Protein 5YSN (pdb70)

Solvent-accessible surface area: 44475 Å² total; per-residue (Å²): 117,93,33,107,18,51,1,45,58,90,96,39,114,8,171,44,3,61,43,0,0,1,34,0,4,34,95,2,24,0,2,93,34,28,66,22,22,13,95,48,51,28,24,27,6,0,0,8,10,3,0,1,87,2,34,0,18,31,0,27,99,56,32,8,10,42,93,134,98,2,22,0,0,75,26,10,19,91,75,16,54,83,88,1,18,80,119,4,67,110,73,17,0,16,95,0,0,26,52,2,1,23,34,110,12,55,77,114,63,3,37,75,14,43,101,0,14,4,3,1,0,4,0,0,0,0,2,4,6,8,4,0,0,1,0,8,0,1,61,30,2,34,11,83,35,69,0,33,0,18,0,9,60,75,32,27,1,1,0,2,0,2,0,0,8,12,114,5,60,49,113,0,0,17,1,0,0,24,4,0,0,1,2,0,0,0,0,0,0,0,0,0,26,23,33,55,79,65,33,123,6,0,26,105,0,6,84,26,0,8,39,8,7,74,142,38,126,10,32,2,0,0,1,2,15,8,33,1,50,21,5,7,51,0,7,117,166,60,11,23,2,2,4,3,8,7,40,2,0,1,0,42,98,0,3,110,18,58,8,4,107,31,64,32,1,64,65,2,100,66,2,6,94,127,76,21,111,31,84,18,167,10,19,3,0,3,20,10,7,6,4,23,4,36,27,11,45,0,14,98,40,1,1,7,1,0,6,3,0,1,2,0,14,1,0,96,58,5,55,2,0,0,0,0,0,20,3,8,55,60,5,1,8,7,6,94,27,11,79,22,2,4,11,0,0,2,2,0,1,0,0,0,2,2,14,7,2,0,0,0,0,1,0,0,0,0,0,10,2,61,8,37,20,24,1,1,8,8,1,0,0,0,0,4,4,0,22,1,5,0,0,0,0,0,2,10,0,5,1,14,15,34,3,2,0,0,0,4,1,5,1,0,2,0,0,2,18,9,33,117,20,80,0,0,50,26,0,22,147,19,0,80,98,44,15,0,6,52,116,6,104,11,26,160,140,5,3,8,1,0,25,11,89,129,42,28,1,18,35,81,132,4,88,57,71,48,2,20,117,147,46,111,99,58,84,4,1,60,90,10,28,190,35,10,107,0,6,1,0,11,5,37,6,6,0,1,13,39,2,43,4,20,6,20,7,39,0,8,16,5,129,2,60,84,15,6,94,93,67,0,75,120,127,52,5,168,88,51,71,15,40,56,11,84,0,58,0,72,58,12,101,57,2,20,48,70,5,48,47,0,57,95,7,16,86,134,2,34,92,25,0,116,84,109,15,62,62,93,0,28,0,0,0,0,1,1,0,2,24,1,4,25,0,4,44,70,1,12,112,52,1,14,55,54,0,20,38,16,6,119,117,105,49,60,106,24,3,42,33,0,0,0,19,13,1,28,30,44,1,0,8,24,0,1,64,46,8,33,4,98,0,0,1,2,3,9,5,27,34,2,3,5,50,52,10,56,2,3,0,0,57,1,0,44,36,0,109,100,93,100,26,43,50,14,30,16,27,62,45,28,2,0,7,114,44,1,27,36,0,81,84,0,1,66,56,1,14,68,5,2,89,84,0,31,129,58,141,16,3,15,95,78,25,88,264,119,98,29,106,14,50,1,45,59,82,91,43,115,4,176,49,4,61,39,0,0,1,37,0,4,36,97,2,22,0,2,89,35,26,67,18,26,14,96,43,55,27,18,25,8,0,0,5,11,5,0,0,98,3,34,0,18,29,0,25,99,59,33,8,13,47,81,140,108,1,25,0,0,75,28,9,24,93,76,16,51,86,84,1,18,81,113,4,70,112,72,17,0,18,96,1,0,25,50,2,1,24,40,106,12,56,76,113,63,3,35,76,15,42,104,0,15,4,4,1,0,4,0,0,0,0,4,2,5,10,4,0,0,1,0,6,0,1,57,32,2,33,10,86,37,72,0,32,0,19,0,10,58,74,31,25,1,1,0,2,0,2,0,0,9,12,139,5,58,46,115,2,0,17,1,0,0,27,3,0,0,0,0,0,0,0,0,0,0,0,0,0,26,21,34,64,79,64,24,120,8,0,26,106,0,6,84,26,0,7,41,9,6,71,146,38,121,7,33,3,0,0,2,3,15,7,42,0,53,21,4,8,66,0,5,117,160,61,10,25,2,2,3,2,13,7,40,2,0,0,0,41,104,0,3,118,19,57,9,4,109,29,63,32,1,77,67,1,102,64,2,6,96,125,73,21,113,32,81,15,160,12,17,2,0,2,19,9,8,5,3,23,2,34,31,10,41,0,13,91,40,2,1,6,1,0,6,3,0,0,1,0,14,1,0,97,64,3,41,2,0,0,0,0,0,19,4,6,56,60,6,2,7,7,6,94,23,10,75,22,1,3,14,0,0,2,3,0,1,0,0,0,2,2,15,7,2,0,0,0,0,1,0,0,0,0,0,10,3,60,6,36,17,25,1,0,8,6,0,0,0,0,0,3,4,0,21,2,4,0,0,0,0,0,2,12,0,6,0,13,15,36,3,2,0,0,0,4,1,3,1,0,2,0,0,2,18,10,32,119,20,81,1,0,38,27,0,21,147,20,0,78,102,44,18,0,6,52,114,4,104,9,28,157,140,5,2,8,1,0,25,13,84,139,45,32,0,20,33,82,131,4,86,59,66,48,3,20,113,143,41,116,103,54,85,6,1,79,92,9,27,218,32,12,110,0,7,1,0,8,2,34,7,7,0,1,10,40,2,40,5,20,7,21,6,41,0,9,16,4,131,4,64,86,13,6,95,92,68,1,70,126,134,62,5,162,88,50,70,18,49,55,13,81,0,58,0,68,60,12,108,60,3,16,48,75,8,50,45,0,58,90,9,19,84,134,0,29,107,27,0,121,84,110,17,54,68,86,0,20,1,0,0,0,2,2,1,2,24,1,5,27,0,3,44,72,0,13,121,54,1,20,59,48,0,36,44,24,7,118,113,97,43,71,105,25,1,42,38,0,4,0,23,13,1,29,30,45,1,0,10,25,0,2,63,37,6,29,3,93,0,0,2,2,2,7,5,25,32,2,2,4,52,53,9,53,3,3,1,0,56,2,2,44,38,1,109,106,90,104,26,40,54,12,32,20,30,68,28,27,2,0,9,111,38,1,36,36,0,83,97,0,3,67,69,1,13,72,6,3,83,66,0,34,133,51,138,19,3,17,103,77,21,81,238

Sequence (1410 aa):
MKLKTTLFGNVYQFKDVKEVLAKANELRSGDVLAGVAAASSQERVAAKQVLSEMTVADIRNNPVIAYEDDCVTRLIQDDVNETAYNQIKNWSISELREYVLSDETSVDDIAFTRKGLTSEVVAAVAKICSNADLIYGAKKMPVIKKANTTIGIPGTFSARLQPNDTRDDVQSIAAQIYEGLSFGVGDAVIGVNPVTDDVENLSRVLDTIYGVIDKFNNIPTQGCVVLAHVTTTQIEEAIRRRGAPGGLIFQSICGSEKGLKEFGVELAMLDEARAVGAEFNRRIAGENCLYFETGQGSALSAGANFGADQVTMEARNYGLARHYDPFIVNTVVGFIGPEYLYNDRQIIRAGLEDHFMGKLSGISMGCDCCYTNHADADQNLNENLMILLATAGCNYIMGMPLGDDIMLNYQTTAFHDTATVRQLLNNLRPSPEFERRWLESSMGIMANGRLTKRAGDPSLFFALDLGSAEAKAWIGVENPHRADVLTELRRSTVARVCTGRAGPRPRTQALLRFLADHSRSKDTVLKEVPEEWVKAQGLLEVRRSEISDKNLYLTRPDMGRRLCAEAVEALKAQCVANPDVQVVISDGLSTDAITVNYEEILPPLMAGLKQAGLKVGTPFFVRYGRVKIEDQIGEILGAKVVILLVGERPGLGQSESLSCYAVYSPRMATTVEADRTCISSNIHQGGTPPVEAAAVIVDLAKRMLEQKASGINMTRMKLKTTLFGNVYQFKDVKEVLAKANELRSGDVLAGVAAASSQERVAAKQVLSEMTVADIRNNPVIAYEDDCVTRLIQDDVNETAYNQIKNWSISELREYVLSDETSVDDIAFTRKGLTSEVVAAVAKICSNADLIYGAKKMPVIKKANTTIGIPGTFSARLQPNDTRRDDVQSIAAQIYEGLSFGVGDAVIGVNPVTDDVENLSRVLDTIYGVIDKFNIPTQGCVVLAHVTTQIEEAIRRGAPGGLIFQSSICGSEKGLKEFGVELAMLDEARAVGAEFNRIAGENCLYFETGQGSALSAGANFGADQVTMEARNYGLARHYDPFIVNTVVGFIGPEYLYNDRQIIRAGLEDHFMGKLSGISMGCDCCYTNHADADQNLNENLMILLATAGCNYIMGMPLGDDIMLNYQTTAFHDTATVRQLLNNLRPSPEFERWLESSMGIMANGRLTKRAGDPSLFFALDLGSAEAKAWIGVENPHRADVLTELRRRSTVARVCTGRAGPRPRTQALLRFLADHSRSKDTVLKEVPEEWVKAQGLLEVRRSEISDKNLYLTRPDMGRRLCAEAVEALKAQCVANPDVQVVISDGLSTDAITVNYEEILPPLMAGLKQAGLKVGTPFFVRYGRVKIEDQIGEILGAKVVILLVGERPGLGQSESLSCYAVYSPRMATTVEADRTCISNIHQQGGTPPVEAAAVIVDLAKRMLEQKASGINMTR

Secondary structure (DSSP, 8-state):
---EEEETTEEEE-SSHHHHHHHTSPP-HHHHHHT-S-SSHHHHHHHHHHHHHSBHHHHHT--SS-GGG-HHHHHHHHT--HHHHHHHTT-BHHHHHHHHH-TTS-HHHHHHHGGG--HHHHHHHHHT--HHHHHHHHHTS---EESSSEE--TTB-EEEE----TT--HHHHHHHHHHHHHTT--SSEEEE--SS--HHHHHHHHHHHHHHHHHTT-S--EEE-S-HHHHHHHHHTTPPPS-EEEE--SSHHHHHHTT--HHHHHHHHHHHHHH---SSS--EEEEE-TTHHHHTT-STT--HHHHHHHHHHHHHTT--SEEEEETTSS-TTTS-BHHHHHHHHHHHHHHHHHTTS-EEEE--B-TTSB--HHHHHHHHHHHHHTT--EEEEBGGGEETTTTEE--BHHHHHHHHHHHT-B--HHHHHHHHHTTSEETTEE-TT-S-GGGG-/---TTSHHHHH----SS-S-HHHHHHHHHH-SS------BTTBPPHHHHHHHHHHHHHHHHHHH----HHHHHHTT-EEEEBS--SHHHHHH-HHHHTSB-HHHHHHHHHHS-SS-SEEEEEEEET-HHHHHHHHHHHHHHHHHHHHTTT--B---EEEET--TTHHHHHHHHHT-SEEEEEEEPPP-SS----EEEEEEES--TTT--GGGEEEEEEESTTSB-HHHHHHHHHHHHHHHHHHT--GGGS--/---EEEETTEEEE-SSHHHHHHHTSPP-HHHHHHT-S-SSHHHHHHHHHHHHHSBHHHHHT--SS-GGG-HHHHHHHHT--HHHHHHHTT-BHHHHHHHHH-TTS-HHHHHHHHHT--HHHHHHHHHT--HHHHHHHHHTS---EESSSEE--TTB-EEEE----SS--HHHHHHHHHHHHHTT--SSEEEE--SS--HHHHHHHHHHHHHHHHHHT-S--EEE-S-HHHHHHHHHTTPPP--EEEE--SSHHHHHHTT--HHHHHHHHHHHHHH---SSS--EEEEE-TTHHHHTT-STT--HHHHHHHHHHHHHHT--SEEEEETTSS-TTTS-BHHHHHHHHHHHHHHHHHTTS-EEEE--B-TTSB--HHHHHHHHHHHHHTT--EEEEBGGGEETTTTEE--BHHHHHHHHHHHT-B--HHHHHHHHHHTSEETTEE-TTTT-GGGG-/---TTSHHHHT----SS-S-HHHHHHHHHT-SS--S---BTTBPPHHHHHHHHHHHHHHHHHHH----HHHHHHTT-EEEEBS--SHHHHHH-HHHHTSB-HHHHHHHHHHS-SS-SEEEEEE-TT-SHHHHHHHHHHHHHHHHHHHTTT--BPPPEEEET--TTHHHHHHHHH--SEEEEEEEPPP-SS-S--EEEEEEES--TTT--GGGEEEEEEESTTSB-HHHHHHHHHHHHHHHHHHT--GGGS--

CATH classification: 2.30.170.30 (+2 more: 1.10.220.70, 3.20.20.70)

B-factor: mean 34.41, std 16.76, range [10.93, 122.95]

InterPro domains:
  IPR010628 Ethanolamine ammonia-lyase heavy chain [MF_00861] (2-453)
  IPR010628 Ethanolamine ammonia-lyase heavy chain [NF011649] (4-452)
  IPR010628 Ethanolamine ammonia-lyase heavy chain [PF06751] (12-444)
  IPR010628 Ethanolamine ammonia-lyase heavy chain [PIRSF018788] (1-452)
  IPR010628 Ethanolamine ammonia-lyase heavy chain [PTHR39329] (1-453)
  IPR013785 Aldolase-type TIM barrel [G3DSA:3.20.20.70] (142-453)
  IPR044939 Ethanolamine ammonia-lyase heavy chain, domain 2 [G3DSA:1.10.220.70] (55-141)
  IPR044941 Ethanolamine ammonia-lyase heavy chain, N-terminal domain [G3DSA:2.30.170.30] (1-54)

Radius of gyration: 32.65 Å; Cα contacts (8 Å, |Δi|>4): 3396; chains: 4; bounding box: 90×90×77 Å

Nearest PDB structures (foldseek):
  3abo-assembly1_A  TM=1.002E+00  e=1.991E-86  Escherichia coli K-12
  2qez-assembly4_C  TM=9.646E-01  e=1.765E-54  Listeria monocytogenes serotype 4b str. F2365
  2qez-assembly2_A  TM=9.618E-01  e=4.152E-54  Listeria monocytogenes serotype 4b str. F2365
  2qez-assembly3_E  TM=9.632E-01  e=1.271E-52  Listeria monocytogenes serotype 4b str. F2365
  2qez-assembly4_B  TM=9.615E-01  e=1.661E-52  Listeria monocytogenes serotype 4b str. F2365

Organism: Escherichia coli (strain K12) (NCBI:txid83333)

GO terms:
  GO:0008851 ethanolamine ammonia-lyase activity (F, EXP)
  GO:0005829 cytosol (C, IDA)
  GO:0009350 ethanolamine ammonia-lyase complex (C, IDA)
  GO:0009350 ethanolamine ammonia-lyase complex (C, IMP)
  GO:0046336 ethanolamine catabolic process (P, IDA)

Structure (mmCIF, N/CA/C/O backbone):
data_5YSN
#
_entry.id   5YSN
#
_cell.length_a   242.723
_cell.length_b   242.723
_cell.length_c   76.573
_cell.angle_alpha   90.00
_cell.angle_beta   90.00
_cell.angle_gamma   120.00
#
_symmetry.space_group_name_H-M   'P 63'
#
loop_
_entity.id
_entity.type
_entity.pdbx_description
1 polymer 'Ethanolamine ammonia-lyase heavy chain'
2 polymer 'Ethanolamine ammonia-lyase light chain'
3 non-polymer "5'-DEOXYADENOSINE"
4 non-polymer GLYCEROL
5 non-polymer COBALAMIN
6 water water
#
loop_
_atom_site.group_PDB
_atom_site.id
_atom_site.type_symbol
_atom_site.label_atom_id
_atom_site.label_alt_id
_atom_site.label_comp_id
_atom_site.label_asym_id
_atom_site.label_entity_id
_atom_site.label_seq_id
_atom_site.pdbx_PDB_ins_code
_atom_site.Cartn_x
_atom_site.Cartn_y
_atom_site.Cartn_z
_atom_site.occupancy
_atom_site.B_iso_or_equiv
_atom_site.auth_seq_id
_atom_site.auth_comp_id
_atom_site.auth_asym_id
_atom_site.auth_atom_id
_atom_site.pdbx_PDB_model_num
ATOM 1 N N . MET A 1 1 ? 74.609 -84.429 -54.832 1.00 47.22 1 MET A N 1
ATOM 2 C CA . MET A 1 1 ? 75.487 -85.316 -54.083 1.00 45.78 1 MET A CA 1
ATOM 3 C C . MET A 1 1 ? 75.141 -86.788 -54.284 1.00 43.72 1 MET A C 1
ATOM 4 O O . MET A 1 1 ? 73.965 -87.155 -54.297 1.00 44.50 1 MET A O 1
ATOM 9 N N . LYS A 1 2 ? 76.178 -87.610 -54.449 1.00 39.45 2 LYS A N 1
ATOM 10 C CA . LYS A 1 2 ? 76.004 -89.052 -54.442 1.00 39.46 2 LYS A CA 1
ATOM 11 C C . LYS A 1 2 ? 75.683 -89.517 -53.036 1.00 34.48 2 LYS A C 1
ATOM 12 O O . LYS A 1 2 ? 76.303 -89.073 -52.067 1.00 32.15 2 LYS A O 1
ATOM 18 N N . LEU A 1 3 ? 74.734 -90.445 -52.933 1.00 33.27 3 LEU A N 1
ATOM 19 C CA . LEU A 1 3 ? 74.479 -91.195 -51.711 1.00 32.51 3 LEU A CA 1
ATOM 20 C C . LEU A 1 3 ? 74.782 -92.670 -51.906 1.00 32.10 3 LEU A C 1
ATOM 21 O O . LEU A 1 3 ? 74.289 -93.505 -51.148 1.00 32.52 3 LEU A O 1
ATOM 26 N N . LYS A 1 4 ? 75.549 -93.016 -52.931 1.00 30.27 4 LYS A N 1
ATOM 27 C CA . LYS A 1 4 ? 75.915 -94.401 -53.143 1.00 30.94 4 LYS A CA 1
ATOM 28 C C . LYS A 1 4 ? 77.337 -94.475 -53.669 1.00 32.97 4 LYS A C 1
ATOM 29 O O . LYS A 1 4 ? 77.920 -93.487 -54.130 1.00 32.79 4 LYS A O 1
ATOM 35 N N . THR A 1 5 ? 77.894 -95.667 -53.544 1.00 30.72 5 THR A N 1
ATOM 36 C CA . THR A 1 5 ? 79.154 -96.007 -54.168 1.00 30.58 5 THR A CA 1
ATOM 37 C C . THR A 1 5 ? 79.109 -97.501 -54.427 1.00 31.65 5 THR A C 1
ATOM 38 O O . THR A 1 5 ? 78.276 -98.219 -53.867 1.00 35.51 5 THR A O 1
ATOM 42 N N . THR A 1 6 ? 79.978 -97.962 -55.311 1.00 33.17 6 THR A N 1
ATOM 43 C CA . THR A 1 6 ? 80.145 -99.382 -55.562 1.00 35.50 6 THR A CA 1
ATOM 44 C C . THR A 1 6 ? 81.459 -99.819 -54.936 1.00 37.33 6 THR A C 1
ATOM 45 O O . THR A 1 6 ? 82.488 -99.152 -55.113 1.00 37.92 6 THR A O 1
ATOM 49 N N . LEU A 1 7 ? 81.412 -100.890 -54.151 1.00 32.31 7 LEU A N 1
ATOM 50 C CA . LEU A 1 7 ? 82.593 -101.403 -53.469 1.00 33.61 7 LEU A CA 1
ATOM 51 C C . LEU A 1 7 ? 82.658 -102.899 -53.722 1.00 34.78 7 LEU A C 1
ATOM 52 O O . LEU A 1 7 ? 81.724 -103.634 -53.377 1.00 34.41 7 LEU A O 1
ATOM 57 N N . PHE A 1 8 ? 83.753 -103.341 -54.336 1.00 32.77 8 PHE A N 1
ATOM 58 C CA . PHE A 1 8 ? 83.919 -104.730 -54.726 1.00 33.92 8 PHE A CA 1
ATOM 59 C C . PHE A 1 8 ? 82.711 -105.206 -55.531 1.00 39.07 8 PHE A C 1
ATOM 60 O O . PHE A 1 8 ? 82.227 -106.330 -55.374 1.00 38.67 8 PHE A O 1
ATOM 68 N N . GLY A 1 9 ? 82.205 -104.319 -56.396 1.00 40.96 9 GLY A N 1
ATOM 69 C CA . GLY A 1 9 ? 81.166 -104.656 -57.348 1.00 37.26 9 GLY A CA 1
ATOM 70 C C . GLY A 1 9 ? 79.762 -104.618 -56.803 1.00 40.72 9 GLY A C 1
ATOM 71 O O . GLY A 1 9 ? 78.812 -104.810 -57.574 1.00 39.02 9 GLY A O 1
ATOM 72 N N . ASN A 1 10 ? 79.596 -104.386 -55.505 1.00 39.59 10 ASN A N 1
ATOM 73 C CA . ASN A 1 10 ? 78.281 -104.273 -54.893 1.00 37.12 10 ASN A CA 1
ATOM 74 C C . ASN A 1 10 ? 77.954 -102.804 -54.649 1.00 37.57 10 ASN A C 1
ATOM 75 O O . ASN A 1 10 ? 78.840 -102.008 -54.324 1.00 34.72 10 ASN A O 1
ATOM 80 N N . VAL A 1 11 ? 76.691 -102.436 -54.855 1.00 37.02 11 VAL A N 1
ATOM 81 C CA . VAL A 1 11 ? 76.248 -101.061 -54.651 1.00 35.93 11 VAL A CA 1
ATOM 82 C C . VAL A 1 11 ? 75.898 -100.881 -53.187 1.00 35.12 11 VAL A C 1
ATOM 83 O O . VAL A 1 11 ? 75.173 -101.700 -52.610 1.00 35.86 11 VAL A O 1
ATOM 87 N N . TYR A 1 12 ? 76.438 -99.826 -52.579 1.00 36.59 12 TYR A N 1
ATOM 88 C CA . TYR A 1 12 ? 76.117 -99.428 -51.214 1.00 33.55 12 TYR A CA 1
ATOM 89 C C . TYR A 1 12 ? 75.382 -98.113 -51.322 1.00 34.92 12 TYR A C 1
ATOM 90 O O . TYR A 1 12 ? 75.970 -97.099 -51.706 1.00 31.69 12 TYR A O 1
ATOM 99 N N . GLN A 1 13 ? 74.095 -98.135 -51.021 1.00 33.21 13 GLN A N 1
ATOM 100 C CA . GLN A 1 13 ? 73.254 -96.970 -51.188 1.00 35.12 13 GLN A CA 1
ATOM 101 C C . GLN A 1 13 ? 72.764 -96.513 -49.829 1.00 34.58 13 GLN A C 1
ATOM 102 O O . GLN A 1 13 ? 72.392 -97.334 -48.992 1.00 36.63 13 GLN A O 1
ATOM 108 N N . PHE A 1 14 ? 72.774 -95.207 -49.608 1.00 33.11 14 PHE A N 1
ATOM 109 C CA . PHE A 1 14 ? 72.366 -94.643 -48.334 1.00 30.80 14 PHE A CA 1
ATOM 110 C C . PHE A 1 14 ? 71.198 -93.686 -48.553 1.00 34.47 14 PHE A C 1
ATOM 111 O O . PHE A 1 14 ? 71.000 -93.171 -49.653 1.00 35.71 14 PHE A O 1
ATOM 119 N N . LYS A 1 15 ? 70.411 -93.468 -47.488 1.00 31.06 15 LYS A N 1
ATOM 120 C CA . LYS A 1 15 ? 69.153 -92.733 -47.602 1.00 38.60 15 LYS A CA 1
ATOM 121 C C . LYS A 1 15 ? 69.351 -91.223 -47.517 1.00 33.97 15 LYS A C 1
ATOM 122 O O . LYS A 1 15 ? 68.669 -90.471 -48.219 1.00 33.10 15 LYS A O 1
ATOM 128 N N . ASP A 1 16 ? 70.258 -90.750 -46.670 1.00 30.65 16 ASP A N 1
ATOM 129 C CA . ASP A 1 16 ? 70.481 -89.312 -46.532 1.00 31.42 16 ASP A CA 1
ATOM 130 C C . ASP A 1 16 ? 71.830 -89.080 -45.861 1.00 29.10 16 ASP A C 1
ATOM 131 O O . ASP A 1 16 ? 72.538 -90.026 -45.503 1.00 28.50 16 ASP A O 1
ATOM 136 N N . VAL A 1 17 ? 72.178 -87.795 -45.699 1.00 30.33 17 VAL A N 1
ATOM 137 C CA . VAL A 1 17 ? 73.449 -87.414 -45.084 1.00 28.59 17 VAL A CA 1
ATOM 138 C C . VAL A 1 17 ? 73.561 -88.006 -43.686 1.00 28.68 17 VAL A C 1
ATOM 139 O O . VAL A 1 17 ? 74.570 -88.629 -43.336 1.00 24.23 17 VAL A O 1
ATOM 143 N N . LYS A 1 18 ? 72.508 -87.836 -42.878 1.00 29.29 18 LYS A N 1
ATOM 144 C CA . LYS A 1 18 ? 72.497 -88.330 -41.503 1.00 29.73 18 LYS A CA 1
ATOM 145 C C . LYS A 1 18 ? 72.899 -89.798 -41.406 1.00 29.50 18 LYS A C 1
ATOM 146 O O . LYS A 1 18 ? 73.656 -90.173 -40.502 1.00 24.66 18 LYS A O 1
ATOM 152 N N . GLU A 1 19 ? 72.399 -90.647 -42.321 1.00 26.21 19 GLU A N 1
ATOM 153 C CA . GLU A 1 19 ? 72.780 -92.056 -42.291 1.00 26.70 19 GLU A CA 1
ATOM 154 C C . GLU A 1 19 ? 74.234 -92.256 -42.713 1.00 31.14 19 GLU A C 1
ATOM 155 O O . GLU A 1 19 ? 74.924 -93.132 -42.181 1.00 25.88 19 GLU A O 1
ATOM 161 N N . VAL A 1 20 ? 74.715 -91.481 -43.685 1.00 25.63 20 VAL A N 1
ATOM 162 C CA . VAL A 1 20 ? 76.116 -91.629 -44.071 1.00 27.56 20 VAL A CA 1
ATOM 163 C C . VAL A 1 20 ? 77.024 -91.237 -42.914 1.00 27.16 20 VAL A C 1
ATOM 164 O O . VAL A 1 20 ? 78.009 -91.926 -42.619 1.00 26.60 20 VAL A O 1
ATOM 168 N N . LEU A 1 21 ? 76.697 -90.129 -42.236 1.00 25.50 21 LEU A N 1
ATOM 169 C CA . LEU A 1 21 ? 77.463 -89.699 -41.071 1.00 22.35 21 LEU A CA 1
ATOM 170 C C . LEU A 1 21 ? 77.505 -90.786 -40.016 1.00 23.89 21 LEU A C 1
ATOM 171 O O . LEU A 1 21 ? 78.524 -90.965 -39.334 1.00 23.46 21 LEU A O 1
ATOM 176 N N . ALA A 1 22 ? 76.398 -91.506 -39.851 1.00 23.48 22 ALA A N 1
ATOM 177 C CA . ALA A 1 22 ? 76.323 -92.512 -38.799 1.00 23.79 22 ALA A CA 1
ATOM 178 C C . ALA A 1 22 ? 77.118 -93.764 -39.161 1.00 25.23 22 ALA A C 1
ATOM 179 O O . ALA A 1 22 ? 77.966 -94.215 -38.385 1.00 25.10 22 ALA A O 1
ATOM 181 N N . LYS A 1 23 ? 76.882 -94.332 -40.340 1.00 24.80 23 LYS A N 1
ATOM 182 C CA . LYS A 1 23 ? 77.542 -95.589 -40.663 1.00 25.19 23 LYS A CA 1
ATOM 183 C C . LYS A 1 23 ? 79.040 -95.423 -40.897 1.00 29.06 23 LYS A C 1
ATOM 184 O O . LYS A 1 23 ? 79.780 -96.407 -40.795 1.00 26.81 23 LYS A O 1
ATOM 190 N N . ALA A 1 24 ? 79.507 -94.200 -41.170 1.00 23.43 24 ALA A N 1
ATOM 191 C CA . ALA A 1 24 ? 80.939 -93.963 -41.322 1.00 22.57 24 ALA A CA 1
ATOM 192 C C . ALA A 1 24 ? 81.723 -94.130 -40.020 1.00 26.80 24 ALA A C 1
ATOM 193 O O . ALA A 1 24 ? 82.943 -94.359 -40.069 1.00 21.39 24 ALA A O 1
ATOM 195 N N . ASN A 1 25 ? 81.070 -94.016 -38.867 1.00 21.89 25 ASN A N 1
ATOM 196 C CA . ASN A 1 25 ? 81.769 -94.167 -37.595 1.00 25.33 25 ASN A CA 1
ATOM 197 C C . ASN A 1 25 ? 82.421 -95.531 -37.477 1.00 24.18 25 ASN A C 1
ATOM 198 O O . ASN A 1 25 ? 81.821 -96.553 -37.826 1.00 22.60 25 ASN A O 1
ATOM 203 N N . GLU A 1 26 ? 83.638 -95.548 -36.930 1.00 20.94 26 GLU A N 1
ATOM 204 C CA . GLU A 1 26 ? 84.145 -96.767 -36.314 1.00 21.22 26 GLU A CA 1
ATOM 205 C C . GLU A 1 26 ? 83.088 -97.360 -35.394 1.00 21.95 26 GLU A C 1
ATOM 206 O O . GLU A 1 26 ? 82.348 -96.639 -34.722 1.00 21.85 26 GLU A O 1
ATOM 212 N N . LEU A 1 27 ? 83.050 -98.684 -35.346 1.00 22.73 27 LEU A N 1
ATOM 213 C CA . LEU A 1 27 ? 82.042 -99.395 -34.570 1.00 26.12 27 LEU A CA 1
ATOM 214 C C . LEU A 1 27 ? 82.048 -98.998 -33.097 1.00 26.93 27 LEU A C 1
ATOM 215 O O . LEU A 1 27 ? 83.102 -98.908 -32.463 1.00 28.64 27 LEU A O 1
ATOM 220 N N . ARG A 1 28 ? 80.861 -98.757 -32.542 1.00 26.21 28 ARG A N 1
ATOM 221 C CA . ARG A 1 28 ? 80.770 -98.532 -31.108 1.00 23.71 28 ARG A CA 1
ATOM 222 C C . ARG A 1 28 ? 79.404 -98.988 -30.622 1.00 24.63 28 ARG A C 1
ATOM 223 O O . ARG A 1 28 ? 78.436 -99.014 -31.381 1.00 30.56 28 ARG A O 1
ATOM 231 N N . SER A 1 29 ? 79.333 -99.327 -29.332 1.00 24.88 29 SER A N 1
ATOM 232 C CA . SER A 1 29 ? 78.100 -99.881 -28.783 1.00 27.08 29 SER A CA 1
ATOM 233 C C . SER A 1 29 ? 76.958 -98.879 -28.857 1.00 27.97 29 SER A C 1
ATOM 234 O O . SER A 1 29 ? 75.800 -99.272 -29.035 1.00 27.13 29 SER A O 1
ATOM 237 N N . GLY A 1 30 ? 77.260 -97.580 -28.749 1.00 25.11 30 GLY A N 1
ATOM 238 C CA . GLY A 1 30 ? 76.193 -96.590 -28.766 1.00 28.64 30 GLY A CA 1
ATOM 239 C C . GLY A 1 30 ? 75.490 -96.466 -30.108 1.00 25.55 30 GLY A C 1
ATOM 240 O O . GLY A 1 30 ? 74.275 -96.279 -30.166 1.00 26.24 30 GLY A O 1
ATOM 241 N N . ASP A 1 31 ? 76.246 -96.523 -31.205 1.00 26.84 31 ASP A N 1
ATOM 242 C CA . ASP A 1 31 ? 75.622 -96.470 -32.522 1.00 26.88 31 ASP A CA 1
ATOM 243 C C . ASP A 1 31 ? 74.762 -97.700 -32.779 1.00 27.81 31 ASP A C 1
ATOM 244 O O . ASP A 1 31 ? 73.726 -97.603 -33.442 1.00 29.79 31 ASP A O 1
ATOM 249 N N . VAL A 1 32 ? 75.192 -98.876 -32.302 1.00 27.69 32 VAL A N 1
ATOM 250 C CA . VAL A 1 32 ? 74.350 -100.072 -32.399 1.00 28.73 32 VAL A CA 1
ATOM 251 C C . VAL A 1 32 ? 73.070 -99.879 -31.603 1.00 29.47 32 VAL A C 1
ATOM 252 O O . VAL A 1 32 ? 71.963 -100.178 -32.073 1.00 30.52 32 VAL A O 1
ATOM 256 N N . LEU A 1 33 ? 73.214 -99.406 -30.367 1.00 30.62 33 LEU A N 1
ATOM 257 C CA . LEU A 1 33 ? 72.051 -99.190 -29.519 1.00 31.45 33 LEU A CA 1
ATOM 258 C C . LEU A 1 33 ? 71.106 -98.160 -30.126 1.00 35.73 33 LEU A C 1
ATOM 259 O O . LEU A 1 33 ? 69.883 -98.255 -29.952 1.00 38.73 33 LEU A O 1
ATOM 264 N N . ALA A 1 34 ? 71.650 -97.188 -30.862 1.00 35.39 34 ALA A N 1
ATOM 265 C CA . ALA A 1 34 ? 70.841 -96.164 -31.502 1.00 28.60 34 ALA A CA 1
ATOM 266 C C . ALA A 1 34 ? 70.228 -96.636 -32.806 1.00 31.54 34 ALA A C 1
ATOM 267 O O . ALA A 1 34 ? 69.355 -95.946 -33.335 1.00 33.25 34 ALA A O 1
ATOM 269 N N . GLY A 1 35 ? 70.677 -97.768 -33.347 1.00 31.68 35 GLY A N 1
ATOM 270 C CA . GLY A 1 35 ? 70.140 -98.296 -34.592 1.00 31.82 35 GLY A CA 1
ATOM 271 C C . GLY A 1 35 ? 70.736 -97.703 -35.852 1.00 32.82 35 GLY A C 1
ATOM 272 O O . GLY A 1 35 ? 70.238 -97.988 -36.952 1.00 33.32 35 GLY A O 1
ATOM 273 N N . VAL A 1 36 ? 71.795 -96.905 -35.733 1.00 30.35 36 VAL A N 1
ATOM 274 C CA . VAL A 1 36 ? 72.320 -96.135 -36.853 1.00 28.07 36 VAL A CA 1
ATOM 275 C C . VAL A 1 36 ? 73.619 -96.695 -37.409 1.00 27.63 36 VAL A C 1
ATOM 276 O O . VAL A 1 36 ? 74.102 -96.187 -38.433 1.00 32.25 36 VAL A O 1
ATOM 280 N N . ALA A 1 37 ? 74.179 -97.734 -36.802 1.00 29.10 37 ALA A N 1
ATOM 281 C CA . ALA A 1 37 ? 75.499 -98.232 -37.166 1.00 27.93 37 ALA A CA 1
ATOM 282 C C . ALA A 1 37 ? 75.487 -98.997 -38.489 1.00 30.85 37 ALA A C 1
ATOM 283 O O . ALA A 1 37 ? 74.469 -99.550 -38.921 1.00 32.90 37 ALA A O 1
ATOM 285 N N . ALA A 1 38 ? 76.660 -99.030 -39.126 1.00 29.92 38 ALA A N 1
ATOM 286 C CA . ALA A 1 38 ? 76.871 -99.848 -40.314 1.00 29.04 38 ALA A CA 1
ATOM 287 C C . ALA A 1 38 ? 76.624 -101.322 -39.999 1.00 32.38 38 ALA A C 1
ATOM 288 O O . ALA A 1 38 ? 76.843 -101.784 -38.878 1.00 33.63 38 ALA A O 1
ATOM 290 N N . ALA A 1 39 ? 76.178 -102.073 -41.007 1.00 30.38 39 ALA A N 1
ATOM 291 C CA . ALA A 1 39 ? 75.949 -103.505 -40.834 1.00 34.08 39 ALA A CA 1
ATOM 292 C C . ALA A 1 39 ? 77.237 -104.315 -40.806 1.00 34.53 39 ALA A C 1
ATOM 293 O O . ALA A 1 39 ? 77.253 -105.414 -40.242 1.00 37.26 39 ALA A O 1
ATOM 295 N N . SER A 1 40 ? 78.312 -103.800 -41.386 1.00 32.40 40 SER A N 1
ATOM 296 C CA . SER A 1 40 ? 79.514 -104.582 -41.609 1.00 31.92 40 SER A CA 1
ATOM 297 C C . SER A 1 40 ? 80.647 -103.621 -41.909 1.00 30.82 40 SER A C 1
ATOM 298 O O . SER A 1 40 ? 80.424 -102.453 -42.234 1.00 31.07 40 SER A O 1
ATOM 301 N N . SER A 1 41 ? 81.872 -104.148 -41.850 1.00 29.27 41 SER A N 1
ATOM 302 C CA . SER A 1 41 ? 83.038 -103.349 -42.210 1.00 30.50 41 SER A CA 1
ATOM 303 C C . SER A 1 41 ? 82.909 -102.780 -43.615 1.00 30.83 41 SER A C 1
ATOM 304 O O . SER A 1 41 ? 83.269 -101.625 -43.853 1.00 26.61 41 SER A O 1
ATOM 307 N N . GLN A 1 42 ? 82.386 -103.575 -44.557 1.00 28.71 42 GLN A N 1
ATOM 308 C CA . GLN A 1 42 ? 82.218 -103.096 -45.927 1.00 29.02 42 GLN A CA 1
ATOM 309 C C . GLN A 1 42 ? 81.302 -101.881 -45.973 1.00 31.97 42 GLN A C 1
ATOM 310 O O . GLN A 1 42 ? 81.621 -100.871 -46.612 1.00 28.15 42 GLN A O 1
ATOM 316 N N . GLU A 1 43 ? 80.139 -101.967 -45.329 1.00 29.23 43 GLU A N 1
ATOM 317 C CA . GLU A 1 43 ? 79.225 -100.837 -45.405 1.00 29.05 43 GLU A CA 1
ATOM 318 C C . GLU A 1 43 ? 79.786 -99.625 -44.679 1.00 29.99 43 GLU A C 1
ATOM 319 O O . GLU A 1 43 ? 79.499 -98.491 -45.075 1.00 27.23 43 GLU A O 1
ATOM 325 N N . ARG A 1 44 ? 80.603 -99.843 -43.638 1.00 28.24 44 ARG A N 1
ATOM 326 C CA . ARG A 1 44 ? 81.275 -98.739 -42.956 1.00 25.58 44 ARG A CA 1
ATOM 327 C C . ARG A 1 44 ? 82.237 -98.036 -43.904 1.00 24.96 44 ARG A C 1
ATOM 328 O O . ARG A 1 44 ? 82.242 -96.801 -44.000 1.00 24.90 44 ARG A O 1
ATOM 336 N N . VAL A 1 45 ? 83.042 -98.816 -44.633 1.00 25.26 45 VAL A N 1
ATOM 337 C CA . VAL A 1 45 ? 83.986 -98.244 -45.585 1.00 28.00 45 VAL A CA 1
ATOM 338 C C . VAL A 1 45 ? 83.244 -97.520 -46.695 1.00 27.60 45 VAL A C 1
ATOM 339 O O . VAL A 1 45 ? 83.614 -96.406 -47.080 1.00 25.27 45 VAL A O 1
ATOM 343 N N . ALA A 1 46 ? 82.190 -98.150 -47.235 1.00 26.41 46 ALA A N 1
ATOM 344 C CA . ALA A 1 46 ? 81.399 -97.499 -48.273 1.00 29.37 46 ALA A CA 1
ATOM 345 C C . ALA A 1 46 ? 80.829 -96.182 -47.772 1.00 26.26 46 ALA A C 1
ATOM 346 O O . ALA A 1 46 ? 80.817 -95.188 -48.503 1.00 26.06 46 ALA A O 1
ATOM 348 N N . ALA A 1 47 ? 80.389 -96.147 -46.514 1.00 25.92 47 ALA A N 1
ATOM 349 C CA . ALA A 1 47 ? 79.875 -94.907 -45.949 1.00 25.28 47 ALA A CA 1
ATOM 350 C C . ALA A 1 47 ? 80.974 -93.859 -45.858 1.00 29.89 47 ALA A C 1
ATOM 351 O O . ALA A 1 47 ? 80.757 -92.687 -46.185 1.00 23.77 47 ALA A O 1
ATOM 353 N N . LYS A 1 48 ? 82.166 -94.262 -45.418 1.00 23.51 48 LYS A N 1
ATOM 354 C CA . LYS A 1 48 ? 83.276 -93.318 -45.377 1.00 22.48 48 LYS A CA 1
ATOM 355 C C . LYS A 1 48 ? 83.578 -92.756 -46.758 1.00 22.64 48 LYS A C 1
ATOM 356 O O . LYS A 1 48 ? 83.907 -91.571 -46.898 1.00 23.29 48 LYS A O 1
ATOM 362 N N . GLN A 1 49 ? 83.504 -93.591 -47.790 1.00 23.54 49 GLN A N 1
ATOM 363 C CA . GLN A 1 49 ? 83.818 -93.101 -49.129 1.00 26.14 49 GLN A CA 1
ATOM 364 C C . GLN A 1 49 ? 82.778 -92.095 -49.609 1.00 25.26 49 GLN A C 1
ATOM 365 O O . GLN A 1 49 ? 83.124 -91.000 -50.071 1.00 23.77 49 GLN A O 1
ATOM 371 N N . VAL A 1 50 ? 81.497 -92.458 -49.523 1.00 24.82 50 VAL A N 1
ATOM 372 C CA . VAL A 1 50 ? 80.426 -91.517 -49.844 1.00 25.08 50 VAL A CA 1
ATOM 373 C C . VAL A 1 50 ? 80.624 -90.218 -49.075 1.00 25.80 50 VAL A C 1
ATOM 374 O O . VAL A 1 50 ? 80.487 -89.117 -49.623 1.00 27.78 50 VAL A O 1
ATOM 378 N N . LEU A 1 51 ? 80.935 -90.336 -47.781 1.00 25.41 51 LEU A N 1
ATOM 379 C CA . LEU A 1 51 ? 81.134 -89.158 -46.942 1.00 24.98 51 LEU A CA 1
ATOM 380 C C . LEU A 1 51 ? 82.329 -88.344 -47.416 1.00 26.32 51 LEU A C 1
ATOM 381 O O . LEU A 1 51 ? 82.261 -87.110 -47.484 1.00 23.90 51 LEU A O 1
ATOM 386 N N . SER A 1 52 ? 83.429 -89.023 -47.749 1.00 21.57 52 SER A N 1
ATOM 387 C CA . SER A 1 52 ? 84.631 -88.323 -48.181 1.00 21.00 52 SER A CA 1
ATOM 388 C C . SER A 1 52 ? 84.395 -87.548 -49.469 1.00 23.52 52 SER A C 1
ATOM 389 O O . SER A 1 52 ? 85.095 -86.566 -49.740 1.00 21.87 52 SER A O 1
ATOM 392 N N . GLU A 1 53 ? 83.432 -87.988 -50.274 1.00 22.43 53 GLU A N 1
ATOM 393 C CA . GLU A 1 53 ? 83.125 -87.383 -51.558 1.00 25.61 53 GLU A CA 1
ATOM 394 C C . GLU A 1 53 ? 82.058 -86.307 -51.458 1.00 25.67 53 GLU A C 1
ATOM 395 O O . GLU A 1 53 ? 81.845 -85.579 -52.432 1.00 25.18 53 GLU A O 1
ATOM 401 N N . MET A 1 54 ? 81.372 -86.192 -50.329 1.00 24.76 54 MET A N 1
ATOM 402 C CA . MET A 1 54 ? 80.445 -85.085 -50.183 1.00 25.79 54 MET A CA 1
ATOM 403 C C . MET A 1 54 ? 81.203 -83.781 -49.971 1.00 23.73 54 MET A C 1
ATOM 404 O O . MET A 1 54 ? 82.347 -83.767 -49.530 1.00 23.73 54 MET A O 1
ATOM 409 N N . THR A 1 55 ? 80.549 -82.679 -50.291 1.00 22.42 55 THR A N 1
ATOM 410 C CA . THR A 1 55 ? 81.169 -81.383 -50.092 1.00 22.68 55 THR A CA 1
ATOM 411 C C . THR A 1 55 ? 80.813 -80.819 -48.730 1.00 22.82 55 THR A C 1
ATOM 412 O O . THR A 1 55 ? 79.864 -81.246 -48.072 1.00 23.66 55 THR A O 1
ATOM 416 N N . VAL A 1 56 ? 81.571 -79.796 -48.344 1.00 23.40 56 VAL A N 1
ATOM 417 C CA . VAL A 1 56 ? 81.255 -79.008 -47.159 1.00 23.10 56 VAL A CA 1
ATOM 418 C C . VAL A 1 56 ? 79.832 -78.470 -47.237 1.00 23.09 56 VAL A C 1
ATOM 419 O O . VAL A 1 56 ? 79.077 -78.515 -46.260 1.00 21.24 56 VAL A O 1
ATOM 423 N N . ALA A 1 57 ? 79.441 -77.956 -48.399 1.00 20.46 57 ALA A N 1
ATOM 424 C CA . ALA A 1 57 ? 78.079 -77.462 -48.563 1.00 21.02 57 ALA A CA 1
ATOM 425 C C . ALA A 1 57 ? 77.054 -78.576 -48.367 1.00 23.14 57 ALA A C 1
ATOM 426 O O . ALA A 1 57 ? 75.988 -78.353 -47.770 1.00 23.73 57 ALA A O 1
ATOM 428 N N . ASP A 1 58 ? 77.338 -79.771 -48.898 1.00 22.88 58 ASP A N 1
ATOM 429 C CA . ASP A 1 58 ? 76.416 -80.892 -48.721 1.00 24.90 58 ASP A CA 1
ATOM 430 C C . ASP A 1 58 ? 76.116 -81.118 -47.252 1.00 25.88 58 ASP A C 1
ATOM 431 O O . ASP A 1 58 ? 74.974 -81.401 -46.872 1.00 25.76 58 ASP A O 1
ATOM 436 N N . ILE A 1 59 ? 77.139 -81.014 -46.411 1.00 26.35 59 ILE A N 1
ATOM 437 C CA . ILE A 1 59 ? 76.950 -81.339 -45.007 1.00 26.32 59 ILE A CA 1
ATOM 438 C C . ILE A 1 59 ? 76.461 -80.136 -44.215 1.00 28.19 59 ILE A C 1
ATOM 439 O O . ILE A 1 59 ? 75.647 -80.289 -43.291 1.00 29.52 59 ILE A O 1
ATOM 444 N N . ARG A 1 60 ? 76.918 -78.933 -44.586 1.00 26.05 60 ARG A N 1
ATOM 445 C CA . ARG A 1 60 ? 76.479 -77.709 -43.925 1.00 26.52 60 ARG A CA 1
ATOM 446 C C . ARG A 1 60 ? 74.991 -77.495 -44.111 1.00 27.24 60 ARG A C 1
ATOM 447 O O . ARG A 1 60 ? 74.303 -77.056 -43.184 1.00 26.95 60 ARG A O 1
ATOM 455 N N . ASN A 1 61 ? 74.476 -77.806 -45.300 1.00 27.80 61 ASN A N 1
ATOM 456 C CA . ASN A 1 61 ? 73.071 -77.604 -45.631 1.00 29.73 61 ASN A CA 1
ATOM 457 C C . ASN A 1 61 ? 72.185 -78.737 -45.164 1.00 33.67 61 ASN A C 1
ATOM 458 O O . ASN A 1 61 ? 70.993 -78.746 -45.495 1.00 36.61 61 ASN A O 1
ATOM 463 N N . ASN A 1 62 ? 72.716 -79.690 -44.406 1.00 33.88 62 ASN A N 1
ATOM 464 C CA . ASN A 1 62 ? 71.929 -80.830 -43.935 1.00 36.63 62 ASN A CA 1
ATOM 465 C C . ASN A 1 62 ? 72.258 -81.112 -42.472 1.00 36.11 62 ASN A C 1
ATOM 466 O O . ASN A 1 62 ? 72.750 -82.189 -42.126 1.00 37.96 62 ASN A O 1
ATOM 471 N N . PRO A 1 63 ? 72.000 -80.153 -41.580 1.00 33.17 63 PRO A N 1
ATOM 472 C CA . PRO A 1 63 ? 72.261 -80.394 -40.157 1.00 29.84 63 PRO A CA 1
ATOM 473 C C . PRO A 1 63 ? 71.325 -81.480 -39.654 1.00 29.03 63 PRO A C 1
ATOM 474 O O . PRO A 1 63 ? 70.239 -81.686 -40.196 1.00 26.22 63 PRO A O 1
ATOM 478 N N . VAL A 1 64 ? 71.769 -82.224 -38.641 1.00 29.78 64 VAL A N 1
ATOM 479 C CA . VAL A 1 64 ? 70.980 -83.400 -38.290 1.00 30.56 64 VAL A CA 1
ATOM 480 C C . VAL A 1 64 ? 69.674 -83.018 -37.605 1.00 32.40 64 VAL A C 1
ATOM 481 O O . VAL A 1 64 ? 68.752 -83.841 -37.541 1.00 31.17 64 VAL A O 1
ATOM 485 N N . ILE A 1 65 ? 69.558 -81.791 -37.096 1.00 30.59 65 ILE A N 1
ATOM 486 C CA . ILE A 1 65 ? 68.305 -81.263 -36.573 1.00 29.20 65 ILE A CA 1
ATOM 487 C C . ILE A 1 65 ? 68.045 -79.940 -37.266 1.00 28.50 65 ILE A C 1
ATOM 488 O O . ILE A 1 65 ? 68.912 -79.062 -37.274 1.00 25.93 65 ILE A O 1
ATOM 493 N N . ALA A 1 66 ? 66.856 -79.795 -37.834 1.00 29.41 66 ALA A N 1
ATOM 494 C CA . ALA A 1 66 ? 66.569 -78.649 -38.687 1.00 29.43 66 ALA A CA 1
ATOM 495 C C . ALA A 1 66 ? 66.671 -77.339 -37.923 1.00 27.55 66 ALA A C 1
ATOM 496 O O . ALA A 1 66 ? 66.370 -77.260 -36.732 1.00 27.52 66 ALA A O 1
ATOM 498 N N . TYR A 1 67 ? 67.063 -76.298 -38.659 1.00 27.70 67 TYR A N 1
ATOM 499 C CA . TYR A 1 67 ? 67.220 -74.960 -38.110 1.00 27.90 67 TYR A CA 1
ATOM 500 C C . TYR A 1 67 ? 65.971 -74.483 -37.380 1.00 29.80 67 TYR A C 1
ATOM 501 O O . TYR A 1 67 ? 66.051 -73.992 -36.250 1.00 29.95 67 TYR A O 1
ATOM 510 N N . GLU A 1 68 ? 64.803 -74.608 -38.004 1.00 32.40 68 GLU A N 1
ATOM 511 C CA . GLU A 1 68 ? 63.633 -73.981 -37.394 1.00 35.54 68 GLU A CA 1
ATOM 512 C C . GLU A 1 68 ? 63.159 -74.716 -36.151 1.00 33.73 68 GLU A C 1
ATOM 513 O O . GLU A 1 68 ? 62.296 -74.192 -35.433 1.00 34.20 68 GLU A O 1
ATOM 519 N N . ASP A 1 69 ? 63.747 -75.880 -35.854 1.00 32.65 69 ASP A N 1
ATOM 520 C CA . ASP A 1 69 ? 63.317 -76.727 -34.749 1.00 32.72 69 ASP A CA 1
ATOM 521 C C . ASP A 1 69 ? 64.291 -76.773 -33.586 1.00 30.37 69 ASP A C 1
ATOM 522 O O . ASP A 1 69 ? 63.967 -77.379 -32.567 1.00 31.10 69 ASP A O 1
ATOM 527 N N . ASP A 1 70 ? 65.465 -76.173 -33.698 1.00 28.86 70 ASP A N 1
ATOM 528 C CA . ASP A 1 70 ? 66.515 -76.437 -32.716 1.00 25.78 70 ASP A CA 1
ATOM 529 C C . ASP A 1 70 ? 67.396 -75.212 -32.562 1.00 23.31 70 ASP A C 1
ATOM 530 O O . ASP A 1 70 ? 68.137 -74.861 -33.484 1.00 22.94 70 ASP A O 1
ATOM 535 N N . CYS A 1 71 ? 67.355 -74.596 -31.381 1.00 23.71 71 CYS A N 1
ATOM 536 C CA . CYS A 1 71 ? 68.191 -73.425 -31.127 1.00 24.42 71 CYS A CA 1
ATOM 537 C C . CYS A 1 71 ? 69.684 -73.736 -31.182 1.00 23.12 71 CYS A C 1
ATOM 538 O O . CYS A 1 71 ? 70.484 -72.813 -31.367 1.00 22.26 71 CYS A O 1
ATOM 541 N N . VAL A 1 72 ? 70.095 -74.995 -31.003 1.00 20.35 72 VAL A N 1
ATOM 542 C CA . VAL A 1 72 ? 71.522 -75.287 -31.136 1.00 22.76 72 VAL A CA 1
ATOM 543 C C . VAL A 1 72 ? 71.908 -75.300 -32.604 1.00 22.95 72 VAL A C 1
ATOM 544 O O . VAL A 1 72 ? 72.972 -74.794 -32.982 1.00 22.79 72 VAL A O 1
ATOM 548 N N . THR A 1 73 ? 71.057 -75.867 -33.464 1.00 22.98 73 THR A N 1
ATOM 549 C CA . THR A 1 73 ? 71.317 -75.729 -34.889 1.00 22.42 73 THR A CA 1
ATOM 550 C C . THR A 1 73 ? 71.404 -74.259 -35.271 1.00 23.51 73 THR A C 1
ATOM 551 O O . THR A 1 73 ? 72.326 -73.851 -35.982 1.00 21.62 73 THR A O 1
ATOM 555 N N . ARG A 1 74 ? 70.492 -73.439 -34.753 1.00 20.08 74 ARG A N 1
ATOM 556 C CA . ARG A 1 74 ? 70.489 -72.028 -35.108 1.00 22.38 74 ARG A CA 1
ATOM 557 C C . ARG A 1 74 ? 71.755 -71.344 -34.629 1.00 21.39 74 ARG A C 1
ATOM 558 O O . ARG A 1 74 ? 72.330 -70.526 -35.353 1.00 22.11 74 ARG A O 1
ATOM 566 N N . LEU A 1 75 ? 72.192 -71.648 -33.403 1.00 20.55 75 LEU A N 1
ATOM 567 C CA . LEU A 1 75 ? 73.396 -71.023 -32.877 1.00 21.49 75 LEU A CA 1
ATOM 568 C C . LEU A 1 75 ? 74.603 -71.391 -33.726 1.00 20.64 75 LEU A C 1
ATOM 569 O O . LEU A 1 75 ? 75.429 -70.536 -34.048 1.00 22.48 75 LEU A O 1
ATOM 574 N N . ILE A 1 76 ? 74.699 -72.661 -34.124 1.00 21.24 76 ILE A N 1
ATOM 575 C CA . ILE A 1 76 ? 75.812 -73.112 -34.955 1.00 17.45 76 ILE A CA 1
ATOM 576 C C . ILE A 1 76 ? 75.735 -72.475 -36.342 1.00 21.19 76 ILE A C 1
ATOM 577 O O . ILE A 1 76 ? 76.705 -71.893 -36.834 1.00 19.42 76 ILE A O 1
ATOM 582 N N . GLN A 1 77 ? 74.568 -72.553 -36.985 1.00 21.90 77 GLN A N 1
ATOM 583 C CA . GLN A 1 77 ? 74.428 -71.988 -38.322 1.00 21.42 77 GLN A CA 1
ATOM 584 C C . GLN A 1 77 ? 74.627 -70.480 -38.308 1.00 21.83 77 GLN A C 1
ATOM 585 O O . GLN A 1 77 ? 75.298 -69.935 -39.185 1.00 22.73 77 GLN A O 1
ATOM 591 N N . ASP A 1 78 ? 74.060 -69.784 -37.318 1.00 23.53 78 ASP A N 1
ATOM 592 C CA . ASP A 1 78 ? 74.176 -68.325 -37.306 1.00 22.50 78 ASP A CA 1
ATOM 593 C C . ASP A 1 78 ? 75.587 -67.835 -37.010 1.00 20.62 78 ASP A C 1
ATOM 594 O O . ASP A 1 78 ? 75.897 -66.667 -37.293 1.00 21.49 78 ASP A O 1
ATOM 599 N N . ASP A 1 79 ? 76.462 -68.666 -36.448 1.00 18.98 79 ASP A N 1
ATOM 600 C CA . ASP A 1 79 ? 77.824 -68.198 -36.168 1.00 20.97 79 ASP A CA 1
ATOM 601 C C . ASP A 1 79 ? 78.799 -68.425 -37.309 1.00 20.04 79 ASP A C 1
ATOM 602 O O . ASP A 1 79 ? 79.987 -68.148 -37.148 1.00 20.88 79 ASP A O 1
ATOM 607 N N . VAL A 1 80 ? 78.341 -68.917 -38.451 1.00 21.56 80 VAL A N 1
ATOM 608 C CA . VAL A 1 80 ? 79.258 -69.165 -39.543 1.00 17.91 80 VAL A CA 1
ATOM 609 C C . VAL A 1 80 ? 79.724 -67.841 -40.121 1.00 18.91 80 VAL A C 1
ATOM 610 O O . VAL A 1 80 ? 78.928 -66.909 -40.319 1.00 20.66 80 VAL A O 1
ATOM 614 N N . ASN A 1 81 ? 81.021 -67.741 -40.362 1.00 16.39 81 ASN A N 1
ATOM 615 C CA . ASN A 1 81 ? 81.560 -66.685 -41.206 1.00 19.32 81 ASN A CA 1
ATOM 616 C C . ASN A 1 81 ? 81.311 -67.098 -42.653 1.00 18.25 81 ASN A C 1
ATOM 617 O O . ASN A 1 81 ? 81.939 -68.035 -43.150 1.00 18.38 81 ASN A O 1
ATOM 622 N N . GLU A 1 82 ? 80.379 -66.422 -43.325 1.00 19.18 82 GLU A N 1
ATOM 623 C CA . GLU A 1 82 ? 79.939 -66.898 -44.632 1.00 19.72 82 GLU A CA 1
ATOM 624 C C . GLU A 1 82 ? 80.976 -66.669 -45.722 1.00 22.33 82 GLU A C 1
ATOM 625 O O . GLU A 1 82 ? 80.935 -67.353 -46.758 1.00 19.85 82 GLU A O 1
ATOM 631 N N . THR A 1 83 ? 81.901 -65.730 -45.510 1.00 17.96 83 THR A N 1
ATOM 632 C CA . THR A 1 83 ? 82.996 -65.536 -46.443 1.00 18.07 83 THR A CA 1
ATOM 633 C C . THR A 1 83 ? 83.966 -66.712 -46.394 1.00 17.95 83 THR A C 1
ATOM 634 O O . THR A 1 83 ? 84.399 -67.210 -47.437 1.00 18.95 83 THR A O 1
ATOM 638 N N . ALA A 1 84 ? 84.296 -67.185 -45.200 1.00 17.07 84 ALA A N 1
ATOM 639 C CA . ALA A 1 84 ? 85.127 -68.378 -45.091 1.00 21.12 84 ALA A CA 1
ATOM 640 C C . ALA A 1 84 ? 84.382 -69.607 -45.607 1.00 20.52 84 ALA A C 1
ATOM 641 O O . ALA A 1 84 ? 84.995 -70.518 -46.181 1.00 18.24 84 ALA A O 1
ATOM 643 N N . TYR A 1 85 ? 83.064 -69.663 -45.385 1.00 17.44 85 TYR A N 1
ATOM 644 C CA . TYR A 1 85 ? 82.296 -70.804 -45.868 1.00 18.90 85 TYR A CA 1
ATOM 645 C C . TYR A 1 85 ? 82.297 -70.849 -47.383 1.00 19.41 85 TYR A C 1
ATOM 646 O O . TYR A 1 85 ? 82.538 -71.906 -47.977 1.00 19.14 85 TYR A O 1
ATOM 655 N N . ASN A 1 86 ? 82.060 -69.700 -48.024 1.00 19.60 86 ASN A N 1
ATOM 656 C CA . ASN A 1 86 ? 82.004 -69.663 -49.481 1.00 22.14 86 ASN A CA 1
ATOM 657 C C . ASN A 1 86 ? 83.322 -70.088 -50.110 1.00 24.22 86 ASN A C 1
ATOM 658 O O . ASN A 1 86 ? 83.323 -70.702 -51.181 1.00 26.84 86 ASN A O 1
ATOM 663 N N . GLN A 1 87 ? 84.446 -69.805 -49.455 1.00 22.55 87 GLN A N 1
ATOM 664 C CA . GLN A 1 87 ? 85.730 -70.243 -49.987 1.00 21.55 87 GLN A CA 1
ATOM 665 C C . GLN A 1 87 ? 85.859 -71.754 -49.980 1.00 22.71 87 GLN A C 1
ATOM 666 O O . GLN A 1 87 ? 86.593 -72.307 -50.800 1.00 26.16 87 GLN A O 1
ATOM 672 N N . ILE A 1 88 ? 85.208 -72.445 -49.048 1.00 21.51 88 ILE A N 1
ATOM 673 C CA . ILE A 1 88 ? 85.441 -73.879 -48.887 1.00 22.18 88 ILE A CA 1
ATOM 674 C C . ILE A 1 88 ? 84.237 -74.713 -49.240 1.00 22.47 88 ILE A C 1
ATOM 675 O O . ILE A 1 88 ? 84.312 -75.945 -49.139 1.00 21.59 88 ILE A O 1
ATOM 680 N N . LYS A 1 89 ? 83.121 -74.099 -49.619 1.00 19.23 89 LYS A N 1
ATOM 681 C CA . LYS A 1 89 ? 81.876 -74.839 -49.659 1.00 19.72 89 LYS A CA 1
ATOM 682 C C . LYS A 1 89 ? 81.889 -75.970 -50.673 1.00 21.88 89 LYS A C 1
ATOM 683 O O . LYS A 1 89 ? 81.115 -76.922 -50.522 1.00 20.68 89 LYS A O 1
ATOM 689 N N . ASN A 1 90 ? 82.735 -75.889 -51.701 1.00 20.61 90 ASN A N 1
ATOM 690 C CA . ASN A 1 90 ? 82.803 -76.923 -52.723 1.00 21.29 90 ASN A CA 1
ATOM 691 C C . ASN A 1 90 ? 83.949 -77.898 -52.508 1.00 20.91 90 ASN A C 1
ATOM 692 O O . ASN A 1 90 ? 84.189 -78.748 -53.365 1.00 21.46 90 ASN A O 1
ATOM 697 N N . TRP A 1 91 ? 84.655 -77.796 -51.384 1.00 27.69 91 TRP A N 1
ATOM 698 C CA . TRP A 1 91 ? 85.658 -78.782 -51.020 1.00 19.65 91 TRP A CA 1
ATOM 699 C C . TRP A 1 91 ? 84.956 -80.063 -50.608 1.00 23.92 91 TRP A C 1
ATOM 700 O O . TRP A 1 91 ? 83.940 -80.023 -49.922 1.00 19.85 91 TRP A O 1
ATOM 711 N N . SER A 1 92 ? 85.492 -81.196 -51.043 1.00 22.32 92 SER A N 1
ATOM 712 C CA . SER A 1 92 ? 85.036 -82.477 -50.537 1.00 22.64 92 SER A CA 1
ATOM 713 C C . SER A 1 92 ? 85.562 -82.640 -49.130 1.00 22.89 92 SER A C 1
ATOM 714 O O . SER A 1 92 ? 86.576 -82.048 -48.764 1.00 18.78 92 SER A O 1
ATOM 717 N N . ILE A 1 93 ? 84.864 -83.449 -48.337 1.00 19.49 93 ILE A N 1
ATOM 718 C CA . ILE A 1 93 ? 85.367 -83.767 -47.003 1.00 20.09 93 ILE A CA 1
ATOM 719 C C . ILE A 1 93 ? 86.749 -84.393 -47.099 1.00 20.29 93 ILE A C 1
ATOM 720 O O . ILE A 1 93 ? 87.617 -84.158 -46.245 1.00 19.17 93 ILE A O 1
ATOM 725 N N . SER A 1 94 ? 86.991 -85.163 -48.162 1.00 22.39 94 SER A N 1
ATOM 726 C CA . SER A 1 94 ? 88.311 -85.733 -48.368 1.00 20.16 94 SER A CA 1
ATOM 727 C C . SER A 1 94 ? 89.363 -84.651 -48.524 1.00 19.72 94 SER A C 1
ATOM 728 O O . SER A 1 94 ? 90.470 -84.784 -48.007 1.00 21.96 94 SER A O 1
ATOM 731 N N . GLU A 1 95 ? 89.052 -83.591 -49.262 1.00 18.57 95 GLU A N 1
ATOM 732 C CA . GLU A 1 95 ? 90.008 -82.494 -49.407 1.00 22.43 95 GLU A CA 1
ATOM 733 C C . GLU A 1 95 ? 90.166 -81.717 -48.100 1.00 20.63 95 GLU A C 1
ATOM 734 O O . GLU A 1 95 ? 91.264 -81.255 -47.770 1.00 19.40 95 GLU A O 1
ATOM 740 N N . LEU A 1 96 ? 89.084 -81.563 -47.335 1.00 21.33 96 LEU A N 1
ATOM 741 C CA . LEU A 1 96 ? 89.190 -80.858 -46.062 1.00 16.55 96 LEU A CA 1
ATOM 742 C C . LEU A 1 96 ? 90.059 -81.629 -45.081 1.00 18.44 96 LEU A C 1
ATOM 743 O O . LEU A 1 96 ? 90.851 -81.034 -44.338 1.00 16.18 96 LEU A O 1
ATOM 748 N N . ARG A 1 97 ? 89.915 -82.955 -45.052 1.00 16.31 97 ARG A N 1
ATOM 749 C CA . ARG A 1 97 ? 90.813 -83.791 -44.268 1.00 16.95 97 ARG A CA 1
ATOM 750 C C . ARG A 1 97 ? 92.274 -83.569 -44.655 1.00 17.91 97 ARG A C 1
ATOM 751 O O . ARG A 1 97 ? 93.129 -83.394 -43.790 1.00 17.95 97 ARG A O 1
ATOM 759 N N . GLU A 1 98 ? 92.583 -83.572 -45.954 1.00 16.09 98 GLU A N 1
ATOM 760 C CA . GLU A 1 98 ? 93.982 -83.475 -46.345 1.00 15.92 98 GLU A CA 1
ATOM 761 C C . GLU A 1 98 ? 94.523 -82.083 -46.083 1.00 19.90 98 GLU A C 1
ATOM 762 O O . GLU A 1 98 ? 95.717 -81.920 -45.830 1.00 18.79 98 GLU A O 1
ATOM 768 N N . TYR A 1 99 ? 93.650 -81.087 -46.119 1.00 15.54 99 TYR A N 1
ATOM 769 C CA . TYR A 1 99 ? 94.041 -79.725 -45.811 1.00 15.79 99 TYR A CA 1
ATOM 770 C C . TYR A 1 99 ? 94.384 -79.577 -44.338 1.00 16.01 99 TYR A C 1
ATOM 771 O O . TYR A 1 99 ? 95.387 -78.944 -43.998 1.00 16.71 99 TYR A O 1
ATOM 780 N N . VAL A 1 100 ? 93.562 -80.157 -43.446 1.00 16.57 100 VAL A N 1
ATOM 781 C CA . VAL A 1 100 ? 93.847 -80.079 -42.012 1.00 15.10 100 VAL A CA 1
ATOM 782 C C . VAL A 1 100 ? 95.182 -80.742 -41.688 1.00 19.48 100 VAL A C 1
ATOM 783 O O . VAL A 1 100 ? 95.968 -80.239 -40.865 1.00 17.32 100 VAL A O 1
ATOM 787 N N . LEU A 1 101 ? 95.457 -81.881 -42.321 1.00 13.87 101 LEU A N 1
ATOM 788 C CA . LEU A 1 101 ? 96.658 -82.640 -42.018 1.00 13.66 101 LEU A CA 1
ATOM 789 C C . LEU A 1 101 ? 97.899 -82.088 -42.699 1.00 13.62 101 LEU A C 1
ATOM 790 O O . LEU A 1 101 ? 99.006 -82.459 -42.307 1.00 18.31 101 LEU A O 1
ATOM 795 N N . SER A 1 102 ? 97.753 -81.208 -43.682 1.00 14.78 102 SER A N 1
ATOM 796 C CA . SER A 1 102 ? 98.911 -80.754 -44.441 1.00 14.70 102 SER A CA 1
ATOM 797 C C . SER A 1 102 ? 99.867 -79.962 -43.555 1.00 16.15 102 SER A C 1
ATOM 798 O O . SER A 1 102 ? 99.443 -79.123 -42.760 1.00 15.26 102 SER A O 1
ATOM 801 N N . ASP A 1 103 ? 101.173 -80.242 -43.692 1.00 16.21 103 ASP A N 1
ATOM 802 C CA . ASP A 1 103 ? 102.198 -79.419 -43.063 1.00 19.26 103 ASP A CA 1
ATOM 803 C C . ASP A 1 103 ? 102.313 -78.045 -43.712 1.00 19.51 103 ASP A C 1
ATOM 804 O O . ASP A 1 103 ? 102.964 -77.158 -43.149 1.00 15.62 103 ASP A O 1
ATOM 809 N N . GLU A 1 104 ? 101.725 -77.854 -44.883 1.00 21.15 104 GLU A N 1
ATOM 810 C CA . GLU A 1 104 ? 101.683 -76.557 -45.537 1.00 22.15 104 GLU A CA 1
ATOM 811 C C . GLU A 1 104 ? 100.497 -75.724 -45.075 1.00 21.88 104 GLU A C 1
ATOM 812 O O . GLU A 1 104 ? 100.357 -74.566 -45.494 1.00 23.54 104 GLU A O 1
ATOM 818 N N . THR A 1 105 ? 99.636 -76.294 -44.236 1.00 19.76 105 THR A N 1
ATOM 819 C CA . THR A 1 105 ? 98.507 -75.585 -43.648 1.00 17.06 105 THR A CA 1
ATOM 820 C C . THR A 1 105 ? 98.943 -75.084 -42.281 1.00 18.60 105 THR A C 1
ATOM 821 O O . THR A 1 105 ? 99.252 -75.891 -41.401 1.00 18.43 105 THR A O 1
ATOM 825 N N . SER A 1 106 ? 98.970 -73.764 -42.108 1.00 17.79 106 SER A N 1
ATOM 826 C CA . SER A 1 106 ? 99.469 -73.168 -40.882 1.00 17.15 106 SER A CA 1
ATOM 827 C C . SER A 1 106 ? 98.358 -73.065 -39.840 1.00 18.73 106 SER A C 1
ATOM 828 O O . SER A 1 106 ? 97.171 -73.268 -40.119 1.00 16.03 106 SER A O 1
ATOM 831 N N . VAL A 1 107 ? 98.756 -72.748 -38.611 1.00 18.27 107 VAL A N 1
ATOM 832 C CA . VAL A 1 107 ? 97.754 -72.518 -37.581 1.00 20.41 107 VAL A CA 1
ATOM 833 C C . VAL A 1 107 ? 96.839 -71.365 -37.989 1.00 18.70 107 VAL A C 1
ATOM 834 O O . VAL A 1 107 ? 95.626 -71.409 -37.766 1.00 18.49 107 VAL A O 1
ATOM 838 N N . ASP A 1 108 ? 97.394 -70.320 -38.604 1.00 16.71 108 ASP A N 1
ATOM 839 C CA . ASP A 1 108 ? 96.533 -69.203 -38.986 1.00 18.58 108 ASP A CA 1
ATOM 840 C C . ASP A 1 108 ? 95.616 -69.535 -40.162 1.00 18.43 108 ASP A C 1
ATOM 841 O O . ASP A 1 108 ? 94.501 -68.997 -40.235 1.00 16.38 108 ASP A O 1
ATOM 846 N N . ASP A 1 109 ? 96.064 -70.382 -41.101 1.00 18.57 109 ASP A N 1
ATOM 847 C CA . ASP A 1 109 ? 95.183 -70.839 -42.174 1.00 16.96 109 ASP A CA 1
ATOM 848 C C . ASP A 1 109 ? 93.940 -71.498 -41.593 1.00 14.65 109 ASP A C 1
ATOM 849 O O . ASP A 1 109 ? 92.818 -71.178 -41.985 1.00 16.31 109 ASP A O 1
ATOM 854 N N . ILE A 1 110 ? 94.122 -72.392 -40.619 1.00 16.87 110 ILE A N 1
ATOM 855 C CA . ILE A 1 110 ? 92.990 -73.072 -39.986 1.00 18.45 110 ILE A CA 1
ATOM 856 C C . ILE A 1 110 ? 92.136 -72.109 -39.168 1.00 17.66 110 ILE A C 1
ATOM 857 O O . ILE A 1 110 ? 90.910 -72.282 -39.063 1.00 16.77 110 ILE A O 1
ATOM 862 N N . ALA A 1 111 ? 92.753 -71.084 -38.583 1.00 16.65 111 ALA A N 1
ATOM 863 C CA . ALA A 1 111 ? 91.980 -70.116 -37.818 1.00 13.16 111 ALA A CA 1
ATOM 864 C C . ALA A 1 111 ? 90.849 -69.539 -38.650 1.00 13.56 111 ALA A C 1
ATOM 865 O O . ALA A 1 111 ? 89.712 -69.464 -38.181 1.00 15.21 111 ALA A O 1
ATOM 867 N N . PHE A 1 112 ? 91.122 -69.174 -39.907 1.00 18.62 112 PHE A N 1
ATOM 868 C CA . PHE A 1 112 ? 90.050 -68.635 -40.747 1.00 19.45 112 PHE A CA 1
ATOM 869 C C . PHE A 1 112 ? 89.139 -69.737 -41.279 1.00 14.50 112 PHE A C 1
ATOM 870 O O . PHE A 1 112 ? 87.911 -69.621 -41.225 1.00 14.73 112 PHE A O 1
ATOM 878 N N . THR A 1 113 ? 89.725 -70.805 -41.800 1.00 19.05 113 THR A N 1
ATOM 879 C CA . THR A 1 113 ? 88.941 -71.876 -42.409 1.00 18.14 113 THR A CA 1
ATOM 880 C C . THR A 1 113 ? 87.893 -72.440 -41.454 1.00 17.17 113 THR A C 1
ATOM 881 O O . THR A 1 113 ? 86.739 -72.652 -41.851 1.00 19.31 113 THR A O 1
ATOM 885 N N . ARG A 1 114 ? 88.253 -72.665 -40.188 1.00 16.94 114 ARG A N 1
ATOM 886 C CA . ARG A 1 114 ? 87.316 -73.307 -39.269 1.00 17.82 114 ARG A CA 1
ATOM 887 C C . ARG A 1 114 ? 86.063 -72.467 -39.040 1.00 19.80 114 ARG A C 1
ATOM 888 O O . ARG A 1 114 ? 85.022 -73.017 -38.666 1.00 16.74 114 ARG A O 1
ATOM 896 N N . LYS A 1 115 ? 86.139 -71.149 -39.259 1.00 19.42 115 LYS A N 1
ATOM 897 C CA . LYS A 1 115 ? 84.961 -70.302 -39.123 1.00 17.37 115 LYS A CA 1
ATOM 898 C C . LYS A 1 115 ? 83.928 -70.556 -40.215 1.00 15.38 115 LYS A C 1
ATOM 899 O O . LYS A 1 115 ? 82.784 -70.109 -40.085 1.00 16.14 115 LYS A O 1
ATOM 905 N N . GLY A 1 116 ? 84.316 -71.206 -41.303 1.00 15.55 116 GLY A N 1
ATOM 906 C CA . GLY A 1 116 ? 83.400 -71.612 -42.334 1.00 16.12 116 GLY A CA 1
ATOM 907 C C . GLY A 1 116 ? 82.758 -72.950 -42.109 1.00 21.22 116 GLY A C 1
ATOM 908 O O . GLY A 1 116 ? 81.863 -73.330 -42.872 1.00 20.74 116 GLY A O 1
ATOM 909 N N . LEU A 1 117 ? 83.158 -73.677 -41.064 1.00 20.12 117 LEU A N 1
ATOM 910 C CA . LEU A 1 117 ? 82.580 -74.981 -40.767 1.00 19.64 117 LEU A CA 1
ATOM 911 C C . LEU A 1 117 ? 81.352 -74.866 -39.858 1.00 20.51 117 LEU A C 1
ATOM 912 O O . LEU A 1 117 ? 81.137 -73.863 -39.170 1.00 23.72 117 LEU A O 1
ATOM 917 N N . THR A 1 118 ? 80.529 -75.906 -39.891 1.00 17.19 118 THR A N 1
ATOM 918 C CA . THR A 1 118 ? 79.552 -76.190 -38.857 1.00 16.87 118 THR A CA 1
ATOM 919 C C . THR A 1 118 ? 79.945 -77.509 -38.219 1.00 18.21 118 THR A C 1
ATOM 920 O O . THR A 1 118 ? 80.758 -78.250 -38.761 1.00 17.94 118 THR A O 1
ATOM 924 N N . SER A 1 119 ? 79.330 -77.827 -37.079 1.00 18.08 119 SER A N 1
ATOM 925 C CA . SER A 1 119 ? 79.754 -79.006 -36.324 1.00 19.15 119 SER A CA 1
ATOM 926 C C . SER A 1 119 ? 79.604 -80.289 -37.144 1.00 19.53 119 SER A C 1
ATOM 927 O O . SER A 1 119 ? 80.456 -81.180 -37.070 1.00 20.17 119 SER A O 1
ATOM 930 N N . GLU A 1 120 ? 78.533 -80.405 -37.934 1.00 18.86 120 GLU A N 1
ATOM 931 C CA . GLU A 1 120 ? 78.388 -81.592 -38.766 1.00 19.44 120 GLU A CA 1
ATOM 932 C C . GLU A 1 120 ? 79.571 -81.763 -39.713 1.00 18.14 120 GLU A C 1
ATOM 933 O O . GLU A 1 120 ? 79.976 -82.891 -40.001 1.00 18.33 120 GLU A O 1
ATOM 939 N N . VAL A 1 121 ? 80.121 -80.660 -40.233 1.00 17.77 121 VAL A N 1
ATOM 940 C CA . VAL A 1 121 ? 81.298 -80.761 -41.100 1.00 22.98 121 VAL A CA 1
ATOM 941 C C . VAL A 1 121 ? 82.516 -81.230 -40.300 1.00 20.19 121 VAL A C 1
ATOM 942 O O . VAL A 1 121 ? 83.327 -82.042 -40.768 1.00 18.72 121 VAL A O 1
ATOM 946 N N . VAL A 1 122 ? 82.671 -80.706 -39.091 1.00 20.51 122 VAL A N 1
ATOM 947 C CA . VAL A 1 122 ? 83.754 -81.122 -38.208 1.00 15.93 122 VAL A CA 1
ATOM 948 C C . VAL A 1 122 ? 83.684 -82.622 -37.960 1.00 17.96 122 VAL A C 1
ATOM 949 O O . VAL A 1 122 ? 84.700 -83.332 -38.010 1.00 17.23 122 VAL A O 1
ATOM 953 N N . ALA A 1 123 ? 82.479 -83.118 -37.663 1.00 16.78 123 ALA A N 1
ATOM 954 C CA . ALA A 1 123 ? 82.287 -84.546 -37.440 1.00 18.48 123 ALA A CA 1
ATOM 955 C C . ALA A 1 123 ? 82.652 -85.347 -38.674 1.00 20.74 123 ALA A C 1
ATOM 956 O O . ALA A 1 123 ? 83.269 -86.414 -38.571 1.00 23.25 123 ALA A O 1
ATOM 958 N N . ALA A 1 124 ? 82.235 -84.862 -39.850 1.00 22.53 124 ALA A N 1
ATOM 959 C CA . ALA A 1 124 ? 82.519 -85.543 -41.105 1.00 21.35 124 ALA A CA 1
ATOM 960 C C . ALA A 1 124 ? 84.012 -85.753 -41.285 1.00 20.28 124 ALA A C 1
ATOM 961 O O . ALA A 1 124 ? 84.445 -86.843 -41.681 1.00 19.28 124 ALA A O 1
ATOM 963 N N . VAL A 1 125 ? 84.822 -84.733 -40.986 1.00 17.07 125 VAL A N 1
ATOM 964 C CA . VAL A 1 125 ? 86.261 -84.902 -41.117 1.00 16.61 125 VAL A CA 1
ATOM 965 C C . VAL A 1 125 ? 86.756 -85.956 -40.139 1.00 20.65 125 VAL A C 1
ATOM 966 O O . VAL A 1 125 ? 87.542 -86.839 -40.500 1.00 20.85 125 VAL A O 1
ATOM 970 N N . ALA A 1 126 ? 86.347 -85.856 -38.871 1.00 17.91 126 ALA A N 1
ATOM 971 C CA . ALA A 1 126 ? 86.844 -86.813 -37.892 1.00 17.08 126 ALA A CA 1
ATOM 972 C C . ALA A 1 126 ? 86.526 -88.240 -38.308 1.00 18.32 126 ALA A C 1
ATOM 973 O O . ALA A 1 126 ? 87.320 -89.148 -38.052 1.00 18.43 126 ALA A O 1
ATOM 975 N N . LYS A 1 127 ? 85.402 -88.445 -38.995 1.00 17.48 127 LYS A N 1
ATOM 976 C CA . LYS A 1 127 ? 84.928 -89.793 -39.270 1.00 22.28 127 LYS A CA 1
ATOM 977 C C . LYS A 1 127 ? 85.807 -90.518 -40.264 1.00 20.45 127 LYS A C 1
ATOM 978 O O . LYS A 1 127 ? 85.791 -91.757 -40.278 1.00 19.64 127 LYS A O 1
ATOM 984 N N . ILE A 1 128 ? 86.535 -89.789 -41.110 1.00 20.85 128 ILE A N 1
ATOM 985 C CA . ILE A 1 128 ? 87.400 -90.387 -42.115 1.00 20.71 128 ILE A CA 1
ATOM 986 C C . ILE A 1 128 ? 88.861 -90.191 -41.738 1.00 21.76 128 ILE A C 1
ATOM 987 O O . ILE A 1 128 ? 89.731 -90.161 -42.610 1.00 21.35 128 ILE A O 1
ATOM 992 N N . CYS A 1 129 ? 89.145 -90.044 -40.439 1.00 21.72 129 CYS A N 1
ATOM 993 C CA . CYS A 1 129 ? 90.511 -89.937 -39.927 1.00 16.31 129 CYS A CA 1
ATOM 994 C C . CYS A 1 129 ? 90.894 -91.202 -39.181 1.00 18.00 129 CYS A C 1
ATOM 995 O O . CYS A 1 129 ? 90.094 -91.748 -38.424 1.00 18.76 129 CYS A O 1
ATOM 998 N N . SER A 1 130 ? 92.107 -91.689 -39.418 1.00 18.46 130 SER A N 1
ATOM 999 C CA . SER A 1 130 ? 92.643 -92.771 -38.607 1.00 17.99 130 SER A CA 1
ATOM 1000 C C . SER A 1 130 ? 93.004 -92.233 -37.228 1.00 15.68 130 SER A C 1
ATOM 1001 O O . SER A 1 130 ? 92.929 -91.035 -36.963 1.00 15.33 130 SER A O 1
ATOM 1004 N N . ASN A 1 131 ? 93.413 -93.120 -36.323 1.00 15.73 131 ASN A N 1
ATOM 1005 C CA . ASN A 1 131 ? 93.773 -92.665 -34.981 1.00 16.36 131 ASN A CA 1
ATOM 1006 C C . ASN A 1 131 ? 94.967 -91.711 -35.015 1.00 17.40 131 ASN A C 1
ATOM 1007 O O . ASN A 1 131 ? 94.965 -90.666 -34.346 1.00 15.40 131 ASN A O 1
ATOM 1012 N N . ALA A 1 132 ? 96.002 -92.043 -35.801 1.00 15.27 132 ALA A N 1
ATOM 1013 C CA . ALA A 1 132 ? 97.129 -91.127 -35.896 1.00 13.92 132 ALA A CA 1
ATOM 1014 C C . ALA A 1 132 ? 96.754 -89.828 -36.603 1.00 14.92 132 ALA A C 1
ATOM 1015 O O . ALA A 1 132 ? 97.319 -88.781 -36.270 1.00 13.94 132 ALA A O 1
ATOM 1017 N N . ASP A 1 133 ? 95.800 -89.862 -37.546 1.00 16.80 133 ASP A N 1
ATOM 1018 C CA . ASP A 1 133 ? 95.300 -88.624 -38.146 1.00 15.50 133 ASP A CA 1
ATOM 1019 C C . ASP A 1 133 ? 94.682 -87.724 -37.093 1.00 14.89 133 ASP A C 1
ATOM 1020 O O . ASP A 1 133 ? 94.916 -86.513 -37.089 1.00 14.97 133 ASP A O 1
ATOM 1025 N N . LEU A 1 134 ? 93.844 -88.292 -36.220 1.00 14.99 134 LEU A N 1
ATOM 1026 C CA . LEU A 1 134 ? 93.186 -87.498 -35.179 1.00 15.33 134 LEU A CA 1
ATOM 1027 C C . LEU A 1 134 ? 94.196 -86.902 -34.213 1.00 14.38 134 LEU A C 1
ATOM 1028 O O . LEU A 1 134 ? 94.012 -85.779 -33.712 1.00 14.19 134 LEU A O 1
ATOM 1033 N N . ILE A 1 135 ? 95.264 -87.645 -33.928 1.00 13.14 135 ILE A N 1
ATOM 1034 C CA . ILE A 1 135 ? 96.274 -87.146 -33.009 1.00 16.25 135 ILE A CA 1
ATOM 1035 C C . ILE A 1 135 ? 97.124 -86.066 -33.671 1.00 15.11 135 ILE A C 1
ATOM 1036 O O . ILE A 1 135 ? 97.320 -84.986 -33.101 1.00 12.07 135 ILE A O 1
ATOM 1041 N N . TYR A 1 136 ? 97.653 -86.342 -34.874 1.00 14.04 136 TYR A N 1
ATOM 1042 C CA . TYR A 1 136 ? 98.497 -85.356 -35.553 1.00 14.46 136 TYR A CA 1
ATOM 1043 C C . TYR A 1 136 ? 97.696 -84.119 -35.943 1.00 15.27 136 TYR A C 1
ATOM 1044 O O . TYR A 1 136 ? 98.173 -82.983 -35.798 1.00 14.83 136 TYR A O 1
ATOM 1053 N N . GLY A 1 137 ? 96.495 -84.327 -36.485 1.00 13.08 137 GLY A N 1
ATOM 1054 C CA . GLY A 1 137 ? 95.643 -83.203 -36.840 1.00 12.62 137 GLY A CA 1
ATOM 1055 C C . GLY A 1 137 ? 95.335 -82.305 -35.658 1.00 14.57 137 GLY A C 1
ATOM 1056 O O . GLY A 1 137 ? 95.453 -81.085 -35.743 1.00 14.86 137 GLY A O 1
ATOM 1057 N N . ALA A 1 138 ? 94.956 -82.896 -34.525 1.00 15.19 138 ALA A N 1
ATOM 1058 C CA . ALA A 1 138 ? 94.686 -82.078 -33.353 1.00 12.17 138 ALA A CA 1
ATOM 1059 C C . ALA A 1 138 ? 95.938 -81.344 -32.898 1.00 12.85 138 ALA A C 1
ATOM 1060 O O . ALA A 1 138 ? 95.882 -80.159 -32.570 1.00 15.47 138 ALA A O 1
ATOM 1062 N N . LYS A 1 139 ? 97.089 -82.027 -32.891 1.00 13.21 139 LYS A N 1
ATOM 1063 C CA . LYS A 1 139 ? 98.302 -81.406 -32.380 1.00 14.18 139 LYS A CA 1
ATOM 1064 C C . LYS A 1 139 ? 98.638 -80.146 -33.158 1.00 16.12 139 LYS A C 1
ATOM 1065 O O . LYS A 1 139 ? 99.190 -79.192 -32.588 1.00 12.36 139 LYS A O 1
ATOM 1071 N N . LYS A 1 140 ? 98.301 -80.096 -34.449 1.00 11.51 140 LYS A N 1
ATOM 1072 C CA . LYS A 1 140 ? 98.617 -78.899 -35.211 1.00 15.31 140 LYS A CA 1
ATOM 1073 C C . LYS A 1 140 ? 97.491 -77.867 -35.155 1.00 15.42 140 LYS A C 1
ATOM 1074 O O . LYS A 1 140 ? 97.535 -76.876 -35.898 1.00 17.06 140 LYS A O 1
ATOM 1080 N N . MET A 1 141 ? 96.512 -78.041 -34.263 1.00 14.44 141 MET A N 1
ATOM 1081 C CA . MET A 1 141 ? 95.473 -77.034 -34.041 1.00 11.75 141 MET A CA 1
ATOM 1082 C C . MET A 1 141 ? 95.428 -76.625 -32.563 1.00 13.92 141 MET A C 1
ATOM 1083 O O . MET A 1 141 ? 94.430 -76.879 -31.866 1.00 13.49 141 MET A O 1
ATOM 1088 N N . PRO A 1 142 ? 96.461 -75.954 -32.055 1.00 11.46 142 PRO A N 1
ATOM 1089 C CA . PRO A 1 142 ? 96.408 -75.501 -30.663 1.00 11.42 142 PRO A CA 1
ATOM 1090 C C . PRO A 1 142 ? 95.312 -74.452 -30.439 1.00 15.45 142 PRO A C 1
ATOM 1091 O O . PRO A 1 142 ? 94.992 -73.656 -31.320 1.00 12.37 142 PRO A O 1
ATOM 1095 N N . VAL A 1 143 ? 94.727 -74.464 -29.235 1.00 13.52 143 VAL A N 1
ATOM 1096 C CA . VAL A 1 143 ? 93.746 -73.460 -28.814 1.00 14.43 143 VAL A CA 1
ATOM 1097 C C . VAL A 1 143 ? 94.156 -72.985 -27.432 1.00 15.70 143 VAL A C 1
ATOM 1098 O O . VAL A 1 143 ? 94.225 -73.792 -26.496 1.00 16.44 143 VAL A O 1
ATOM 1102 N N . ILE A 1 144 ? 94.400 -71.687 -27.297 1.00 13.63 144 ILE A N 1
ATOM 1103 C CA . ILE A 1 144 ? 94.999 -71.104 -26.108 1.00 13.26 144 ILE A CA 1
ATOM 1104 C C . ILE A 1 144 ? 93.985 -70.142 -25.507 1.00 17.14 144 ILE A C 1
ATOM 1105 O O . ILE A 1 144 ? 93.425 -69.298 -26.219 1.00 17.75 144 ILE A O 1
ATOM 1110 N N . LYS A 1 145 ? 93.726 -70.287 -24.210 1.00 17.53 145 LYS A N 1
ATOM 1111 C CA . LYS A 1 145 ? 92.801 -69.434 -23.475 1.00 16.85 145 LYS A CA 1
ATOM 1112 C C . LYS A 1 145 ? 93.469 -68.995 -22.182 1.00 17.30 145 LYS A C 1
ATOM 1113 O O . LYS A 1 145 ? 94.483 -69.554 -21.763 1.00 16.35 145 LYS A O 1
ATOM 1119 N N . LYS A 1 146 ? 92.882 -68.008 -21.519 1.00 17.81 146 LYS A N 1
ATOM 1120 C CA . LYS A 1 146 ? 93.518 -67.491 -20.320 1.00 18.23 146 LYS A CA 1
ATOM 1121 C C . LYS A 1 146 ? 92.480 -67.062 -19.296 1.00 18.54 146 LYS A C 1
ATOM 1122 O O . LYS A 1 146 ? 91.557 -66.288 -19.600 1.00 16.52 146 LYS A O 1
ATOM 1128 N N . ALA A 1 147 ? 92.638 -67.587 -18.075 1.00 21.45 147 ALA A N 1
ATOM 1129 C CA . ALA A 1 147 ? 91.821 -67.191 -16.943 1.00 19.89 147 ALA A CA 1
ATOM 1130 C C . ALA A 1 147 ? 92.783 -66.535 -15.967 1.00 21.70 147 ALA A C 1
ATOM 1131 O O . ALA A 1 147 ? 93.216 -65.395 -16.199 1.00 15.58 147 ALA A O 1
ATOM 1133 N N . ASN A 1 148 ? 93.163 -67.206 -14.879 1.00 15.71 148 ASN A N 1
ATOM 1134 C CA . ASN A 1 148 ? 94.317 -66.802 -14.093 1.00 15.98 148 ASN A CA 1
ATOM 1135 C C . ASN A 1 148 ? 95.545 -67.614 -14.464 1.00 15.55 148 ASN A C 1
ATOM 1136 O O . ASN A 1 148 ? 96.640 -67.279 -14.025 1.00 17.67 148 ASN A O 1
ATOM 1141 N N . THR A 1 149 ? 95.374 -68.664 -15.261 1.00 18.60 149 THR A N 1
ATOM 1142 C CA . THR A 1 149 ? 96.449 -69.412 -15.880 1.00 17.79 149 THR A CA 1
ATOM 1143 C C . THR A 1 149 ? 96.211 -69.396 -17.383 1.00 19.27 149 THR A C 1
ATOM 1144 O O . THR A 1 149 ? 95.072 -69.272 -17.858 1.00 18.35 149 THR A O 1
ATOM 1148 N N . THR A 1 150 ? 97.286 -69.569 -18.134 1.00 21.15 150 THR A N 1
ATOM 1149 C CA . THR A 1 150 ? 97.185 -69.765 -19.569 1.00 13.30 150 THR A CA 1
ATOM 1150 C C . THR A 1 150 ? 97.201 -71.253 -19.886 1.00 13.96 150 THR A C 1
ATOM 1151 O O . THR A 1 150 ? 98.080 -71.992 -19.428 1.00 12.95 150 THR A O 1
ATOM 1155 N N . ILE A 1 151 ? 96.232 -71.691 -20.668 1.00 14.22 151 ILE A N 1
ATOM 1156 C CA . ILE A 1 151 ? 96.104 -73.093 -21.006 1.00 14.58 151 ILE A CA 1
ATOM 1157 C C . ILE A 1 151 ? 96.219 -73.231 -22.519 1.00 16.39 151 ILE A C 1
ATOM 1158 O O . ILE A 1 151 ? 95.770 -72.354 -23.269 1.00 18.05 151 ILE A O 1
ATOM 1163 N N . GLY A 1 152 ? 96.861 -74.313 -22.972 1.00 12.79 152 GLY A N 1
ATOM 1164 C CA . GLY A 1 152 ? 96.869 -74.660 -24.380 1.00 14.20 152 GLY A CA 1
ATOM 1165 C C . GLY A 1 152 ? 98.129 -74.322 -25.148 1.00 15.96 152 GLY A C 1
ATOM 1166 O O . GLY A 1 152 ? 98.206 -74.655 -26.342 1.00 16.44 152 GLY A O 1
ATOM 1167 N N . ILE A 1 153 ? 99.073 -73.606 -24.537 1.00 14.07 153 ILE A N 1
ATOM 1168 C CA . ILE A 1 153 ? 100.337 -73.297 -25.214 1.00 15.31 153 ILE A CA 1
ATOM 1169 C C . ILE A 1 153 ? 101.051 -74.591 -25.571 1.00 14.90 153 ILE A C 1
ATOM 1170 O O . ILE A 1 153 ? 101.293 -75.426 -24.677 1.00 12.30 153 ILE A O 1
ATOM 1175 N N . PRO A 1 154 ? 101.409 -74.807 -26.836 1.00 16.65 154 PRO A N 1
ATOM 1176 C CA . PRO A 1 154 ? 102.131 -76.032 -27.212 1.00 17.52 154 PRO A CA 1
ATOM 1177 C C . PRO A 1 154 ? 103.393 -76.185 -26.390 1.00 16.68 154 PRO A C 1
ATOM 1178 O O . PRO A 1 154 ? 104.150 -75.234 -26.203 1.00 17.71 154 PRO A O 1
ATOM 1182 N N . GLY A 1 155 ? 103.596 -77.373 -25.858 1.00 17.05 155 GLY A N 1
ATOM 1183 C CA . GLY A 1 155 ? 104.683 -77.590 -24.923 1.00 14.52 155 GLY A CA 1
ATOM 1184 C C . GLY A 1 155 ? 104.257 -77.526 -23.472 1.00 15.62 155 GLY A C 1
ATOM 1185 O O . GLY A 1 155 ? 105.097 -77.756 -22.590 1.00 16.54 155 GLY A O 1
ATOM 1186 N N . THR A 1 156 ? 102.976 -77.226 -23.199 1.00 11.39 156 THR A N 1
ATOM 1187 C CA . THR A 1 156 ? 102.434 -77.256 -21.853 1.00 11.65 156 THR A CA 1
ATOM 1188 C C . THR A 1 156 ? 101.294 -78.272 -21.763 1.00 18.46 156 THR A C 1
ATOM 1189 O O . THR A 1 156 ? 100.785 -78.768 -22.779 1.00 19.05 156 THR A O 1
ATOM 1193 N N . PHE A 1 157 ? 100.959 -78.628 -20.520 1.00 17.26 157 PHE A N 1
ATOM 1194 C CA . PHE A 1 157 ? 99.987 -79.674 -20.179 1.00 17.25 157 PHE A CA 1
ATOM 1195 C C . PHE A 1 157 ? 99.416 -79.334 -18.811 1.00 18.17 157 PHE A C 1
ATOM 1196 O O . PHE A 1 157 ? 100.179 -79.295 -17.839 1.00 19.47 157 PHE A O 1
ATOM 1204 N N . SER A 1 158 ? 98.103 -79.101 -18.717 1.00 19.34 158 SER A N 1
ATOM 1205 C CA . SER A 1 158 ? 97.475 -78.702 -17.463 1.00 16.54 158 SER A CA 1
ATOM 1206 C C . SER A 1 158 ? 96.649 -79.852 -16.911 1.00 18.64 158 SER A C 1
ATOM 1207 O O . SER A 1 158 ? 96.447 -80.875 -17.576 1.00 19.43 158 SER A O 1
ATOM 1210 N N . ALA A 1 159 ? 96.162 -79.677 -15.678 1.00 18.20 159 ALA A N 1
ATOM 1211 C CA . ALA A 1 159 ? 95.316 -80.696 -15.066 1.00 17.52 159 ALA A CA 1
ATOM 1212 C C . ALA A 1 159 ? 94.277 -80.059 -14.158 1.00 16.43 159 ALA A C 1
ATOM 1213 O O . ALA A 1 159 ? 94.566 -79.086 -13.450 1.00 15.82 159 ALA A O 1
ATOM 1215 N N . ARG A 1 160 ? 93.068 -80.611 -14.186 1.00 15.38 160 ARG A N 1
ATOM 1216 C CA . ARG A 1 160 ? 92.032 -80.191 -13.246 1.00 17.03 160 ARG A CA 1
ATOM 1217 C C . ARG A 1 160 ? 92.165 -80.989 -11.952 1.00 19.91 160 ARG A C 1
ATOM 1218 O O . ARG A 1 160 ? 92.141 -82.224 -11.973 1.00 21.73 160 ARG A O 1
ATOM 1226 N N . LEU A 1 161 ? 92.321 -80.294 -10.829 1.00 17.04 161 LEU A N 1
ATOM 1227 C CA . LEU A 1 161 ? 92.218 -80.937 -9.532 1.00 17.79 161 LEU A CA 1
ATOM 1228 C C . LEU A 1 161 ? 90.742 -81.147 -9.231 1.00 21.25 161 LEU A C 1
ATOM 1229 O O . LEU A 1 161 ? 89.971 -80.181 -9.160 1.00 19.94 161 LEU A O 1
ATOM 1234 N N . GLN A 1 162 ? 90.351 -82.411 -9.046 1.00 22.52 162 GLN A N 1
ATOM 1235 C CA . GLN A 1 162 ? 88.958 -82.818 -8.877 1.00 22.06 162 GLN A CA 1
ATOM 1236 C C . GLN A 1 162 ? 88.813 -83.440 -7.490 1.00 24.96 162 GLN A C 1
ATOM 1237 O O . GLN A 1 162 ? 88.842 -84.669 -7.339 1.00 25.84 162 GLN A O 1
ATOM 1243 N N . PRO A 1 163 ? 88.653 -82.619 -6.448 1.00 23.65 163 PRO A N 1
ATOM 1244 C CA . PRO A 1 163 ? 88.656 -83.156 -5.081 1.00 24.79 163 PRO A CA 1
ATOM 1245 C C . PRO A 1 163 ? 87.250 -83.402 -4.553 1.00 25.69 163 PRO A C 1
ATOM 1246 O O . PRO A 1 163 ? 86.684 -82.563 -3.848 1.00 27.37 163 PRO A O 1
ATOM 1250 N N . ASN A 1 164 ? 86.657 -84.530 -4.891 1.00 26.38 164 ASN A N 1
ATOM 1251 C CA . ASN A 1 164 ? 85.259 -84.751 -4.573 1.00 27.09 164 ASN A CA 1
ATOM 1252 C C . ASN A 1 164 ? 85.120 -85.543 -3.280 1.00 31.31 164 ASN A C 1
ATOM 1253 O O . ASN A 1 164 ? 85.984 -86.353 -2.941 1.00 24.98 164 ASN A O 1
ATOM 1258 N N . ASP A 1 165 ? 83.997 -85.324 -2.576 1.00 33.69 165 ASP A N 1
ATOM 1259 C CA . ASP A 1 165 ? 83.701 -86.034 -1.332 1.00 35.89 165 ASP A CA 1
ATOM 1260 C C . ASP A 1 165 ? 82.244 -86.488 -1.256 1.00 37.27 165 ASP A C 1
ATOM 1261 O O . ASP A 1 165 ? 81.333 -85.796 -1.721 1.00 37.15 165 ASP A O 1
ATOM 1266 N N . THR A 1 166 ? 82.038 -87.650 -0.616 1.00 37.91 166 THR A N 1
ATOM 1267 C CA . THR A 1 166 ? 80.716 -88.269 -0.513 1.00 38.05 166 THR A CA 1
ATOM 1268 C C . THR A 1 166 ? 79.722 -87.408 0.247 1.00 36.91 166 THR A C 1
ATOM 1269 O O . THR A 1 166 ? 78.512 -87.623 0.122 1.00 37.60 166 THR A O 1
ATOM 1273 N N . ARG A 1 167 ? 80.200 -86.466 1.059 1.00 35.52 167 ARG A N 1
ATOM 1274 C CA . ARG A 1 167 ? 79.327 -85.598 1.838 1.00 35.78 167 ARG A CA 1
ATOM 1275 C C . ARG A 1 167 ? 79.721 -84.137 1.680 1.00 36.54 167 ARG A C 1
ATOM 1276 O O . ARG A 1 167 ? 79.344 -83.313 2.519 1.00 38.92 167 ARG A O 1
ATOM 1284 N N . ASP A 1 168 ? 80.490 -83.797 0.649 1.00 34.18 168 ASP A N 1
ATOM 1285 C CA . ASP A 1 168 ? 81.063 -82.454 0.538 1.00 33.57 168 ASP A CA 1
ATOM 1286 C C . ASP A 1 168 ? 81.752 -82.059 1.835 1.00 35.69 168 ASP A C 1
ATOM 1287 O O . ASP A 1 168 ? 81.659 -80.921 2.297 1.00 38.09 168 ASP A O 1
ATOM 1292 N N . ASP A 1 169 ? 82.413 -83.024 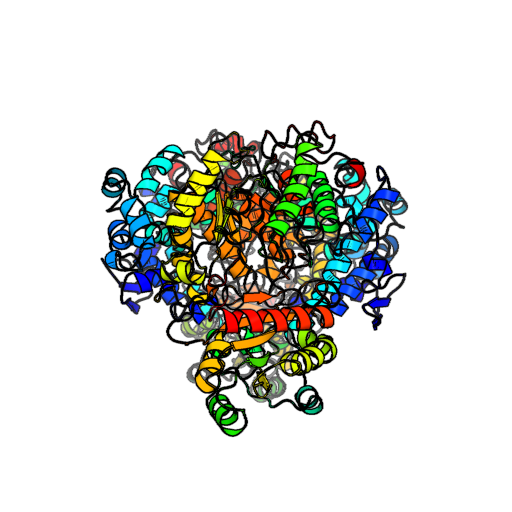2.451 1.00 35.06 169 ASP A N 1
ATOM 1293 C CA . ASP A 1 169 ? 83.149 -82.742 3.666 1.00 35.63 169 ASP A CA 1
ATOM 1294 C C . ASP A 1 169 ? 84.327 -81.843 3.332 1.00 33.21 169 ASP A C 1
ATOM 1295 O O . ASP A 1 169 ? 85.187 -82.217 2.537 1.00 32.73 169 ASP A O 1
ATOM 1300 N N . VAL A 1 170 ? 84.385 -80.661 3.945 1.00 33.24 170 VAL A N 1
ATOM 1301 C CA . VAL A 1 170 ? 85.429 -79.721 3.565 1.00 32.81 170 VAL A CA 1
ATOM 1302 C C . VAL A 1 170 ? 86.808 -80.189 3.986 1.00 34.48 170 VAL A C 1
ATOM 1303 O O . VAL A 1 170 ? 87.799 -79.684 3.463 1.00 35.83 170 VAL A O 1
ATOM 1307 N N . GLN A 1 171 ? 86.916 -81.137 4.915 1.00 36.03 171 GLN A N 1
ATOM 1308 C CA . GLN A 1 171 ? 88.232 -81.638 5.311 1.00 37.66 171 GLN A CA 1
ATOM 1309 C C . GLN A 1 171 ? 88.770 -82.635 4.298 1.00 31.51 171 GLN A C 1
ATOM 1310 O O . GLN A 1 171 ? 89.974 -82.666 4.020 1.00 30.71 171 GLN A O 1
ATOM 1316 N N . SER A 1 172 ? 87.879 -83.481 3.785 1.00 29.93 172 SER A N 1
ATOM 1317 C CA . SER A 1 172 ? 88.211 -84.398 2.701 1.00 30.26 172 SER A CA 1
ATOM 1318 C C . SER A 1 172 ? 88.586 -83.644 1.431 1.00 30.36 172 SER A C 1
ATOM 1319 O O . SER A 1 172 ? 89.542 -84.011 0.730 1.00 29.69 172 SER A O 1
ATOM 1322 N N . ILE A 1 173 ? 87.840 -82.584 1.119 1.00 26.47 173 ILE A N 1
ATOM 1323 C CA . ILE A 1 173 ? 88.121 -81.781 -0.066 1.00 26.55 173 ILE A CA 1
ATOM 1324 C C . ILE A 1 173 ? 89.486 -81.120 0.051 1.00 28.43 173 ILE A C 1
ATOM 1325 O O . ILE A 1 173 ? 90.328 -81.247 -0.841 1.00 30.85 173 ILE A O 1
ATOM 1330 N N . ALA A 1 174 ? 89.735 -80.427 1.161 1.00 27.66 174 ALA A N 1
ATOM 1331 C CA . ALA A 1 174 ? 91.045 -79.825 1.393 1.00 27.42 174 ALA A CA 1
ATOM 1332 C C . ALA A 1 174 ? 92.154 -80.859 1.291 1.00 28.54 174 ALA A C 1
ATOM 1333 O O . ALA A 1 174 ? 93.181 -80.632 0.641 1.00 29.04 174 ALA A O 1
ATOM 1335 N N . ALA A 1 175 ? 91.964 -82.006 1.937 1.00 27.95 175 ALA A N 1
ATOM 1336 C CA . ALA A 1 175 ? 93.009 -83.018 1.953 1.00 28.48 175 ALA A CA 1
ATOM 1337 C C . ALA A 1 175 ? 93.417 -83.384 0.536 1.00 28.70 175 ALA A C 1
ATOM 1338 O O . ALA A 1 175 ? 94.611 -83.430 0.217 1.00 27.32 175 ALA A O 1
ATOM 1340 N N . GLN A 1 176 ? 92.430 -83.595 -0.344 1.00 28.80 176 GLN A N 1
ATOM 1341 C CA . GLN A 1 176 ? 92.728 -83.919 -1.740 1.00 27.80 176 GLN A CA 1
ATOM 1342 C C . GLN A 1 176 ? 93.374 -82.749 -2.462 1.00 26.31 176 GLN A C 1
ATOM 1343 O O . GLN A 1 176 ? 94.246 -82.951 -3.318 1.00 23.81 176 GLN A O 1
ATOM 1349 N N . ILE A 1 177 ? 92.994 -81.520 -2.112 1.00 26.59 177 ILE A N 1
ATOM 1350 C CA . ILE A 1 177 ? 93.600 -80.354 -2.751 1.00 26.88 177 ILE A CA 1
ATOM 1351 C C . ILE A 1 177 ? 95.101 -80.286 -2.452 1.00 26.95 177 ILE A C 1
ATOM 1352 O O . ILE A 1 177 ? 95.921 -80.109 -3.361 1.00 26.79 177 ILE A O 1
ATOM 1357 N N . TYR A 1 178 ? 95.490 -80.446 -1.179 1.00 27.39 178 TYR A N 1
ATOM 1358 C CA . TYR A 1 178 ? 96.914 -80.372 -0.848 1.00 22.26 178 TYR A CA 1
ATOM 1359 C C . TYR A 1 178 ? 97.702 -81.458 -1.559 1.00 24.39 178 TYR A C 1
ATOM 1360 O O . TYR A 1 178 ? 98.825 -81.229 -2.036 1.00 23.69 178 TYR A O 1
ATOM 1369 N N . GLU A 1 179 ? 97.136 -82.658 -1.617 1.00 23.43 179 GLU A N 1
ATOM 1370 C CA . GLU A 1 179 ? 97.789 -83.746 -2.325 1.00 23.33 179 GLU A CA 1
ATOM 1371 C C . GLU A 1 179 ? 97.925 -83.436 -3.809 1.00 21.42 179 GLU A C 1
ATOM 1372 O O . GLU A 1 179 ? 98.975 -83.686 -4.410 1.00 22.68 179 GLU A O 1
ATOM 1378 N N . GLY A 1 180 ? 96.878 -82.878 -4.421 1.00 20.24 180 GLY A N 1
ATOM 1379 C CA . GLY A 1 180 ? 96.950 -82.569 -5.842 1.00 20.50 180 GLY A CA 1
ATOM 1380 C C . GLY A 1 180 ? 97.978 -81.498 -6.161 1.00 23.00 180 GLY A C 1
ATOM 1381 O O . GLY A 1 180 ? 98.803 -81.658 -7.075 1.00 21.25 180 GLY A O 1
ATOM 1382 N N . LEU A 1 181 ? 97.942 -80.382 -5.422 1.00 18.94 181 LEU A N 1
ATOM 1383 C CA . LEU A 1 181 ? 98.919 -79.330 -5.663 1.00 22.63 181 LEU A CA 1
ATOM 1384 C C . LEU A 1 181 ? 100.335 -79.855 -5.520 1.00 22.08 181 LEU A C 1
ATOM 1385 O O . LEU A 1 181 ? 101.244 -79.366 -6.199 1.00 19.50 181 LEU A O 1
ATOM 1390 N N . SER A 1 182 ? 100.541 -80.841 -4.638 1.00 22.73 182 SER A N 1
ATOM 1391 C CA . SER A 1 182 ? 101.883 -81.349 -4.381 1.00 21.55 182 SER A CA 1
ATOM 1392 C C . SER A 1 182 ? 102.426 -82.163 -5.550 1.00 22.26 182 SER A C 1
ATOM 1393 O O . SER A 1 182 ? 103.640 -82.399 -5.612 1.00 23.62 182 SER A O 1
ATOM 1396 N N . PHE A 1 183 ? 101.559 -82.603 -6.470 1.00 19.65 183 PHE A N 1
ATOM 1397 C CA . PHE A 1 183 ? 101.975 -83.209 -7.731 1.00 19.11 183 PHE A CA 1
ATOM 1398 C C . PHE A 1 183 ? 101.932 -82.233 -8.903 1.00 18.76 183 PHE A C 1
ATOM 1399 O O . PHE A 1 183 ? 102.179 -82.640 -10.041 1.00 19.45 183 PHE A O 1
ATOM 1407 N N . GLY A 1 184 ? 101.635 -80.956 -8.664 1.00 18.59 184 GLY A N 1
ATOM 1408 C CA . GLY A 1 184 ? 101.545 -80.015 -9.760 1.00 15.99 184 GLY A CA 1
ATOM 1409 C C . GLY A 1 184 ? 100.222 -80.009 -10.497 1.00 19.77 184 GLY A C 1
ATOM 1410 O O . GLY A 1 184 ? 100.159 -79.461 -11.598 1.00 20.51 184 GLY A O 1
ATOM 1411 N N . VAL A 1 185 ? 99.162 -80.599 -9.931 1.00 18.99 185 VAL A N 1
ATOM 1412 C CA . VAL A 1 185 ? 97.831 -80.613 -10.538 1.00 19.74 185 VAL A CA 1
ATOM 1413 C C . VAL A 1 185 ? 97.036 -79.409 -10.049 1.00 20.57 185 VAL A C 1
ATOM 1414 O O . VAL A 1 185 ? 97.155 -78.991 -8.895 1.00 18.91 185 VAL A O 1
ATOM 1418 N N . GLY A 1 186 ? 96.227 -78.831 -10.929 1.00 20.41 186 GLY A N 1
ATOM 1419 C CA . GLY A 1 186 ? 95.333 -77.748 -10.550 1.00 19.39 186 GLY A CA 1
ATOM 1420 C C . GLY A 1 186 ? 95.492 -76.489 -11.377 1.00 19.02 186 GLY A C 1
ATOM 1421 O O . GLY A 1 186 ? 94.815 -75.497 -11.079 1.00 18.56 186 GLY A O 1
ATOM 1422 N N . ASP A 1 187 ? 96.343 -76.467 -12.418 1.00 18.89 187 ASP A N 1
ATOM 1423 C CA . ASP A 1 187 ? 96.467 -75.277 -13.255 1.00 17.92 187 ASP A CA 1
ATOM 1424 C C . ASP A 1 187 ? 95.271 -75.083 -14.192 1.00 17.72 187 ASP A C 1
ATOM 1425 O O . ASP A 1 187 ? 95.001 -73.949 -14.610 1.00 20.11 187 ASP A O 1
ATOM 1430 N N . ALA A 1 188 ? 94.518 -76.134 -14.517 1.00 16.35 188 ALA A N 1
ATOM 1431 C CA . ALA A 1 188 ? 93.277 -75.901 -15.258 1.00 14.69 188 ALA A CA 1
ATOM 1432 C C . ALA A 1 188 ? 92.210 -75.298 -14.350 1.00 16.95 188 ALA A C 1
ATOM 1433 O O . ALA A 1 188 ? 91.651 -74.228 -14.640 1.00 16.91 188 ALA A O 1
ATOM 1435 N N . VAL A 1 189 ? 91.918 -75.970 -13.237 1.00 20.78 189 VAL A N 1
ATOM 1436 C CA . VAL A 1 189 ? 90.912 -75.532 -12.282 1.00 19.80 189 VAL A CA 1
ATOM 1437 C C . VAL A 1 189 ? 91.000 -76.477 -11.092 1.00 19.65 189 VAL A C 1
ATOM 1438 O O . VAL A 1 189 ? 91.477 -77.618 -11.213 1.00 18.98 189 VAL A O 1
ATOM 1442 N N . ILE A 1 190 ? 90.593 -75.976 -9.930 1.00 21.66 190 ILE A N 1
ATOM 1443 C CA . ILE A 1 190 ? 90.232 -76.791 -8.773 1.00 22.61 190 ILE A CA 1
ATOM 1444 C C . ILE A 1 190 ? 88.707 -76.828 -8.750 1.00 21.10 190 ILE A C 1
ATOM 1445 O O . ILE A 1 190 ? 88.051 -75.876 -8.308 1.00 21.32 190 ILE A O 1
ATOM 1450 N N . GLY A 1 191 ? 88.143 -77.929 -9.244 1.00 18.79 191 GLY A N 1
ATOM 1451 C CA . GLY A 1 191 ? 86.720 -78.032 -9.477 1.00 21.96 191 GLY A CA 1
ATOM 1452 C C . GLY A 1 191 ? 86.085 -79.230 -8.803 1.00 22.87 191 GLY A C 1
ATOM 1453 O O . GLY A 1 191 ? 86.553 -80.356 -8.966 1.00 19.74 191 GLY A O 1
ATOM 1454 N N . VAL A 1 192 ? 85.004 -78.991 -8.063 1.00 23.33 192 VAL A N 1
ATOM 1455 C CA . VAL A 1 192 ? 84.343 -79.994 -7.243 1.00 24.94 192 VAL A CA 1
ATOM 1456 C C . VAL A 1 192 ? 82.982 -80.290 -7.835 1.00 25.63 192 VAL A C 1
ATOM 1457 O O . VAL A 1 192 ? 82.218 -79.363 -8.103 1.00 21.71 192 VAL A O 1
ATOM 1461 N N . ASN A 1 193 ? 82.663 -81.577 -8.004 1.00 25.84 193 ASN A N 1
ATOM 1462 C CA . ASN A 1 193 ? 81.293 -81.979 -8.286 1.00 28.54 193 ASN A CA 1
ATOM 1463 C C . ASN A 1 193 ? 80.563 -82.076 -6.957 1.00 32.20 193 ASN A C 1
ATOM 1464 O O . ASN A 1 193 ? 80.796 -83.039 -6.203 1.00 34.28 193 ASN A O 1
ATOM 1469 N N . PRO A 1 194 ? 79.690 -81.127 -6.623 1.00 34.61 194 PRO A N 1
ATOM 1470 C CA . PRO A 1 194 ? 79.078 -81.104 -5.292 1.00 38.47 194 PRO A CA 1
ATOM 1471 C C . PRO A 1 194 ? 78.000 -82.160 -5.170 1.00 42.96 194 PRO A C 1
ATOM 1472 O O . PRO A 1 194 ? 77.350 -82.525 -6.149 1.00 45.09 194 PRO A O 1
ATOM 1476 N N . VAL A 1 195 ? 77.799 -82.631 -3.943 1.00 44.07 195 VAL A N 1
ATOM 1477 C CA . VAL A 1 195 ? 76.740 -83.602 -3.679 1.00 45.08 195 VAL A CA 1
ATOM 1478 C C . VAL A 1 195 ? 75.407 -82.913 -3.417 1.00 46.03 195 VAL A C 1
ATOM 1479 O O . VAL A 1 195 ? 74.363 -83.375 -3.883 1.00 48.45 195 VAL A O 1
ATOM 1483 N N . THR A 1 196 ? 75.404 -81.812 -2.677 1.00 46.95 196 THR A N 1
ATOM 1484 C CA . THR A 1 196 ? 74.179 -81.078 -2.413 1.00 54.05 196 THR A CA 1
ATOM 1485 C C . THR A 1 196 ? 74.176 -79.811 -3.269 1.00 58.23 196 THR A C 1
ATOM 1486 O O . THR A 1 196 ? 75.150 -79.037 -3.271 1.00 58.78 196 THR A O 1
ATOM 1490 N N . ASP A 1 197 ? 73.091 -79.635 -4.028 1.00 59.21 197 ASP A N 1
ATOM 1491 C CA . ASP A 1 197 ? 72.940 -78.541 -4.990 1.00 57.30 197 ASP A CA 1
ATOM 1492 C C . ASP A 1 197 ? 72.259 -77.338 -4.333 1.00 55.09 197 ASP A C 1
ATOM 1493 O O . ASP A 1 197 ? 71.154 -76.943 -4.705 1.00 53.57 197 ASP A O 1
ATOM 1498 N N . ASP A 1 198 ? 72.924 -76.750 -3.332 1.00 53.80 198 ASP A N 1
ATOM 1499 C CA . ASP A 1 198 ? 72.293 -75.664 -2.592 1.00 53.27 198 ASP A CA 1
ATOM 1500 C C . ASP A 1 198 ? 73.299 -74.579 -2.261 1.00 51.50 198 ASP A C 1
ATOM 1501 O O . ASP A 1 198 ? 74.492 -74.840 -2.099 1.00 51.91 198 ASP A O 1
ATOM 1506 N N . VAL A 1 199 ? 72.779 -73.357 -2.131 1.00 50.87 199 VAL A N 1
ATOM 1507 C CA . VAL A 1 199 ? 73.618 -72.161 -2.170 1.00 49.64 199 VAL A CA 1
ATOM 1508 C C . VAL A 1 199 ? 74.605 -72.142 -1.010 1.00 49.52 199 VAL A C 1
ATOM 1509 O O . VAL A 1 199 ? 75.796 -71.870 -1.196 1.00 48.47 199 VAL A O 1
ATOM 1513 N N . GLU A 1 200 ? 74.130 -72.418 0.206 1.00 49.70 200 GLU A N 1
ATOM 1514 C CA . GLU A 1 200 ? 75.044 -72.356 1.336 1.00 49.34 200 GLU A CA 1
ATOM 1515 C C . GLU A 1 200 ? 76.138 -73.407 1.213 1.00 43.62 200 GLU A C 1
ATOM 1516 O O . GLU A 1 200 ? 77.298 -73.150 1.570 1.00 41.23 200 GLU A O 1
ATOM 1522 N N . ASN A 1 201 ? 75.815 -74.580 0.676 1.00 38.08 201 ASN A N 1
ATOM 1523 C CA . ASN A 1 201 ? 76.851 -75.592 0.593 1.00 34.48 201 ASN A CA 1
ATOM 1524 C C . ASN A 1 201 ? 77.859 -75.294 -0.512 1.00 32.67 201 ASN A C 1
ATOM 1525 O O . ASN A 1 201 ? 79.056 -75.585 -0.364 1.00 31.27 201 ASN A O 1
ATOM 1530 N N . LEU A 1 202 ? 77.396 -74.727 -1.627 1.00 32.35 202 LEU A N 1
ATOM 1531 C CA . LEU A 1 202 ? 78.317 -74.275 -2.659 1.00 31.15 202 LEU A CA 1
ATOM 1532 C C . LEU A 1 202 ? 79.273 -73.235 -2.119 1.00 30.65 202 LEU A C 1
ATOM 1533 O O . LEU A 1 202 ? 80.468 -73.267 -2.425 1.00 32.07 202 LEU A O 1
ATOM 1538 N N . SER A 1 203 ? 78.760 -72.281 -1.344 1.00 31.89 203 SER A N 1
ATOM 1539 C CA . SER A 1 203 ? 79.629 -71.262 -0.762 1.00 36.00 203 SER A CA 1
ATOM 1540 C C . SER A 1 203 ? 80.681 -71.892 0.133 1.00 34.16 203 SER A C 1
ATOM 1541 O O . SER A 1 203 ? 81.856 -71.502 0.107 1.00 34.44 203 SER A O 1
ATOM 1544 N N . ARG A 1 204 ? 80.269 -72.870 0.934 1.00 33.78 204 ARG A N 1
ATOM 1545 C CA . ARG A 1 204 ? 81.200 -73.542 1.825 1.00 34.73 204 ARG A CA 1
ATOM 1546 C C . ARG A 1 204 ? 82.302 -74.232 1.032 1.00 30.29 204 ARG A C 1
ATOM 1547 O O . ARG A 1 204 ? 83.485 -74.147 1.384 1.00 31.76 204 ARG A O 1
ATOM 1555 N N . VAL A 1 205 ? 81.935 -74.907 -0.054 1.00 28.36 205 VAL A N 1
ATOM 1556 C CA . VAL A 1 205 ? 82.939 -75.578 -0.866 1.00 28.26 205 VAL A CA 1
ATOM 1557 C C . VAL A 1 205 ? 83.810 -74.563 -1.591 1.00 28.79 205 VAL A C 1
ATOM 1558 O O . VAL A 1 205 ? 85.035 -74.712 -1.649 1.00 28.64 205 VAL A O 1
ATOM 1562 N N . LEU A 1 206 ? 83.202 -73.514 -2.151 1.00 24.68 206 LEU A N 1
ATOM 1563 C CA . LEU A 1 206 ? 83.996 -72.452 -2.763 1.00 26.90 206 LEU A CA 1
ATOM 1564 C C . LEU A 1 206 ? 84.896 -71.772 -1.743 1.00 26.78 206 LEU A C 1
ATOM 1565 O O . LEU A 1 206 ? 86.077 -71.541 -2.015 1.00 30.18 206 LEU A O 1
ATOM 1570 N N . ASP A 1 207 ? 84.367 -71.468 -0.553 1.00 29.04 207 ASP A N 1
ATOM 1571 C CA . ASP A 1 207 ? 85.193 -70.859 0.487 1.00 29.63 207 ASP A CA 1
ATOM 1572 C C . ASP A 1 207 ? 86.379 -71.740 0.840 1.00 27.17 207 ASP A C 1
ATOM 1573 O O . ASP A 1 207 ? 87.466 -71.232 1.134 1.00 26.98 207 ASP A O 1
ATOM 1578 N N . THR A 1 208 ? 86.192 -73.059 0.813 1.00 26.87 208 THR A N 1
ATOM 1579 C CA . THR A 1 208 ? 87.282 -73.978 1.116 1.00 25.90 208 THR A CA 1
ATOM 1580 C C . THR A 1 208 ? 88.351 -73.929 0.036 1.00 27.32 208 THR A C 1
ATOM 1581 O O . THR A 1 208 ? 89.548 -73.853 0.339 1.00 24.67 208 THR A O 1
ATOM 1585 N N . ILE A 1 209 ? 87.930 -73.988 -1.235 1.00 27.66 209 ILE A N 1
ATOM 1586 C CA . ILE A 1 209 ? 88.868 -73.914 -2.353 1.00 22.81 209 ILE A CA 1
ATOM 1587 C C . ILE A 1 209 ? 89.650 -72.610 -2.306 1.00 22.69 209 ILE A C 1
ATOM 1588 O O . ILE A 1 209 ? 90.882 -72.596 -2.405 1.00 22.35 209 ILE A O 1
ATOM 1593 N N . TYR A 1 210 ? 88.945 -71.494 -2.128 1.00 23.06 210 TYR A N 1
ATOM 1594 C CA . TYR A 1 210 ? 89.609 -70.198 -2.153 1.00 23.00 210 TYR A CA 1
ATOM 1595 C C . TYR A 1 210 ? 90.414 -69.906 -0.896 1.00 30.84 210 TYR A C 1
ATOM 1596 O O . TYR A 1 210 ? 91.314 -69.057 -0.941 1.00 30.05 210 TYR A O 1
ATOM 1605 N N . GLY A 1 211 ? 90.127 -70.584 0.216 1.00 30.01 211 GLY A N 1
ATOM 1606 C CA . GLY A 1 211 ? 90.986 -70.447 1.377 1.00 25.42 211 GLY A CA 1
ATOM 1607 C C . GLY A 1 211 ? 92.390 -70.924 1.087 1.00 24.87 211 GLY A C 1
ATOM 1608 O O . GLY A 1 211 ? 93.366 -70.287 1.484 1.00 25.11 211 GLY A O 1
ATOM 1609 N N . VAL A 1 212 ? 92.505 -72.040 0.362 1.00 24.15 212 VAL A N 1
ATOM 1610 C CA . VAL A 1 212 ? 93.807 -72.555 -0.044 1.00 23.56 212 VAL A CA 1
ATOM 1611 C C . VAL A 1 212 ? 94.421 -71.672 -1.120 1.00 26.11 212 VAL A C 1
ATOM 1612 O O . VAL A 1 212 ? 95.602 -71.320 -1.048 1.00 22.67 212 VAL A O 1
ATOM 1616 N N . ILE A 1 213 ? 93.638 -71.319 -2.142 1.00 22.14 213 ILE A N 1
ATOM 1617 C CA . ILE A 1 213 ? 94.123 -70.401 -3.174 1.00 24.91 213 ILE A CA 1
ATOM 1618 C C . ILE A 1 213 ? 94.661 -69.121 -2.540 1.00 26.03 213 ILE A C 1
ATOM 1619 O O . ILE A 1 213 ? 95.768 -68.672 -2.857 1.00 27.27 213 ILE A O 1
ATOM 1624 N N . ASP A 1 214 ? 93.892 -68.523 -1.621 1.00 25.09 214 ASP A N 1
ATOM 1625 C CA . ASP A 1 214 ? 94.303 -67.241 -1.056 1.00 25.76 214 ASP A CA 1
ATOM 1626 C C . ASP A 1 214 ? 95.482 -67.387 -0.112 1.00 27.62 214 ASP A C 1
ATOM 1627 O O . ASP A 1 214 ? 96.277 -66.449 0.020 1.00 26.15 214 ASP A O 1
ATOM 1632 N N . LYS A 1 215 ? 95.601 -68.535 0.567 1.00 29.60 215 LYS A N 1
ATOM 1633 C CA . LYS A 1 215 ? 96.639 -68.674 1.586 1.00 29.82 215 LYS A CA 1
ATOM 1634 C C . LYS A 1 215 ? 98.024 -68.820 0.963 1.00 27.73 215 LYS A C 1
ATOM 1635 O O . LYS A 1 215 ? 99.012 -68.313 1.506 1.00 28.29 215 LYS A O 1
ATOM 1641 N N . PHE A 1 216 ? 98.131 -69.500 -0.171 1.00 23.39 216 PHE A N 1
ATOM 1642 C CA . PHE A 1 216 ? 99.429 -69.697 -0.798 1.00 25.97 216 PHE A CA 1
ATOM 1643 C C . PHE A 1 216 ? 99.583 -68.871 -2.067 1.00 25.63 216 PHE A C 1
ATOM 1644 O O . PHE A 1 216 ? 100.516 -69.110 -2.835 1.00 24.56 216 PHE A O 1
ATOM 1652 N N . ASN A 1 217 ? 98.692 -67.890 -2.271 1.00 26.42 217 ASN A N 1
ATOM 1653 C CA A ASN A 1 217 ? 98.716 -67.005 -3.439 0.56 26.72 217 ASN A CA 1
ATOM 1654 C CA B ASN A 1 217 ? 98.694 -67.005 -3.442 0.44 26.77 217 ASN A CA 1
ATOM 1655 C C . ASN A 1 217 ? 98.846 -67.803 -4.734 1.00 25.75 217 ASN A C 1
ATOM 1656 O O . ASN A 1 217 ? 99.732 -67.557 -5.554 1.00 23.13 217 ASN A O 1
ATOM 1665 N N . ILE A 1 218 ? 97.949 -68.765 -4.917 1.00 20.18 218 ILE A N 1
ATOM 1666 C CA . ILE A 1 218 ? 98.052 -69.679 -6.058 1.00 19.27 218 ILE A CA 1
ATOM 1667 C C . ILE A 1 218 ? 97.438 -69.023 -7.296 1.00 25.03 218 ILE A C 1
ATOM 1668 O O . ILE A 1 218 ? 96.276 -68.561 -7.242 1.00 23.66 218 ILE A O 1
ATOM 1673 N N . PRO A 1 219 ? 98.158 -69.015 -8.436 1.00 23.46 219 PRO A N 1
ATOM 1674 C CA . PRO A 1 219 ? 97.534 -68.639 -9.705 1.00 23.29 219 PRO A CA 1
ATOM 1675 C C . PRO A 1 219 ? 96.690 -69.775 -10.244 1.00 23.60 219 PRO A C 1
ATOM 1676 O O . PRO A 1 219 ? 97.215 -70.711 -10.853 1.00 26.01 219 PRO A O 1
ATOM 1680 N N . THR A 1 220 ? 95.389 -69.731 -9.983 1.00 21.41 220 THR A N 1
ATOM 1681 C CA . THR A 1 220 ? 94.451 -70.700 -10.524 1.00 16.95 220 THR A CA 1
ATOM 1682 C C . THR A 1 220 ? 93.043 -70.148 -10.302 1.00 17.33 220 THR A C 1
ATOM 1683 O O . THR A 1 220 ? 92.865 -68.966 -9.994 1.00 19.65 220 THR A O 1
ATOM 1687 N N . GLN A 1 221 ? 92.043 -71.006 -10.469 1.00 17.31 221 GLN A N 1
ATOM 1688 C CA . GLN A 1 221 ? 90.646 -70.637 -10.283 1.00 17.69 221 GLN A CA 1
ATOM 1689 C C . GLN A 1 221 ? 89.927 -71.845 -9.713 1.00 25.57 221 GLN A C 1
ATOM 1690 O O . GLN A 1 221 ? 90.360 -72.982 -9.899 1.00 23.65 221 GLN A O 1
ATOM 1696 N N . GLY A 1 222 ? 88.820 -71.590 -9.015 1.00 18.68 222 GLY A N 1
ATOM 1697 C CA . GLY A 1 222 ? 88.018 -72.637 -8.425 1.00 19.16 222 GLY A CA 1
ATOM 1698 C C . GLY A 1 222 ? 86.676 -72.769 -9.129 1.00 21.25 222 GLY A C 1
ATOM 1699 O O . GLY A 1 222 ? 86.251 -71.901 -9.882 1.00 21.69 222 GLY A O 1
ATOM 1700 N N . CYS A 1 223 ? 86.007 -73.889 -8.871 1.00 19.45 223 CYS A N 1
ATOM 1701 C CA . CYS A 1 223 ? 84.731 -74.131 -9.525 1.00 19.97 223 CYS A CA 1
ATOM 1702 C C . CYS A 1 223 ? 83.980 -75.206 -8.760 1.00 21.29 223 CYS A C 1
ATOM 1703 O O . CYS A 1 223 ? 84.583 -76.139 -8.248 1.00 20.36 223 CYS A O 1
ATOM 1706 N N . VAL A 1 224 ? 82.663 -75.064 -8.662 1.00 24.46 224 VAL A N 1
ATOM 1707 C CA A VAL A 1 224 ? 81.806 -76.126 -8.145 0.47 24.10 224 VAL A CA 1
ATOM 1708 C CA B VAL A 1 224 ? 81.808 -76.129 -8.148 0.53 24.10 224 VAL A CA 1
ATOM 1709 C C . VAL A 1 224 ? 80.789 -76.449 -9.231 1.00 23.07 224 VAL A C 1
ATOM 1710 O O . VAL A 1 224 ? 80.031 -75.575 -9.668 1.00 22.19 224 VAL A O 1
ATOM 1717 N N . LEU A 1 225 ? 80.809 -77.686 -9.694 1.00 21.17 225 LEU A N 1
ATOM 1718 C CA . LEU A 1 225 ? 80.089 -78.100 -10.894 1.00 22.58 225 LEU A CA 1
ATOM 1719 C C . LEU A 1 225 ? 78.623 -78.452 -10.644 1.00 24.63 225 LEU A C 1
ATOM 1720 O O . LEU A 1 225 ? 78.120 -79.456 -11.156 1.00 24.25 225 LEU A O 1
ATOM 1725 N N . ALA A 1 226 ? 77.916 -77.648 -9.861 1.00 25.79 226 ALA A N 1
ATOM 1726 C CA . ALA A 1 226 ? 76.472 -77.794 -9.714 1.00 24.79 226 ALA A CA 1
ATOM 1727 C C . ALA A 1 226 ? 75.781 -77.291 -10.983 1.00 24.48 226 ALA A C 1
ATOM 1728 O O . ALA A 1 226 ? 76.422 -76.909 -11.968 1.00 26.00 226 ALA A O 1
ATOM 1730 N N . HIS A 1 227 ? 74.450 -77.275 -10.973 1.00 23.43 227 HIS A N 1
ATOM 1731 C CA . HIS A 1 227 ? 73.741 -76.657 -12.074 1.00 23.15 227 HIS A CA 1
ATOM 1732 C C . HIS A 1 227 ? 74.159 -75.191 -12.164 1.00 24.11 227 HIS A C 1
ATOM 1733 O O . HIS A 1 227 ? 74.434 -74.544 -11.152 1.00 25.07 227 HIS A O 1
ATOM 1740 N N . VAL A 1 228 ? 74.186 -74.658 -13.386 1.00 22.00 228 VAL A N 1
ATOM 1741 C CA . VAL A 1 228 ? 74.680 -73.294 -13.592 1.00 21.51 228 VAL A CA 1
ATOM 1742 C C . VAL A 1 228 ? 73.834 -72.265 -12.833 1.00 24.98 228 VAL A C 1
ATOM 1743 O O . VAL A 1 228 ? 74.354 -71.236 -12.379 1.00 23.95 228 VAL A O 1
ATOM 1747 N N . THR A 1 229 ? 72.531 -72.535 -12.642 1.00 24.75 229 THR A N 1
ATOM 1748 C CA . THR A 1 229 ? 71.666 -71.553 -11.988 1.00 24.65 229 THR A CA 1
ATOM 1749 C C . THR A 1 229 ? 71.998 -71.412 -10.511 1.00 24.79 229 THR A C 1
ATOM 1750 O O . THR A 1 229 ? 71.890 -70.319 -9.941 1.00 26.05 229 THR A O 1
ATOM 1754 N N . THR A 1 230 ? 72.356 -72.518 -9.868 1.00 24.43 230 THR A N 1
ATOM 1755 C CA A THR A 1 230 ? 72.731 -72.418 -8.474 0.57 25.00 230 THR A CA 1
ATOM 1756 C CA B THR A 1 230 ? 72.783 -72.514 -8.471 0.43 24.99 230 THR A CA 1
ATOM 1757 C C . THR A 1 230 ? 74.115 -71.799 -8.306 1.00 30.37 230 THR A C 1
ATOM 1758 O O . THR A 1 230 ? 74.346 -71.099 -7.311 1.00 24.80 230 THR A O 1
ATOM 1765 N N . GLN A 1 231 ? 75.033 -72.024 -9.256 1.00 23.40 231 GLN A N 1
ATOM 1766 C CA . GLN A 1 231 ? 76.313 -71.323 -9.233 1.00 24.62 231 GLN A CA 1
ATOM 1767 C C . GLN A 1 231 ? 76.104 -69.825 -9.345 1.00 24.98 231 GLN A C 1
ATOM 1768 O O . GLN A 1 231 ? 76.672 -69.048 -8.576 1.00 27.00 231 GLN A O 1
ATOM 1774 N N . ILE A 1 232 ? 75.307 -69.402 -10.322 1.00 24.66 232 ILE A N 1
ATOM 1775 C CA . ILE A 1 232 ? 75.010 -67.983 -10.482 1.00 24.99 232 ILE A CA 1
ATOM 1776 C C . ILE A 1 232 ? 74.433 -67.404 -9.199 1.00 27.51 232 ILE A C 1
ATOM 1777 O O . ILE A 1 232 ? 74.813 -66.313 -8.757 1.00 27.51 232 ILE A O 1
ATOM 1782 N N . GLU A 1 233 ? 73.476 -68.109 -8.593 1.00 24.38 233 GLU A N 1
ATOM 1783 C CA A GLU A 1 233 ? 72.836 -67.588 -7.392 0.49 25.40 233 GLU A CA 1
ATOM 1784 C CA B GLU A 1 233 ? 72.846 -67.567 -7.399 0.51 25.39 233 GLU A CA 1
ATOM 1785 C C . GLU A 1 233 ? 73.847 -67.423 -6.263 1.00 25.64 233 GLU A C 1
ATOM 1786 O O . GLU A 1 233 ? 73.858 -66.401 -5.572 1.00 26.24 233 GLU A O 1
ATOM 1797 N N . ALA A 1 234 ? 74.712 -68.422 -6.071 1.00 25.35 234 ALA A N 1
ATOM 1798 C CA . ALA A 1 234 ? 75.718 -68.365 -5.008 1.00 27.93 234 ALA A CA 1
ATOM 1799 C C . ALA A 1 234 ? 76.697 -67.213 -5.226 1.00 27.44 234 ALA A C 1
ATOM 1800 O O . ALA A 1 234 ? 77.074 -66.511 -4.279 1.00 27.54 234 ALA A O 1
ATOM 1802 N N . ILE A 1 235 ? 77.141 -67.018 -6.467 1.00 24.13 235 ILE A N 1
ATOM 1803 C CA . ILE A 1 235 ? 78.079 -65.942 -6.759 1.00 23.68 235 ILE A CA 1
ATOM 1804 C C . ILE A 1 235 ? 77.418 -64.585 -6.581 1.00 25.42 235 ILE A C 1
ATOM 1805 O O . ILE A 1 235 ? 78.024 -63.654 -6.040 1.00 26.06 235 ILE A O 1
ATOM 1810 N N . ARG A 1 236 ? 76.169 -64.441 -7.032 1.00 24.38 236 ARG A N 1
ATOM 1811 C CA . ARG A 1 236 ? 75.481 -63.176 -6.820 1.00 27.91 236 ARG A CA 1
ATOM 1812 C C . ARG A 1 236 ? 75.329 -62.876 -5.341 1.00 30.72 236 ARG A C 1
ATOM 1813 O O . ARG A 1 236 ? 75.209 -61.707 -4.956 1.00 34.54 236 ARG A O 1
ATOM 1821 N N . ARG A 1 237 ? 75.278 -63.911 -4.506 1.00 29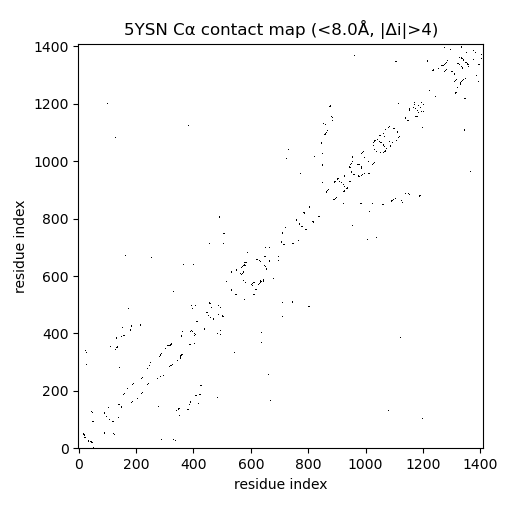.30 237 ARG A N 1
ATOM 1822 C CA A ARG A 1 237 ? 75.162 -63.692 -3.074 0.50 30.44 237 ARG A CA 1
ATOM 1823 C CA B ARG A 1 237 ? 75.167 -63.777 -3.059 0.50 30.47 237 ARG A CA 1
ATOM 1824 C C . ARG A 1 237 ? 76.513 -63.580 -2.377 1.00 30.46 237 ARG A C 1
ATOM 1825 O O . ARG A 1 237 ? 76.552 -63.425 -1.153 1.00 31.39 237 ARG A O 1
ATOM 1840 N N . GLY A 1 238 ? 77.614 -63.619 -3.117 1.00 27.35 238 GLY A N 1
ATOM 1841 C CA . GLY A 1 238 ? 78.916 -63.337 -2.548 1.00 27.38 238 GLY A CA 1
ATOM 1842 C C . GLY A 1 238 ? 79.888 -64.485 -2.528 1.00 28.47 238 GLY A C 1
ATOM 1843 O O . GLY A 1 238 ? 81.044 -64.272 -2.141 1.00 31.60 238 GLY A O 1
ATOM 1844 N N . ALA A 1 239 ? 79.502 -65.701 -2.895 1.00 27.94 239 ALA A N 1
ATOM 1845 C CA . ALA A 1 239 ? 80.495 -66.752 -2.981 1.00 27.17 239 ALA A CA 1
ATOM 1846 C C . ALA A 1 239 ? 81.568 -66.338 -3.982 1.00 26.35 239 ALA A C 1
ATOM 1847 O O . ALA A 1 239 ? 81.292 -65.623 -4.948 1.00 25.30 239 ALA A O 1
ATOM 1849 N N . PRO A 1 240 ? 82.812 -66.750 -3.763 1.00 27.83 240 PRO A N 1
ATOM 1850 C CA . PRO A 1 240 ? 83.879 -66.375 -4.704 1.00 27.20 240 PRO A CA 1
ATOM 1851 C C . PRO A 1 240 ? 83.672 -67.045 -6.058 1.00 28.23 240 PRO A C 1
ATOM 1852 O O . PRO A 1 240 ? 83.554 -68.265 -6.144 1.00 29.90 240 PRO A O 1
ATOM 1856 N N . GLY A 1 241 ? 83.613 -66.238 -7.117 1.00 27.35 241 GLY A N 1
ATOM 1857 C CA . GLY A 1 241 ? 83.469 -66.755 -8.472 1.00 26.15 241 GLY A CA 1
ATOM 1858 C C . GLY A 1 241 ? 84.790 -66.905 -9.215 1.00 25.03 241 GLY A C 1
ATOM 1859 O O . GLY A 1 241 ? 85.551 -65.940 -9.365 1.00 21.85 241 GLY A O 1
ATOM 1860 N N . GLY A 1 242 ? 85.048 -68.127 -9.692 1.00 19.55 242 GLY A N 1
ATOM 1861 C CA . GLY A 1 242 ? 86.163 -68.458 -10.565 1.00 18.77 242 GLY A CA 1
ATOM 1862 C C . GLY A 1 242 ? 85.709 -68.856 -11.967 1.00 18.15 242 GLY A C 1
ATOM 1863 O O . GLY A 1 242 ? 85.449 -67.983 -12.795 1.00 18.71 242 GLY A O 1
ATOM 1864 N N . LEU A 1 243 ? 85.595 -70.148 -12.258 1.00 18.21 243 LEU A N 1
ATOM 1865 C CA . LEU A 1 243 ? 84.942 -70.609 -13.478 1.00 17.55 243 LEU A CA 1
ATOM 1866 C C . LEU A 1 243 ? 83.495 -70.941 -13.168 1.00 18.29 243 LEU A C 1
ATOM 1867 O O . LEU A 1 243 ? 83.194 -71.471 -12.104 1.00 18.82 243 LEU A O 1
ATOM 1872 N N . ILE A 1 244 ? 82.605 -70.646 -14.113 1.00 18.05 244 ILE A N 1
ATOM 1873 C CA . ILE A 1 244 ? 81.207 -71.043 -14.032 1.00 19.84 244 ILE A CA 1
ATOM 1874 C C . ILE A 1 244 ? 81.006 -72.194 -15.002 1.00 18.17 244 ILE A C 1
ATOM 1875 O O . ILE A 1 244 ? 81.393 -72.097 -16.176 1.00 19.26 244 ILE A O 1
ATOM 1880 N N . PHE A 1 245 ? 80.441 -73.290 -14.502 1.00 18.62 245 PHE A N 1
ATOM 1881 C CA . PHE A 1 245 ? 80.362 -74.561 -15.211 1.00 22.14 245 PHE A CA 1
ATOM 1882 C C . PHE A 1 245 ? 78.947 -74.877 -15.679 1.00 22.92 245 PHE A C 1
ATOM 1883 O O . PHE A 1 245 ? 77.963 -74.509 -15.030 1.00 21.51 245 PHE A O 1
ATOM 1891 N N . GLN A 1 246 ? 78.853 -75.623 -16.786 1.00 24.20 246 GLN A N 1
ATOM 1892 C CA . GLN A 1 246 ? 77.601 -76.298 -17.121 1.00 23.76 246 GLN A CA 1
ATOM 1893 C C . GLN A 1 246 ? 77.880 -77.478 -18.040 1.00 18.85 246 GLN A C 1
ATOM 1894 O O . GLN A 1 246 ? 78.720 -77.392 -18.947 1.00 18.18 246 GLN A O 1
ATOM 1900 N N . SER A 1 247 ? 77.210 -78.593 -17.760 1.00 19.46 247 SER A N 1
ATOM 1901 C CA . SER A 1 247 ? 77.106 -79.667 -18.734 1.00 20.65 247 SER A CA 1
ATOM 1902 C C . SER A 1 247 ? 76.244 -79.208 -19.896 1.00 21.94 247 SER A C 1
ATOM 1903 O O . SER A 1 247 ? 75.239 -78.528 -19.705 1.00 23.86 247 SER A O 1
ATOM 1906 N N . ILE A 1 248 ? 76.626 -79.592 -21.108 1.00 20.45 248 ILE A N 1
ATOM 1907 C CA . ILE A 1 248 ? 75.879 -79.200 -22.289 1.00 19.02 248 ILE A CA 1
ATOM 1908 C C . ILE A 1 248 ? 75.582 -80.446 -23.113 1.00 19.30 248 ILE A C 1
ATOM 1909 O O . ILE A 1 248 ? 76.171 -81.508 -22.929 1.00 19.56 248 ILE A O 1
ATOM 1914 N N . CYS A 1 249 ? 74.623 -80.304 -24.010 1.00 24.65 249 CYS A N 1
ATOM 1915 C CA . CYS A 1 249 ? 74.197 -81.365 -24.907 1.00 25.44 249 CYS A CA 1
ATOM 1916 C C . CYS A 1 249 ? 73.973 -80.722 -26.267 1.00 28.49 249 CYS A C 1
ATOM 1917 O O . CYS A 1 249 ? 73.723 -79.518 -26.345 1.00 31.57 249 CYS A O 1
ATOM 1920 N N . GLY A 1 250 ? 74.075 -81.519 -27.335 1.00 25.85 250 GLY A N 1
ATOM 1921 C CA . GLY A 1 250 ? 74.076 -81.014 -28.692 1.00 23.62 250 GLY A CA 1
ATOM 1922 C C . GLY A 1 250 ? 72.731 -80.759 -29.347 1.00 22.57 250 GLY A C 1
ATOM 1923 O O . GLY A 1 250 ? 72.688 -80.624 -30.571 1.00 20.87 250 GLY A O 1
ATOM 1924 N N . SER A 1 251 ? 71.629 -80.716 -28.599 1.00 20.90 251 SER A N 1
ATOM 1925 C CA . SER A 1 251 ? 70.329 -80.388 -29.166 1.00 21.55 251 SER A CA 1
ATOM 1926 C C . SER A 1 251 ? 69.538 -79.609 -28.136 1.00 21.86 251 SER A C 1
ATOM 1927 O O . SER A 1 251 ? 69.815 -79.686 -26.940 1.00 30.79 251 SER A O 1
ATOM 1930 N N . GLU A 1 252 ? 68.555 -78.840 -28.612 1.00 22.22 252 GLU A N 1
ATOM 1931 C CA . GLU A 1 252 ? 67.679 -78.123 -27.690 1.00 27.06 252 GLU A CA 1
ATOM 1932 C C . GLU A 1 252 ? 67.007 -79.083 -26.721 1.00 27.47 252 GLU A C 1
ATOM 1933 O O . GLU A 1 252 ? 66.942 -78.820 -25.513 1.00 29.65 252 GLU A O 1
ATOM 1939 N N . LYS A 1 253 ? 66.514 -80.215 -27.222 1.00 25.34 253 LYS A N 1
ATOM 1940 C CA . LYS A 1 253 ? 65.823 -81.131 -26.331 1.00 26.93 253 LYS A CA 1
ATOM 1941 C C . LYS A 1 253 ? 66.780 -81.689 -25.293 1.00 25.53 253 LYS A C 1
ATOM 1942 O O . LYS A 1 253 ? 66.395 -81.916 -24.144 1.00 26.96 253 LYS A O 1
ATOM 1948 N N . GLY A 1 254 ? 68.026 -81.930 -25.685 1.00 24.41 254 GLY A N 1
ATOM 1949 C CA . GLY A 1 254 ? 69.011 -82.396 -24.727 1.00 25.11 254 GLY A CA 1
ATOM 1950 C C . GLY A 1 254 ? 69.332 -81.344 -23.685 1.00 25.15 254 GLY A C 1
ATOM 1951 O O . GLY A 1 254 ? 69.563 -81.665 -22.517 1.00 26.31 254 GLY A O 1
ATOM 1952 N N . LEU A 1 255 ? 69.353 -80.072 -24.088 1.00 24.53 255 LEU A N 1
ATOM 1953 C CA . LEU A 1 255 ? 69.545 -79.007 -23.108 1.00 24.57 255 LEU A CA 1
ATOM 1954 C C . LEU A 1 255 ? 68.362 -78.922 -22.155 1.00 24.55 255 LEU A C 1
ATOM 1955 O O . LEU A 1 255 ? 68.547 -78.660 -20.968 1.00 24.07 255 LEU A O 1
ATOM 1960 N N . LYS A 1 256 ? 67.143 -79.161 -22.645 1.00 26.13 256 LYS A N 1
ATOM 1961 C CA . LYS A 1 256 ? 65.984 -79.161 -21.751 1.00 30.17 256 LYS A CA 1
ATOM 1962 C C . LYS A 1 256 ? 66.065 -80.293 -20.743 1.00 29.48 256 LYS A C 1
ATOM 1963 O O . LYS A 1 256 ? 65.667 -80.143 -19.586 1.00 29.77 256 LYS A O 1
ATOM 1969 N N . GLU A 1 257 ? 66.545 -81.448 -21.175 1.00 29.11 257 GLU A N 1
ATOM 1970 C CA . GLU A 1 257 ? 66.739 -82.537 -20.236 1.00 30.99 257 GLU A CA 1
ATOM 1971 C C . GLU A 1 257 ? 67.579 -82.080 -19.054 1.00 29.63 257 GLU A C 1
ATOM 1972 O O . GLU A 1 257 ? 67.253 -82.371 -17.901 1.00 30.89 257 GLU A O 1
ATOM 1978 N N . PHE A 1 258 ? 68.634 -81.314 -19.322 1.00 26.88 258 PHE A N 1
ATOM 1979 C CA . PHE A 1 258 ? 69.518 -80.801 -18.285 1.00 25.34 258 PHE A CA 1
ATOM 1980 C C . PHE A 1 258 ? 68.944 -79.605 -17.527 1.00 24.69 258 PHE A C 1
ATOM 1981 O O . PHE A 1 258 ? 69.590 -79.131 -16.586 1.00 24.18 258 PHE A O 1
ATOM 1989 N N . GLY A 1 259 ? 67.793 -79.074 -17.936 1.00 25.20 259 GLY A N 1
ATOM 1990 C CA . GLY A 1 259 ? 67.298 -77.831 -17.374 1.00 24.99 259 GLY A CA 1
ATOM 1991 C C . GLY A 1 259 ? 68.032 -76.578 -17.813 1.00 25.44 259 GLY A C 1
ATOM 1992 O O . GLY A 1 259 ? 68.017 -75.585 -17.081 1.00 26.84 259 GLY A O 1
ATOM 1993 N N . VAL A 1 260 ? 68.647 -76.575 -19.000 1.00 23.59 260 VAL A N 1
ATOM 1994 C CA . VAL A 1 260 ? 69.466 -75.457 -19.477 1.00 22.45 260 VAL A CA 1
ATOM 1995 C C . VAL A 1 260 ? 68.766 -74.742 -20.623 1.00 26.00 260 VAL A C 1
ATOM 1996 O O . VAL A 1 260 ? 68.390 -75.368 -21.620 1.00 27.45 260 VAL A O 1
ATOM 2000 N N . GLU A 1 261 ? 68.628 -73.427 -20.492 1.00 24.23 261 GLU A N 1
ATOM 2001 C CA . GLU A 1 261 ? 68.276 -72.534 -21.582 1.00 24.11 261 GLU A CA 1
ATOM 2002 C C . GLU A 1 261 ? 69.538 -71.799 -21.989 1.00 23.68 261 GLU A C 1
ATOM 2003 O O . GLU A 1 261 ? 70.442 -71.621 -21.173 1.00 26.73 261 GLU A O 1
ATOM 2009 N N . LEU A 1 262 ? 69.618 -71.393 -23.256 1.00 23.81 262 LEU A N 1
ATOM 2010 C CA . LEU A 1 262 ? 70.799 -70.650 -23.693 1.00 22.93 262 LEU A CA 1
ATOM 2011 C C . LEU A 1 262 ? 70.921 -69.316 -22.966 1.00 23.26 262 LEU A C 1
ATOM 2012 O O . LEU A 1 262 ? 72.036 -68.819 -22.776 1.00 22.52 262 LEU A O 1
ATOM 2017 N N . ALA A 1 263 ? 69.789 -68.722 -22.573 1.00 23.52 263 ALA A N 1
ATOM 2018 C CA . ALA A 1 263 ? 69.783 -67.496 -21.778 1.00 25.40 263 ALA A CA 1
ATOM 2019 C C . ALA A 1 263 ? 70.571 -67.650 -20.494 1.00 27.32 263 ALA A C 1
ATOM 2020 O O . ALA A 1 263 ? 71.128 -66.672 -19.991 1.00 27.32 263 ALA A O 1
ATOM 2022 N N . MET A 1 264 ? 70.607 -68.861 -19.934 1.00 26.89 264 MET A N 1
ATOM 2023 C CA . MET A 1 264 ? 71.367 -69.085 -18.711 1.00 25.02 264 MET A CA 1
ATOM 2024 C C . MET A 1 264 ? 72.863 -69.008 -18.961 1.00 23.35 264 MET A C 1
ATOM 2025 O O . MET A 1 264 ? 73.615 -68.587 -18.073 1.00 21.32 264 MET A O 1
ATOM 2030 N N . LEU A 1 265 ? 73.321 -69.437 -20.139 1.00 22.03 265 LEU A N 1
ATOM 2031 C CA . LEU A 1 265 ? 74.738 -69.319 -20.445 1.00 20.72 265 LEU A CA 1
ATOM 2032 C C . LEU A 1 265 ? 75.100 -67.887 -20.775 1.00 19.17 265 LEU A C 1
ATOM 2033 O O . LEU A 1 265 ? 76.211 -67.448 -20.477 1.00 18.68 265 LEU A O 1
ATOM 2038 N N . ASP A 1 266 ? 74.208 -67.171 -21.460 1.00 19.04 266 ASP A N 1
ATOM 2039 C CA . ASP A 1 266 ? 74.386 -65.733 -21.588 1.00 21.43 266 ASP A CA 1
ATOM 2040 C C . ASP A 1 266 ? 74.485 -65.103 -20.211 1.00 23.48 266 ASP A C 1
ATOM 2041 O O . ASP A 1 266 ? 75.346 -64.247 -19.964 1.00 25.15 266 ASP A O 1
ATOM 2046 N N . GLU A 1 267 ? 73.613 -65.532 -19.290 1.00 24.97 267 GLU A N 1
ATOM 2047 C CA . GLU A 1 267 ? 73.652 -64.997 -17.934 1.00 24.46 267 GLU A CA 1
ATOM 2048 C C . GLU A 1 267 ? 74.951 -65.356 -17.230 1.00 23.76 267 GLU A C 1
ATOM 2049 O O . GLU A 1 267 ? 75.552 -64.513 -16.561 1.00 24.17 267 GLU A O 1
ATOM 2055 N N . ALA A 1 268 ? 75.413 -66.594 -17.371 1.00 23.58 268 ALA A N 1
ATOM 2056 C CA . ALA A 1 268 ? 76.687 -66.957 -16.747 1.00 23.35 268 ALA A CA 1
ATOM 2057 C C . ALA A 1 268 ? 77.828 -66.070 -17.235 1.00 22.48 268 ALA A C 1
ATOM 2058 O O . ALA A 1 268 ? 78.709 -65.686 -16.453 1.00 22.81 268 ALA A O 1
ATOM 2060 N N . ARG A 1 269 ? 77.836 -65.723 -18.523 1.00 21.61 269 ARG A N 1
ATOM 2061 C CA . ARG A 1 269 ? 78.891 -64.846 -19.020 1.00 21.14 269 ARG A CA 1
ATOM 2062 C C . ARG A 1 269 ? 78.809 -63.469 -18.368 1.00 20.96 269 ARG A C 1
ATOM 2063 O O . ARG A 1 269 ? 79.837 -62.910 -17.963 1.00 21.14 269 ARG A O 1
ATOM 2071 N N . ALA A 1 270 ? 77.602 -62.912 -18.223 1.00 21.94 270 ALA A N 1
ATOM 2072 C CA . ALA A 1 270 ? 77.483 -61.580 -17.638 1.00 20.39 270 ALA A CA 1
ATOM 2073 C C . ALA A 1 270 ? 77.784 -61.602 -16.148 1.00 20.74 270 ALA A C 1
ATOM 2074 O O . ALA A 1 270 ? 78.339 -60.641 -15.608 1.00 20.77 270 ALA A O 1
ATOM 2076 N N . VAL A 1 271 ? 77.394 -62.678 -15.461 1.00 19.90 271 VAL A N 1
ATOM 2077 C CA . VAL A 1 271 ? 77.713 -62.811 -14.046 1.00 20.36 271 VAL A CA 1
ATOM 2078 C C . VAL A 1 271 ? 79.213 -62.925 -13.857 1.00 24.40 271 VAL A C 1
ATOM 2079 O O . VAL A 1 271 ? 79.775 -62.351 -12.921 1.00 26.48 271 VAL A O 1
ATOM 2083 N N . GLY A 1 272 ? 79.884 -63.677 -14.731 1.00 22.95 272 GLY A N 1
ATOM 2084 C CA . GLY A 1 272 ? 81.331 -63.780 -14.631 1.00 21.09 272 GLY A CA 1
ATOM 2085 C C . GLY A 1 272 ? 82.011 -62.432 -14.786 1.00 21.66 272 GLY A C 1
ATOM 2086 O O . GLY A 1 272 ? 82.986 -62.127 -14.091 1.00 20.90 272 GLY A O 1
ATOM 2087 N N . ALA A 1 273 ? 81.492 -61.596 -15.681 1.00 20.41 273 ALA A N 1
ATOM 2088 C CA . ALA A 1 273 ? 82.128 -60.312 -15.925 1.00 20.17 273 ALA A CA 1
ATOM 2089 C C . ALA A 1 273 ? 81.899 -59.337 -14.778 1.00 21.73 273 ALA A C 1
ATOM 2090 O O . ALA A 1 273 ? 82.755 -58.481 -14.524 1.00 24.81 273 ALA A O 1
ATOM 2092 N N . GLU A 1 274 ? 80.758 -59.447 -14.071 1.00 21.57 274 GLU A N 1
ATOM 2093 C CA . GLU A 1 274 ? 80.483 -58.550 -12.953 1.00 20.93 274 GLU A CA 1
ATOM 2094 C C . GLU A 1 274 ? 81.177 -58.985 -11.668 1.00 25.57 274 GLU A C 1
ATOM 2095 O O . GLU A 1 274 ? 81.559 -58.119 -10.868 1.00 25.22 274 GLU A O 1
ATOM 2101 N N . PHE A 1 275 ? 81.400 -60.306 -11.477 1.00 24.73 275 PHE A N 1
ATOM 2102 C CA . PHE A 1 275 ? 81.747 -60.859 -10.174 1.00 25.53 275 PHE A CA 1
ATOM 2103 C C . PHE A 1 275 ? 83.033 -61.661 -10.108 1.00 24.42 275 PHE A C 1
ATOM 2104 O O . PHE A 1 275 ? 83.567 -61.805 -9.013 1.00 26.57 275 PHE A O 1
ATOM 2112 N N . ASN A 1 276 ? 83.502 -62.254 -11.196 1.00 20.11 276 ASN A N 1
ATOM 2113 C CA . ASN A 1 276 ? 84.439 -63.363 -11.050 1.00 19.73 276 ASN A CA 1
ATOM 2114 C C . ASN A 1 276 ? 85.885 -62.907 -10.921 1.00 22.11 276 ASN A C 1
ATOM 2115 O O . ASN A 1 276 ? 86.317 -61.929 -11.533 1.00 21.53 276 ASN A O 1
ATOM 2120 N N . ARG A 1 277 ? 86.631 -63.651 -10.103 1.00 21.74 277 ARG A N 1
ATOM 2121 C CA A ARG A 1 277 ? 88.026 -63.343 -9.792 0.57 21.15 277 ARG A CA 1
ATOM 2122 C CA B ARG A 1 277 ? 88.029 -63.349 -9.788 0.43 21.26 277 ARG A CA 1
ATOM 2123 C C . ARG A 1 277 ? 88.932 -63.939 -10.872 1.00 21.05 277 ARG A C 1
ATOM 2124 O O . ARG A 1 277 ? 89.697 -64.885 -10.658 1.00 20.50 277 ARG A O 1
ATOM 2139 N N . ILE A 1 278 ? 88.838 -63.360 -12.068 1.00 20.89 278 ILE A N 1
ATOM 2140 C CA . ILE A 1 278 ? 89.559 -63.870 -13.232 1.00 21.59 278 ILE A CA 1
ATOM 2141 C C . ILE A 1 278 ? 90.263 -62.709 -13.919 1.00 17.49 278 ILE A C 1
ATOM 2142 O O . ILE A 1 278 ? 89.622 -61.710 -14.258 1.00 20.27 278 ILE A O 1
ATOM 2147 N N . ALA A 1 279 ? 91.576 -62.850 -14.127 1.00 18.20 279 ALA A N 1
ATOM 2148 C CA . ALA A 1 279 ? 92.383 -61.802 -14.753 1.00 19.65 279 ALA A CA 1
ATOM 2149 C C . ALA A 1 279 ? 92.213 -61.787 -16.265 1.00 17.96 279 ALA A C 1
ATOM 2150 O O . ALA A 1 279 ? 92.218 -60.721 -16.886 1.00 18.16 279 ALA A O 1
ATOM 2152 N N . GLY A 1 280 ? 92.080 -62.958 -16.867 1.00 17.05 280 GLY A N 1
ATOM 2153 C CA . GLY A 1 280 ? 91.993 -63.086 -18.305 1.00 15.57 280 GLY A CA 1
ATOM 2154 C C . GLY A 1 280 ? 90.567 -62.964 -18.781 1.00 15.62 280 GLY A C 1
ATOM 2155 O O . GLY A 1 280 ? 89.663 -62.569 -18.046 1.00 16.10 280 GLY A O 1
ATOM 2156 N N . GLU A 1 281 ? 90.359 -63.320 -20.036 1.00 22.62 281 GLU A N 1
ATOM 2157 C CA . GLU A 1 281 ? 89.066 -63.046 -20.649 1.00 24.99 281 GLU A CA 1
ATOM 2158 C C . GLU A 1 281 ? 88.143 -64.257 -20.691 1.00 22.02 281 GLU A C 1
ATOM 2159 O O . GLU A 1 281 ? 86.997 -64.122 -21.124 1.00 22.76 281 GLU A O 1
ATOM 2165 N N . ASN A 1 282 ? 88.599 -65.426 -20.270 1.00 18.35 282 ASN A N 1
ATOM 2166 C CA . ASN A 1 282 ? 87.799 -66.637 -20.369 1.00 17.48 282 ASN A CA 1
ATOM 2167 C C . ASN A 1 282 ? 87.473 -67.168 -18.977 1.00 18.26 282 ASN A C 1
ATOM 2168 O O . ASN A 1 282 ? 88.381 -67.371 -18.165 1.00 19.49 282 ASN A O 1
ATOM 2173 N N . CYS A 1 283 ? 86.167 -67.406 -18.704 1.00 15.57 283 CYS A N 1
ATOM 2174 C CA . CYS A 1 283 ? 85.764 -67.861 -17.380 1.00 16.04 283 CYS A CA 1
ATOM 2175 C C . CYS A 1 283 ? 84.716 -68.968 -17.382 1.00 22.26 283 CYS A C 1
ATOM 2176 O O . CYS A 1 283 ? 84.286 -69.374 -16.303 1.00 21.69 283 CYS A O 1
ATOM 2179 N N . LEU A 1 284 ? 84.307 -69.502 -18.528 1.00 20.66 284 LEU A N 1
ATOM 2180 C CA . LEU A 1 284 ? 83.311 -70.565 -18.532 1.00 19.54 284 LEU A CA 1
ATOM 2181 C C . LEU A 1 284 ? 83.980 -71.919 -18.723 1.00 20.09 284 LEU A C 1
ATOM 2182 O O . LEU A 1 284 ? 85.084 -72.011 -19.245 1.00 19.36 284 LEU A O 1
ATOM 2187 N N . TYR A 1 285 ? 83.292 -72.967 -18.276 1.00 16.22 285 TYR A N 1
ATOM 2188 C CA . TYR A 1 285 ? 83.788 -74.337 -18.266 1.00 19.00 285 TYR A CA 1
ATOM 2189 C C . TYR A 1 285 ? 82.627 -75.233 -18.687 1.00 18.68 285 TYR A C 1
ATOM 2190 O O . TYR A 1 285 ? 81.595 -75.221 -18.027 1.00 17.02 285 TYR A O 1
ATOM 2199 N N . PHE A 1 286 ? 82.745 -75.971 -19.797 1.00 17.82 286 PHE A N 1
ATOM 2200 C CA . PHE A 1 286 ? 81.696 -76.925 -20.152 1.00 16.53 286 PHE A CA 1
ATOM 2201 C C . PHE A 1 286 ? 82.231 -78.347 -20.158 1.00 16.51 286 PHE A C 1
ATOM 2202 O O . PHE A 1 286 ? 83.408 -78.595 -20.437 1.00 16.02 286 PHE A O 1
ATOM 2210 N N . GLU A 1 287 ? 81.335 -79.299 -19.940 1.00 20.18 287 GLU A N 1
ATOM 2211 C CA . GLU A 1 287 ? 81.703 -80.697 -20.089 1.00 20.00 287 GLU A CA 1
ATOM 2212 C C . GLU A 1 287 ? 80.712 -81.375 -21.021 1.00 20.45 287 GLU A C 1
ATOM 2213 O O . GLU A 1 287 ? 79.526 -81.008 -21.091 1.00 20.79 287 GLU A O 1
ATOM 2219 N N . THR A 1 288 ? 81.231 -82.366 -21.745 1.00 18.33 288 THR A N 1
ATOM 2220 C CA . THR A 1 288 ? 80.561 -83.007 -22.870 1.00 18.05 288 THR A CA 1
ATOM 2221 C C . THR A 1 288 ? 80.833 -84.499 -22.784 1.00 20.89 288 THR A C 1
ATOM 2222 O O . THR A 1 288 ? 81.459 -84.972 -21.836 1.00 20.19 288 THR A O 1
ATOM 2226 N N . GLY A 1 289 ? 80.406 -85.255 -23.795 1.00 21.13 289 GLY A N 1
ATOM 2227 C CA . GLY A 1 289 ? 80.787 -86.659 -23.844 1.00 21.58 289 GLY A CA 1
ATOM 2228 C C . GLY A 1 289 ? 79.797 -87.482 -24.633 1.00 21.62 289 GLY A C 1
ATOM 2229 O O . GLY A 1 289 ? 78.592 -87.232 -24.571 1.00 21.43 289 GLY A O 1
ATOM 2230 N N . GLN A 1 290 ? 80.291 -88.450 -25.388 1.00 21.77 290 GLN A N 1
ATOM 2231 C CA . GLN A 1 290 ? 79.445 -89.142 -26.344 1.00 22.67 290 GLN A CA 1
ATOM 2232 C C . GLN A 1 290 ? 78.392 -89.987 -25.641 1.00 22.74 290 GLN A C 1
ATOM 2233 O O . GLN A 1 290 ? 78.679 -90.724 -24.695 1.00 20.97 290 GLN A O 1
ATOM 2239 N N . GLY A 1 291 ? 77.161 -89.887 -26.127 1.00 23.39 291 GLY A N 1
ATOM 2240 C CA . GLY A 1 291 ? 76.053 -90.654 -25.591 1.00 24.61 291 GLY A CA 1
ATOM 2241 C C . GLY A 1 291 ? 75.060 -89.839 -24.803 1.00 23.10 291 GLY A C 1
ATOM 2242 O O . GLY A 1 291 ? 73.982 -90.353 -24.500 1.00 23.62 291 GLY A O 1
ATOM 2243 N N . SER A 1 292 ? 75.370 -88.582 -24.472 1.00 21.97 292 SER A N 1
ATOM 2244 C CA . SER A 1 292 ? 74.446 -87.811 -23.647 1.00 24.46 292 SER A CA 1
ATOM 2245 C C . SER A 1 292 ? 73.130 -87.572 -24.373 1.00 25.73 292 SER A C 1
ATOM 2246 O O . SER A 1 292 ? 72.060 -87.784 -23.799 1.00 26.69 292 SER A O 1
ATOM 2249 N N . ALA A 1 293 ? 73.182 -87.162 -25.642 1.00 25.43 293 ALA A N 1
ATOM 2250 C CA . ALA A 1 293 ? 71.949 -86.871 -26.370 1.00 26.23 293 ALA A CA 1
ATOM 2251 C C . ALA A 1 293 ? 71.118 -88.134 -26.590 1.00 26.23 293 ALA A C 1
ATOM 2252 O O . ALA A 1 293 ? 69.892 -88.111 -26.431 1.00 24.99 293 ALA A O 1
ATOM 2254 N N . LEU A 1 294 ? 71.769 -89.239 -26.960 1.00 25.64 294 LEU A N 1
ATOM 2255 C CA . LEU A 1 294 ? 71.063 -90.511 -27.078 1.00 28.77 294 LEU A CA 1
ATOM 2256 C C . LEU A 1 294 ? 70.416 -90.890 -25.755 1.00 30.36 294 LEU A C 1
ATOM 2257 O O . LEU A 1 294 ? 69.281 -91.379 -25.729 1.00 27.16 294 LEU A O 1
ATOM 2262 N N . SER A 1 295 ? 71.115 -90.658 -24.638 1.00 29.60 295 SER A N 1
ATOM 2263 C CA . SER A 1 295 ? 70.509 -90.948 -23.340 1.00 30.28 295 SER A CA 1
ATOM 2264 C C . SER A 1 295 ? 69.258 -90.101 -23.114 1.00 31.08 295 SER A C 1
ATOM 2265 O O . SER A 1 295 ? 68.267 -90.578 -22.544 1.00 31.85 295 SER A O 1
ATOM 2268 N N . ALA A 1 296 ? 69.281 -88.843 -23.563 1.00 30.02 296 ALA A N 1
ATOM 2269 C CA . ALA A 1 296 ? 68.179 -87.910 -23.362 1.00 30.80 296 ALA A CA 1
ATOM 2270 C C . ALA A 1 296 ? 67.055 -88.087 -24.371 1.00 31.76 296 ALA A C 1
ATOM 2271 O O . ALA A 1 296 ? 66.105 -87.290 -24.364 1.00 32.86 296 ALA A O 1
ATOM 2273 N N . GLY A 1 297 ? 67.110 -89.111 -25.222 1.00 32.29 297 GLY A N 1
ATOM 2274 C CA . GLY A 1 297 ? 66.144 -89.189 -26.307 1.00 31.30 297 GLY A CA 1
ATOM 2275 C C . GLY A 1 297 ? 66.200 -87.971 -27.198 1.00 29.54 297 GLY A C 1
ATOM 2276 O O . GLY A 1 297 ? 65.167 -87.514 -27.682 1.00 29.09 297 GLY A O 1
ATOM 2277 N N . ALA A 1 298 ? 67.390 -87.413 -27.410 1.00 29.37 298 ALA A N 1
ATOM 2278 C CA . ALA A 1 298 ? 67.484 -86.105 -28.047 1.00 26.84 298 ALA A CA 1
ATOM 2279 C C . ALA A 1 298 ? 68.534 -86.082 -29.152 1.00 26.44 298 ALA A C 1
ATOM 2280 O O . ALA A 1 298 ? 69.099 -85.020 -29.457 1.00 25.70 298 ALA A O 1
ATOM 2282 N N . ASN A 1 299 ? 68.824 -87.247 -29.746 1.00 25.12 299 ASN A N 1
ATOM 2283 C CA . ASN A 1 299 ? 69.771 -87.360 -30.853 1.00 28.39 299 ASN A CA 1
ATOM 2284 C C . ASN A 1 299 ? 69.090 -87.392 -32.211 1.00 29.34 299 ASN A C 1
ATOM 2285 O O . ASN A 1 299 ? 69.771 -87.272 -33.233 1.00 28.26 299 ASN A O 1
ATOM 2290 N N . PHE A 1 300 ? 67.769 -87.530 -32.232 1.00 30.30 300 PHE A N 1
ATOM 2291 C CA . PHE A 1 300 ? 66.942 -87.469 -33.441 1.00 32.20 300 PHE A CA 1
ATOM 2292 C C . PHE A 1 300 ? 67.524 -88.326 -34.566 1.00 31.18 300 PHE A C 1
ATOM 2293 O O . PHE A 1 300 ? 67.637 -87.897 -35.715 1.00 32.12 300 PHE A O 1
ATOM 2301 N N . GLY A 1 301 ? 67.913 -89.551 -34.224 1.00 30.84 301 GLY A N 1
ATOM 2302 C CA . GLY A 1 301 ? 68.432 -90.470 -35.212 1.00 29.85 301 GLY A CA 1
ATOM 2303 C C . GLY A 1 301 ? 69.853 -90.215 -35.668 1.00 31.50 301 GLY A C 1
ATOM 2304 O O . GLY A 1 301 ? 70.323 -90.915 -36.575 1.00 32.75 301 GLY A O 1
ATOM 2305 N N . ALA A 1 302 ? 70.549 -89.242 -35.089 1.00 25.16 302 ALA A N 1
ATOM 2306 C CA . ALA A 1 302 ? 71.958 -89.032 -35.391 1.00 24.33 302 ALA A CA 1
ATOM 2307 C C . ALA A 1 302 ? 72.847 -89.846 -34.460 1.00 23.88 302 ALA A C 1
ATOM 2308 O O . ALA A 1 302 ? 72.470 -90.192 -33.340 1.00 24.19 302 ALA A O 1
ATOM 2310 N N . ASP A 1 303 ? 74.053 -90.137 -34.941 1.00 23.32 303 ASP A N 1
ATOM 2311 C CA . ASP A 1 303 ? 75.040 -90.881 -34.184 1.00 22.99 303 ASP A CA 1
ATOM 2312 C C . ASP A 1 303 ? 75.678 -89.994 -33.122 1.00 24.92 303 ASP A C 1
ATOM 2313 O O . ASP A 1 303 ? 75.620 -88.761 -33.170 1.00 25.93 303 ASP A O 1
ATOM 2318 N N . GLN A 1 304 ? 76.338 -90.647 -32.169 1.00 23.32 304 GLN A N 1
ATOM 2319 C CA . GLN A 1 304 ? 76.849 -89.939 -31.006 1.00 24.02 304 GLN A CA 1
ATOM 2320 C C . GLN A 1 304 ? 78.084 -89.097 -31.301 1.00 24.07 304 GLN A C 1
ATOM 2321 O O . GLN A 1 304 ? 78.393 -88.190 -30.525 1.00 21.82 304 GLN A O 1
ATOM 2327 N N . VAL A 1 305 ? 78.800 -89.350 -32.393 1.00 21.66 305 VAL A N 1
ATOM 2328 C CA . VAL A 1 305 ? 79.942 -88.496 -32.691 1.00 19.07 305 VAL A CA 1
ATOM 2329 C C . VAL A 1 305 ? 79.483 -87.181 -33.289 1.00 21.53 305 VAL A C 1
ATOM 2330 O O . VAL A 1 305 ? 80.012 -86.112 -32.955 1.00 18.17 305 VAL A O 1
ATOM 2334 N N . THR A 1 306 ? 78.512 -87.233 -34.198 1.00 19.44 306 THR A N 1
ATOM 2335 C CA . THR A 1 306 ? 77.927 -86.001 -34.730 1.00 23.45 306 THR A CA 1
ATOM 2336 C C . THR A 1 306 ? 77.285 -85.158 -33.630 1.00 21.73 306 THR A C 1
ATOM 2337 O O . THR A 1 306 ? 77.449 -83.930 -33.595 1.00 18.78 306 THR A O 1
ATOM 2341 N N . MET A 1 307 ? 76.554 -85.799 -32.722 1.00 19.82 307 MET A N 1
ATOM 2342 C CA . MET A 1 307 ? 75.952 -85.049 -31.630 1.00 21.40 307 MET A CA 1
ATOM 2343 C C . MET A 1 307 ? 77.008 -84.393 -30.753 1.00 21.77 307 MET A C 1
ATOM 2344 O O . MET A 1 307 ? 76.826 -83.259 -30.295 1.00 22.63 307 MET A O 1
ATOM 2349 N N . GLU A 1 308 ? 78.125 -85.087 -30.512 1.00 18.67 308 GLU A N 1
ATOM 2350 C CA . GLU A 1 308 ? 79.170 -84.543 -29.658 1.00 17.97 308 GLU A CA 1
ATOM 2351 C C . GLU A 1 308 ? 79.843 -83.343 -30.318 1.00 17.29 308 GLU A C 1
ATOM 2352 O O . GLU A 1 308 ? 80.159 -82.352 -29.655 1.00 16.90 308 GLU A O 1
ATOM 2358 N N . ALA A 1 309 ? 80.019 -83.387 -31.634 1.00 20.61 309 ALA A N 1
ATOM 2359 C CA . ALA A 1 309 ? 80.552 -82.230 -32.336 1.00 19.27 309 ALA A CA 1
ATOM 2360 C C . ALA A 1 309 ? 79.644 -81.015 -32.190 1.00 16.83 309 ALA A C 1
ATOM 2361 O O . ALA A 1 309 ? 80.126 -79.883 -32.077 1.00 20.95 309 ALA A O 1
ATOM 2363 N N . ARG A 1 310 ? 78.330 -81.221 -32.208 1.00 17.49 310 ARG A N 1
ATOM 2364 C CA . ARG A 1 310 ? 77.418 -80.103 -31.999 1.00 17.64 310 ARG A CA 1
ATOM 2365 C C . ARG A 1 310 ? 77.583 -79.478 -30.614 1.00 18.69 310 ARG A C 1
ATOM 2366 O O . ARG A 1 310 ? 77.358 -78.272 -30.459 1.00 17.59 310 ARG A O 1
ATOM 2374 N N . ASN A 1 311 ? 78.018 -80.255 -29.610 1.00 18.90 311 ASN A N 1
ATOM 2375 C CA . ASN A 1 311 ? 78.401 -79.662 -28.319 1.00 19.39 311 ASN A CA 1
ATOM 2376 C C . ASN A 1 311 ? 79.470 -78.589 -28.490 1.00 20.18 311 ASN A C 1
ATOM 2377 O O . ASN A 1 311 ? 79.397 -77.513 -27.878 1.00 16.29 311 ASN A O 1
ATOM 2382 N N . TYR A 1 312 ? 80.515 -78.901 -29.274 1.00 19.70 312 TYR A N 1
ATOM 2383 C CA . TYR A 1 312 ? 81.642 -77.996 -29.446 1.00 18.76 312 TYR A CA 1
ATOM 2384 C C . TYR A 1 312 ? 81.246 -76.766 -30.237 1.00 18.95 312 TYR A C 1
ATOM 2385 O O . TYR A 1 312 ? 81.805 -75.684 -30.015 1.00 19.97 312 TYR A O 1
ATOM 2394 N N . GLY A 1 313 ? 80.309 -76.915 -31.174 1.00 18.57 313 GLY A N 1
ATOM 2395 C CA . GLY A 1 313 ? 79.805 -75.755 -31.882 1.00 15.82 313 GLY A CA 1
ATOM 2396 C C . GLY A 1 313 ? 79.020 -74.837 -30.973 1.00 20.14 313 GLY A C 1
ATOM 2397 O O . GLY A 1 313 ? 79.072 -73.614 -31.114 1.00 20.78 313 GLY A O 1
ATOM 2398 N N . LEU A 1 314 ? 78.256 -75.419 -30.051 1.00 21.39 314 LEU A N 1
ATOM 2399 C CA . LEU A 1 314 ? 77.569 -74.648 -29.021 1.00 18.62 314 LEU A CA 1
ATOM 2400 C C . LEU A 1 314 ? 78.570 -73.975 -28.079 1.00 19.52 314 LEU A C 1
ATOM 2401 O O . LEU A 1 314 ? 78.499 -72.764 -27.840 1.00 19.99 314 LEU A O 1
ATOM 2406 N N . ALA A 1 315 ? 79.538 -74.742 -27.567 1.00 18.23 315 ALA A N 1
ATOM 2407 C CA . ALA A 1 315 ? 80.557 -74.196 -26.669 1.00 20.20 315 ALA A CA 1
ATOM 2408 C C . ALA A 1 315 ? 81.287 -73.010 -27.286 1.00 18.80 315 ALA A C 1
ATOM 2409 O O . ALA A 1 315 ? 81.493 -71.983 -26.625 1.00 19.76 315 ALA A O 1
ATOM 2411 N N . ARG A 1 316 ? 81.701 -73.141 -28.553 1.00 17.39 316 ARG A N 1
ATOM 2412 C CA . ARG A 1 316 ? 82.528 -72.115 -29.188 1.00 16.17 316 ARG A CA 1
ATOM 2413 C C . ARG A 1 316 ? 81.885 -70.734 -29.095 1.00 14.78 316 ARG A C 1
ATOM 2414 O O . ARG A 1 316 ? 82.580 -69.725 -29.002 1.00 14.59 316 ARG A O 1
ATOM 2422 N N . HIS A 1 317 ? 80.561 -70.677 -29.076 1.00 16.58 317 HIS A N 1
ATOM 2423 C CA . HIS A 1 317 ? 79.853 -69.404 -29.041 1.00 17.87 317 HIS A CA 1
ATOM 2424 C C . HIS A 1 317 ? 80.137 -68.629 -27.771 1.00 18.44 317 HIS A C 1
ATOM 2425 O O . HIS A 1 317 ? 80.068 -67.397 -27.775 1.00 17.07 317 HIS A O 1
ATOM 2432 N N . TYR A 1 318 ? 80.429 -69.324 -26.680 1.00 19.49 318 TYR A N 1
ATOM 2433 C CA . TYR A 1 318 ? 80.579 -68.694 -25.381 1.00 19.28 318 TYR A CA 1
ATOM 2434 C C . TYR A 1 318 ? 82.038 -68.539 -24.984 1.00 20.75 318 TYR A C 1
ATOM 2435 O O . TYR A 1 318 ? 82.301 -68.044 -23.886 1.00 22.34 318 TYR A O 1
ATOM 2444 N N . ASP A 1 319 ? 82.970 -68.898 -25.881 1.00 19.91 319 ASP A N 1
ATOM 2445 C CA . ASP A 1 319 ? 84.421 -68.748 -25.753 1.00 16.61 319 ASP A CA 1
ATOM 2446 C C . ASP A 1 319 ? 84.914 -69.145 -24.353 1.00 18.06 319 ASP A C 1
ATOM 2447 O O . ASP A 1 319 ? 85.475 -68.320 -23.632 1.00 15.79 319 ASP A O 1
ATOM 2452 N N . PRO A 1 320 ? 84.725 -70.408 -23.960 1.00 14.45 320 PRO A N 1
ATOM 2453 C CA . PRO A 1 320 ? 85.007 -70.809 -22.580 1.00 16.61 320 PRO A CA 1
ATOM 2454 C C . PRO A 1 320 ? 86.502 -70.955 -22.349 1.00 16.60 320 PRO A C 1
ATOM 2455 O O . PRO A 1 320 ? 87.294 -71.051 -23.289 1.00 19.15 320 PRO A O 1
ATOM 2459 N N . PHE A 1 321 ? 86.885 -70.969 -21.069 1.00 18.10 321 PHE A N 1
ATOM 2460 C CA . PHE A 1 321 ? 88.292 -71.197 -20.738 1.00 16.40 321 PHE A CA 1
ATOM 2461 C C . PHE A 1 321 ? 88.702 -72.641 -21.009 1.00 16.45 321 PHE A C 1
ATOM 2462 O O . PHE A 1 321 ? 89.828 -72.891 -21.471 1.00 16.18 321 PHE A O 1
ATOM 2470 N N . ILE A 1 322 ? 87.803 -73.601 -20.751 1.00 14.76 322 ILE A N 1
ATOM 2471 C CA . ILE A 1 322 ? 88.095 -75.025 -20.895 1.00 14.11 322 ILE A CA 1
ATOM 2472 C C . ILE A 1 322 ? 86.796 -75.766 -21.236 1.00 14.42 322 ILE A C 1
ATOM 2473 O O . ILE A 1 322 ? 85.712 -75.405 -20.767 1.00 15.95 322 ILE A O 1
ATOM 2478 N N . VAL A 1 323 ? 86.920 -76.791 -22.075 1.00 14.26 323 VAL A N 1
ATOM 2479 C CA . VAL A 1 323 ? 85.884 -77.794 -22.323 1.00 14.63 323 VAL A CA 1
ATOM 2480 C C . VAL A 1 323 ? 86.561 -79.149 -22.257 1.00 14.58 323 VAL A C 1
ATOM 2481 O O . VAL A 1 323 ? 87.693 -79.294 -22.725 1.00 14.47 323 VAL A O 1
ATOM 2485 N N . ASN A 1 324 ? 85.893 -80.152 -21.702 1.00 18.81 324 ASN A N 1
ATOM 2486 C CA . ASN A 1 324 ? 86.465 -81.477 -21.867 1.00 17.35 324 ASN A CA 1
ATOM 2487 C C . ASN A 1 324 ? 85.363 -82.494 -22.062 1.00 17.92 324 ASN A C 1
ATOM 2488 O O . ASN A 1 324 ? 84.277 -82.377 -21.496 1.00 20.70 324 ASN A O 1
ATOM 2493 N N . THR A 1 325 ? 85.634 -83.447 -22.928 1.00 19.65 325 THR A N 1
ATOM 2494 C CA . THR A 1 325 ? 84.821 -84.634 -22.957 1.00 18.82 325 THR A CA 1
ATOM 2495 C C . THR A 1 325 ? 85.075 -85.412 -21.677 1.00 20.04 325 THR A C 1
ATOM 2496 O O . THR A 1 325 ? 86.170 -85.375 -21.111 1.00 18.68 325 THR A O 1
ATOM 2500 N N . VAL A 1 326 ? 84.036 -86.079 -21.191 1.00 19.90 326 VAL A N 1
ATOM 2501 C CA . VAL A 1 326 ? 84.190 -87.027 -20.099 1.00 20.48 326 VAL A CA 1
ATOM 2502 C C . VAL A 1 326 ? 84.023 -88.390 -20.743 1.00 23.64 326 VAL A C 1
ATOM 2503 O O . VAL A 1 326 ? 82.907 -88.910 -20.855 1.00 18.78 326 VAL A O 1
ATOM 2507 N N . VAL A 1 327 ? 85.143 -88.962 -21.192 1.00 17.71 327 VAL A N 1
ATOM 2508 C CA . VAL A 1 327 ? 85.100 -89.804 -22.382 1.00 20.69 327 VAL A CA 1
ATOM 2509 C C . VAL A 1 327 ? 84.340 -91.105 -22.116 1.00 20.95 327 VAL A C 1
ATOM 2510 O O . VAL A 1 327 ? 83.448 -91.474 -22.883 1.00 22.85 327 VAL A O 1
ATOM 2514 N N . GLY A 1 328 ? 84.650 -91.805 -21.024 1.00 21.55 328 GLY A N 1
ATOM 2515 C CA . GLY A 1 328 ? 83.922 -93.020 -20.683 1.00 20.02 328 GLY A CA 1
ATOM 2516 C C . GLY A 1 328 ? 83.107 -92.906 -19.402 1.00 20.70 328 GLY A C 1
ATOM 2517 O O . GLY A 1 328 ? 82.983 -93.870 -18.642 1.00 24.04 328 GLY A O 1
ATOM 2518 N N . PHE A 1 329 ? 82.517 -91.733 -19.165 1.00 24.74 329 PHE A N 1
ATOM 2519 C CA . PHE A 1 329 ? 81.905 -91.456 -17.870 1.00 21.12 329 PHE A CA 1
ATOM 2520 C C . PHE A 1 329 ? 80.650 -92.271 -17.621 1.00 22.23 329 PHE A C 1
ATOM 2521 O O . PHE A 1 329 ? 80.277 -92.480 -16.459 1.00 22.94 329 PHE A O 1
ATOM 2529 N N . ILE A 1 330 ? 79.953 -92.691 -18.674 1.00 24.72 330 ILE A N 1
ATOM 2530 C CA . ILE A 1 330 ? 78.569 -93.124 -18.503 1.00 23.53 330 ILE A CA 1
ATOM 2531 C C . ILE A 1 330 ? 78.485 -94.639 -18.374 1.00 27.76 330 ILE A C 1
ATOM 2532 O O . ILE A 1 330 ? 78.090 -95.161 -17.323 1.00 29.58 330 ILE A O 1
ATOM 2537 N N . GLY A 1 331 ? 78.847 -95.361 -19.429 1.00 25.95 331 GLY A N 1
ATOM 2538 C CA . GLY A 1 331 ? 78.865 -96.797 -19.340 1.00 26.33 331 GLY A CA 1
ATOM 2539 C C . GLY A 1 331 ? 79.061 -97.519 -20.653 1.00 26.14 331 GLY A C 1
ATOM 2540 O O . GLY A 1 331 ? 79.151 -96.922 -21.732 1.00 25.18 331 GLY A O 1
ATOM 2541 N N . PRO A 1 332 ? 79.099 -98.845 -20.563 1.00 25.85 332 PRO A N 1
ATOM 2542 C CA . PRO A 1 332 ? 79.366 -99.665 -21.747 1.00 25.93 332 PRO A CA 1
ATOM 2543 C C . PRO A 1 332 ? 78.323 -99.543 -22.838 1.00 32.45 332 PRO A C 1
ATOM 2544 O O . PRO A 1 332 ? 78.638 -99.832 -24.006 1.00 26.09 332 PRO A O 1
ATOM 2548 N N . GLU A 1 333 ? 77.086 -99.150 -22.493 1.00 26.91 333 GLU A N 1
ATOM 2549 C CA . GLU A 1 333 ? 76.019 -99.039 -23.480 1.00 27.37 333 GLU A CA 1
ATOM 2550 C C . GLU A 1 333 ? 76.318 -98.012 -24.561 1.00 26.35 333 GLU A C 1
ATOM 2551 O O . GLU A 1 333 ? 75.770 -98.128 -25.657 1.00 26.64 333 GLU A O 1
ATOM 2557 N N . TYR A 1 334 ? 77.188 -97.035 -24.302 1.00 25.22 334 TYR A N 1
ATOM 2558 C CA . TYR A 1 334 ? 77.579 -96.065 -25.323 1.00 27.38 334 TYR A CA 1
ATOM 2559 C C . TYR A 1 334 ? 78.993 -96.307 -25.851 1.00 23.49 334 TYR A C 1
ATOM 2560 O O . TYR A 1 334 ? 79.232 -96.179 -27.058 1.00 23.16 334 TYR A O 1
ATOM 2569 N N . LEU A 1 335 ? 79.934 -96.671 -24.983 1.00 29.23 335 LEU A N 1
ATOM 2570 C CA . LEU A 1 335 ? 81.294 -97.027 -25.389 1.00 22.61 335 LEU A CA 1
ATOM 2571 C C . LEU A 1 335 ? 81.675 -98.270 -24.602 1.00 23.20 335 LEU A C 1
ATOM 2572 O O . LEU A 1 335 ? 81.834 -98.189 -23.381 1.00 26.98 335 LEU A O 1
ATOM 2577 N N . TYR A 1 336 ? 81.844 -99.411 -25.284 1.00 23.70 336 TYR A N 1
ATOM 2578 C CA . TYR A 1 336 ? 81.886 -100.687 -24.567 1.00 27.02 336 TYR A CA 1
ATOM 2579 C C . TYR A 1 336 ? 83.232 -100.963 -23.906 1.00 29.14 336 TYR A C 1
ATOM 2580 O O . TYR A 1 336 ? 83.272 -101.439 -22.766 1.00 31.24 336 TYR A O 1
ATOM 2589 N N . ASN A 1 337 ? 84.343 -100.721 -24.601 1.00 26.73 337 ASN A N 1
ATOM 2590 C CA . ASN A 1 337 ? 85.619 -101.300 -24.198 1.00 25.73 337 ASN A CA 1
ATOM 2591 C C . ASN A 1 337 ? 86.755 -100.309 -24.438 1.00 24.61 337 ASN A C 1
ATOM 2592 O O . ASN A 1 337 ? 86.533 -99.158 -24.830 1.00 23.31 337 ASN A O 1
ATOM 2597 N N . ASP A 1 338 ? 87.987 -100.787 -24.208 1.00 25.80 338 ASP A N 1
ATOM 2598 C CA . ASP A 1 338 ? 89.213 -100.012 -24.440 1.00 25.50 338 ASP A CA 1
ATOM 2599 C C . ASP A 1 338 ? 89.230 -99.349 -25.804 1.00 21.00 338 ASP A C 1
ATOM 2600 O O . ASP A 1 338 ? 89.495 -98.148 -25.932 1.00 19.67 338 ASP A O 1
ATOM 2605 N N . ARG A 1 339 ? 89.085 -100.171 -26.843 1.00 20.81 339 ARG A N 1
ATOM 2606 C CA . ARG A 1 339 ? 89.203 -99.709 -28.219 1.00 22.56 339 ARG A CA 1
ATOM 2607 C C . ARG A 1 339 ? 88.271 -98.538 -28.456 1.00 22.21 339 ARG A C 1
ATOM 2608 O O . ARG A 1 339 ? 88.694 -97.471 -28.925 1.00 22.47 339 ARG A O 1
ATOM 2616 N N . GLN A 1 340 ? 87.006 -98.701 -28.067 1.00 22.75 340 GLN A N 1
ATOM 2617 C CA . GLN A 1 340 ? 86.004 -97.690 -28.367 1.00 21.65 340 GLN A CA 1
ATOM 2618 C C . GLN A 1 340 ? 86.231 -96.424 -27.555 1.00 19.53 340 GLN A C 1
ATOM 2619 O O . GLN A 1 340 ? 85.999 -95.327 -28.050 1.00 19.06 340 GLN A O 1
ATOM 2625 N N . ILE A 1 341 ? 86.686 -96.560 -26.312 1.00 22.40 341 ILE A N 1
ATOM 2626 C CA . ILE A 1 341 ? 86.911 -95.391 -25.471 1.00 21.29 341 ILE A CA 1
ATOM 2627 C C . ILE A 1 341 ? 88.107 -94.594 -25.967 1.00 20.64 341 ILE A C 1
ATOM 2628 O O . ILE A 1 341 ? 88.060 -93.356 -26.011 1.00 21.52 341 ILE A O 1
ATOM 2633 N N . ILE A 1 342 ? 89.187 -95.270 -26.375 1.00 19.56 342 ILE A N 1
ATOM 2634 C CA . ILE A 1 342 ? 90.327 -94.543 -26.944 1.00 19.94 342 ILE A CA 1
ATOM 2635 C C . ILE A 1 342 ? 89.911 -93.813 -28.212 1.00 20.19 342 ILE A C 1
ATOM 2636 O O . ILE A 1 342 ? 90.203 -92.622 -28.389 1.00 20.39 342 ILE A O 1
ATOM 2641 N N . ARG A 1 343 ? 89.232 -94.524 -29.120 1.00 17.24 343 ARG A N 1
ATOM 2642 C CA . ARG A 1 343 ? 88.795 -93.924 -30.377 1.00 23.68 343 ARG A CA 1
ATOM 2643 C C . ARG A 1 343 ? 87.928 -92.698 -30.134 1.00 16.99 343 ARG A C 1
ATOM 2644 O O . ARG A 1 343 ? 88.121 -91.654 -30.765 1.00 20.43 343 ARG A O 1
ATOM 2652 N N . ALA A 1 344 ? 87.017 -92.779 -29.177 1.00 19.48 344 ALA A N 1
ATOM 2653 C CA . ALA A 1 344 ? 86.147 -91.643 -28.911 1.00 19.48 344 ALA A CA 1
ATOM 2654 C C . ALA A 1 344 ? 86.917 -90.486 -28.299 1.00 18.70 344 ALA A C 1
ATOM 2655 O O . ALA A 1 344 ? 86.632 -89.319 -28.586 1.00 18.23 344 ALA A O 1
ATOM 2657 N N . GLY A 1 345 ? 87.887 -90.778 -27.441 1.00 18.60 345 GLY A N 1
ATOM 2658 C CA . GLY A 1 345 ? 88.681 -89.704 -26.872 1.00 15.67 345 GLY A CA 1
ATOM 2659 C C . GLY A 1 345 ? 89.500 -88.957 -27.904 1.00 16.29 345 GLY A C 1
ATOM 2660 O O . GLY A 1 345 ? 89.622 -87.730 -27.847 1.00 16.38 345 GLY A O 1
ATOM 2661 N N . LEU A 1 346 ? 90.093 -89.684 -28.850 1.00 17.78 346 LEU A N 1
ATOM 2662 C CA . LEU A 1 346 ? 90.828 -89.037 -29.933 1.00 17.24 346 LEU A CA 1
ATOM 2663 C C . LEU A 1 346 ? 89.904 -88.210 -30.825 1.00 17.71 346 LEU A C 1
ATOM 2664 O O . LEU A 1 346 ? 90.257 -87.091 -31.232 1.00 17.77 346 LEU A O 1
ATOM 2669 N N . GLU A 1 347 ? 88.745 -88.776 -31.173 1.00 15.24 347 GLU A N 1
ATOM 2670 C CA . GLU A 1 347 ? 87.723 -88.078 -31.948 1.00 15.43 347 GLU A CA 1
ATOM 2671 C C . GLU A 1 347 ? 87.287 -86.807 -31.259 1.00 15.18 347 GLU A C 1
ATOM 2672 O O . GLU A 1 347 ? 87.313 -85.727 -31.849 1.00 16.28 347 GLU A O 1
ATOM 2678 N N . ASP A 1 348 ? 86.838 -86.933 -30.015 1.00 15.36 348 ASP A N 1
ATOM 2679 C CA . ASP A 1 348 ? 86.362 -85.781 -29.267 1.00 16.56 348 ASP A CA 1
ATOM 2680 C C . ASP A 1 348 ? 87.414 -84.678 -29.234 1.00 15.79 348 ASP A C 1
ATOM 2681 O O . ASP A 1 348 ? 87.136 -83.520 -29.554 1.00 16.41 348 ASP A O 1
ATOM 2686 N N . HIS A 1 349 ? 88.638 -85.014 -28.851 1.00 15.13 349 HIS A N 1
ATOM 2687 C CA . HIS A 1 349 ? 89.677 -83.986 -28.795 1.00 13.64 349 HIS A CA 1
ATOM 2688 C C . HIS A 1 349 ? 89.880 -83.340 -30.163 1.00 17.25 349 HIS A C 1
ATOM 2689 O O . HIS A 1 349 ? 90.018 -82.102 -30.269 1.00 15.30 349 HIS A O 1
ATOM 2696 N N . PHE A 1 350 ? 89.960 -84.167 -31.217 1.00 13.60 350 PHE A N 1
ATOM 2697 C CA . PHE A 1 350 ? 90.199 -83.632 -32.555 1.00 13.49 350 PHE A CA 1
ATOM 2698 C C . PHE A 1 350 ? 89.085 -82.683 -32.972 1.00 16.08 350 PHE A C 1
ATOM 2699 O O . PHE A 1 350 ? 89.352 -81.573 -33.448 1.00 15.57 350 PHE A O 1
ATOM 2707 N N . MET A 1 351 ? 87.823 -83.086 -32.766 1.00 18.89 351 MET A N 1
ATOM 2708 C CA . MET A 1 351 ? 86.708 -82.228 -33.153 1.00 14.36 351 MET A CA 1
ATOM 2709 C C . MET A 1 351 ? 86.675 -80.948 -32.325 1.00 14.08 351 MET A C 1
ATOM 2710 O O . MET A 1 351 ? 86.324 -79.880 -32.845 1.00 14.59 351 MET A O 1
ATOM 2715 N N . GLY A 1 352 ? 87.031 -81.034 -31.037 1.00 14.12 352 GLY A N 1
ATOM 2716 C CA . GLY A 1 352 ? 87.035 -79.848 -30.199 1.00 13.72 352 GLY A CA 1
ATOM 2717 C C . GLY A 1 352 ? 88.096 -78.851 -30.625 1.00 14.77 352 GLY A C 1
ATOM 2718 O O . GLY A 1 352 ? 87.835 -77.645 -30.702 1.00 15.24 352 GLY A O 1
ATOM 2719 N N . LYS A 1 353 ? 89.315 -79.340 -30.906 1.00 13.74 353 LYS A N 1
ATOM 2720 C CA . LYS A 1 353 ? 90.347 -78.462 -31.453 1.00 12.65 353 LYS A CA 1
ATOM 2721 C C . LYS A 1 353 ? 89.974 -77.921 -32.833 1.00 12.77 353 LYS A C 1
ATOM 2722 O O . LYS A 1 353 ? 90.215 -76.744 -33.127 1.00 14.38 353 LYS A O 1
ATOM 2728 N N . LEU A 1 354 ? 89.408 -78.747 -33.710 1.00 13.07 354 LEU A N 1
ATOM 2729 C CA . LEU A 1 354 ? 88.970 -78.199 -34.990 1.00 14.72 354 LEU A CA 1
ATOM 2730 C C . LEU A 1 354 ? 87.864 -77.145 -34.819 1.00 16.81 354 LEU A C 1
ATOM 2731 O O . LEU A 1 354 ? 87.796 -76.194 -35.604 1.00 17.68 354 LEU A O 1
ATOM 2736 N N . SER A 1 355 ? 87.006 -77.270 -33.805 1.00 15.29 355 SER A N 1
ATOM 2737 C CA . SER A 1 355 ? 86.004 -76.238 -33.574 1.00 13.79 355 SER A CA 1
ATOM 2738 C C . SER A 1 355 ? 86.564 -74.997 -32.900 1.00 13.50 355 SER A C 1
ATOM 2739 O O . SER A 1 355 ? 85.797 -74.061 -32.662 1.00 16.56 355 SER A O 1
ATOM 2742 N N . GLY A 1 356 ? 87.848 -74.974 -32.552 1.00 13.13 356 GLY A N 1
ATOM 2743 C CA . GLY A 1 356 ? 88.442 -73.806 -31.922 1.00 12.93 356 GLY A CA 1
ATOM 2744 C C . GLY A 1 356 ? 88.125 -73.592 -30.454 1.00 15.21 356 GLY A C 1
ATOM 2745 O O . GLY A 1 356 ? 88.107 -72.439 -29.997 1.00 14.37 356 GLY A O 1
ATOM 2746 N N . ILE A 1 357 ? 87.874 -74.660 -29.691 1.00 15.14 357 ILE A N 1
ATOM 2747 C CA . ILE A 1 357 ? 87.658 -74.539 -28.255 1.00 13.14 357 ILE A CA 1
ATOM 2748 C C . ILE A 1 357 ? 88.827 -75.190 -27.512 1.00 16.90 357 ILE A C 1
ATOM 2749 O O . ILE A 1 357 ? 89.614 -75.965 -28.071 1.00 15.02 357 ILE A O 1
ATOM 2754 N N . SER A 1 358 ? 88.939 -74.854 -26.219 1.00 18.44 358 SER A N 1
ATOM 2755 C CA . SER A 1 358 ? 90.095 -75.205 -25.374 1.00 15.46 358 SER A CA 1
ATOM 2756 C C . SER A 1 358 ? 89.913 -76.630 -24.829 1.00 14.63 358 SER A C 1
ATOM 2757 O O . SER A 1 358 ? 89.486 -76.859 -23.702 1.00 14.48 358 SER A O 1
ATOM 2760 N N . MET A 1 359 ? 90.243 -77.614 -25.651 1.00 14.64 359 MET A N 1
ATOM 2761 C CA . MET A 1 359 ? 89.691 -78.951 -25.483 1.00 14.52 359 MET A CA 1
ATOM 2762 C C . MET A 1 359 ? 90.633 -79.826 -24.675 1.00 14.42 359 MET A C 1
ATOM 2763 O O . MET A 1 359 ? 91.803 -79.977 -25.035 1.00 12.72 359 MET A O 1
ATOM 2768 N N . GLY A 1 360 ? 90.123 -80.364 -23.570 1.00 13.42 360 GLY A N 1
ATOM 2769 C CA . GLY A 1 360 ? 90.799 -81.360 -22.778 1.00 13.50 360 GLY A CA 1
ATOM 2770 C C . GLY A 1 360 ? 89.929 -82.599 -22.713 1.00 17.77 360 GLY A C 1
ATOM 2771 O O . GLY A 1 360 ? 88.920 -82.697 -23.416 1.00 17.61 360 GLY A O 1
ATOM 2772 N N . CYS A 1 361 ? 90.301 -83.560 -21.881 1.00 18.78 361 CYS A N 1
ATOM 2773 C CA . CYS A 1 361 ? 89.593 -84.829 -21.852 1.00 17.78 361 CYS A CA 1
ATOM 2774 C C . CYS A 1 361 ? 89.749 -85.408 -20.456 1.00 20.41 361 CYS A C 1
ATOM 2775 O O . CYS A 1 361 ? 90.870 -85.514 -19.945 1.00 21.79 361 CYS A O 1
ATOM 2778 N N . ASP A 1 362 ? 88.625 -85.754 -19.831 1.00 20.41 362 ASP A N 1
ATOM 2779 C CA . ASP A 1 362 ? 88.647 -86.594 -18.636 1.00 16.24 362 ASP A CA 1
ATOM 2780 C C . ASP A 1 362 ? 88.819 -88.027 -19.119 1.00 19.64 362 ASP A C 1
ATOM 2781 O O . ASP A 1 362 ? 87.860 -88.665 -19.539 1.00 20.41 362 ASP A O 1
ATOM 2786 N N . CYS A 1 363 ? 90.053 -88.529 -19.117 1.00 20.40 363 CYS A N 1
ATOM 2787 C CA . CYS A 1 363 ? 90.297 -89.908 -19.533 1.00 19.93 363 CYS A CA 1
ATOM 2788 C C . CYS A 1 363 ? 89.771 -90.853 -18.468 1.00 20.30 363 CYS A C 1
ATOM 2789 O O . CYS A 1 363 ? 90.381 -90.965 -17.404 1.00 21.78 363 CYS A O 1
ATOM 2792 N N . CYS A 1 364 ? 88.664 -91.559 -18.733 1.00 20.43 364 CYS A N 1
ATOM 2793 C CA . CYS A 1 364 ? 88.027 -92.308 -17.659 1.00 19.81 364 CYS A CA 1
ATOM 2794 C C . CYS A 1 364 ? 87.251 -93.507 -18.188 1.00 21.59 364 CYS A C 1
ATOM 2795 O O . CYS A 1 364 ? 87.063 -93.681 -19.394 1.00 19.17 364 CYS A O 1
ATOM 2798 N N . TYR A 1 365 ? 86.814 -94.343 -17.243 1.00 21.96 365 TYR A N 1
ATOM 2799 C CA . TYR A 1 365 ? 85.973 -95.505 -17.497 1.00 22.44 365 TYR A CA 1
ATOM 2800 C C . TYR A 1 365 ? 85.202 -95.839 -16.223 1.00 25.26 365 TYR A C 1
ATOM 2801 O O . TYR A 1 365 ? 85.496 -95.325 -15.141 1.00 24.45 365 TYR A O 1
ATOM 2810 N N . THR A 1 366 ? 84.218 -96.724 -16.353 1.00 26.46 366 THR A N 1
ATOM 2811 C CA . THR A 1 366 ? 83.412 -97.147 -15.224 1.00 24.02 366 THR A CA 1
ATOM 2812 C C . THR A 1 366 ? 83.614 -98.634 -14.997 1.00 27.69 366 THR A C 1
ATOM 2813 O O . THR A 1 366 ? 84.139 -99.362 -15.847 1.00 28.64 366 THR A O 1
ATOM 2817 N N . ASN A 1 367 ? 83.158 -99.086 -13.833 1.00 29.10 367 ASN A N 1
ATOM 2818 C CA . ASN A 1 367 ? 83.403 -100.458 -13.433 1.00 27.24 367 ASN A CA 1
ATOM 2819 C C . ASN A 1 367 ? 82.465 -101.453 -14.095 1.00 27.54 367 ASN A C 1
ATOM 2820 O O . ASN A 1 367 ? 82.722 -102.655 -13.992 1.00 28.22 367 ASN A O 1
ATOM 2825 N N . HIS A 1 368 ? 81.437 -101.000 -14.825 1.00 28.27 368 HIS A N 1
ATOM 2826 C CA . HIS A 1 368 ? 80.611 -101.921 -15.598 1.00 28.40 368 HIS A CA 1
ATOM 2827 C C . HIS A 1 368 ? 80.932 -101.913 -17.096 1.00 30.45 368 HIS A C 1
ATOM 2828 O O . HIS A 1 368 ? 80.293 -102.647 -17.863 1.00 28.33 368 HIS A O 1
ATOM 2835 N N . ALA A 1 369 ? 81.916 -101.124 -17.522 1.00 26.42 369 ALA A N 1
ATOM 2836 C CA . ALA A 1 369 ? 82.477 -101.168 -18.863 1.00 25.72 369 ALA A CA 1
ATOM 2837 C C . ALA A 1 369 ? 83.659 -102.138 -18.907 1.00 28.42 369 ALA A C 1
ATOM 2838 O O . ALA A 1 369 ? 84.249 -102.484 -17.880 1.00 27.33 369 ALA A O 1
ATOM 2840 N N . ASP A 1 370 ? 84.014 -102.569 -20.117 1.00 28.63 370 ASP A N 1
ATOM 2841 C CA . ASP A 1 370 ? 85.099 -103.541 -20.287 1.00 29.29 370 ASP A CA 1
ATOM 2842 C C . ASP A 1 370 ? 86.409 -102.770 -20.428 1.00 28.43 370 ASP A C 1
ATOM 2843 O O . ASP A 1 370 ? 86.942 -102.550 -21.520 1.00 27.28 370 ASP A O 1
ATOM 2848 N N . ALA A 1 371 ? 86.941 -102.355 -19.283 1.00 27.33 371 ALA A N 1
ATOM 2849 C CA . ALA A 1 371 ? 88.026 -101.392 -19.267 1.00 25.31 371 ALA A CA 1
ATOM 2850 C C . ALA A 1 371 ? 88.762 -101.524 -17.951 1.00 26.34 371 ALA A C 1
ATOM 2851 O O . ALA A 1 371 ? 88.245 -102.097 -16.991 1.00 27.82 371 ALA A O 1
ATOM 2853 N N . ASP A 1 372 ? 89.975 -100.994 -17.911 1.00 21.96 372 ASP A N 1
ATOM 2854 C CA . ASP A 1 372 ? 90.690 -100.939 -16.647 1.00 28.38 372 ASP A CA 1
ATOM 2855 C C . ASP A 1 372 ? 91.634 -99.738 -16.653 1.00 25.99 372 ASP A C 1
ATOM 2856 O O . ASP A 1 372 ? 91.696 -98.962 -17.613 1.00 23.48 372 ASP A O 1
ATOM 2861 N N . GLN A 1 373 ? 92.371 -99.588 -15.552 1.00 26.78 373 GLN A N 1
ATOM 2862 C CA . GLN A 1 373 ? 93.202 -98.407 -15.379 1.00 22.63 373 GLN A CA 1
ATOM 2863 C C . GLN A 1 373 ? 94.284 -98.310 -16.444 1.00 24.24 373 GLN A C 1
ATOM 2864 O O . GLN A 1 373 ? 94.722 -97.202 -16.775 1.00 21.32 373 GLN A O 1
ATOM 2870 N N . ASN A 1 374 ? 94.731 -99.443 -16.993 1.00 19.45 374 ASN A N 1
ATOM 2871 C CA . ASN A 1 374 ? 95.735 -99.363 -18.046 1.00 21.10 374 ASN A CA 1
ATOM 2872 C C . ASN A 1 374 ? 95.184 -98.647 -19.267 1.00 22.57 374 ASN A C 1
ATOM 2873 O O . ASN A 1 374 ? 95.946 -98.021 -20.010 1.00 24.20 374 ASN A O 1
ATOM 2878 N N . LEU A 1 375 ? 93.862 -98.691 -19.467 1.00 20.37 375 LEU A N 1
ATOM 2879 C CA . LEU A 1 375 ? 93.247 -97.910 -20.537 1.00 19.33 375 LEU A CA 1
ATOM 2880 C C . LEU A 1 375 ? 93.398 -96.407 -20.286 1.00 17.59 375 LEU A C 1
ATOM 2881 O O . LEU A 1 375 ? 93.715 -95.642 -21.206 1.00 18.75 375 LEU A O 1
ATOM 2886 N N . ASN A 1 376 ? 93.146 -95.948 -19.053 1.00 20.64 376 ASN A N 1
ATOM 2887 C CA . ASN A 1 376 ? 93.337 -94.520 -18.776 1.00 19.31 376 ASN A CA 1
ATOM 2888 C C . ASN A 1 376 ? 94.761 -94.100 -19.071 1.00 19.19 376 ASN A C 1
ATOM 2889 O O . ASN A 1 376 ? 95.007 -92.980 -19.534 1.00 17.68 376 ASN A O 1
ATOM 2894 N N . GLU A 1 377 ? 95.722 -94.971 -18.769 1.00 19.23 377 GLU A N 1
ATOM 2895 C CA . GLU A 1 377 ? 97.116 -94.591 -18.951 1.00 19.00 377 GLU A CA 1
ATOM 2896 C C . GLU A 1 377 ? 97.498 -94.588 -20.424 1.00 15.51 377 GLU A C 1
ATOM 2897 O O . GLU A 1 377 ? 98.230 -93.698 -20.870 1.00 15.67 377 GLU A O 1
ATOM 2903 N N . ASN A 1 378 ? 96.971 -95.547 -21.200 1.00 16.89 378 ASN A N 1
ATOM 2904 C CA . ASN A 1 378 ? 97.116 -95.522 -22.657 1.00 16.60 378 ASN A CA 1
ATOM 2905 C C . ASN A 1 378 ? 96.578 -94.219 -23.247 1.00 17.24 378 ASN A C 1
ATOM 2906 O O . ASN A 1 378 ? 97.281 -93.522 -23.990 1.00 15.86 378 ASN A O 1
ATOM 2911 N N . LEU A 1 379 ? 95.333 -93.861 -22.911 1.00 17.91 379 LEU A N 1
ATOM 2912 C CA . LEU A 1 379 ? 94.673 -92.727 -23.557 1.00 15.06 379 LEU A CA 1
ATOM 2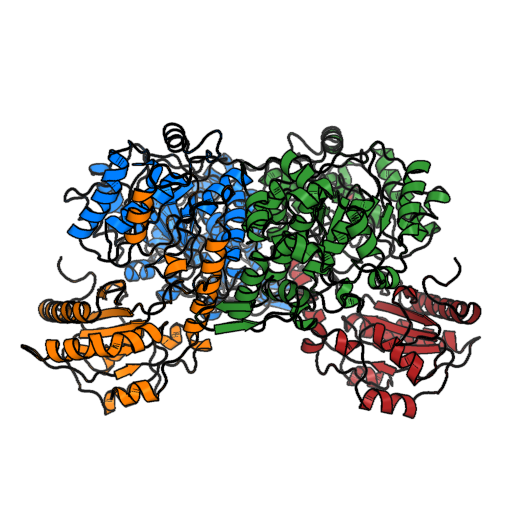913 C C . LEU A 1 379 ? 95.295 -91.385 -23.162 1.00 15.83 379 LEU A C 1
ATOM 2914 O O . LEU A 1 379 ? 95.442 -90.488 -24.000 1.00 16.50 379 LEU A O 1
ATOM 2919 N N . MET A 1 380 ? 95.639 -91.206 -21.889 1.00 15.40 380 MET A N 1
ATOM 2920 C CA . MET A 1 380 ? 96.155 -89.920 -21.463 1.00 17.67 380 MET A CA 1
ATOM 2921 C C . MET A 1 380 ? 97.466 -89.621 -22.155 1.00 15.74 380 MET A C 1
ATOM 2922 O O . MET A 1 380 ? 97.725 -88.465 -22.497 1.00 15.30 380 MET A O 1
ATOM 2927 N N . ILE A 1 381 ? 98.271 -90.653 -22.453 1.00 15.79 381 ILE A N 1
ATOM 2928 C CA . ILE A 1 381 ? 99.538 -90.396 -23.127 1.00 14.72 381 ILE A CA 1
ATOM 2929 C C . ILE A 1 381 ? 99.301 -90.056 -24.590 1.00 15.82 381 ILE A C 1
ATOM 2930 O O . ILE A 1 381 ? 99.863 -89.085 -25.109 1.00 15.71 381 ILE A O 1
ATOM 2935 N N . LEU A 1 382 ? 98.444 -90.829 -25.271 1.00 16.10 382 LEU A N 1
ATOM 2936 C CA . LEU A 1 382 ? 98.108 -90.508 -26.659 1.00 16.30 382 LEU A CA 1
ATOM 2937 C C . LEU A 1 382 ? 97.525 -89.105 -26.794 1.00 15.27 382 LEU A C 1
ATOM 2938 O O . LEU A 1 382 ? 97.914 -88.354 -27.689 1.00 16.15 382 LEU A O 1
ATOM 2943 N N . LEU A 1 383 ? 96.556 -88.747 -25.946 1.00 14.23 383 LEU A N 1
ATOM 2944 C CA . LEU A 1 383 ? 95.968 -87.412 -26.043 1.00 14.22 383 LEU A CA 1
ATOM 2945 C C . LEU A 1 383 ? 96.971 -86.328 -25.687 1.00 14.48 383 LEU A C 1
ATOM 2946 O O . LEU A 1 383 ? 96.941 -85.237 -26.273 1.00 15.56 383 LEU A O 1
ATOM 2951 N N . ALA A 1 384 ? 97.887 -86.608 -24.757 1.00 15.21 384 ALA A N 1
ATOM 2952 C CA . ALA A 1 384 ? 98.940 -85.644 -24.495 1.00 15.25 384 ALA A CA 1
ATOM 2953 C C . ALA A 1 384 ? 99.769 -85.409 -25.742 1.00 14.41 384 ALA A C 1
ATOM 2954 O O . ALA A 1 384 ? 100.080 -84.259 -26.068 1.00 15.07 384 ALA A O 1
ATOM 2956 N N . THR A 1 385 ? 100.122 -86.481 -26.475 1.00 13.29 385 THR A N 1
ATOM 2957 C CA . THR A 1 385 ? 100.876 -86.259 -27.706 1.00 14.36 385 THR A CA 1
ATOM 2958 C C . THR A 1 385 ? 100.035 -85.502 -28.713 1.00 14.63 385 THR A C 1
ATOM 2959 O O . THR A 1 385 ? 100.592 -84.809 -29.567 1.00 16.30 385 THR A O 1
ATOM 2963 N N . ALA A 1 386 ? 98.709 -85.600 -28.612 1.00 13.14 386 ALA A N 1
ATOM 2964 C CA . ALA A 1 386 ? 97.805 -84.787 -29.422 1.00 11.79 386 ALA A CA 1
ATOM 2965 C C . ALA A 1 386 ? 97.742 -83.328 -28.989 1.00 14.91 386 ALA A C 1
ATOM 2966 O O . ALA A 1 386 ? 97.000 -82.564 -29.614 1.00 15.41 386 ALA A O 1
ATOM 2968 N N . GLY A 1 387 ? 98.438 -82.926 -27.925 1.00 16.08 387 GLY A N 1
ATOM 2969 C CA . GLY A 1 387 ? 98.290 -81.574 -27.401 1.00 16.32 387 GLY A CA 1
ATOM 2970 C C . GLY A 1 387 ? 97.018 -81.335 -26.608 1.00 16.82 387 GLY A C 1
ATOM 2971 O O . GLY A 1 387 ? 96.582 -80.185 -26.495 1.00 15.72 387 GLY A O 1
ATOM 2972 N N . CYS A 1 388 ? 96.403 -82.395 -26.063 1.00 16.95 388 CYS A N 1
ATOM 2973 C CA . CYS A 1 388 ? 95.244 -82.264 -25.177 1.00 15.41 388 CYS A CA 1
ATOM 2974 C C . CYS A 1 388 ? 95.494 -81.193 -24.129 1.00 16.07 388 CYS A C 1
ATOM 2975 O O . CYS A 1 388 ? 96.568 -81.146 -23.524 1.00 16.62 388 CYS A O 1
ATOM 2978 N N . ASN A 1 389 ? 94.515 -80.297 -23.934 1.00 15.05 389 ASN A N 1
ATOM 2979 C CA . ASN A 1 389 ? 94.803 -79.114 -23.121 1.00 14.79 389 ASN A CA 1
ATOM 2980 C C . ASN A 1 389 ? 94.876 -79.426 -21.624 1.00 18.08 389 ASN A C 1
ATOM 2981 O O . ASN A 1 389 ? 95.647 -78.775 -20.908 1.00 19.25 389 ASN A O 1
ATOM 2986 N N . TYR A 1 390 ? 94.112 -80.409 -21.130 1.00 17.71 390 TYR A N 1
ATOM 2987 C CA . TYR A 1 390 ? 94.235 -80.823 -19.743 1.00 13.28 390 TYR A CA 1
ATOM 2988 C C . TYR A 1 390 ? 93.517 -82.143 -19.546 1.00 16.11 390 TYR A C 1
ATOM 2989 O O . TYR A 1 390 ? 92.644 -82.521 -20.330 1.00 17.45 390 TYR A O 1
ATOM 2998 N N . ILE A 1 391 ? 93.903 -82.851 -18.487 1.00 14.69 391 ILE A N 1
ATOM 2999 C CA . ILE A 1 391 ? 93.144 -84.007 -18.010 1.00 16.68 391 ILE A CA 1
ATOM 3000 C C . ILE A 1 391 ? 92.701 -83.763 -16.563 1.00 16.90 391 ILE A C 1
ATOM 3001 O O . ILE A 1 391 ? 92.935 -82.678 -16.015 1.00 17.18 391 ILE A O 1
ATOM 3006 N N . MET A 1 392 ? 92.074 -84.761 -15.929 1.00 15.59 392 MET A N 1
ATOM 3007 C CA . MET A 1 392 ? 91.742 -84.656 -14.515 1.00 20.67 392 MET A CA 1
ATOM 3008 C C . MET A 1 392 ? 92.835 -85.250 -13.636 1.00 20.31 392 MET A C 1
ATOM 3009 O O . MET A 1 392 ? 93.758 -85.928 -14.093 1.00 19.36 392 MET A O 1
ATOM 3014 N N . GLY A 1 393 ? 92.696 -85.007 -12.336 1.00 22.39 393 GLY A N 1
ATOM 3015 C CA . GLY A 1 393 ? 93.510 -85.693 -11.347 1.00 21.14 393 GLY A CA 1
ATOM 3016 C C . GLY A 1 393 ? 92.748 -85.921 -10.060 1.00 22.01 393 GLY A C 1
ATOM 3017 O O . GLY A 1 393 ? 92.120 -84.993 -9.542 1.00 21.72 393 GLY A O 1
ATOM 3018 N N . MET A 1 394 ? 92.772 -87.150 -9.561 1.00 23.00 394 MET A N 1
ATOM 3019 C CA . MET A 1 394 ? 92.266 -87.571 -8.263 1.00 24.25 394 MET A CA 1
ATOM 3020 C C . MET A 1 394 ? 93.304 -88.494 -7.641 1.00 25.67 394 MET A C 1
ATOM 3021 O O . MET A 1 394 ? 94.190 -88.995 -8.341 1.00 25.76 394 MET A O 1
ATOM 3026 N N . PRO A 1 395 ? 93.239 -88.736 -6.325 1.00 25.45 395 PRO A N 1
ATOM 3027 C CA . PRO A 1 395 ? 94.221 -89.658 -5.733 1.00 23.20 395 PRO A CA 1
ATOM 3028 C C . PRO A 1 395 ? 94.095 -91.052 -6.333 1.00 24.12 395 PRO A C 1
ATOM 3029 O O . PRO A 1 395 ? 93.093 -91.738 -6.124 1.00 25.05 395 PRO A O 1
ATOM 3033 N N . LEU A 1 396 ? 95.104 -91.458 -7.112 1.00 22.33 396 LEU A N 1
ATOM 3034 C CA . LEU A 1 396 ? 95.108 -92.704 -7.899 1.00 24.55 396 LEU A CA 1
ATOM 3035 C C . LEU A 1 396 ? 93.931 -92.789 -8.885 1.00 25.71 396 LEU A C 1
ATOM 3036 O O . LEU A 1 396 ? 93.672 -93.856 -9.449 1.00 26.93 396 LEU A O 1
ATOM 3041 N N . GLY A 1 397 ? 93.231 -91.684 -9.133 1.00 24.23 397 GLY A N 1
ATOM 3042 C CA . GLY A 1 397 ? 92.110 -91.689 -10.048 1.00 22.73 397 GLY A CA 1
ATOM 3043 C C . GLY A 1 397 ? 90.826 -92.295 -9.516 1.00 23.95 397 GLY A C 1
ATOM 3044 O O . GLY A 1 397 ? 89.859 -92.432 -10.281 1.00 25.31 397 GLY A O 1
ATOM 3045 N N . ASP A 1 398 ? 90.759 -92.617 -8.226 1.00 22.88 398 ASP A N 1
ATOM 3046 C CA . ASP A 1 398 ? 89.574 -93.237 -7.630 1.00 22.86 398 ASP A CA 1
ATOM 3047 C C . ASP A 1 398 ? 88.647 -92.141 -7.108 1.00 26.02 398 ASP A C 1
ATOM 3048 O O . ASP A 1 398 ? 88.952 -91.472 -6.109 1.00 25.65 398 ASP A O 1
ATOM 3053 N N . ASP A 1 399 ? 87.520 -91.941 -7.784 1.00 25.46 399 ASP A N 1
ATOM 3054 C CA . ASP A 1 399 ? 86.541 -90.962 -7.338 1.00 25.89 399 ASP A CA 1
ATOM 3055 C C . ASP A 1 399 ? 85.585 -91.641 -6.372 1.00 29.70 399 ASP A C 1
ATOM 3056 O O . ASP A 1 399 ? 84.833 -92.539 -6.760 1.00 30.68 399 ASP A O 1
ATOM 3061 N N . ILE A 1 400 ? 85.630 -91.210 -5.108 1.00 30.74 400 ILE A N 1
ATOM 3062 C CA . ILE A 1 400 ? 84.867 -91.830 -4.032 1.00 30.45 400 ILE A CA 1
ATOM 3063 C C . ILE A 1 400 ? 83.395 -91.456 -4.042 1.00 31.04 400 ILE A C 1
ATOM 3064 O O . ILE A 1 400 ? 82.628 -92.005 -3.240 1.00 31.69 400 ILE A O 1
ATOM 3069 N N . MET A 1 401 ? 82.968 -90.546 -4.915 1.00 29.33 401 MET A N 1
ATOM 3070 C CA . MET A 1 401 ? 81.563 -90.170 -4.944 1.00 31.63 401 MET A CA 1
ATOM 3071 C C . MET A 1 401 ? 80.924 -90.204 -6.330 1.00 32.69 401 MET A C 1
ATOM 3072 O O . MET A 1 401 ? 79.692 -90.342 -6.406 1.00 33.70 401 MET A O 1
ATOM 3077 N N . LEU A 1 402 ? 81.693 -90.096 -7.421 1.00 29.77 402 LEU A N 1
ATOM 3078 C CA . LEU A 1 402 ? 81.143 -90.279 -8.761 1.00 24.96 402 LEU A CA 1
ATOM 3079 C C . LEU A 1 402 ? 81.229 -91.719 -9.237 1.00 28.88 402 LEU A C 1
ATOM 3080 O O . LEU A 1 402 ? 80.685 -92.036 -10.297 1.00 30.59 402 LEU A O 1
ATOM 3085 N N . ASN A 1 403 ? 81.907 -92.588 -8.489 1.00 29.10 403 ASN A N 1
ATOM 3086 C CA . ASN A 1 403 ? 81.960 -94.024 -8.770 1.00 30.02 403 ASN A CA 1
ATOM 3087 C C . ASN A 1 403 ? 82.452 -94.285 -10.191 1.00 27.47 403 ASN A C 1
ATOM 3088 O O . ASN A 1 403 ? 81.753 -94.857 -11.037 1.00 26.67 403 ASN A O 1
ATOM 3093 N N . TYR A 1 404 ? 83.666 -93.818 -10.445 1.00 24.31 404 TYR A N 1
ATOM 3094 C CA . TYR A 1 404 ? 84.367 -94.123 -11.677 1.00 23.50 404 TYR A CA 1
ATOM 3095 C C . TYR A 1 404 ? 85.850 -93.874 -11.420 1.00 30.55 404 TYR A C 1
ATOM 3096 O O . TYR A 1 404 ? 86.236 -93.338 -10.381 1.00 22.88 404 TYR A O 1
ATOM 3105 N N . GLN A 1 405 ? 86.689 -94.287 -12.364 1.00 28.63 405 GLN A N 1
ATOM 3106 C CA . GLN A 1 405 ? 88.124 -94.052 -12.240 1.00 28.60 405 GLN A CA 1
ATOM 3107 C C . GLN A 1 405 ? 88.589 -93.136 -13.357 1.00 25.99 405 GLN A C 1
ATOM 3108 O O . GLN A 1 405 ? 88.308 -93.386 -14.532 1.00 24.63 405 GLN A O 1
ATOM 3114 N N . THR A 1 406 ? 89.277 -92.061 -12.975 1.00 26.23 406 THR A N 1
ATOM 3115 C CA . THR A 1 406 ? 89.877 -91.079 -13.840 1.00 23.23 406 THR A CA 1
ATOM 3116 C C . THR A 1 406 ? 91.403 -91.219 -13.734 1.00 20.37 406 THR A C 1
ATOM 3117 O O . THR A 1 406 ? 91.916 -92.294 -13.378 1.00 19.53 406 THR A O 1
ATOM 3121 N N . THR A 1 407 ? 92.127 -90.157 -14.056 1.00 18.83 407 THR A N 1
ATOM 3122 C CA . THR A 1 407 ? 93.578 -90.225 -13.984 1.00 20.68 407 THR A CA 1
ATOM 3123 C C . THR A 1 407 ? 94.081 -89.753 -12.620 1.00 23.72 407 THR A C 1
ATOM 3124 O O . THR A 1 407 ? 93.482 -88.885 -11.973 1.00 26.59 407 THR A O 1
ATOM 3128 N N . ALA A 1 408 ? 95.198 -90.337 -12.188 1.00 22.01 408 ALA A N 1
ATOM 3129 C CA . ALA A 1 408 ? 95.819 -89.997 -10.918 1.00 19.79 408 ALA A CA 1
ATOM 3130 C C . ALA A 1 408 ? 96.534 -88.658 -11.026 1.00 19.47 408 ALA A C 1
ATOM 3131 O O . ALA A 1 408 ? 96.842 -88.191 -12.124 1.00 20.09 408 ALA A O 1
ATOM 3133 N N . PHE A 1 409 ? 96.790 -88.026 -9.869 1.00 17.67 409 PHE A N 1
ATOM 3134 C CA . PHE A 1 409 ? 97.746 -86.916 -9.837 1.00 17.24 409 PHE A CA 1
ATOM 3135 C C . PHE A 1 409 ? 99.086 -87.363 -10.409 1.00 23.70 409 PHE A C 1
ATOM 3136 O O . PHE A 1 409 ? 99.769 -86.600 -11.101 1.00 19.72 409 PHE A O 1
ATOM 3144 N N . HIS A 1 410 ? 99.472 -88.606 -10.115 1.00 17.08 410 HIS A N 1
ATOM 3145 C CA . HIS A 1 410 ? 100.691 -89.200 -10.654 1.00 18.74 410 HIS A CA 1
ATOM 3146 C C . HIS A 1 410 ? 100.743 -89.098 -12.171 1.00 18.61 410 HIS A C 1
ATOM 3147 O O . HIS A 1 410 ? 101.815 -88.899 -12.758 1.00 18.31 410 HIS A O 1
ATOM 3154 N N . ASP A 1 411 ? 99.591 -89.251 -12.829 1.00 18.49 411 ASP A N 1
ATOM 3155 C CA . ASP A 1 411 ? 99.581 -89.342 -14.285 1.00 17.51 411 ASP A CA 1
ATOM 3156 C C . ASP A 1 411 ? 99.943 -88.022 -14.948 1.00 18.42 411 ASP A C 1
ATOM 3157 O O . ASP A 1 411 ? 100.592 -88.011 -16.000 1.00 20.10 411 ASP A O 1
ATOM 3162 N N . THR A 1 412 ? 99.543 -86.897 -14.355 1.00 18.13 412 THR A N 1
ATOM 3163 C CA . THR A 1 412 ? 99.962 -85.611 -14.893 1.00 14.35 412 THR A CA 1
ATOM 3164 C C . THR A 1 412 ? 101.475 -85.434 -14.762 1.00 16.39 412 THR A C 1
ATOM 3165 O O . THR A 1 412 ? 102.154 -85.045 -15.720 1.00 15.02 412 THR A O 1
ATOM 3169 N N . ALA A 1 413 ? 102.036 -85.736 -13.594 1.00 14.57 413 ALA A N 1
ATOM 3170 C CA . ALA A 1 413 ? 103.483 -85.625 -13.465 1.00 17.96 413 ALA A CA 1
ATOM 3171 C C . ALA A 1 413 ? 104.197 -86.568 -14.426 1.00 17.56 413 ALA A C 1
ATOM 3172 O O . ALA A 1 413 ? 105.259 -86.230 -14.955 1.00 18.14 413 ALA A O 1
ATOM 3174 N N . THR A 1 414 ? 103.641 -87.772 -14.635 1.00 18.06 414 THR A N 1
ATOM 3175 C CA . THR A 1 414 ? 104.232 -88.741 -15.557 1.00 15.08 414 THR A CA 1
ATOM 3176 C C . THR A 1 414 ? 104.239 -88.205 -16.986 1.00 14.86 414 THR A C 1
ATOM 3177 O O . THR A 1 414 ? 105.284 -88.202 -17.656 1.00 14.70 414 THR A O 1
ATOM 3181 N N . VAL A 1 415 ? 103.072 -87.736 -17.465 1.00 16.70 415 VAL A N 1
ATOM 3182 C CA . VAL A 1 415 ? 102.951 -87.186 -18.817 1.00 17.05 415 VAL A CA 1
ATOM 3183 C C . VAL A 1 415 ? 103.954 -86.058 -19.025 1.00 14.86 415 VAL A C 1
ATOM 3184 O O . VAL A 1 415 ? 104.649 -86.004 -20.040 1.00 15.21 415 VAL A O 1
ATOM 3188 N N . ARG A 1 416 ? 104.012 -85.120 -18.074 1.00 13.77 416 ARG A N 1
ATOM 3189 C CA . ARG A 1 416 ? 104.865 -83.947 -18.232 1.00 12.49 416 ARG A CA 1
ATOM 3190 C C . ARG A 1 416 ? 106.330 -84.336 -18.295 1.00 12.42 416 ARG A C 1
ATOM 3191 O O . ARG A 1 416 ? 107.103 -83.759 -19.065 1.00 14.51 416 ARG A O 1
ATOM 3199 N N . GLN A 1 417 ? 106.744 -85.282 -17.454 1.00 14.26 417 GLN A N 1
ATOM 3200 C CA . GLN A 1 417 ? 108.155 -85.648 -17.416 1.00 14.21 417 GLN A CA 1
ATOM 3201 C C . GLN A 1 417 ? 108.499 -86.613 -18.537 1.00 15.07 417 GLN A C 1
ATOM 3202 O O . GLN A 1 417 ? 109.633 -86.622 -19.020 1.00 18.01 417 GLN A O 1
ATOM 3208 N N . LEU A 1 418 ? 107.531 -87.423 -18.964 1.00 14.90 418 LEU A N 1
ATOM 3209 C CA . LEU A 1 418 ? 107.723 -88.288 -20.126 1.00 14.53 418 LEU A CA 1
ATOM 3210 C C . LEU A 1 418 ? 107.926 -87.473 -21.395 1.00 14.27 418 LEU A C 1
ATOM 3211 O O . LEU A 1 418 ? 108.840 -87.746 -22.187 1.00 12.82 418 LEU A O 1
ATOM 3216 N N . LEU A 1 419 ? 107.090 -86.458 -21.601 1.00 14.72 419 LEU A N 1
ATOM 3217 C CA . LEU A 1 419 ? 107.078 -85.716 -22.847 1.00 14.51 419 LEU A CA 1
ATOM 3218 C C . LEU A 1 419 ? 107.755 -84.355 -22.759 1.00 15.19 419 LEU A C 1
ATOM 3219 O O . LEU A 1 419 ? 107.730 -83.602 -23.744 1.00 15.80 419 LEU A O 1
ATOM 3224 N N . ASN A 1 420 ? 108.393 -84.036 -21.634 1.00 13.61 420 ASN A N 1
ATOM 3225 C CA A ASN A 1 420 ? 109.030 -82.736 -21.441 0.65 15.27 420 ASN A CA 1
ATOM 3226 C CA B ASN A 1 420 ? 109.031 -82.738 -21.426 0.35 15.42 420 ASN A CA 1
ATOM 3227 C C . ASN A 1 420 ? 108.040 -81.595 -21.659 1.00 15.35 420 ASN A C 1
ATOM 3228 O O . ASN A 1 420 ? 108.297 -80.651 -22.403 1.00 17.34 420 ASN A O 1
ATOM 3237 N N . LEU A 1 421 ? 106.879 -81.700 -21.022 1.00 16.84 421 LEU A N 1
ATOM 3238 C CA . LEU A 1 421 ? 105.879 -80.640 -21.046 1.00 16.69 421 LEU A CA 1
ATOM 3239 C C . LEU A 1 421 ? 105.844 -79.957 -19.685 1.00 17.19 421 LEU A C 1
ATOM 3240 O O . LEU A 1 421 ? 106.163 -80.563 -18.656 1.00 18.15 421 LEU A O 1
ATOM 3245 N N . ARG A 1 422 ? 105.482 -78.686 -19.695 1.00 16.23 422 ARG A N 1
ATOM 3246 C CA . ARG A 1 422 ? 105.407 -77.858 -18.515 1.00 16.82 422 ARG A CA 1
ATOM 3247 C C . ARG A 1 422 ? 103.947 -77.552 -18.157 1.00 17.21 422 ARG A C 1
ATOM 3248 O O . ARG A 1 422 ? 103.042 -77.685 -18.992 1.00 16.20 422 ARG A O 1
ATOM 3256 N N . PRO A 1 423 ? 103.671 -77.155 -16.917 1.00 14.83 423 PRO A N 1
ATOM 3257 C CA . PRO A 1 423 ? 102.329 -76.651 -16.590 1.00 13.95 423 PRO A CA 1
ATOM 3258 C C . PRO A 1 423 ? 102.095 -75.311 -17.269 1.00 13.82 423 PRO A C 1
ATOM 3259 O O . PRO A 1 423 ? 102.973 -74.757 -17.932 1.00 14.18 423 PRO A O 1
ATOM 3263 N N . SER A 1 424 ? 100.871 -74.790 -17.107 1.00 14.42 424 SER A N 1
ATOM 3264 C CA . SER A 1 424 ? 100.608 -73.387 -17.409 1.00 13.94 424 SER A CA 1
ATOM 3265 C C . SER A 1 424 ? 101.753 -72.551 -16.851 1.00 15.26 424 SER A C 1
ATOM 3266 O O . SER A 1 424 ? 102.179 -72.783 -15.711 1.00 14.67 424 SER A O 1
ATOM 3269 N N . PRO A 1 425 ? 102.263 -71.557 -17.582 1.00 17.36 425 PRO A N 1
ATOM 3270 C CA . PRO A 1 425 ? 103.470 -70.862 -17.092 1.00 17.15 425 PRO A CA 1
ATOM 3271 C C . PRO A 1 425 ? 103.283 -70.148 -15.762 1.00 19.89 425 PRO A C 1
ATOM 3272 O O . PRO A 1 425 ? 104.247 -70.061 -14.987 1.00 17.88 425 PRO A O 1
ATOM 3276 N N . GLU A 1 426 ? 102.084 -69.630 -15.472 1.00 17.73 426 GLU A N 1
ATOM 3277 C CA . GLU A 1 426 ? 101.867 -68.951 -14.197 1.00 17.16 426 GLU A CA 1
ATOM 3278 C C . GLU A 1 426 ? 101.887 -69.943 -13.042 1.00 17.97 426 GLU A C 1
ATOM 3279 O O . GLU A 1 426 ? 102.439 -69.662 -11.971 1.00 18.96 426 GLU A O 1
ATOM 3285 N N . PHE A 1 427 ? 101.286 -71.109 -13.250 1.00 17.16 427 PHE A N 1
ATOM 3286 C CA . PHE A 1 427 ? 101.267 -72.148 -12.231 1.00 18.41 427 PHE A CA 1
ATOM 3287 C C . PHE A 1 427 ? 102.643 -72.781 -12.043 1.00 19.60 427 PHE A C 1
ATOM 3288 O O . PHE A 1 427 ? 103.017 -73.155 -10.923 1.00 20.03 427 PHE A O 1
ATOM 3296 N N . GLU A 1 428 ? 103.393 -72.952 -13.129 1.00 19.78 428 GLU A N 1
ATOM 3297 C CA . GLU A 1 428 ? 104.761 -73.443 -13.002 1.00 17.49 428 GLU A CA 1
ATOM 3298 C C . GLU A 1 428 ? 105.597 -72.532 -12.122 1.00 18.63 428 GLU A C 1
ATOM 3299 O O . GLU A 1 428 ? 106.389 -73.011 -11.305 1.00 15.73 428 GLU A O 1
ATOM 3305 N N . ARG A 1 429 ? 105.459 -71.211 -12.290 1.00 15.58 429 ARG A N 1
ATOM 3306 C CA A ARG A 1 429 ? 106.177 -70.260 -11.446 0.53 19.19 429 ARG A CA 1
ATOM 3307 C CA B ARG A 1 429 ? 106.229 -70.318 -11.442 0.47 19.24 429 ARG A CA 1
ATOM 3308 C C . ARG A 1 429 ? 105.827 -70.478 -9.979 1.00 20.88 429 ARG A C 1
ATOM 3309 O O . ARG A 1 429 ? 106.699 -70.490 -9.098 1.00 21.80 429 ARG A O 1
ATOM 3324 N N . TRP A 1 430 ? 104.545 -70.681 -9.704 1.00 16.91 430 TRP A N 1
ATOM 3325 C CA . TRP A 1 430 ? 104.115 -70.933 -8.335 1.00 17.58 430 TRP A CA 1
ATOM 3326 C C . TRP A 1 430 ? 104.707 -72.232 -7.801 1.00 17.63 430 TRP A C 1
ATOM 3327 O O . TRP A 1 430 ? 105.244 -72.261 -6.690 1.00 22.26 430 TRP A O 1
ATOM 3338 N N . LEU A 1 431 ? 104.611 -73.324 -8.566 1.00 17.59 431 LEU A N 1
ATOM 3339 C CA . LEU A 1 431 ? 105.239 -74.585 -8.161 1.00 19.31 431 LEU A CA 1
ATOM 3340 C C . LEU A 1 431 ? 106.731 -74.425 -7.895 1.00 21.43 431 LEU A C 1
ATOM 3341 O O . LEU A 1 431 ? 107.287 -75.053 -6.987 1.00 21.66 431 LEU A O 1
ATOM 3346 N N . GLU A 1 432 ? 107.408 -73.605 -8.687 1.00 20.82 432 GLU A N 1
ATOM 3347 C CA . GLU A 1 432 ? 108.821 -73.394 -8.436 1.00 20.85 432 GLU A CA 1
ATOM 3348 C C . GLU A 1 432 ? 109.042 -72.714 -7.096 1.00 22.45 432 GLU A C 1
ATOM 3349 O O . GLU A 1 432 ? 109.875 -73.161 -6.300 1.00 23.92 432 GLU A O 1
ATOM 3355 N N . SER A 1 433 ? 108.278 -71.654 -6.803 1.00 21.46 433 SER A N 1
ATOM 3356 C CA A SER A 1 433 ? 108.442 -70.962 -5.526 0.35 22.22 433 SER A CA 1
ATOM 3357 C CA B SER A 1 433 ? 108.470 -70.967 -5.531 0.65 22.26 433 SER A CA 1
ATOM 3358 C C . SER A 1 433 ? 108.121 -71.870 -4.348 1.00 24.04 433 SER A C 1
ATOM 3359 O O . SER A 1 433 ? 108.730 -71.750 -3.285 1.00 25.57 433 SER A O 1
ATOM 3364 N N . MET A 1 434 ? 107.182 -72.794 -4.517 1.00 23.38 434 MET A N 1
ATOM 3365 C CA . MET A 1 434 ? 106.835 -73.707 -3.444 1.00 23.81 434 MET A CA 1
ATOM 3366 C C . MET A 1 434 ? 107.842 -74.826 -3.272 1.00 23.43 434 MET A C 1
ATOM 3367 O O . MET A 1 434 ? 107.690 -75.604 -2.328 1.00 25.79 434 MET A O 1
ATOM 3372 N N . GLY A 1 435 ? 108.848 -74.936 -4.140 1.00 19.60 435 GLY A N 1
ATOM 3373 C CA . GLY A 1 435 ? 109.768 -76.049 -4.061 1.00 19.54 435 GLY A CA 1
ATOM 3374 C C . GLY A 1 435 ? 109.216 -77.371 -4.545 1.00 19.01 435 GLY A C 1
ATOM 3375 O O . GLY A 1 435 ? 109.828 -78.414 -4.301 1.00 23.70 435 GLY A O 1
ATOM 3376 N N . ILE A 1 436 ? 108.074 -77.362 -5.226 1.00 20.59 436 ILE A N 1
ATOM 3377 C CA . ILE A 1 436 ? 107.471 -78.590 -5.728 1.00 21.45 436 ILE A CA 1
ATOM 3378 C C . ILE A 1 436 ? 108.048 -79.003 -7.088 1.00 20.62 436 ILE A C 1
ATOM 3379 O O . ILE A 1 436 ? 108.124 -80.203 -7.407 1.00 17.71 436 ILE A O 1
ATOM 3384 N N . MET A 1 437 ? 108.441 -78.037 -7.914 1.00 20.48 437 MET A N 1
ATOM 3385 C CA . MET A 1 437 ? 108.888 -78.316 -9.271 1.00 19.91 437 MET A CA 1
ATOM 3386 C C . MET A 1 437 ? 110.177 -77.567 -9.565 1.00 19.17 437 MET A C 1
ATOM 3387 O O . MET A 1 437 ? 110.370 -76.436 -9.121 1.00 17.85 437 MET A O 1
ATOM 3392 N N . ALA A 1 438 ? 111.056 -78.218 -10.321 1.00 18.62 438 ALA A N 1
ATOM 3393 C CA . ALA A 1 438 ? 112.273 -77.595 -10.827 1.00 18.00 438 ALA A CA 1
ATOM 3394 C C . ALA A 1 438 ? 112.525 -78.160 -12.215 1.00 16.88 438 ALA A C 1
ATOM 3395 O O . ALA A 1 438 ? 112.576 -79.385 -12.382 1.00 18.72 438 ALA A O 1
ATOM 3397 N N . ASN A 1 439 ? 112.618 -77.289 -13.222 1.00 19.31 439 ASN A N 1
ATOM 3398 C CA . ASN A 1 439 ? 112.838 -77.710 -14.618 1.00 22.09 439 ASN A CA 1
ATOM 3399 C C . ASN A 1 439 ? 111.792 -78.711 -15.095 1.00 21.24 439 ASN A C 1
ATOM 3400 O O . ASN A 1 439 ? 112.123 -79.732 -15.703 1.00 22.15 439 ASN A O 1
ATOM 3405 N N . GLY A 1 440 ? 110.522 -78.419 -14.823 1.00 17.59 440 GLY A N 1
ATOM 3406 C CA . GLY A 1 440 ? 109.448 -79.276 -15.259 1.00 13.44 440 GLY A CA 1
ATOM 3407 C C . GLY A 1 440 ? 109.274 -80.552 -14.476 1.00 19.12 440 GLY A C 1
ATOM 3408 O O . GLY A 1 440 ? 108.286 -81.255 -14.711 1.00 19.05 440 GLY A O 1
ATOM 3409 N N . ARG A 1 441 ? 110.174 -80.866 -13.536 1.00 21.25 441 ARG A N 1
ATOM 3410 C CA . ARG A 1 441 ? 110.173 -82.123 -12.797 1.00 19.82 441 ARG A CA 1
ATOM 3411 C C . ARG A 1 441 ? 109.814 -81.905 -11.339 1.00 14.96 441 ARG A C 1
ATOM 3412 O O . ARG A 1 441 ? 110.155 -80.884 -10.737 1.00 16.23 441 ARG A O 1
ATOM 3420 N N . LEU A 1 442 ? 109.159 -82.899 -10.763 1.00 15.31 442 LEU A N 1
ATOM 3421 C CA . LEU A 1 442 ? 108.936 -82.884 -9.323 1.00 19.14 442 LEU A CA 1
ATOM 3422 C C . LEU A 1 442 ? 110.268 -82.969 -8.581 1.00 18.58 442 LEU A C 1
ATOM 3423 O O . LEU A 1 442 ? 111.093 -83.844 -8.850 1.00 20.57 442 LEU A O 1
ATOM 3428 N N . THR A 1 443 ? 110.474 -82.057 -7.651 1.00 18.00 443 THR A N 1
ATOM 3429 C CA . THR A 1 443 ? 111.597 -82.148 -6.753 1.00 20.68 443 THR A CA 1
ATOM 3430 C C . THR A 1 443 ? 111.466 -83.383 -5.870 1.00 22.81 443 THR A C 1
ATOM 3431 O O . THR A 1 443 ? 110.434 -84.065 -5.854 1.00 22.09 443 THR A O 1
ATOM 3435 N N . LYS A 1 444 ? 112.532 -83.662 -5.106 1.00 22.78 444 LYS A N 1
ATOM 3436 C CA . LYS A 1 444 ? 112.477 -84.756 -4.142 1.00 23.98 444 LYS A CA 1
ATOM 3437 C C . LYS A 1 444 ? 111.367 -84.555 -3.134 1.00 23.96 444 LYS A C 1
ATOM 3438 O O . LYS A 1 444 ? 110.718 -85.521 -2.734 1.00 24.90 444 LYS A O 1
ATOM 3444 N N . ARG A 1 445 ? 111.118 -83.325 -2.700 1.00 23.04 445 ARG A N 1
ATOM 3445 C CA . ARG A 1 445 ? 110.148 -83.178 -1.629 1.00 27.55 445 ARG A CA 1
ATOM 3446 C C . ARG A 1 445 ? 108.716 -83.009 -2.141 1.00 27.67 445 ARG A C 1
ATOM 3447 O O . ARG A 1 445 ? 107.813 -82.758 -1.343 1.00 29.62 445 ARG A O 1
ATOM 3455 N N . ALA A 1 446 ? 108.475 -83.214 -3.434 1.00 25.32 446 ALA A N 1
ATOM 3456 C CA . ALA A 1 446 ? 107.136 -83.115 -4.000 1.00 22.38 446 ALA A CA 1
ATOM 3457 C C . ALA A 1 446 ? 106.340 -84.417 -3.818 1.00 23.53 446 ALA A C 1
ATOM 3458 O O . ALA A 1 446 ? 106.877 -85.475 -3.467 1.00 21.14 446 ALA A O 1
ATOM 3460 N N . GLY A 1 447 ? 105.027 -84.321 -4.056 1.00 22.35 447 GLY A N 1
ATOM 3461 C CA . GLY A 1 447 ? 104.133 -85.443 -3.847 1.00 19.53 447 GLY A CA 1
ATOM 3462 C C . GLY A 1 447 ? 103.747 -85.661 -2.410 1.00 23.35 447 GLY A C 1
ATOM 3463 O O . GLY A 1 447 ? 103.247 -86.735 -2.075 1.00 25.23 447 GLY A O 1
ATOM 3464 N N . ASP A 1 448 ? 103.954 -84.665 -1.551 1.00 24.31 448 ASP A N 1
ATOM 3465 C CA . ASP A 1 448 ? 103.832 -84.791 -0.100 1.00 22.16 448 ASP A CA 1
ATOM 3466 C C . ASP A 1 448 ? 102.922 -83.663 0.355 1.00 22.51 448 ASP A C 1
ATOM 3467 O O . ASP A 1 448 ? 103.368 -82.506 0.442 1.00 22.47 448 ASP A O 1
ATOM 3472 N N . PRO A 1 449 ? 101.639 -83.938 0.621 1.00 24.64 449 PRO A N 1
ATOM 3473 C CA . PRO A 1 449 ? 100.734 -82.838 0.979 1.00 25.49 449 PRO A CA 1
ATOM 3474 C C . PRO A 1 449 ? 101.132 -82.130 2.254 1.00 26.76 449 PRO A C 1
ATOM 3475 O O . PRO A 1 449 ? 100.797 -80.947 2.423 1.00 27.22 449 PRO A O 1
ATOM 3479 N N . SER A 1 450 ? 101.859 -82.801 3.153 1.00 28.64 450 SER A N 1
ATOM 3480 C CA . SER A 1 450 ? 102.286 -82.153 4.390 1.00 29.95 450 SER A CA 1
ATOM 3481 C C . SER A 1 450 ? 103.340 -81.088 4.140 1.00 30.40 450 SER A C 1
ATOM 3482 O O . SER A 1 450 ? 103.723 -80.381 5.077 1.00 32.33 450 SER A O 1
ATOM 3485 N N . LEU A 1 451 ? 103.812 -80.944 2.901 1.00 28.72 451 LEU A N 1
ATOM 3486 C CA . LEU A 1 451 ? 104.703 -79.838 2.578 1.00 27.87 451 LEU A CA 1
ATOM 3487 C C . LEU A 1 451 ? 104.041 -78.490 2.823 1.00 29.62 451 LEU A C 1
ATOM 3488 O O . LEU A 1 451 ? 104.737 -77.503 3.112 1.00 32.47 451 LEU A O 1
ATOM 3493 N N . PHE A 1 452 ? 102.710 -78.438 2.743 1.00 26.52 452 PHE A N 1
ATOM 3494 C CA . PHE A 1 452 ? 101.940 -77.215 2.913 1.00 29.24 452 PHE A CA 1
ATOM 3495 C C . PHE A 1 452 ? 101.732 -76.836 4.363 1.00 33.38 452 PHE A C 1
ATOM 3496 O O . PHE A 1 452 ? 101.069 -75.830 4.631 1.00 34.44 452 PHE A O 1
ATOM 3504 N N . PHE A 1 453 ? 102.298 -77.593 5.291 1.00 37.48 453 PHE A N 1
ATOM 3505 C CA . PHE A 1 453 ? 102.043 -77.378 6.701 1.00 40.42 453 PHE A CA 1
ATOM 3506 C C . PHE A 1 453 ? 103.344 -77.068 7.422 1.00 45.18 453 PHE A C 1
ATOM 3507 O O . PHE A 1 453 ? 103.312 -76.660 8.580 1.00 50.47 453 PHE A O 1
ATOM 3516 N N . ALA B 2 44 ? 103.663 -109.596 5.971 1.00 67.44 44 ALA B N 1
ATOM 3517 C CA . ALA B 2 44 ? 102.432 -110.228 5.487 1.00 68.54 44 ALA B CA 1
ATOM 3518 C C . ALA B 2 44 ? 101.268 -109.226 5.496 1.00 67.85 44 ALA B C 1
ATOM 3519 O O . ALA B 2 44 ? 101.161 -108.427 6.429 1.00 70.02 44 ALA B O 1
ATOM 3521 N N . LEU B 2 45 ? 100.395 -109.253 4.481 1.00 62.29 45 LEU B N 1
ATOM 3522 C CA . LEU B 2 45 ? 99.364 -108.220 4.385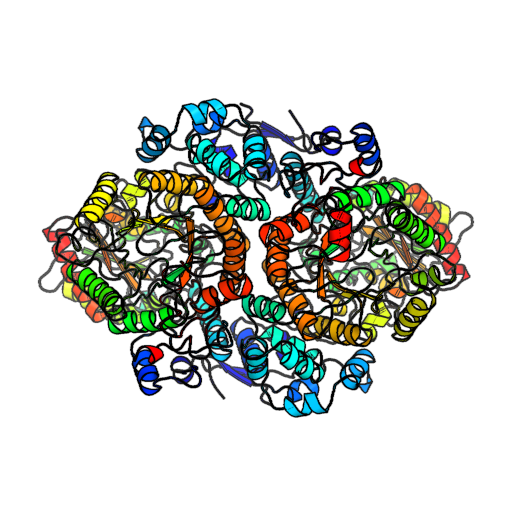 1.00 54.42 45 LEU B CA 1
ATOM 3523 C C . LEU B 2 45 ? 98.217 -108.658 3.481 1.00 47.73 45 LEU B C 1
ATOM 3524 O O . LEU B 2 45 ? 98.447 -109.200 2.402 1.00 49.63 45 LEU B O 1
ATOM 3529 N N . ASP B 2 46 ? 96.987 -108.404 3.919 1.00 41.75 46 ASP B N 1
ATOM 3530 C CA . ASP B 2 46 ? 95.801 -108.596 3.093 1.00 39.32 46 ASP B CA 1
ATOM 3531 C C . ASP B 2 46 ? 95.402 -107.240 2.520 1.00 38.63 46 ASP B C 1
ATOM 3532 O O . ASP B 2 46 ? 95.030 -106.333 3.269 1.00 38.37 46 ASP B O 1
ATOM 3537 N N . LEU B 2 47 ? 95.454 -107.111 1.194 1.00 33.61 47 LEU B N 1
ATOM 3538 C CA . LEU B 2 47 ? 95.204 -105.819 0.570 1.00 32.41 47 LEU B CA 1
ATOM 3539 C C . LEU B 2 47 ? 93.783 -105.325 0.779 1.00 40.00 47 LEU B C 1
ATOM 3540 O O . LEU B 2 47 ? 93.520 -104.145 0.518 1.00 38.40 47 LEU B O 1
ATOM 3545 N N . GLY B 2 48 ? 92.870 -106.187 1.235 1.00 38.36 48 GLY B N 1
ATOM 3546 C CA . GLY B 2 48 ? 91.539 -105.762 1.616 1.00 34.89 48 GLY B CA 1
ATOM 3547 C C . GLY B 2 48 ? 91.406 -105.316 3.050 1.00 41.10 48 GLY B C 1
ATOM 3548 O O . GLY B 2 48 ? 90.345 -104.823 3.436 1.00 42.30 48 GLY B O 1
ATOM 3549 N N . SER B 2 49 ? 92.457 -105.483 3.852 1.00 36.12 49 SER B N 1
ATOM 3550 C CA . SER B 2 49 ? 92.426 -105.146 5.267 1.00 38.59 49 SER B CA 1
ATOM 3551 C C . SER B 2 49 ? 92.348 -103.636 5.483 1.00 38.92 49 SER B C 1
ATOM 3552 O O . SER B 2 49 ? 92.710 -102.830 4.623 1.00 36.04 49 SER B O 1
ATOM 3555 N N . ALA B 2 50 ? 91.887 -103.258 6.677 1.00 40.13 50 ALA B N 1
ATOM 3556 C CA . ALA B 2 50 ? 91.904 -101.850 7.061 1.00 39.20 50 ALA B CA 1
ATOM 3557 C C . ALA B 2 50 ? 93.332 -101.318 7.173 1.00 39.45 50 ALA B C 1
ATOM 3558 O O . ALA B 2 50 ? 93.592 -100.149 6.865 1.00 37.82 50 ALA B O 1
ATOM 3560 N N . GLU B 2 51 ? 94.276 -102.155 7.623 1.00 40.97 51 GLU B N 1
ATOM 3561 C CA . GLU B 2 51 ? 95.670 -101.717 7.697 1.00 40.38 51 GLU B CA 1
ATOM 3562 C C . GLU B 2 51 ? 96.192 -101.326 6.314 1.00 39.12 51 GLU B C 1
ATOM 3563 O O . GLU B 2 51 ? 96.891 -100.310 6.157 1.00 33.44 51 GLU B O 1
ATOM 3569 N N . ALA B 2 52 ? 95.832 -102.104 5.289 1.00 37.91 52 ALA B N 1
ATOM 3570 C CA . ALA B 2 52 ? 96.248 -101.769 3.934 1.00 37.90 52 ALA B CA 1
ATOM 3571 C C . ALA B 2 52 ? 95.688 -100.418 3.514 1.00 37.18 52 ALA B C 1
ATOM 3572 O O . ALA B 2 52 ? 96.416 -99.587 2.957 1.00 37.31 52 ALA B O 1
ATOM 3574 N N . LYS B 2 53 ? 94.403 -100.165 3.811 1.00 36.48 53 LYS B N 1
ATOM 3575 C CA . LYS B 2 53 ? 93.737 -98.933 3.388 1.00 35.51 53 LYS B CA 1
ATOM 3576 C C . LYS B 2 53 ? 94.330 -97.690 4.050 1.00 35.68 53 LYS B C 1
ATOM 3577 O O . LYS B 2 53 ? 94.315 -96.605 3.456 1.00 36.55 53 LYS B O 1
ATOM 3583 N N . ALA B 2 54 ? 94.833 -97.814 5.274 1.00 35.93 54 ALA B N 1
ATOM 3584 C CA . ALA B 2 54 ? 95.358 -96.680 6.020 1.00 35.50 54 ALA B CA 1
ATOM 3585 C C . ALA B 2 54 ? 96.827 -96.409 5.737 1.00 35.18 54 ALA B C 1
ATOM 3586 O O . ALA B 2 54 ? 97.363 -95.416 6.242 1.00 35.34 54 ALA B O 1
ATOM 3588 N N . TRP B 2 55 ? 97.481 -97.254 4.938 1.00 35.65 55 TRP B N 1
ATOM 3589 C CA . TRP B 2 55 ? 98.929 -97.189 4.775 1.00 35.73 55 TRP B CA 1
ATOM 3590 C C . TRP B 2 55 ? 99.364 -95.837 4.224 1.00 33.89 55 TRP B C 1
ATOM 3591 O O . TRP B 2 55 ? 98.765 -95.307 3.287 1.00 34.14 55 TRP B O 1
ATOM 3602 N N . ILE B 2 56 ? 100.407 -95.278 4.825 1.00 29.08 56 ILE B N 1
ATOM 3603 C CA . ILE B 2 56 ? 101.023 -94.033 4.385 1.00 29.05 56 ILE B CA 1
ATOM 3604 C C . ILE B 2 56 ? 102.346 -94.384 3.720 1.00 29.70 56 ILE B C 1
ATOM 3605 O O . ILE B 2 56 ? 103.184 -95.065 4.324 1.00 29.56 56 ILE B O 1
ATOM 3610 N N . GLY B 2 57 ? 102.534 -93.932 2.479 1.00 28.66 57 GLY B N 1
ATOM 3611 C CA . GLY B 2 57 ? 103.700 -94.317 1.706 1.00 25.42 57 GLY B CA 1
ATOM 3612 C C . GLY B 2 57 ? 104.653 -93.190 1.367 1.00 27.48 57 GLY B C 1
ATOM 3613 O O . GLY B 2 57 ? 105.666 -93.409 0.695 1.00 28.24 57 GLY B O 1
ATOM 3614 N N . VAL B 2 58 ? 104.346 -91.976 1.825 1.00 26.81 58 VAL B N 1
ATOM 3615 C CA . VAL B 2 58 ? 105.251 -90.851 1.617 1.00 29.03 58 VAL B CA 1
ATOM 3616 C C . VAL B 2 58 ? 106.555 -91.096 2.357 1.00 32.74 58 VAL B C 1
ATOM 3617 O O . VAL B 2 58 ? 106.558 -91.364 3.562 1.00 36.12 58 VAL B O 1
ATOM 3621 N N . GLU B 2 59 ? 107.673 -90.971 1.649 1.00 34.79 59 GLU B N 1
ATOM 3622 C CA . GLU B 2 59 ? 108.990 -91.110 2.251 1.00 39.20 59 GLU B CA 1
ATOM 3623 C C . GLU B 2 59 ? 109.580 -89.744 2.581 1.00 39.49 59 GLU B C 1
ATOM 3624 O O . GLU B 2 59 ? 109.390 -88.768 1.848 1.00 40.54 59 GLU B O 1
ATOM 3630 N N . ASN B 2 60 ? 110.297 -89.692 3.705 1.00 38.95 60 ASN B N 1
ATOM 3631 C CA . ASN B 2 60 ? 110.845 -88.473 4.295 1.00 40.48 60 ASN B CA 1
ATOM 3632 C C . ASN B 2 60 ? 109.818 -87.336 4.266 1.00 39.16 60 ASN B C 1
ATOM 3633 O O . ASN B 2 60 ? 110.063 -86.281 3.676 1.00 39.11 60 ASN B O 1
ATOM 3638 N N . PRO B 2 61 ? 108.669 -87.530 4.905 1.00 37.73 61 PRO B N 1
ATOM 3639 C CA . PRO B 2 61 ? 107.620 -86.510 4.896 1.00 34.53 61 PRO B CA 1
ATOM 3640 C C . PRO B 2 61 ? 108.055 -85.265 5.637 1.00 33.38 61 PRO B C 1
ATOM 3641 O O . PRO B 2 61 ? 108.908 -85.307 6.519 1.00 35.47 61 PRO B O 1
ATOM 3645 N N . HIS B 2 62 ? 107.442 -84.141 5.271 1.00 30.54 62 HIS B N 1
ATOM 3646 C CA . HIS B 2 62 ? 107.750 -82.882 5.940 1.00 32.77 62 HIS B CA 1
ATOM 3647 C C . HIS B 2 62 ? 107.157 -82.839 7.344 1.00 36.67 62 HIS B C 1
ATOM 3648 O O . HIS B 2 62 ? 107.787 -82.321 8.273 1.00 42.86 62 HIS B O 1
ATOM 3655 N N . ARG B 2 63 ? 105.946 -83.383 7.516 1.00 33.60 63 ARG B N 1
ATOM 3656 C CA . ARG B 2 63 ? 105.270 -83.445 8.815 1.00 32.56 63 ARG B CA 1
ATOM 3657 C C . ARG B 2 63 ? 104.411 -84.712 8.787 1.00 33.18 63 ARG B C 1
ATOM 3658 O O . ARG B 2 63 ? 103.276 -84.710 8.297 1.00 32.48 63 ARG B O 1
ATOM 3666 N N . ALA B 2 64 ? 104.973 -85.797 9.327 1.00 33.10 64 ALA B N 1
ATOM 3667 C CA . ALA B 2 64 ? 104.322 -87.094 9.226 1.00 33.74 64 ALA B CA 1
ATOM 3668 C C . ALA B 2 64 ? 103.038 -87.165 10.036 1.00 35.55 64 ALA B C 1
ATOM 3669 O O . ALA B 2 64 ? 102.153 -87.964 9.717 1.00 35.96 64 ALA B O 1
ATOM 3671 N N . ASP B 2 65 ? 102.923 -86.371 11.097 1.00 36.64 65 ASP B N 1
ATOM 3672 C CA . ASP B 2 65 ? 101.685 -86.380 11.868 1.00 38.13 65 ASP B CA 1
ATOM 3673 C C . ASP B 2 65 ? 100.534 -85.800 11.055 1.00 37.86 65 ASP B C 1
ATOM 3674 O O . ASP B 2 65 ? 99.411 -86.324 11.088 1.00 37.89 65 ASP B O 1
ATOM 3679 N N . VAL B 2 66 ? 100.800 -84.715 10.315 1.00 35.27 66 VAL B N 1
ATOM 3680 C CA . VAL B 2 66 ? 99.815 -84.161 9.392 1.00 33.41 66 VAL B CA 1
ATOM 3681 C C . VAL B 2 66 ? 99.358 -85.212 8.399 1.00 31.19 66 VAL B C 1
ATOM 3682 O O . VAL B 2 66 ? 98.182 -85.269 8.035 1.00 31.54 66 VAL B O 1
ATOM 3686 N N . LEU B 2 67 ? 100.275 -86.059 7.936 1.00 29.87 67 LEU B N 1
ATOM 3687 C CA . LEU B 2 67 ? 99.868 -87.065 6.965 1.00 29.06 67 LEU B CA 1
ATOM 3688 C C . LEU B 2 67 ? 98.794 -87.979 7.531 1.00 34.66 67 LEU B C 1
ATOM 3689 O O . LEU B 2 67 ? 97.789 -88.250 6.863 1.00 32.90 67 LEU B O 1
ATOM 3694 N N . THR B 2 68 ? 98.972 -88.460 8.769 1.00 37.72 68 THR B N 1
ATOM 3695 C CA . THR B 2 68 ? 97.928 -89.299 9.358 1.00 38.30 68 THR B CA 1
ATOM 3696 C C . THR B 2 68 ? 96.644 -88.501 9.549 1.00 38.54 68 THR B C 1
ATOM 3697 O O . THR B 2 68 ? 95.548 -89.011 9.297 1.00 32.78 68 THR B O 1
ATOM 3701 N N . GLU B 2 69 ? 96.770 -87.234 9.950 1.00 39.24 69 GLU B N 1
ATOM 3702 C CA . GLU B 2 69 ? 95.617 -86.340 10.043 1.00 41.99 69 GLU B CA 1
ATOM 3703 C C . GLU B 2 69 ? 94.894 -86.240 8.697 1.00 40.36 69 GLU B C 1
ATOM 3704 O O . GLU B 2 69 ? 93.671 -86.419 8.614 1.00 39.76 69 GLU B O 1
ATOM 3710 N N . LEU B 2 70 ? 95.642 -85.987 7.617 1.00 37.49 70 LEU B N 1
ATOM 3711 C CA . LEU B 2 70 ? 95.024 -85.972 6.294 1.00 34.12 70 LEU B CA 1
ATOM 3712 C C . LEU B 2 70 ? 94.458 -87.338 5.930 1.00 33.28 70 LEU B C 1
ATOM 3713 O O . LEU B 2 70 ? 93.393 -87.414 5.304 1.00 32.76 70 LEU B O 1
ATOM 3718 N N . ARG B 2 71 ? 95.130 -88.427 6.340 1.00 32.62 71 ARG B N 1
ATOM 3719 C CA . ARG B 2 71 ? 94.677 -89.758 5.940 1.00 33.68 71 ARG B CA 1
ATOM 3720 C C . ARG B 2 71 ? 93.303 -90.087 6.511 1.00 34.45 71 ARG B C 1
ATOM 3721 O O . ARG B 2 71 ? 92.485 -90.719 5.837 1.00 34.87 71 ARG B O 1
ATOM 3729 N N . ARG B 2 72 ? 93.025 -89.693 7.746 1.00 35.57 72 ARG B N 1
ATOM 3730 C CA . ARG B 2 72 ? 91.709 -90.014 8.272 1.00 38.98 72 ARG B CA 1
ATOM 3731 C C . ARG B 2 72 ? 90.662 -88.969 7.918 1.00 37.76 72 ARG B C 1
ATOM 3732 O O . ARG B 2 72 ? 89.482 -89.191 8.211 1.00 38.69 72 ARG B O 1
ATOM 3740 N N . SER B 2 73 ? 91.046 -87.879 7.234 1.00 36.31 73 SER B N 1
ATOM 3741 C CA . SER B 2 73 ? 90.087 -86.869 6.786 1.00 36.06 73 SER B CA 1
ATOM 3742 C C . SER B 2 73 ? 89.239 -87.334 5.617 1.00 35.41 73 SER B C 1
ATOM 3743 O O . SER B 2 73 ? 88.179 -86.759 5.371 1.00 37.02 73 SER B O 1
ATOM 3746 N N . THR B 2 74 ? 89.691 -88.326 4.861 1.00 34.77 74 THR B N 1
ATOM 3747 C CA . THR B 2 74 ? 89.027 -88.629 3.608 1.00 32.40 74 THR B CA 1
ATOM 3748 C C . THR B 2 74 ? 89.104 -90.116 3.340 1.00 30.87 74 THR B C 1
ATOM 3749 O O . THR B 2 74 ? 90.015 -90.793 3.802 1.00 33.31 74 THR B O 1
ATOM 3753 N N . VAL B 2 75 ? 88.138 -90.612 2.569 1.00 31.79 75 VAL B N 1
ATOM 3754 C CA . VAL B 2 75 ? 88.227 -91.953 1.994 1.00 33.42 75 VAL B CA 1
ATOM 3755 C C . VAL B 2 75 ? 89.002 -91.992 0.673 1.00 32.46 75 VAL B C 1
ATOM 3756 O O . VAL B 2 75 ? 89.418 -93.077 0.226 1.00 30.47 75 VAL B O 1
ATOM 3760 N N . ALA B 2 76 ? 89.272 -90.838 0.058 1.00 29.99 76 ALA B N 1
ATOM 3761 C CA . ALA B 2 76 ? 90.148 -90.800 -1.112 1.00 28.14 76 ALA B CA 1
ATOM 3762 C C . ALA B 2 76 ? 91.530 -91.361 -0.780 1.00 28.52 76 ALA B C 1
ATOM 3763 O O . ALA B 2 76 ? 92.005 -91.265 0.354 1.00 29.76 76 ALA B O 1
ATOM 3765 N N . ARG B 2 77 ? 92.187 -91.943 -1.790 1.00 28.18 77 ARG B N 1
ATOM 3766 C CA . ARG B 2 77 ? 93.465 -92.646 -1.610 1.00 27.59 77 ARG B CA 1
ATOM 3767 C C . ARG B 2 77 ? 94.647 -91.674 -1.565 1.00 29.33 77 ARG B C 1
ATOM 3768 O O . ARG B 2 77 ? 95.569 -91.709 -2.391 1.00 29.28 77 ARG B O 1
ATOM 3776 N N . VAL B 2 78 ? 94.624 -90.809 -0.549 1.00 29.29 78 VAL B N 1
ATOM 3777 C CA . VAL B 2 78 ? 95.695 -89.841 -0.342 1.00 24.45 78 VAL B CA 1
ATOM 3778 C C . VAL B 2 78 ? 96.895 -90.479 0.357 1.00 24.82 78 VAL B C 1
ATOM 3779 O O . VAL B 2 78 ? 96.799 -91.577 0.911 1.00 25.59 78 VAL B O 1
ATOM 3783 N N . CYS B 2 79 ? 98.035 -89.782 0.317 1.00 24.32 79 CYS B N 1
ATOM 3784 C CA . CYS B 2 79 ? 99.229 -90.068 1.125 1.00 27.46 79 CYS B CA 1
ATOM 3785 C C . CYS B 2 79 ? 99.869 -91.418 0.819 1.00 28.44 79 CYS B C 1
ATOM 3786 O O . CYS B 2 79 ? 100.569 -91.971 1.670 1.00 28.65 79 CYS B O 1
ATOM 3789 N N . THR B 2 80 ? 99.692 -91.979 -0.378 1.00 23.97 80 THR B N 1
ATOM 3790 C CA . THR B 2 80 ? 100.414 -93.215 -0.681 1.00 26.21 80 THR B CA 1
ATOM 3791 C C . THR B 2 80 ? 101.797 -92.980 -1.267 1.00 25.64 80 THR B C 1
ATOM 3792 O O . THR B 2 80 ? 102.486 -93.962 -1.573 1.00 24.94 80 THR B O 1
ATOM 3796 N N . GLY B 2 81 ? 102.210 -91.721 -1.446 1.00 22.59 81 GLY B N 1
ATOM 3797 C CA . GLY B 2 81 ? 103.538 -91.439 -1.944 1.00 24.94 81 GLY B CA 1
ATOM 3798 C C . GLY B 2 81 ? 103.711 -91.761 -3.421 1.00 27.47 81 GLY B C 1
ATOM 3799 O O . GLY B 2 81 ? 102.762 -91.748 -4.214 1.00 26.07 81 GLY B O 1
ATOM 3800 N N . ARG B 2 82 ? 104.949 -92.064 -3.797 1.00 20.59 82 ARG B N 1
ATOM 3801 C CA . ARG B 2 82 ? 105.256 -92.140 -5.210 1.00 22.08 82 ARG B CA 1
ATOM 3802 C C . ARG B 2 82 ? 106.601 -92.827 -5.397 1.00 23.08 82 ARG B C 1
ATOM 3803 O O . ARG B 2 82 ? 107.400 -92.949 -4.460 1.00 26.34 82 ARG B O 1
ATOM 3811 N N . ALA B 2 83 ? 106.823 -93.298 -6.621 1.00 20.42 83 ALA B N 1
ATOM 3812 C CA . ALA B 2 83 ? 108.110 -93.815 -7.076 1.00 18.62 83 ALA B CA 1
ATOM 3813 C C . ALA B 2 83 ? 108.381 -93.043 -8.357 1.00 17.88 83 ALA B C 1
ATOM 3814 O O . ALA B 2 83 ? 107.756 -93.314 -9.390 1.00 17.28 83 ALA B O 1
ATOM 3816 N N . GLY B 2 84 ? 109.281 -92.062 -8.285 1.00 17.45 84 GLY B N 1
ATOM 3817 C CA . GLY B 2 84 ? 109.351 -91.056 -9.314 1.00 16.71 84 GLY B CA 1
ATOM 3818 C C . GLY B 2 84 ? 107.987 -90.403 -9.422 1.00 20.36 84 GLY B C 1
ATOM 3819 O O . GLY B 2 84 ? 107.425 -89.955 -8.415 1.00 19.28 84 GLY B O 1
ATOM 3820 N N . PRO B 2 85 ? 107.409 -90.359 -10.625 1.00 16.06 85 PRO B N 1
ATOM 3821 C CA . PRO B 2 85 ? 106.019 -89.892 -10.775 1.00 18.53 85 PRO B CA 1
ATOM 3822 C C . PRO B 2 85 ? 104.987 -91.009 -10.807 1.00 19.06 85 PRO B C 1
ATOM 3823 O O . PRO B 2 85 ? 103.822 -90.716 -11.069 1.00 19.79 85 PRO B O 1
ATOM 3827 N N . ARG B 2 86 ? 105.371 -92.244 -10.548 1.00 18.20 86 ARG B N 1
ATOM 3828 C CA . ARG B 2 86 ? 104.439 -93.349 -10.615 1.00 19.31 86 ARG B CA 1
ATOM 3829 C C . ARG B 2 86 ? 103.935 -93.723 -9.234 1.00 22.72 86 ARG B C 1
ATOM 3830 O O . ARG B 2 86 ? 104.548 -93.393 -8.218 1.00 24.99 86 ARG B O 1
ATOM 3838 N N . PRO B 2 87 ? 102.803 -94.406 -9.153 1.00 23.13 87 PRO B N 1
ATOM 3839 C CA . PRO B 2 87 ? 102.330 -94.871 -7.851 1.00 22.34 87 PRO B CA 1
ATOM 3840 C C . PRO B 2 87 ? 103.289 -95.881 -7.237 1.00 24.37 87 PRO B C 1
ATOM 3841 O O . PRO B 2 87 ? 104.067 -96.552 -7.925 1.00 23.96 87 PRO B O 1
ATOM 3845 N N . ARG B 2 88 ? 103.232 -95.971 -5.911 1.00 24.23 88 ARG B N 1
ATOM 3846 C CA . ARG B 2 88 ? 104.022 -96.958 -5.203 1.00 23.59 88 ARG B CA 1
ATOM 3847 C C . ARG B 2 88 ? 103.396 -98.336 -5.372 1.00 24.44 88 ARG B C 1
ATOM 3848 O O . ARG B 2 88 ? 102.215 -98.473 -5.685 1.00 23.72 88 ARG B O 1
ATOM 3856 N N . THR B 2 89 ? 104.219 -99.365 -5.186 1.00 25.67 89 THR B N 1
ATOM 3857 C CA . THR B 2 89 ? 103.795 -100.725 -5.501 1.00 24.33 89 THR B CA 1
ATOM 3858 C C . THR B 2 89 ? 102.566 -101.119 -4.702 1.00 24.45 89 THR B C 1
ATOM 3859 O O . THR B 2 89 ? 101.584 -101.622 -5.253 1.00 24.80 89 THR B O 1
ATOM 3863 N N . GLN B 2 90 ? 102.599 -100.890 -3.395 1.00 27.44 90 GLN B N 1
ATOM 3864 C CA . GLN B 2 90 ? 101.472 -101.299 -2.571 1.00 28.85 90 GLN B CA 1
ATOM 3865 C C . GLN B 2 90 ? 100.194 -100.590 -3.003 1.00 30.05 90 GLN B C 1
ATOM 3866 O O . GLN B 2 90 ? 99.127 -101.209 -3.077 1.00 29.90 90 GLN B O 1
ATOM 3872 N N . ALA B 2 91 ? 100.293 -99.299 -3.328 1.00 27.67 91 ALA B N 1
ATOM 3873 C CA . ALA B 2 91 ? 99.117 -98.543 -3.746 1.00 26.34 91 ALA B CA 1
ATOM 3874 C C . ALA B 2 91 ? 98.506 -99.134 -5.004 1.00 26.15 91 ALA B C 1
ATOM 3875 O O . ALA B 2 91 ? 97.281 -99.258 -5.109 1.00 26.94 91 ALA B O 1
ATOM 3877 N N . LEU B 2 92 ? 99.343 -99.495 -5.975 1.00 23.02 92 LEU B N 1
ATOM 3878 C CA . LEU B 2 92 ? 98.829 -100.075 -7.210 1.00 22.72 92 LEU B CA 1
ATOM 3879 C C . LEU B 2 92 ? 98.205 -101.450 -6.955 1.00 30.54 92 LEU B C 1
ATOM 3880 O O . LEU B 2 92 ? 97.138 -101.764 -7.502 1.00 23.96 92 LEU B O 1
ATOM 3885 N N . LEU B 2 93 ? 98.835 -102.264 -6.096 1.00 24.45 93 LEU B N 1
ATOM 3886 C CA . LEU B 2 93 ? 98.295 -103.586 -5.783 1.00 26.22 93 LEU B CA 1
ATOM 3887 C C . LEU B 2 93 ? 96.930 -103.486 -5.124 1.00 28.64 93 LEU B C 1
ATOM 3888 O O . LEU B 2 93 ? 96.045 -104.312 -5.382 1.00 27.02 93 LEU B O 1
ATOM 3893 N N . ARG B 2 94 ? 96.750 -102.504 -4.242 1.00 26.46 94 ARG B N 1
ATOM 3894 C CA . ARG B 2 94 ? 95.469 -102.381 -3.559 1.00 27.33 94 ARG B CA 1
ATOM 3895 C C . ARG B 2 94 ? 94.402 -101.855 -4.504 1.00 33.00 94 ARG B C 1
ATOM 3896 O O . ARG B 2 94 ? 93.238 -102.261 -4.416 1.00 35.85 94 ARG B O 1
ATOM 3904 N N . PHE B 2 95 ? 94.785 -100.941 -5.398 1.00 30.92 95 PHE B N 1
ATOM 3905 C CA . PHE B 2 95 ? 93.919 -100.517 -6.492 1.00 25.11 95 PHE B CA 1
ATOM 3906 C C . PHE B 2 95 ? 93.443 -101.714 -7.305 1.00 25.47 95 PHE B C 1
ATOM 3907 O O . PHE B 2 95 ? 92.239 -101.887 -7.532 1.00 26.64 95 PHE B O 1
ATOM 3915 N N . LEU B 2 96 ? 94.380 -102.556 -7.760 1.00 25.29 96 LEU B N 1
ATOM 3916 C CA . LEU B 2 96 ? 94.006 -103.700 -8.592 1.00 26.97 96 LEU B CA 1
ATOM 3917 C C . LEU B 2 96 ? 93.111 -104.668 -7.830 1.00 29.69 96 LEU B C 1
ATOM 3918 O O . LEU B 2 96 ? 92.086 -105.128 -8.351 1.00 29.71 96 LEU B O 1
ATOM 3923 N N . ALA B 2 97 ? 93.482 -104.980 -6.586 1.00 31.73 97 ALA B N 1
ATOM 3924 C CA . ALA B 2 97 ? 92.641 -105.818 -5.742 1.00 31.76 97 ALA B CA 1
ATOM 3925 C C . ALA B 2 97 ? 91.214 -105.285 -5.694 1.00 30.80 97 ALA B C 1
ATOM 3926 O O . ALA B 2 97 ? 90.257 -106.013 -5.980 1.00 30.34 97 ALA B O 1
ATOM 3928 N N . ASP B 2 98 ? 91.059 -103.996 -5.367 1.00 29.03 98 ASP B N 1
ATOM 3929 C CA . ASP B 2 98 ? 89.730 -103.400 -5.291 1.00 29.86 98 ASP B CA 1
ATOM 3930 C C . ASP B 2 98 ? 89.011 -103.458 -6.626 1.00 29.95 98 ASP B C 1
ATOM 3931 O O . ASP B 2 98 ? 87.782 -103.605 -6.671 1.00 30.09 98 ASP B O 1
ATOM 3936 N N . HIS B 2 99 ? 89.744 -103.304 -7.730 1.00 27.84 99 HIS B N 1
ATOM 3937 C CA . HIS B 2 99 ? 89.059 -103.356 -9.010 1.00 27.51 99 HIS B CA 1
ATOM 3938 C C . HIS B 2 99 ? 88.465 -104.732 -9.246 1.00 28.57 99 HIS B C 1
ATOM 3939 O O . HIS B 2 99 ? 87.317 -104.847 -9.689 1.00 31.13 99 HIS B O 1
ATOM 3946 N N . SER B 2 100 ? 89.221 -105.786 -8.934 1.00 29.05 100 SER B N 1
ATOM 3947 C CA . SER B 2 100 ? 88.719 -107.142 -9.147 1.00 32.47 100 SER B CA 1
ATOM 3948 C C . SER B 2 100 ? 87.437 -107.383 -8.360 1.00 34.50 100 SER B C 1
ATOM 3949 O O . SER B 2 100 ? 86.517 -108.061 -8.837 1.00 35.64 100 SER B O 1
ATOM 3952 N N . ARG B 2 101 ? 87.372 -106.839 -7.148 1.00 33.47 101 ARG B N 1
ATOM 3953 C CA . ARG B 2 101 ? 86.180 -106.941 -6.324 1.00 33.59 101 ARG B CA 1
ATOM 3954 C C . ARG B 2 101 ? 85.066 -106.068 -6.883 1.00 35.09 101 ARG B C 1
ATOM 3955 O O . ARG B 2 101 ? 83.903 -106.484 -6.926 1.00 37.16 101 ARG B O 1
ATOM 3963 N N . SER B 2 102 ? 85.407 -104.861 -7.339 1.00 32.56 102 SER B N 1
ATOM 3964 C CA . SER B 2 102 ? 84.386 -103.966 -7.871 1.00 33.31 102 SER B CA 1
ATOM 3965 C C . SER B 2 102 ? 83.710 -104.581 -9.091 1.00 33.51 102 SER B C 1
ATOM 3966 O O . SER B 2 102 ? 82.478 -104.588 -9.199 1.00 31.94 102 SER B O 1
ATOM 3969 N N . LYS B 2 103 ? 84.505 -105.116 -10.016 1.00 30.66 103 LYS B N 1
ATOM 3970 C CA . LYS B 2 103 ? 83.937 -105.754 -11.196 1.00 34.32 103 LYS B CA 1
ATOM 3971 C C . LYS B 2 103 ? 82.918 -106.819 -10.820 1.00 37.13 103 LYS B C 1
ATOM 3972 O O . LYS B 2 103 ? 81.887 -106.950 -11.481 1.00 39.12 103 LYS B O 1
ATOM 3978 N N . ASP B 2 104 ? 83.195 -107.589 -9.759 1.00 38.72 104 ASP B N 1
ATOM 3979 C CA . ASP B 2 104 ? 82.312 -108.684 -9.357 1.00 42.13 104 ASP B CA 1
ATOM 3980 C C . ASP B 2 104 ? 80.918 -108.177 -9.002 1.00 44.57 104 ASP B C 1
ATOM 3981 O O . ASP B 2 104 ? 79.913 -108.789 -9.380 1.00 45.13 104 ASP B O 1
ATOM 3986 N N . THR B 2 105 ? 80.845 -107.051 -8.275 1.00 45.26 105 THR B N 1
ATOM 3987 C CA . THR B 2 105 ? 79.571 -106.493 -7.831 1.00 46.90 105 THR B CA 1
ATOM 3988 C C . THR B 2 105 ? 78.666 -106.131 -8.991 1.00 50.49 105 THR B C 1
ATOM 3989 O O . THR B 2 105 ? 77.447 -106.040 -8.806 1.00 54.76 105 THR B O 1
ATOM 3993 N N . VAL B 2 106 ? 79.233 -105.904 -10.175 1.00 48.14 106 VAL B N 1
ATOM 3994 C CA . VAL B 2 106 ? 78.439 -105.437 -11.303 1.00 44.83 106 VAL B CA 1
ATOM 3995 C C . VAL B 2 106 ? 77.420 -106.493 -11.715 1.00 45.53 106 VAL B C 1
ATOM 3996 O O . VAL B 2 106 ? 76.243 -106.186 -11.938 1.00 45.27 106 VAL B O 1
ATOM 4000 N N . LEU B 2 107 ? 77.832 -107.751 -11.782 1.00 45.14 107 LEU B N 1
ATOM 4001 C CA . LEU B 2 107 ? 76.927 -108.761 -12.310 1.00 45.09 107 LEU B CA 1
ATOM 4002 C C . LEU B 2 107 ? 76.087 -109.453 -11.248 1.00 44.04 107 LEU B C 1
ATOM 4003 O O . LEU B 2 107 ? 75.213 -110.261 -11.602 1.00 43.46 107 LEU B O 1
ATOM 4008 N N . LYS B 2 108 ? 76.302 -109.159 -9.969 1.00 42.10 108 LYS B N 1
ATOM 4009 C CA . LYS B 2 108 ? 75.557 -109.878 -8.952 1.00 44.01 108 LYS B CA 1
ATOM 4010 C C . LYS B 2 108 ? 74.121 -109.379 -8.893 1.00 44.70 108 LYS B C 1
ATOM 4011 O O . LYS B 2 108 ? 73.848 -108.181 -9.025 1.00 41.00 108 LYS B O 1
ATOM 4017 N N . GLU B 2 109 ? 73.202 -110.323 -8.728 1.00 43.59 109 GLU B N 1
ATOM 4018 C CA . GLU B 2 109 ? 71.782 -110.051 -8.616 1.00 46.96 109 GLU B CA 1
ATOM 4019 C C . GLU B 2 109 ? 71.318 -110.304 -7.187 1.00 48.96 109 GLU B C 1
ATOM 4020 O O . GLU B 2 109 ? 71.843 -111.174 -6.481 1.00 46.82 109 GLU B O 1
ATOM 4026 N N . VAL B 2 110 ? 70.348 -109.504 -6.757 1.00 50.04 110 VAL B N 1
ATOM 4027 C CA . VAL B 2 110 ? 69.668 -109.716 -5.483 1.00 52.73 110 VAL B CA 1
ATOM 4028 C C . VAL B 2 110 ? 68.812 -110.965 -5.643 1.00 49.83 110 VAL B C 1
ATOM 4029 O O . VAL B 2 110 ? 67.975 -111.010 -6.548 1.00 50.09 110 VAL B O 1
ATOM 4033 N N . PRO B 2 111 ? 69.001 -112.006 -4.837 1.00 53.91 111 PRO B N 1
ATOM 4034 C CA . PRO B 2 111 ? 68.187 -113.221 -5.003 1.00 56.49 111 PRO B CA 1
ATOM 4035 C C . PRO B 2 111 ? 66.708 -112.914 -4.846 1.00 54.25 111 PRO B C 1
ATOM 4036 O O . PRO B 2 111 ? 66.316 -112.043 -4.070 1.00 54.26 111 PRO B O 1
ATOM 4040 N N . GLU B 2 112 ? 65.882 -113.616 -5.619 1.00 58.35 112 GLU B N 1
ATOM 4041 C CA . GLU B 2 112 ? 64.445 -113.387 -5.500 1.00 63.01 112 GLU B CA 1
ATOM 4042 C C . GLU B 2 112 ? 63.965 -113.629 -4.085 1.00 62.26 112 GLU B C 1
ATOM 4043 O O . GLU B 2 112 ? 62.980 -113.022 -3.644 1.00 60.87 112 GLU B O 1
ATOM 4049 N N . GLU B 2 113 ? 64.643 -114.527 -3.374 1.00 63.30 113 GLU B N 1
ATOM 4050 C CA . GLU B 2 113 ? 64.241 -114.877 -2.023 1.00 67.21 113 GLU B CA 1
ATOM 4051 C C . GLU B 2 113 ? 64.464 -113.721 -1.066 1.00 65.07 113 GLU B C 1
ATOM 4052 O O . GLU B 2 113 ? 63.686 -113.540 -0.121 1.00 64.63 113 GLU B O 1
ATOM 4058 N N . TRP B 2 114 ? 65.502 -112.919 -1.308 1.00 63.47 114 TRP B N 1
ATOM 4059 C CA . TRP B 2 114 ? 65.698 -111.720 -0.509 1.00 57.09 114 TRP B CA 1
ATOM 4060 C C . TRP B 2 114 ? 64.517 -110.777 -0.647 1.00 57.21 114 TRP B C 1
ATOM 4061 O O . TRP B 2 114 ? 64.011 -110.257 0.348 1.00 57.97 114 TRP B O 1
ATOM 4072 N N . VAL B 2 115 ? 64.066 -110.534 -1.879 1.00 56.49 115 VAL B N 1
ATOM 4073 C CA . VAL B 2 115 ? 62.966 -109.593 -2.053 1.00 56.53 115 VAL B CA 1
ATOM 4074 C C . VAL B 2 115 ? 61.688 -110.151 -1.435 1.00 59.58 115 VAL B C 1
ATOM 4075 O O . VAL B 2 115 ? 60.862 -109.392 -0.909 1.00 59.33 115 VAL B O 1
ATOM 4079 N N . LYS B 2 116 ? 61.509 -111.473 -1.453 1.00 60.36 116 LYS B N 1
ATOM 4080 C CA . LYS B 2 116 ? 60.335 -112.039 -0.798 1.00 66.08 116 LYS B CA 1
ATOM 4081 C C . LYS B 2 116 ? 60.435 -111.879 0.715 1.00 63.59 116 LYS B C 1
ATOM 4082 O O . LYS B 2 116 ? 59.530 -111.322 1.344 1.00 64.48 116 LYS B O 1
ATOM 4088 N N . ALA B 2 117 ? 61.558 -112.296 1.311 1.00 63.32 117 ALA B N 1
ATOM 4089 C CA . ALA B 2 117 ? 61.753 -112.132 2.750 1.00 64.14 117 ALA B CA 1
ATOM 4090 C C . ALA B 2 117 ? 61.614 -110.687 3.215 1.00 64.73 117 ALA B C 1
ATOM 4091 O O . ALA B 2 117 ? 61.567 -110.449 4.428 1.00 64.08 117 ALA B O 1
ATOM 4093 N N . GLN B 2 118 ? 61.563 -109.722 2.295 1.00 61.50 118 GLN B N 1
ATOM 4094 C CA . GLN B 2 118 ? 61.233 -108.347 2.632 1.00 60.78 118 GLN B CA 1
ATOM 4095 C C . GLN B 2 118 ? 59.774 -108.029 2.381 1.00 61.77 118 GLN B C 1
ATOM 4096 O O . GLN B 2 118 ? 59.347 -106.903 2.646 1.00 61.36 118 GLN B O 1
ATOM 4102 N N . GLY B 2 119 ? 58.999 -108.992 1.890 1.00 63.12 119 GLY B N 1
ATOM 4103 C CA . GLY B 2 119 ? 57.584 -108.775 1.676 1.00 64.25 119 GLY B CA 1
ATOM 4104 C C . GLY B 2 119 ? 57.265 -107.917 0.483 1.00 68.07 119 GLY B C 1
ATOM 4105 O O . GLY B 2 119 ? 56.181 -107.323 0.430 1.00 63.32 119 GLY B O 1
ATOM 4106 N N . LEU B 2 120 ? 58.177 -107.840 -0.479 1.00 60.95 120 LEU B N 1
ATOM 4107 C CA . LEU B 2 120 ? 58.063 -106.953 -1.623 1.00 59.34 120 LEU B CA 1
ATOM 4108 C C . LEU B 2 120 ? 57.543 -107.702 -2.836 1.00 59.74 120 LEU B C 1
ATOM 4109 O O . LEU B 2 120 ? 58.019 -108.793 -3.159 1.00 60.09 120 LEU B O 1
ATOM 4114 N N . LEU B 2 121 ? 56.589 -107.085 -3.517 1.00 59.69 121 LEU B N 1
ATOM 4115 C CA . LEU B 2 121 ? 56.205 -107.514 -4.852 1.00 59.62 121 LEU B CA 1
ATOM 4116 C C . LEU B 2 121 ? 57.343 -107.242 -5.829 1.00 57.48 121 LEU B C 1
ATOM 4117 O O . LEU B 2 121 ? 57.911 -106.146 -5.835 1.00 55.82 121 LEU B O 1
ATOM 4122 N N . GLU B 2 122 ? 57.677 -108.225 -6.663 1.00 57.58 122 GLU B N 1
ATOM 4123 C CA . GLU B 2 122 ? 58.722 -108.058 -7.667 1.00 55.69 122 GLU B CA 1
ATOM 4124 C C . GLU B 2 122 ? 58.120 -108.062 -9.065 1.00 55.54 122 GLU B C 1
ATOM 4125 O O . GLU B 2 122 ? 57.424 -109.006 -9.443 1.00 57.03 122 GLU B O 1
ATOM 4131 N N . VAL B 2 123 ? 58.401 -107.002 -9.823 1.00 53.79 123 VAL B N 1
ATOM 4132 C CA . VAL B 2 123 ? 58.200 -106.947 -11.265 1.00 55.57 123 VAL B CA 1
ATOM 4133 C C . VAL B 2 123 ? 59.556 -106.615 -11.901 1.00 51.17 123 VAL B C 1
ATOM 4134 O O . VAL B 2 123 ? 60.540 -106.366 -11.207 1.00 50.28 123 VAL B O 1
ATOM 4138 N N . ARG B 2 124 ? 59.608 -106.622 -13.233 1.00 50.51 124 ARG B N 1
ATOM 4139 C CA A ARG B 2 124 ? 60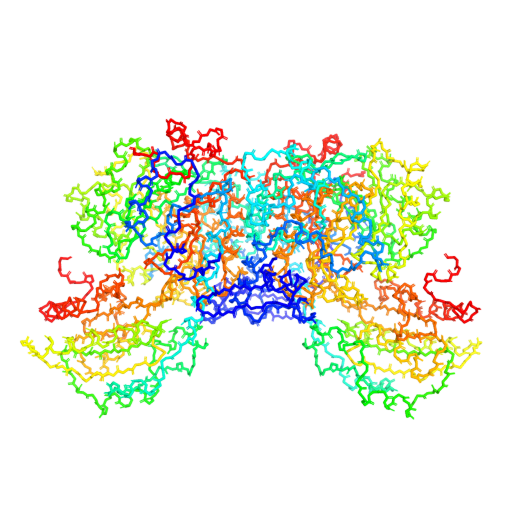.843 -106.302 -13.935 0.45 48.66 124 ARG B CA 1
ATOM 4140 C CA B ARG B 2 124 ? 60.845 -106.286 -13.921 0.55 48.64 124 ARG B CA 1
ATOM 4141 C C . ARG B 2 124 ? 60.555 -105.409 -15.132 1.00 51.94 124 ARG B C 1
ATOM 4142 O O . ARG B 2 124 ? 59.414 -105.274 -15.581 1.00 48.47 124 ARG B O 1
ATOM 4157 N N . SER B 2 125 ? 61.619 -104.796 -15.637 1.00 45.83 125 SER B N 1
ATOM 4158 C CA . SER B 2 125 ? 61.572 -104.006 -16.855 1.00 44.73 125 SER B CA 1
ATOM 4159 C C . SER B 2 125 ? 61.474 -104.957 -18.041 1.00 45.27 125 SER B C 1
ATOM 4160 O O . SER B 2 125 ? 61.285 -106.166 -17.893 1.00 49.64 125 SER B O 1
ATOM 4163 N N . GLU B 2 126 ? 61.627 -104.426 -19.248 1.00 44.28 126 GLU B N 1
ATOM 4164 C CA . GLU B 2 126 ? 61.685 -105.306 -20.401 1.00 44.70 126 GLU B CA 1
ATOM 4165 C C . GLU B 2 126 ? 62.952 -106.141 -20.424 1.00 44.24 126 GLU B C 1
ATOM 4166 O O . GLU B 2 126 ? 63.038 -107.074 -21.226 1.00 44.83 126 GLU B O 1
ATOM 4172 N N . ILE B 2 127 ? 63.921 -105.842 -19.555 1.00 48.37 127 ILE B N 1
ATOM 4173 C CA . ILE B 2 127 ? 65.180 -106.581 -19.530 1.00 47.86 127 ILE B CA 1
ATOM 4174 C C . ILE B 2 127 ? 64.963 -107.975 -18.948 1.00 51.86 127 ILE B C 1
ATOM 4175 O O . ILE B 2 127 ? 64.253 -108.156 -17.946 1.00 45.58 127 ILE B O 1
ATOM 4180 N N . SER B 2 128 ? 65.579 -108.974 -19.573 1.00 50.71 128 SER B N 1
ATOM 4181 C CA . SER B 2 128 ? 65.466 -110.332 -19.074 1.00 55.17 128 SER B CA 1
ATOM 4182 C C . SER B 2 128 ? 66.671 -110.778 -18.256 1.00 51.34 128 SER B C 1
ATOM 4183 O O . SER B 2 128 ? 66.540 -111.721 -17.468 1.00 50.61 128 SER B O 1
ATOM 4186 N N . ASP B 2 129 ? 67.831 -110.138 -18.405 1.00 49.13 129 ASP B N 1
ATOM 4187 C CA . ASP B 2 129 ? 69.000 -110.594 -17.662 1.00 48.19 129 ASP B CA 1
ATOM 4188 C C . ASP B 2 129 ? 70.018 -109.471 -17.514 1.00 46.25 129 ASP B C 1
ATOM 4189 O O . ASP B 2 129 ? 69.951 -108.437 -18.177 1.00 40.60 129 ASP B O 1
ATOM 4194 N N . LYS B 2 130 ? 71.005 -109.732 -16.661 1.00 46.31 130 LYS B N 1
ATOM 4195 C CA . LYS B 2 130 ? 71.945 -108.699 -16.249 1.00 46.57 130 LYS B CA 1
ATOM 4196 C C . LYS B 2 130 ? 72.844 -108.247 -17.394 1.00 43.75 130 LYS B C 1
ATOM 4197 O O . LYS B 2 130 ? 73.185 -107.062 -17.483 1.00 41.06 130 LYS B O 1
ATOM 4203 N N . ASN B 2 131 ? 73.248 -109.169 -18.272 1.00 43.66 131 ASN B N 1
ATOM 4204 C CA . ASN B 2 131 ? 74.082 -108.778 -19.406 1.00 42.96 131 ASN B CA 1
ATOM 4205 C C . ASN B 2 131 ? 73.340 -107.829 -20.320 1.00 40.50 131 ASN B C 1
ATOM 4206 O O . ASN B 2 131 ? 73.869 -106.785 -20.707 1.00 37.10 131 ASN B O 1
ATOM 4211 N N . LEU B 2 132 ? 72.112 -108.188 -20.693 1.00 42.64 132 LEU B N 1
ATOM 4212 C CA . LEU B 2 132 ? 71.310 -107.287 -21.504 1.00 42.12 132 LEU B CA 1
ATOM 4213 C C . LEU B 2 132 ? 71.060 -105.977 -20.777 1.00 40.64 132 LEU B C 1
ATOM 4214 O O . LEU B 2 132 ? 70.974 -104.920 -21.414 1.00 39.69 132 LEU B O 1
ATOM 4219 N N . TYR B 2 133 ? 70.945 -106.021 -19.448 1.00 40.07 133 TYR B N 1
ATOM 4220 C CA . TYR B 2 133 ? 70.702 -104.793 -18.701 1.00 36.67 133 TYR B CA 1
ATOM 4221 C C . TYR B 2 133 ? 71.768 -103.755 -19.000 1.00 37.35 133 TYR B C 1
ATOM 4222 O O . TYR B 2 133 ? 71.467 -102.570 -19.152 1.00 34.17 133 TYR B O 1
ATOM 4231 N N . LEU B 2 134 ? 73.022 -104.193 -19.107 1.00 35.89 134 LEU B N 1
ATOM 4232 C CA . LEU B 2 134 ? 74.126 -103.264 -19.279 1.00 34.63 134 LEU B CA 1
ATOM 4233 C C . LEU B 2 134 ? 74.112 -102.601 -20.645 1.00 34.88 134 LEU B C 1
ATOM 4234 O O . LEU B 2 134 ? 74.639 -101.488 -20.792 1.00 32.27 134 LEU B O 1
ATOM 4239 N N . THR B 2 135 ? 73.536 -103.257 -21.653 1.00 32.48 135 THR B N 1
ATOM 4240 C CA . THR B 2 135 ? 73.633 -102.760 -23.021 1.00 35.47 135 THR B CA 1
ATOM 4241 C C . THR B 2 135 ? 72.357 -102.106 -23.536 1.00 32.14 135 THR B C 1
ATOM 4242 O O . THR B 2 135 ? 72.411 -101.420 -24.560 1.00 31.43 135 THR B O 1
ATOM 4246 N N . ARG B 2 136 ? 71.222 -102.279 -22.864 1.00 34.85 136 ARG B N 1
ATOM 4247 C CA . ARG B 2 136 ? 69.935 -101.814 -23.376 1.00 36.37 136 ARG B CA 1
ATOM 4248 C C . ARG B 2 136 ? 69.231 -100.904 -22.379 1.00 33.90 136 ARG B C 1
ATOM 4249 O O . ARG B 2 136 ? 68.134 -101.222 -21.906 1.00 35.13 136 ARG B O 1
ATOM 4257 N N . PRO B 2 137 ? 69.806 -99.734 -22.084 1.00 32.64 137 PRO B N 1
ATOM 4258 C CA . PRO B 2 137 ? 69.112 -98.781 -21.205 1.00 32.71 137 PRO B CA 1
ATOM 4259 C C . PRO B 2 137 ? 67.693 -98.461 -21.651 1.00 37.43 137 PRO B C 1
ATOM 4260 O O . PRO B 2 137 ? 66.825 -98.178 -20.810 1.00 34.22 137 PRO B O 1
ATOM 4264 N N . ASP B 2 138 ? 67.429 -98.502 -22.959 1.00 33.49 138 ASP B N 1
ATOM 4265 C CA . ASP B 2 138 ? 66.091 -98.194 -23.441 1.00 34.28 138 ASP B CA 1
ATOM 4266 C C . ASP B 2 138 ? 65.070 -99.201 -22.917 1.00 39.28 138 ASP B C 1
ATOM 4267 O O . ASP B 2 138 ? 63.931 -98.831 -22.619 1.00 40.96 138 ASP B O 1
ATOM 4272 N N . MET B 2 139 ? 65.467 -100.462 -22.764 1.00 36.63 139 MET B N 1
ATOM 4273 C CA . MET B 2 139 ? 64.557 -101.483 -22.257 1.00 38.33 139 MET B CA 1
ATOM 4274 C C . MET B 2 139 ? 64.448 -101.449 -20.741 1.00 38.75 139 MET B C 1
ATOM 4275 O O . MET B 2 139 ? 63.419 -101.851 -20.187 1.00 42.01 139 MET B O 1
ATOM 4280 N N . GLY B 2 140 ? 65.499 -101.008 -20.053 1.00 37.65 140 GLY B N 1
ATOM 4281 C CA . GLY B 2 140 ? 65.437 -100.854 -18.610 1.00 37.99 140 GLY B CA 1
ATOM 4282 C C . GLY B 2 140 ? 64.552 -99.719 -18.147 1.00 38.03 140 GLY B C 1
ATOM 4283 O O . GLY B 2 140 ? 64.207 -99.664 -16.962 1.00 38.69 140 GLY B O 1
ATOM 4284 N N . ARG B 2 141 ? 64.180 -98.822 -19.052 1.00 37.41 141 ARG B N 1
ATOM 4285 C CA . ARG B 2 141 ? 63.343 -97.677 -18.738 1.00 37.39 141 ARG B CA 1
ATOM 4286 C C . ARG B 2 141 ? 61.864 -97.964 -18.944 1.00 38.86 141 ARG B C 1
ATOM 4287 O O . ARG B 2 141 ? 61.042 -97.064 -18.744 1.00 39.00 141 ARG B O 1
ATOM 4295 N N . ARG B 2 142 ? 61.519 -99.193 -19.331 1.00 40.00 142 ARG B N 1
ATOM 4296 C CA . ARG B 2 142 ? 60.170 -99.586 -19.720 1.00 41.46 142 ARG B CA 1
ATOM 4297 C C . ARG B 2 142 ? 59.781 -100.820 -18.916 1.00 45.50 142 ARG B C 1
ATOM 4298 O O . ARG B 2 142 ? 60.557 -101.778 -18.837 1.00 43.14 142 ARG B O 1
ATOM 4306 N N . LEU B 2 143 ? 58.586 -100.803 -18.325 1.00 44.40 143 LEU B N 1
ATOM 4307 C CA . LEU B 2 143 ? 58.070 -102.004 -17.677 1.00 46.45 143 LEU B CA 1
ATOM 4308 C C . LEU B 2 143 ? 57.676 -103.030 -18.731 1.00 47.11 143 LEU B C 1
ATOM 4309 O O . LEU B 2 143 ? 57.212 -102.673 -19.819 1.00 46.95 143 LEU B O 1
ATOM 4314 N N . CYS B 2 144 ? 57.875 -104.310 -18.417 1.00 48.17 144 CYS B N 1
ATOM 4315 C CA . CYS B 2 144 ? 57.341 -105.347 -19.288 1.00 49.43 144 CYS B CA 1
ATOM 4316 C C . CYS B 2 144 ? 55.809 -105.386 -19.192 1.00 51.11 144 CYS B C 1
ATOM 4317 O O . CYS B 2 144 ? 55.197 -104.802 -18.295 1.00 51.49 144 CYS B O 1
ATOM 4320 N N . ALA B 2 145 ? 55.186 -106.070 -20.155 1.00 52.18 145 ALA B N 1
ATOM 4321 C CA . ALA B 2 145 ? 53.728 -106.086 -20.224 1.00 53.78 145 ALA B CA 1
ATOM 4322 C C . ALA B 2 145 ? 53.110 -106.755 -19.005 1.00 55.49 145 ALA B C 1
ATOM 4323 O O . ALA B 2 145 ? 52.004 -106.383 -18.594 1.00 56.50 145 ALA B O 1
ATOM 4325 N N . GLU B 2 146 ? 53.805 -107.731 -18.413 1.00 55.89 146 GLU B N 1
ATOM 4326 C CA . GLU B 2 146 ? 53.317 -108.352 -17.186 1.00 57.49 146 GLU B CA 1
ATOM 4327 C C . GLU B 2 146 ? 53.476 -107.438 -15.987 1.00 56.79 146 GLU B C 1
ATOM 4328 O O . GLU B 2 146 ? 52.662 -107.491 -15.057 1.00 58.14 146 GLU B O 1
ATOM 4334 N N . ALA B 2 147 ? 54.519 -106.606 -15.980 1.00 54.79 147 ALA B N 1
ATOM 4335 C CA . ALA B 2 147 ? 54.730 -105.696 -14.861 1.00 54.10 147 ALA B CA 1
ATOM 4336 C C . ALA B 2 147 ? 53.643 -104.636 -14.801 1.00 54.29 147 ALA B C 1
ATOM 4337 O O . ALA B 2 147 ? 53.178 -104.273 -13.717 1.00 54.92 147 ALA B O 1
ATOM 4339 N N . VAL B 2 148 ? 53.252 -104.108 -15.957 1.00 53.76 148 VAL B N 1
ATOM 4340 C CA . VAL B 2 148 ? 52.169 -103.134 -15.997 1.00 54.03 148 VAL B CA 1
ATOM 4341 C C . VAL B 2 148 ? 50.915 -103.734 -15.372 1.00 56.26 148 VAL B C 1
ATOM 4342 O O . VAL B 2 148 ? 50.281 -103.126 -14.504 1.00 56.76 148 VAL B O 1
ATOM 4346 N N . GLU B 2 149 ? 50.587 -104.972 -15.753 1.00 57.70 149 GLU B N 1
ATOM 4347 C CA . GLU B 2 149 ? 49.390 -105.623 -15.229 1.00 59.97 149 GLU B CA 1
ATOM 4348 C C . GLU B 2 149 ? 49.522 -105.951 -13.746 1.00 60.77 149 GLU B C 1
ATOM 4349 O O . GLU B 2 149 ? 48.577 -105.744 -12.983 1.00 62.03 149 GLU B O 1
ATOM 4355 N N . ALA B 2 150 ? 50.683 -106.442 -13.308 1.00 60.10 150 ALA B N 1
ATOM 4356 C CA . ALA B 2 150 ? 50.844 -106.752 -11.891 1.00 60.89 150 ALA B CA 1
ATOM 4357 C C . ALA B 2 150 ? 50.690 -105.515 -11.023 1.00 60.24 150 ALA B C 1
ATOM 4358 O O . ALA B 2 150 ? 50.190 -105.611 -9.899 1.00 61.52 150 ALA B O 1
ATOM 4360 N N . LEU B 2 151 ? 51.093 -104.345 -11.529 1.00 58.37 151 LEU B N 1
ATOM 4361 C CA . LEU B 2 151 ? 50.987 -103.108 -10.757 1.00 57.69 151 LEU B CA 1
ATOM 4362 C C . LEU B 2 151 ? 49.543 -102.656 -10.625 1.00 58.99 151 LEU B C 1
ATOM 4363 O O . LEU B 2 151 ? 49.116 -102.212 -9.554 1.00 59.64 151 LEU B O 1
ATOM 4368 N N . LYS B 2 152 ? 48.793 -102.711 -11.719 1.00 59.36 152 LYS B N 1
ATOM 4369 C CA . LYS B 2 152 ? 47.389 -102.342 -11.665 1.00 60.70 152 LYS B CA 1
ATOM 4370 C C . LYS B 2 152 ? 46.619 -103.269 -10.739 1.00 63.00 152 LYS B C 1
ATOM 4371 O O . LYS B 2 152 ? 45.702 -102.834 -10.038 1.00 64.06 152 LYS B O 1
ATOM 4377 N N . ALA B 2 153 ? 47.021 -104.537 -10.686 1.00 63.81 153 ALA B N 1
ATOM 4378 C CA . ALA B 2 153 ? 46.276 -105.555 -9.954 1.00 66.16 153 ALA B CA 1
ATOM 4379 C C . ALA B 2 153 ? 46.543 -105.508 -8.454 1.00 66.62 153 ALA B C 1
ATOM 4380 O O . ALA B 2 153 ? 45.620 -105.695 -7.655 1.00 68.43 153 ALA B O 1
ATOM 4382 N N . GLN B 2 154 ? 47.783 -105.235 -8.048 1.00 65.05 154 GLN B N 1
ATOM 4383 C CA . GLN B 2 154 ? 48.202 -105.434 -6.666 1.00 65.59 154 GLN B CA 1
ATOM 4384 C C . GLN B 2 154 ? 48.684 -104.172 -5.961 1.00 64.19 154 GLN B C 1
ATOM 4385 O O . GLN B 2 154 ? 49.170 -104.273 -4.830 1.00 64.45 154 GLN B O 1
ATOM 4391 N N . CYS B 2 155 ? 48.567 -102.994 -6.572 1.00 62.79 155 CYS B N 1
ATOM 4392 C CA . CYS B 2 155 ? 49.070 -101.768 -5.964 1.00 61.42 155 CYS B CA 1
ATOM 4393 C C . CYS B 2 155 ? 47.953 -100.775 -5.674 1.00 62.00 155 CYS B C 1
ATOM 4394 O O . CYS B 2 155 ? 47.012 -100.626 -6.460 1.00 62.47 155 CYS B O 1
ATOM 4397 N N . VAL B 2 156 ? 48.102 -100.092 -4.535 1.00 61.96 156 VAL B N 1
ATOM 4398 C CA . VAL B 2 156 ? 47.208 -99.014 -4.126 1.00 62.32 156 VAL B CA 1
ATOM 4399 C C . VAL B 2 156 ? 47.116 -97.962 -5.217 1.00 62.42 156 VAL B C 1
ATOM 4400 O O . VAL B 2 156 ? 48.130 -97.406 -5.653 1.00 58.83 156 VAL B O 1
ATOM 4404 N N . ALA B 2 157 ? 45.896 -97.655 -5.636 1.00 61.65 157 ALA B N 1
ATOM 4405 C CA . ALA B 2 157 ? 45.682 -96.701 -6.709 1.00 60.39 157 ALA B CA 1
ATOM 4406 C C . ALA B 2 157 ? 45.700 -95.277 -6.178 1.00 59.52 157 ALA B C 1
ATOM 4407 O O . ALA B 2 157 ? 45.362 -95.019 -5.022 1.00 60.47 157 ALA B O 1
ATOM 4409 N N . ASN B 2 158 ? 46.138 -94.360 -7.034 1.00 58.61 158 ASN B N 1
ATOM 4410 C CA . ASN B 2 158 ? 46.198 -92.921 -6.801 1.00 56.68 158 ASN B CA 1
ATOM 4411 C C . ASN B 2 158 ? 46.760 -92.550 -5.435 1.00 56.65 158 ASN B C 1
ATOM 4412 O O . ASN B 2 158 ? 46.156 -91.746 -4.710 1.00 57.22 158 ASN B O 1
ATOM 4417 N N . PRO B 2 159 ? 47.923 -93.078 -5.063 1.00 56.00 159 PRO B N 1
ATOM 4418 C CA . PRO B 2 159 ? 48.522 -92.687 -3.791 1.00 55.92 159 PRO B CA 1
ATOM 4419 C C . PRO B 2 159 ? 49.083 -91.285 -3.887 1.00 54.23 159 PRO B C 1
ATOM 4420 O O . PRO B 2 159 ? 49.252 -90.725 -4.971 1.00 52.91 159 PRO B O 1
ATOM 4424 N N . ASP B 2 160 ? 49.354 -90.713 -2.723 1.00 54.38 160 ASP B N 1
ATOM 4425 C CA . ASP B 2 160 ? 50.069 -89.448 -2.693 1.00 52.80 160 ASP B CA 1
ATOM 4426 C C . ASP B 2 160 ? 51.553 -89.672 -2.947 1.00 51.22 160 ASP B C 1
ATOM 4427 O O . ASP B 2 160 ? 52.165 -88.993 -3.780 1.00 49.58 160 ASP B O 1
ATOM 4432 N N . VAL B 2 161 ? 52.132 -90.643 -2.248 1.00 54.52 161 VAL B N 1
ATOM 4433 C CA . VAL B 2 161 ? 53.553 -90.947 -2.307 1.00 50.50 161 VAL B CA 1
ATOM 4434 C C . VAL B 2 161 ? 53.693 -92.433 -2.607 1.00 51.14 161 VAL B C 1
ATOM 4435 O O . VAL B 2 161 ? 53.203 -93.272 -1.844 1.00 52.79 161 VAL B O 1
ATOM 4439 N N . GLN B 2 162 ? 54.350 -92.752 -3.718 1.00 49.90 162 GLN B N 1
ATOM 4440 C CA . GLN B 2 162 ? 54.601 -94.121 -4.160 1.00 50.31 162 GLN B CA 1
ATOM 4441 C C . GLN B 2 162 ? 56.089 -94.428 -4.076 1.00 49.10 162 GLN B C 1
ATOM 4442 O O . GLN B 2 162 ? 56.895 -93.735 -4.701 1.00 47.40 162 GLN B O 1
ATOM 4448 N N . VAL B 2 163 ? 56.458 -95.478 -3.347 1.00 50.01 163 VAL B N 1
ATOM 4449 C CA . VAL B 2 163 ? 57.862 -95.852 -3.185 1.00 49.02 163 VAL B CA 1
ATOM 4450 C C . VAL B 2 163 ? 58.182 -97.055 -4.064 1.00 49.46 163 VAL B C 1
ATOM 4451 O O . VAL B 2 163 ? 57.474 -98.071 -4.032 1.00 50.48 163 VAL B O 1
ATOM 4455 N N . VAL B 2 164 ? 59.256 -96.934 -4.854 1.00 47.97 164 VAL B N 1
ATOM 4456 C CA . VAL B 2 164 ? 59.754 -97.980 -5.741 1.00 47.05 164 VAL B CA 1
ATOM 4457 C C . VAL B 2 164 ? 61.202 -98.278 -5.383 1.00 46.14 164 VAL B C 1
ATOM 4458 O O . VAL B 2 164 ? 61.981 -97.362 -5.113 1.00 44.93 164 VAL B O 1
ATOM 4462 N N . ILE B 2 165 ? 61.567 -99.554 -5.400 1.00 46.77 165 ILE B N 1
ATOM 4463 C CA . ILE B 2 165 ? 62.926 -99.999 -5.112 1.00 46.79 165 ILE B CA 1
ATOM 4464 C C . ILE B 2 165 ? 63.459 -100.739 -6.325 1.00 45.35 165 ILE B C 1
ATOM 4465 O O . ILE B 2 165 ? 62.754 -101.565 -6.911 1.00 46.66 165 ILE B O 1
ATOM 4470 N N . SER B 2 166 ? 64.706 -100.471 -6.696 1.00 43.79 166 SER B N 1
ATOM 4471 C CA . SER B 2 166 ? 65.254 -101.183 -7.836 1.00 43.18 166 SER B CA 1
ATOM 4472 C C . SER B 2 166 ? 66.750 -101.403 -7.657 1.00 42.14 166 SER B C 1
ATOM 4473 O O . SER B 2 166 ? 67.447 -100.586 -7.056 1.00 41.28 166 SER B O 1
ATOM 4476 N N . ASP B 2 167 ? 67.237 -102.528 -8.177 1.00 42.30 167 ASP B N 1
ATOM 4477 C CA . ASP B 2 167 ? 68.664 -102.793 -8.073 1.00 44.00 167 ASP B CA 1
ATOM 4478 C C . ASP B 2 167 ? 69.453 -101.774 -8.874 1.00 41.48 167 ASP B C 1
ATOM 4479 O O . ASP B 2 167 ? 70.505 -101.302 -8.425 1.00 40.89 167 ASP B O 1
ATOM 4484 N N . GLY B 2 168 ? 68.932 -101.381 -10.032 1.00 38.97 168 GLY B N 1
ATOM 4485 C CA . GLY B 2 168 ? 69.664 -100.503 -10.923 1.00 37.27 168 GLY B CA 1
ATOM 4486 C C . GLY B 2 168 ? 71.027 -101.075 -11.245 1.00 39.30 168 GLY B C 1
ATOM 4487 O O . GLY B 2 168 ? 71.138 -102.208 -11.720 1.00 36.97 168 GLY B O 1
ATOM 4488 N N . LEU B 2 169 ? 72.080 -100.327 -10.949 1.00 38.55 169 LEU B N 1
ATOM 4489 C CA . LEU B 2 169 ? 73.422 -100.790 -11.263 1.00 38.05 169 LEU B CA 1
ATOM 4490 C C . LEU B 2 169 ? 74.148 -101.413 -10.077 1.00 37.88 169 LEU B C 1
ATOM 4491 O O . LEU B 2 169 ? 75.306 -101.812 -10.232 1.00 36.90 169 LEU B O 1
ATOM 4496 N N . SER B 2 170 ? 73.502 -101.559 -8.912 1.00 36.11 170 SER B N 1
ATOM 4497 C CA . SER B 2 170 ? 74.227 -102.116 -7.760 1.00 40.39 170 SER B CA 1
ATOM 4498 C C . SER B 2 170 ? 73.269 -102.808 -6.787 1.00 42.73 170 SER B C 1
ATOM 4499 O O . SER B 2 170 ? 72.601 -102.148 -5.984 1.00 38.93 170 SER B O 1
ATOM 4502 N N . THR B 2 171 ? 73.272 -104.144 -6.821 1.00 43.05 171 THR B N 1
ATOM 4503 C CA . THR B 2 171 ? 72.553 -104.951 -5.839 1.00 45.08 171 THR B CA 1
ATOM 4504 C C . THR B 2 171 ? 72.934 -104.589 -4.407 1.00 44.13 171 THR B C 1
ATOM 4505 O O . THR B 2 171 ? 72.060 -104.420 -3.549 1.00 44.38 171 THR B O 1
ATOM 4509 N N . ASP B 2 172 ? 74.243 -104.475 -4.131 1.00 41.78 172 ASP B N 1
ATOM 4510 C CA . ASP B 2 172 ? 74.710 -104.224 -2.768 1.00 41.01 172 ASP B CA 1
ATOM 4511 C C . ASP B 2 172 ? 74.071 -102.981 -2.176 1.00 40.98 172 ASP B C 1
ATOM 4512 O O . ASP B 2 172 ? 73.764 -102.942 -0.981 1.00 42.07 172 ASP B O 1
ATOM 4517 N N . ALA B 2 173 ? 73.883 -101.944 -2.991 1.00 42.19 173 ALA B N 1
ATOM 4518 C CA . ALA B 2 173 ? 73.316 -100.706 -2.477 1.00 41.51 173 ALA B CA 1
ATOM 4519 C C . ALA B 2 173 ? 71.915 -100.927 -1.930 1.00 41.32 173 ALA B C 1
ATOM 4520 O O . ALA B 2 173 ? 71.479 -100.198 -1.032 1.00 41.81 173 ALA B O 1
ATOM 4522 N N . ILE B 2 174 ? 71.201 -101.928 -2.450 1.00 45.62 174 ILE B N 1
ATOM 4523 C CA . ILE B 2 174 ? 69.888 -102.280 -1.902 1.00 43.96 174 ILE B CA 1
ATOM 4524 C C . ILE B 2 174 ? 70.025 -103.208 -0.707 1.00 45.45 174 ILE B C 1
ATOM 4525 O O . ILE B 2 174 ? 69.552 -102.903 0.393 1.00 46.46 174 ILE B O 1
ATOM 4530 N N . THR B 2 175 ? 70.625 -104.380 -0.915 1.00 45.72 175 THR B N 1
ATOM 4531 C CA . THR B 2 175 ? 70.611 -105.363 0.158 1.00 47.36 175 THR B CA 1
ATOM 4532 C C . THR B 2 175 ? 71.235 -104.790 1.423 1.00 47.38 175 THR B C 1
ATOM 4533 O O . THR B 2 175 ? 70.724 -105.026 2.520 1.00 49.99 175 THR B O 1
ATOM 4537 N N . VAL B 2 176 ? 72.251 -103.936 1.287 1.00 45.77 176 VAL B N 1
ATOM 4538 C CA . VAL B 2 176 ? 72.939 -103.406 2.463 1.00 45.79 176 VAL B CA 1
ATOM 4539 C C . VAL B 2 176 ? 72.108 -102.346 3.168 1.00 46.25 176 VAL B C 1
ATOM 4540 O O . VAL B 2 176 ? 72.031 -102.315 4.400 1.00 47.92 176 VAL B O 1
ATOM 4544 N N . ASN B 2 177 ? 71.481 -101.458 2.413 1.00 49.10 177 ASN B N 1
ATOM 4545 C CA . ASN B 2 177 ? 70.848 -100.298 3.020 1.00 50.40 177 ASN B CA 1
ATOM 4546 C C . ASN B 2 177 ? 69.375 -100.496 3.323 1.00 47.23 177 ASN B C 1
ATOM 4547 O O . ASN B 2 177 ? 68.807 -99.700 4.076 1.00 47.79 177 ASN B O 1
ATOM 4552 N N . TYR B 2 178 ? 68.755 -101.532 2.756 1.00 48.02 178 TYR B N 1
ATOM 4553 C CA . TYR B 2 178 ? 67.299 -101.587 2.682 1.00 49.24 178 TYR B CA 1
ATOM 4554 C C . TYR B 2 178 ? 66.656 -101.512 4.056 1.00 54.14 178 TYR B C 1
ATOM 4555 O O . TYR B 2 178 ? 65.757 -100.694 4.285 1.00 51.31 178 TYR B O 1
ATOM 4564 N N . GLU B 2 179 ? 67.091 -102.369 4.981 1.00 55.88 179 GLU B N 1
ATOM 4565 C CA . GLU B 2 179 ? 66.393 -102.458 6.259 1.00 60.38 179 GLU B CA 1
ATOM 4566 C C . GLU B 2 179 ? 66.515 -101.158 7.034 1.00 59.71 179 GLU B C 1
ATOM 4567 O O . GLU B 2 179 ? 65.610 -100.799 7.793 1.00 60.94 179 GLU B O 1
ATOM 4573 N N . GLU B 2 180 ? 67.591 -100.411 6.796 1.00 56.94 180 GLU B N 1
ATOM 4574 C CA . GLU B 2 180 ? 67.845 -99.182 7.533 1.00 56.54 180 GLU B CA 1
ATOM 4575 C C . GLU B 2 180 ? 67.013 -98.005 7.019 1.00 54.99 180 GLU B C 1
ATOM 4576 O O . GLU B 2 180 ? 66.571 -97.164 7.812 1.00 55.90 180 GLU B O 1
ATOM 4582 N N . ILE B 2 181 ? 66.774 -97.917 5.711 1.00 53.36 181 ILE B N 1
ATOM 4583 C CA . ILE B 2 181 ? 66.144 -96.711 5.174 1.00 52.16 181 ILE B CA 1
ATOM 4584 C C . ILE B 2 181 ? 64.644 -96.893 4.994 1.00 50.18 181 ILE B C 1
ATOM 4585 O O . ILE B 2 181 ? 63.876 -95.942 5.164 1.00 50.36 181 ILE B O 1
ATOM 4590 N N . LEU B 2 182 ? 64.205 -98.115 4.665 1.00 51.12 182 LEU B N 1
ATOM 4591 C CA . LEU B 2 182 ? 62.836 -98.283 4.187 1.00 52.05 182 LEU B CA 1
ATOM 4592 C C . LEU B 2 182 ? 61.782 -98.147 5.292 1.00 55.10 182 LEU B C 1
ATOM 4593 O O . LEU B 2 182 ? 60.776 -97.460 5.067 1.00 54.15 182 LEU B O 1
ATOM 4598 N N . PRO B 2 183 ? 61.934 -98.757 6.473 1.00 56.57 183 PRO B N 1
ATOM 4599 C CA . PRO B 2 183 ? 60.886 -98.617 7.508 1.00 57.23 183 PRO B CA 1
ATOM 4600 C C . PRO B 2 183 ? 60.738 -97.185 7.996 1.00 56.80 183 PRO B C 1
ATOM 4601 O O . PRO B 2 183 ? 59.606 -96.674 8.032 1.00 57.54 183 PRO B O 1
ATOM 4605 N N . PRO B 2 184 ? 61.821 -96.488 8.388 1.00 55.69 184 PRO B N 1
ATOM 4606 C CA . PRO B 2 184 ? 61.637 -95.080 8.788 1.00 55.30 184 PRO B CA 1
ATOM 4607 C C . PRO B 2 184 ? 60.985 -94.249 7.711 1.00 54.26 184 PRO B C 1
ATOM 4608 O O . PRO B 2 184 ? 60.275 -93.280 8.009 1.00 54.57 184 PRO B O 1
ATOM 4612 N N . LEU B 2 185 ? 61.207 -94.613 6.454 1.00 55.50 185 LEU B N 1
ATOM 4613 C CA . LEU B 2 185 ? 60.609 -93.876 5.352 1.00 55.40 185 LEU B CA 1
ATOM 4614 C C . LEU B 2 185 ? 59.111 -94.155 5.259 1.00 57.82 185 LEU B C 1
ATOM 4615 O O . LEU B 2 185 ? 58.302 -93.220 5.190 1.00 53.65 185 LEU B O 1
ATOM 4620 N N . MET B 2 186 ? 58.724 -95.442 5.248 1.00 54.82 186 MET B N 1
ATOM 4621 C CA . MET B 2 186 ? 57.306 -95.801 5.196 1.00 56.95 186 MET B CA 1
ATOM 4622 C C . MET B 2 186 ? 56.565 -95.284 6.420 1.00 58.31 186 MET B C 1
ATOM 4623 O O . MET B 2 186 ? 55.453 -94.762 6.305 1.00 58.54 186 MET B O 1
ATOM 4628 N N . ALA B 2 187 ? 57.161 -95.438 7.604 1.00 59.35 187 ALA B N 1
ATOM 4629 C CA . ALA B 2 187 ? 56.544 -94.938 8.826 1.00 60.80 187 ALA B CA 1
ATOM 4630 C C . ALA B 2 187 ? 56.434 -93.418 8.806 1.00 61.97 187 ALA B C 1
ATOM 4631 O O . ALA B 2 187 ? 55.368 -92.858 9.090 1.00 63.93 187 ALA B O 1
ATOM 4633 N N . GLY B 2 188 ? 57.528 -92.730 8.461 1.00 60.83 188 GLY B N 1
ATOM 4634 C CA . GLY B 2 188 ? 57.531 -91.276 8.515 1.00 56.37 188 GLY B CA 1
ATOM 4635 C C . GLY B 2 188 ? 56.534 -90.635 7.574 1.00 55.97 188 GLY B C 1
ATOM 4636 O O . GLY B 2 188 ? 55.994 -89.564 7.871 1.00 56.13 188 GLY B O 1
ATOM 4637 N N . LEU B 2 189 ? 56.280 -91.272 6.428 1.00 55.49 189 LEU B N 1
ATOM 4638 C CA . LEU B 2 189 ? 55.276 -90.766 5.496 1.00 55.25 189 LEU B CA 1
ATOM 4639 C C . LEU B 2 189 ? 53.873 -90.944 6.059 1.00 62.69 189 LEU B C 1
ATOM 4640 O O . LEU B 2 189 ? 53.000 -90.090 5.850 1.00 63.16 189 LEU B O 1
ATOM 4645 N N . LYS B 2 190 ? 53.638 -92.056 6.765 1.00 62.49 190 LYS B N 1
ATOM 4646 C CA . LYS B 2 190 ? 52.386 -92.237 7.486 1.00 64.31 190 LYS B CA 1
ATOM 4647 C C . LYS B 2 190 ? 52.254 -91.213 8.605 1.00 65.26 190 LYS B C 1
ATOM 4648 O O . LYS B 2 190 ? 51.315 -90.413 8.619 1.00 65.28 190 LYS B O 1
ATOM 4654 N N . GLN B 2 191 ? 53.196 -91.222 9.551 1.00 68.01 191 GLN B N 1
ATOM 4655 C CA . GLN B 2 191 ? 53.094 -90.374 10.736 1.00 74.16 191 GLN B CA 1
ATOM 4656 C C . GLN B 2 191 ? 52.890 -88.924 10.341 1.00 79.48 191 GLN B C 1
ATOM 4657 O O . GLN B 2 191 ? 53.656 -88.367 9.555 1.00 75.77 191 GLN B O 1
ATOM 4663 N N . ALA B 2 192 ? 51.839 -88.321 10.876 1.00 93.17 192 ALA B N 1
ATOM 4664 C CA . ALA B 2 192 ? 51.384 -87.008 10.438 1.00 97.45 192 ALA B CA 1
ATOM 4665 C C . ALA B 2 192 ? 51.369 -86.960 8.910 1.00 96.61 192 ALA B C 1
ATOM 4666 O O . ALA B 2 192 ? 52.038 -86.147 8.273 1.00 95.67 192 ALA B O 1
ATOM 4668 N N . GLY B 2 193 ? 50.612 -87.881 8.320 1.00 90.16 193 GLY B N 1
ATOM 4669 C CA . GLY B 2 193 ? 50.698 -88.024 6.887 1.00 81.44 193 GLY B CA 1
ATOM 4670 C C . GLY B 2 193 ? 49.458 -88.355 6.085 1.00 74.59 193 GLY B C 1
ATOM 4671 O O . GLY B 2 193 ? 48.374 -87.796 6.287 1.00 74.30 193 GLY B O 1
ATOM 4672 N N . LEU B 2 194 ? 49.634 -89.287 5.154 1.00 71.19 194 LEU B N 1
ATOM 4673 C CA . LEU B 2 194 ? 48.923 -89.242 3.884 1.00 69.46 194 LEU B CA 1
ATOM 4674 C C . LEU B 2 194 ? 48.866 -90.631 3.263 1.00 67.34 194 LEU B C 1
ATOM 4675 O O . LEU B 2 194 ? 49.261 -91.628 3.876 1.00 68.74 194 LEU B O 1
ATOM 4680 N N . LYS B 2 195 ? 48.394 -90.678 2.019 1.00 64.94 195 LYS B N 1
ATOM 4681 C CA . LYS B 2 195 ? 48.083 -91.924 1.330 1.00 59.80 195 LYS B CA 1
ATOM 4682 C C . LYS B 2 195 ? 49.370 -92.514 0.775 1.00 59.36 195 LYS B C 1
ATOM 4683 O O . LYS B 2 195 ? 49.989 -91.944 -0.132 1.00 58.14 195 LYS B O 1
ATOM 4689 N N . VAL B 2 196 ? 49.782 -93.654 1.314 1.00 59.20 196 VAL B N 1
ATOM 4690 C CA . VAL B 2 196 ? 51.064 -94.249 0.974 1.00 57.97 196 VAL B CA 1
ATOM 4691 C C . VAL B 2 196 ? 50.822 -95.440 0.058 1.00 62.89 196 VAL B C 1
ATOM 4692 O O . VAL B 2 196 ? 50.097 -96.370 0.424 1.00 60.22 196 VAL B O 1
ATOM 4696 N N . GLY B 2 197 ? 51.430 -95.413 -1.131 1.00 56.78 197 GLY B N 1
ATOM 4697 C CA . GLY B 2 197 ? 51.282 -96.498 -2.080 1.00 57.07 197 GLY B CA 1
ATOM 4698 C C . GLY B 2 197 ? 51.961 -97.779 -1.624 1.00 57.71 197 GLY B C 1
ATOM 4699 O O . GLY B 2 197 ? 52.674 -97.836 -0.622 1.00 57.76 197 GLY B O 1
ATOM 4700 N N . THR B 2 198 ? 51.719 -98.837 -2.391 1.00 58.29 198 THR B N 1
ATOM 4701 C CA . THR B 2 198 ? 52.320 -100.132 -2.106 1.00 58.94 198 THR B CA 1
ATOM 4702 C C . THR B 2 198 ? 53.759 -100.150 -2.594 1.00 57.59 198 THR B C 1
ATOM 4703 O O . THR B 2 198 ? 53.986 -100.069 -3.803 1.00 55.86 198 THR B O 1
ATOM 4707 N N . PRO B 2 199 ? 54.749 -100.269 -1.711 1.00 56.73 199 PRO B N 1
ATOM 4708 C CA . PRO B 2 199 ? 56.136 -100.353 -2.173 1.00 58.27 199 PRO B CA 1
ATOM 4709 C C . PRO B 2 199 ? 56.386 -101.670 -2.888 1.00 60.58 199 PRO B C 1
ATOM 4710 O O . PRO B 2 199 ? 55.835 -102.710 -2.512 1.00 57.11 199 PRO B O 1
ATOM 4714 N N . PHE B 2 200 ? 57.206 -101.620 -3.941 1.00 53.71 200 PHE B N 1
ATOM 4715 C CA . PHE B 2 200 ? 57.537 -102.824 -4.690 1.00 53.91 200 PHE B CA 1
ATOM 4716 C C . PHE B 2 200 ? 58.950 -102.715 -5.255 1.00 54.99 200 PHE B C 1
ATOM 4717 O O . PHE B 2 200 ? 59.571 -101.648 -5.247 1.00 54.50 200 PHE B O 1
ATOM 4725 N N . PHE B 2 201 ? 59.448 -103.844 -5.752 1.00 52.17 201 PHE B N 1
ATOM 4726 C CA . PHE B 2 201 ? 60.803 -103.983 -6.265 1.00 50.62 201 PHE B CA 1
ATOM 4727 C C . PHE B 2 201 ? 60.754 -104.165 -7.772 1.00 49.91 201 PHE B C 1
ATOM 4728 O O . PHE B 2 201 ? 59.964 -104.965 -8.271 1.00 51.13 201 PHE B O 1
ATOM 4736 N N . VAL B 2 202 ? 61.586 -103.418 -8.496 1.00 51.19 202 VAL B N 1
ATOM 4737 C CA . VAL B 2 202 ? 61.670 -103.511 -9.953 1.00 47.23 202 VAL B CA 1
ATOM 4738 C C . VAL B 2 202 ? 63.048 -104.034 -10.326 1.00 47.95 202 VAL B C 1
ATOM 4739 O O . VAL B 2 202 ? 64.064 -103.369 -10.079 1.00 44.79 202 VAL B O 1
ATOM 4743 N N . ARG B 2 203 ? 63.072 -105.208 -10.937 1.00 46.87 203 ARG B N 1
ATOM 4744 C CA . ARG B 2 203 ? 64.299 -105.831 -11.400 1.00 46.03 203 ARG B CA 1
ATOM 4745 C C . ARG B 2 203 ? 64.712 -105.208 -12.726 1.00 49.03 203 ARG B C 1
ATOM 4746 O O . ARG B 2 203 ? 63.860 -104.924 -13.574 1.00 44.64 203 ARG B O 1
ATOM 4754 N N . TYR B 2 204 ? 66.021 -104.967 -12.889 1.00 48.36 204 TYR B N 1
ATOM 4755 C CA . TYR B 2 204 ? 66.579 -104.430 -14.132 1.00 41.50 204 TYR B CA 1
ATOM 4756 C C . TYR B 2 204 ? 66.004 -103.053 -14.465 1.00 40.73 204 TYR B C 1
ATOM 4757 O O . TYR B 2 204 ? 65.653 -102.758 -15.605 1.00 41.33 204 TYR B O 1
ATOM 4766 N N . GLY B 2 205 ? 65.926 -102.192 -13.467 1.00 40.52 205 GLY B N 1
ATOM 4767 C CA . GLY B 2 205 ? 65.290 -100.902 -13.628 1.00 39.99 205 GLY B CA 1
ATOM 4768 C C . GLY B 2 205 ? 66.275 -99.781 -13.906 1.00 38.16 205 GLY B C 1
ATOM 4769 O O . GLY B 2 205 ? 67.397 -99.787 -13.408 1.00 37.44 205 GLY B O 1
ATOM 4770 N N . ARG B 2 206 ? 65.828 -98.815 -14.718 1.00 38.06 206 ARG B N 1
ATOM 4771 C CA . ARG B 2 206 ? 66.497 -97.538 -14.947 1.00 35.93 206 ARG B CA 1
ATOM 4772 C C . ARG B 2 206 ? 65.573 -96.409 -14.514 1.00 36.10 206 ARG B C 1
ATOM 4773 O O . ARG B 2 206 ? 64.355 -96.558 -14.495 1.00 38.57 206 ARG B O 1
ATOM 4781 N N . VAL B 2 207 ? 66.169 -95.253 -14.227 1.00 35.42 207 VAL B N 1
ATOM 4782 C CA . VAL B 2 207 ? 65.473 -94.183 -13.511 1.00 35.15 207 VAL B CA 1
ATOM 4783 C C . VAL B 2 207 ? 64.199 -93.737 -14.229 1.00 40.54 207 VAL B C 1
ATOM 4784 O O . VAL B 2 207 ? 63.162 -93.525 -13.586 1.00 36.63 207 VAL B O 1
ATOM 4788 N N . LYS B 2 208 ? 64.233 -93.590 -15.562 1.00 39.31 208 LYS B N 1
ATOM 4789 C CA . LYS B 2 208 ? 63.033 -93.064 -16.228 1.00 37.66 208 LYS B CA 1
ATOM 4790 C C . LYS B 2 208 ? 61.830 -94.000 -16.135 1.00 37.05 208 LYS B C 1
ATOM 4791 O O . LYS B 2 208 ? 60.705 -93.555 -16.393 1.00 37.65 208 LYS B O 1
ATOM 4797 N N . ILE B 2 209 ? 62.028 -95.261 -15.729 1.00 37.88 209 ILE B N 1
ATOM 4798 C CA . ILE B 2 209 ? 60.916 -96.183 -15.510 1.00 39.60 209 ILE B CA 1
ATOM 4799 C C . ILE B 2 209 ? 59.977 -95.678 -14.429 1.00 48.13 209 ILE B C 1
ATOM 4800 O O . ILE B 2 209 ? 58.833 -96.143 -14.344 1.00 41.98 209 ILE B O 1
ATOM 4805 N N . GLU B 2 210 ? 60.428 -94.731 -13.596 1.00 39.82 210 GLU B N 1
ATOM 4806 C CA . GLU B 2 210 ? 59.549 -94.184 -12.565 1.00 40.95 210 GLU B CA 1
ATOM 4807 C C . GLU B 2 210 ? 58.476 -93.274 -13.141 1.00 40.83 210 GLU B C 1
ATOM 4808 O O . GLU B 2 210 ? 57.450 -93.058 -12.488 1.00 43.68 210 GLU B O 1
ATOM 4814 N N . ASP B 2 211 ? 58.681 -92.737 -14.342 1.00 39.75 211 ASP B N 1
ATOM 4815 C CA . ASP B 2 211 ? 57.616 -91.976 -14.972 1.00 39.98 211 ASP B CA 1
ATOM 4816 C C . ASP B 2 211 ? 56.453 -92.884 -15.330 1.00 41.53 211 ASP B C 1
ATOM 4817 O O . ASP B 2 211 ? 55.294 -92.525 -15.110 1.00 42.50 211 ASP B O 1
ATOM 4822 N N . GLN B 2 212 ? 56.748 -94.077 -15.854 1.00 41.87 212 GLN B N 1
ATOM 4823 C CA . GLN B 2 212 ? 55.696 -95.011 -16.230 1.00 43.43 212 GLN B CA 1
ATOM 4824 C C . GLN B 2 212 ? 54.951 -95.520 -15.009 1.00 46.91 212 GLN B C 1
ATOM 4825 O O . GLN B 2 212 ? 53.721 -95.640 -15.030 1.00 46.36 212 GLN B O 1
ATOM 4831 N N . ILE B 2 213 ? 55.679 -95.825 -13.936 1.00 48.06 213 ILE B N 1
ATOM 4832 C CA . ILE B 2 213 ? 55.045 -96.216 -12.682 1.00 46.48 213 ILE B CA 1
ATOM 4833 C C . ILE B 2 213 ? 54.106 -95.123 -12.197 1.00 46.83 213 ILE B C 1
ATOM 4834 O O . ILE B 2 213 ? 52.972 -95.394 -11.790 1.00 49.38 213 ILE B O 1
ATOM 4839 N N . GLY B 2 214 ? 54.550 -93.869 -12.267 1.00 45.43 214 GLY B N 1
ATOM 4840 C CA . GLY B 2 214 ? 53.707 -92.766 -11.835 1.00 45.71 214 GLY B CA 1
ATOM 4841 C C . GLY B 2 214 ? 52.418 -92.674 -12.627 1.00 46.61 214 GLY B C 1
ATOM 4842 O O . GLY B 2 214 ? 51.337 -92.500 -12.059 1.00 47.83 214 GLY B O 1
ATOM 4843 N N . GLU B 2 215 ? 52.513 -92.804 -13.950 1.00 45.96 215 GLU B N 1
ATOM 4844 C CA . GLU B 2 215 ? 51.319 -92.723 -14.786 1.00 49.36 215 GLU B CA 1
ATOM 4845 C C . GLU B 2 215 ? 50.368 -93.874 -14.506 1.00 51.76 215 GLU B C 1
ATOM 4846 O O . GLU B 2 215 ? 49.153 -93.670 -14.376 1.00 51.17 215 GLU B O 1
ATOM 4852 N N . ILE B 2 216 ? 50.896 -95.098 -14.452 1.00 49.14 216 ILE B N 1
ATOM 4853 C CA . ILE B 2 216 ? 50.045 -96.255 -14.203 1.00 51.09 216 ILE B CA 1
ATOM 4854 C C . ILE B 2 216 ? 49.272 -96.067 -12.906 1.00 52.37 216 ILE B C 1
ATOM 4855 O O . ILE B 2 216 ? 48.053 -96.263 -12.854 1.00 53.91 216 ILE B O 1
ATOM 4860 N N . LEU B 2 217 ? 49.959 -95.628 -11.856 1.00 51.76 217 LEU B N 1
ATOM 4861 C CA . LEU B 2 217 ? 49.386 -95.599 -10.519 1.00 53.05 217 LEU B CA 1
ATOM 4862 C C . LEU B 2 217 ? 48.704 -94.286 -10.159 1.00 54.74 217 LEU B C 1
ATOM 4863 O O . LEU B 2 217 ? 48.091 -94.204 -9.089 1.00 54.17 217 LEU B O 1
ATOM 4868 N N . GLY B 2 218 ? 48.780 -93.266 -11.008 1.00 53.57 218 GLY B N 1
ATOM 4869 C CA . GLY B 2 218 ? 48.275 -91.961 -10.610 1.00 51.44 218 GLY B CA 1
ATOM 4870 C C . GLY B 2 218 ? 48.953 -91.409 -9.378 1.00 50.99 218 GLY B C 1
ATOM 4871 O O . GLY B 2 218 ? 48.329 -90.676 -8.606 1.00 51.58 218 GLY B O 1
ATOM 4872 N N . ALA B 2 219 ? 50.209 -91.776 -9.151 1.00 50.04 219 ALA B N 1
ATOM 4873 C CA . ALA B 2 219 ? 50.925 -91.308 -7.976 1.00 49.64 219 ALA B CA 1
ATOM 4874 C C . ALA B 2 219 ? 51.185 -89.812 -8.085 1.00 48.30 219 ALA B C 1
ATOM 4875 O O . ALA B 2 219 ? 51.603 -89.319 -9.137 1.00 46.94 219 ALA B O 1
ATOM 4877 N N . LYS B 2 220 ? 50.904 -89.084 -7.003 1.00 48.77 220 LYS B N 1
ATOM 4878 C CA . LYS B 2 220 ? 51.234 -87.665 -6.976 1.00 47.57 220 LYS B CA 1
ATOM 4879 C C . LYS B 2 220 ? 52.739 -87.469 -6.892 1.00 50.04 220 LYS B C 1
ATOM 4880 O O . LYS B 2 220 ? 53.289 -86.544 -7.500 1.00 44.56 220 LYS B O 1
ATOM 4886 N N . VAL B 2 221 ? 53.420 -88.326 -6.146 1.00 46.33 221 VAL B N 1
ATOM 4887 C CA . VAL B 2 221 ? 54.866 -88.267 -6.009 1.00 44.99 221 VAL B CA 1
ATOM 4888 C C . VAL B 2 221 ? 55.390 -89.686 -6.078 1.00 47.52 221 VAL B C 1
ATOM 4889 O O . VAL B 2 221 ? 54.837 -90.591 -5.446 1.00 46.81 221 VAL B O 1
ATOM 4893 N N . VAL B 2 222 ? 56.460 -89.884 -6.844 1.00 47.78 222 VAL B N 1
ATOM 4894 C CA . VAL B 2 222 ? 57.084 -91.191 -6.999 1.00 44.06 222 VAL B CA 1
ATOM 4895 C C . VAL B 2 222 ? 58.513 -91.114 -6.484 1.00 44.53 222 VAL B C 1
ATOM 4896 O O . VAL B 2 222 ? 59.266 -90.203 -6.853 1.00 41.54 222 VAL B O 1
ATOM 4900 N N . ILE B 2 223 ? 58.883 -92.071 -5.634 1.00 45.32 223 ILE B N 1
ATOM 4901 C CA . ILE B 2 223 ? 60.198 -92.121 -5.007 1.00 43.06 223 ILE B CA 1
ATOM 4902 C C . ILE B 2 223 ? 60.896 -93.398 -5.446 1.00 42.96 223 ILE B C 1
ATOM 4903 O O . ILE B 2 223 ? 60.396 -94.499 -5.199 1.00 46.90 223 ILE B O 1
ATOM 4908 N N . LEU B 2 224 ? 62.060 -93.256 -6.066 1.00 44.76 224 LEU B N 1
ATOM 4909 C CA . LEU B 2 224 ? 62.839 -94.389 -6.544 1.00 41.20 224 LEU B CA 1
ATOM 4910 C C . LEU B 2 224 ? 64.140 -94.474 -5.768 1.00 40.98 224 LEU B C 1
ATOM 4911 O O . LEU B 2 224 ? 64.971 -93.571 -5.849 1.00 39.31 224 LEU B O 1
ATOM 4916 N N . LEU B 2 225 ? 64.330 -95.568 -5.057 1.00 41.64 225 LEU B N 1
ATOM 4917 C CA . LEU B 2 225 ? 65.610 -95.879 -4.448 1.00 41.17 225 LEU B CA 1
ATOM 4918 C C . LEU B 2 225 ? 66.316 -96.876 -5.354 1.00 40.65 225 LEU B C 1
ATOM 4919 O O . LEU B 2 225 ? 65.774 -97.948 -5.627 1.00 41.67 225 LEU B O 1
ATOM 4924 N N . VAL B 2 226 ? 67.509 -96.517 -5.833 1.00 39.12 226 VAL B N 1
ATOM 4925 C CA . VAL B 2 226 ? 68.203 -97.309 -6.845 1.00 42.91 226 VAL B CA 1
ATOM 4926 C C . VAL B 2 226 ? 69.710 -97.321 -6.581 1.00 42.00 226 VAL B C 1
ATOM 4927 O O . VAL B 2 226 ? 70.285 -96.362 -6.059 1.00 40.59 226 VAL B O 1
ATOM 4931 N N . GLY B 2 227 ? 70.353 -98.433 -6.930 1.00 43.32 227 GLY B N 1
ATOM 4932 C CA . GLY B 2 227 ? 71.793 -98.515 -6.814 1.00 36.49 227 GLY B CA 1
ATOM 4933 C C . GLY B 2 227 ? 72.487 -97.729 -7.921 1.00 34.80 227 GLY B C 1
ATOM 4934 O O . GLY B 2 227 ? 72.102 -97.779 -9.086 1.00 34.47 227 GLY B O 1
ATOM 4935 N N . GLU B 2 228 ? 73.525 -96.997 -7.537 1.00 35.52 228 GLU B N 1
ATOM 4936 C CA . GLU B 2 228 ? 74.368 -96.273 -8.476 1.00 32.25 228 GLU B CA 1
ATOM 4937 C C . GLU B 2 228 ? 75.377 -97.217 -9.102 1.00 34.08 228 GLU B C 1
ATOM 4938 O O . GLU B 2 228 ? 75.587 -98.335 -8.624 1.00 37.15 228 GLU B O 1
ATOM 4944 N N . ARG B 2 229 ? 76.017 -96.773 -10.181 1.00 31.45 229 ARG B N 1
ATOM 4945 C CA . ARG B 2 229 ? 77.114 -97.572 -10.703 1.00 32.95 229 ARG B CA 1
ATOM 4946 C C . ARG B 2 229 ? 78.169 -97.738 -9.612 1.00 29.98 229 ARG B C 1
ATOM 4947 O O . ARG B 2 229 ? 78.422 -96.807 -8.845 1.00 29.69 229 ARG B O 1
ATOM 4955 N N . PRO B 2 230 ? 78.740 -98.925 -9.464 1.00 32.47 230 PRO B N 1
ATOM 4956 C CA . PRO B 2 230 ? 79.658 -99.163 -8.348 1.00 33.81 230 PRO B CA 1
ATOM 4957 C C . PRO B 2 230 ? 80.949 -98.384 -8.501 1.00 33.09 230 PRO B C 1
ATOM 4958 O O . PRO B 2 230 ? 81.488 -98.243 -9.602 1.00 32.78 230 PRO B O 1
ATOM 4962 N N . GLY B 2 231 ? 81.450 -97.881 -7.369 1.00 34.05 231 GLY B N 1
ATOM 4963 C CA . GLY B 2 231 ? 82.760 -97.271 -7.306 1.00 33.34 231 GLY B CA 1
ATOM 4964 C C . GLY B 2 231 ? 83.850 -98.307 -7.096 1.00 33.10 231 GLY B C 1
ATOM 4965 O O . GLY B 2 231 ? 83.604 -99.509 -6.991 1.00 34.01 231 GLY B O 1
ATOM 4966 N N . LEU B 2 232 ? 85.092 -97.820 -7.049 1.00 33.16 232 LEU B N 1
ATOM 4967 C CA . LEU B 2 232 ? 86.224 -98.738 -6.960 1.00 33.93 232 LEU B CA 1
ATOM 4968 C C . LEU B 2 232 ? 86.322 -99.378 -5.581 1.00 35.30 232 LEU B C 1
ATOM 4969 O O . LEU B 2 232 ? 86.582 -100.584 -5.469 1.00 35.85 232 LEU B O 1
ATOM 4974 N N . GLY B 2 233 ? 86.108 -98.593 -4.523 1.00 35.32 233 GLY B N 1
ATOM 4975 C CA . GLY B 2 233 ? 86.309 -99.055 -3.160 1.00 37.45 233 GLY B CA 1
ATOM 4976 C C . GLY B 2 233 ? 85.065 -99.567 -2.461 1.00 41.16 233 GLY B C 1
ATOM 4977 O O . GLY B 2 233 ? 85.188 -100.330 -1.502 1.00 44.57 233 GLY B O 1
ATOM 4978 N N . GLN B 2 234 ? 83.872 -99.172 -2.907 1.00 42.16 234 GLN B N 1
ATOM 4979 C CA . GLN B 2 234 ? 82.650 -99.739 -2.353 1.00 47.13 234 GLN B CA 1
ATOM 4980 C C . GLN B 2 234 ? 81.559 -99.753 -3.410 1.00 48.01 234 GLN B C 1
ATOM 4981 O O . GLN B 2 234 ? 81.585 -98.978 -4.372 1.00 46.10 234 GLN B O 1
ATOM 4987 N N . SER B 2 235 ? 80.565 -100.619 -3.184 1.00 47.65 235 SER B N 1
ATOM 4988 C CA . SER B 2 235 ? 79.447 -100.789 -4.102 1.00 47.47 235 SER B CA 1
ATOM 4989 C C . SER B 2 235 ? 78.106 -100.556 -3.418 1.00 46.86 235 SER B C 1
ATOM 4990 O O . SER B 2 235 ? 77.067 -100.970 -3.940 1.00 47.81 235 SER B O 1
ATOM 4993 N N . GLU B 2 236 ? 78.103 -99.868 -2.280 1.00 45.74 236 GLU B N 1
ATOM 4994 C CA . GLU B 2 236 ? 76.922 -99.745 -1.433 1.00 46.26 236 GLU B CA 1
ATOM 4995 C C . GLU B 2 236 ? 76.109 -98.490 -1.675 1.00 45.16 236 GLU B C 1
ATOM 4996 O O . GLU B 2 236 ? 75.148 -98.258 -0.935 1.00 45.12 236 GLU B O 1
ATOM 5002 N N . SER B 2 237 ? 76.480 -97.654 -2.638 1.00 43.85 237 SER B N 1
ATOM 5003 C CA . SER B 2 237 ? 75.939 -96.304 -2.706 1.00 34.86 237 SER B CA 1
ATOM 5004 C C . SER B 2 237 ? 74.592 -96.317 -3.415 1.00 38.05 237 SER B C 1
ATOM 5005 O O . SER B 2 237 ? 74.465 -96.796 -4.547 1.00 34.89 237 SER B O 1
ATOM 5008 N N . LEU B 2 238 ? 73.595 -95.792 -2.733 1.00 36.15 238 LEU B N 1
ATOM 5009 C CA . LEU B 2 238 ? 72.218 -95.790 -3.167 1.00 36.83 238 LEU B CA 1
ATOM 5010 C C . LEU B 2 238 ? 71.790 -94.353 -3.394 1.00 36.13 238 LEU B C 1
ATOM 5011 O O . LEU B 2 238 ? 72.225 -93.449 -2.683 1.00 35.81 238 LEU B O 1
ATOM 5016 N N . SER B 2 239 ? 70.932 -94.127 -4.372 1.00 39.41 239 SER B N 1
ATOM 5017 C CA . SER B 2 239 ? 70.387 -92.794 -4.492 1.00 40.80 239 SER B CA 1
ATOM 5018 C C . SER B 2 239 ? 68.881 -92.852 -4.685 1.00 39.42 239 SER B C 1
ATOM 5019 O O . SER B 2 239 ? 68.279 -93.894 -4.959 1.00 37.43 239 SER B O 1
ATOM 5022 N N . CYS B 2 240 ? 68.291 -91.683 -4.515 1.00 38.63 240 CYS B N 1
ATOM 5023 C CA . CYS B 2 240 ? 66.861 -91.479 -4.588 1.00 37.39 240 CYS B CA 1
ATOM 5024 C C . CYS B 2 240 ? 66.569 -90.473 -5.687 1.00 38.11 240 CYS B C 1
ATOM 5025 O O . CYS B 2 240 ? 67.184 -89.404 -5.725 1.00 36.84 240 CYS B O 1
ATOM 5028 N N . TYR B 2 241 ? 65.665 -90.834 -6.595 1.00 36.67 241 TYR B N 1
ATOM 5029 C CA . TYR B 2 241 ? 65.178 -89.947 -7.644 1.00 35.94 241 TYR B CA 1
ATOM 5030 C C . TYR B 2 241 ? 63.678 -89.816 -7.464 1.00 37.18 241 TYR B C 1
ATOM 5031 O O . TYR B 2 241 ? 62.958 -90.816 -7.505 1.00 39.26 241 TYR B O 1
ATOM 5040 N N . ALA B 2 242 ? 63.213 -88.596 -7.270 1.00 37.02 242 ALA B N 1
ATOM 5041 C CA . ALA B 2 242 ? 61.831 -88.340 -6.911 1.00 38.24 242 ALA B CA 1
ATOM 5042 C C . ALA B 2 242 ? 61.269 -87.282 -7.835 1.00 39.52 242 ALA B C 1
ATOM 5043 O O . ALA B 2 242 ? 61.938 -86.282 -8.118 1.00 36.38 242 ALA B O 1
ATOM 5045 N N . VAL B 2 243 ? 60.044 -87.510 -8.308 1.00 38.47 243 VAL B N 1
ATOM 5046 C CA . VAL B 2 243 ? 59.415 -86.641 -9.291 1.00 38.00 243 VAL B CA 1
ATOM 5047 C C . VAL B 2 243 ? 57.943 -86.496 -8.950 1.00 39.39 243 VAL B C 1
ATOM 5048 O O . VAL B 2 243 ? 57.318 -87.434 -8.451 1.00 40.74 243 VAL B O 1
ATOM 5052 N N . TYR B 2 244 ? 57.405 -85.306 -9.190 1.00 39.12 244 TYR B N 1
ATOM 5053 C CA . TYR B 2 244 ? 56.006 -85.002 -8.940 1.00 40.35 244 TYR B CA 1
ATOM 5054 C C . TYR B 2 244 ? 55.191 -85.233 -10.204 1.00 40.51 244 TYR B C 1
ATOM 5055 O O . TYR B 2 244 ? 55.511 -84.679 -11.257 1.00 39.38 244 TYR B O 1
ATOM 5064 N N . SER B 2 245 ? 54.131 -86.042 -10.086 1.00 45.61 245 SER B N 1
ATOM 5065 C CA . SER B 2 245 ? 53.150 -86.309 -11.136 1.00 42.52 245 SER B CA 1
ATOM 5066 C C . SER B 2 245 ? 53.795 -86.509 -12.513 1.00 46.23 245 SER B C 1
ATOM 5067 O O . SER B 2 245 ? 53.584 -85.699 -13.420 1.00 43.44 245 SER B O 1
ATOM 5070 N N . PRO B 2 246 ? 54.597 -87.564 -12.691 1.00 45.92 246 PRO B N 1
ATOM 5071 C CA . PRO B 2 246 ? 55.326 -87.711 -13.951 1.00 44.70 246 PRO B CA 1
ATOM 5072 C C . PRO B 2 246 ? 54.414 -88.103 -15.103 1.00 45.37 246 PRO B C 1
ATOM 5073 O O . PRO B 2 246 ? 53.342 -88.687 -14.927 1.00 44.27 246 PRO B O 1
ATOM 5077 N N . ARG B 2 247 ? 54.865 -87.746 -16.303 1.00 47.46 247 ARG B N 1
ATOM 5078 C CA . ARG B 2 247 ? 54.208 -88.105 -17.551 1.00 49.04 247 ARG B CA 1
ATOM 5079 C C . ARG B 2 247 ? 55.308 -88.508 -18.516 1.00 47.30 247 ARG B C 1
ATOM 5080 O O . ARG B 2 247 ? 56.188 -87.695 -18.812 1.00 46.39 247 ARG B O 1
ATOM 5088 N N . MET B 2 248 ? 55.274 -89.758 -18.983 1.00 47.34 248 MET B N 1
ATOM 5089 C CA . MET B 2 248 ? 56.280 -90.227 -19.930 1.00 48.26 248 MET B CA 1
ATOM 5090 C C . MET B 2 248 ? 56.455 -89.248 -21.080 1.00 49.89 248 MET B C 1
ATOM 5091 O O . MET B 2 248 ? 57.578 -89.006 -21.538 1.00 48.22 248 MET B O 1
ATOM 5096 N N . ALA B 2 249 ? 55.351 -88.650 -21.532 1.00 54.48 249 ALA B N 1
ATOM 5097 C CA . ALA B 2 249 ? 55.384 -87.759 -22.687 1.00 55.51 249 ALA B CA 1
ATOM 5098 C C . ALA B 2 249 ? 56.280 -86.549 -22.443 1.00 55.82 249 ALA B C 1
ATOM 5099 O O . ALA B 2 249 ? 57.109 -86.198 -23.292 1.00 58.68 249 ALA B O 1
ATOM 5101 N N . THR B 2 250 ? 56.151 -85.907 -21.280 1.00 50.32 250 THR B N 1
ATOM 5102 C CA . THR B 2 250 ? 56.667 -84.561 -21.117 1.00 45.59 250 THR B CA 1
ATOM 5103 C C . THR B 2 250 ? 57.698 -84.382 -20.023 1.00 42.04 250 THR B C 1
ATOM 5104 O O . THR B 2 250 ? 58.460 -83.418 -20.091 1.00 41.56 250 THR B O 1
ATOM 5108 N N . THR B 2 251 ? 57.739 -85.244 -19.019 1.00 40.28 251 THR B N 1
ATOM 5109 C CA . THR B 2 251 ? 58.713 -85.069 -17.955 1.00 38.40 251 THR B CA 1
ATOM 5110 C C . THR B 2 251 ? 60.131 -85.116 -18.518 1.00 36.53 251 THR B C 1
ATOM 5111 O O . THR B 2 251 ? 60.474 -86.007 -19.297 1.00 37.70 251 THR B O 1
ATOM 5115 N N . VAL B 2 252 ? 60.945 -84.134 -18.148 1.00 35.42 252 VAL B N 1
ATOM 5116 C CA . VAL B 2 252 ? 62.369 -84.152 -18.465 1.00 33.49 252 VAL B CA 1
ATOM 5117 C C . VAL B 2 252 ? 63.145 -84.468 -17.199 1.00 31.98 252 VAL B C 1
ATOM 5118 O O . VAL B 2 252 ? 62.635 -84.388 -16.077 1.00 33.94 252 VAL B O 1
ATOM 5122 N N . GLU B 2 253 ? 64.412 -84.812 -17.387 1.00 31.09 253 GLU B N 1
ATOM 5123 C CA . GLU B 2 253 ? 65.214 -85.262 -16.260 1.00 29.45 253 GLU B CA 1
ATOM 5124 C C . GLU B 2 253 ? 65.409 -84.181 -15.201 1.00 29.26 253 GLU B C 1
ATOM 5125 O O . GLU B 2 253 ? 65.567 -84.508 -14.024 1.00 34.40 253 GLU B O 1
ATOM 5131 N N . ALA B 2 254 ? 65.423 -82.899 -15.580 1.00 32.85 254 ALA B N 1
ATOM 5132 C CA . ALA B 2 254 ? 65.588 -81.856 -14.569 1.00 28.48 254 ALA B CA 1
ATOM 5133 C C . ALA B 2 254 ? 64.369 -81.705 -13.664 1.00 31.55 254 ALA B C 1
ATOM 5134 O O . ALA B 2 254 ? 64.465 -81.019 -12.635 1.00 31.59 254 ALA B O 1
ATOM 5136 N N . ASP B 2 255 ? 63.242 -82.343 -14.018 1.00 32.54 255 ASP B N 1
ATOM 5137 C CA . ASP B 2 255 ? 62.017 -82.370 -13.205 1.00 34.65 255 ASP B CA 1
ATOM 5138 C C . ASP B 2 255 ? 62.112 -83.293 -11.989 1.00 36.31 255 ASP B C 1
ATOM 5139 O O . ASP B 2 255 ? 61.182 -83.299 -11.170 1.00 33.95 255 ASP B O 1
ATOM 5144 N N . ARG B 2 256 ? 63.179 -84.086 -11.872 1.00 35.83 256 ARG B N 1
ATOM 5145 C CA . ARG B 2 256 ? 63.422 -84.945 -10.725 1.00 33.14 256 ARG B CA 1
ATOM 5146 C C . ARG B 2 256 ? 64.377 -84.275 -9.754 1.00 40.21 256 ARG B C 1
ATOM 5147 O O . ARG B 2 256 ? 65.287 -83.535 -10.146 1.00 31.44 256 ARG B O 1
ATOM 5155 N N . THR B 2 257 ? 64.171 -84.569 -8.477 1.00 39.73 257 THR B N 1
ATOM 5156 C CA . THR B 2 257 ? 65.122 -84.244 -7.425 1.00 38.31 257 THR B CA 1
ATOM 5157 C C . THR B 2 257 ? 65.963 -85.481 -7.137 1.00 33.47 257 THR B C 1
ATOM 5158 O O . THR B 2 257 ? 65.432 -86.592 -7.047 1.00 36.67 257 THR B O 1
ATOM 5162 N N . CYS B 2 258 ? 67.268 -85.299 -7.017 1.00 36.20 258 CYS B N 1
ATOM 5163 C CA . CYS B 2 258 ? 68.179 -86.400 -6.753 1.00 32.50 258 CYS B CA 1
ATOM 5164 C C . CYS B 2 258 ? 68.768 -86.246 -5.363 1.00 35.51 258 CYS B C 1
ATOM 5165 O O . CYS B 2 258 ? 69.161 -85.140 -4.976 1.00 34.50 258 CYS B O 1
ATOM 5168 N N . ILE B 2 259 ? 68.787 -87.344 -4.605 1.00 37.10 259 ILE B N 1
ATOM 5169 C CA . ILE B 2 259 ? 69.552 -87.472 -3.363 1.00 38.78 259 ILE B CA 1
ATOM 5170 C C . ILE B 2 259 ? 70.496 -88.649 -3.574 1.00 37.44 259 ILE B C 1
ATOM 5171 O O . ILE B 2 259 ? 70.048 -89.796 -3.660 1.00 38.85 259 ILE B O 1
ATOM 5176 N N . SER B 2 260 ? 71.792 -88.376 -3.646 1.00 35.18 260 SER B N 1
ATOM 5177 C CA A SER B 2 260 ? 72.810 -89.347 -4.020 0.55 32.42 260 SER B CA 1
ATOM 5178 C CA B SER B 2 260 ? 72.783 -89.379 -4.010 0.45 34.74 260 SER B CA 1
ATOM 5179 C C . SER B 2 260 ? 73.691 -89.709 -2.829 1.00 35.92 260 SER B C 1
ATOM 5180 O O . SER B 2 260 ? 73.672 -89.050 -1.785 1.00 36.10 260 SER B O 1
ATOM 5185 N N . ASN B 2 261 ? 74.484 -90.773 -3.010 1.00 32.69 261 ASN B N 1
ATOM 5186 C CA . ASN B 2 261 ? 75.505 -91.196 -2.043 1.00 39.13 261 ASN B CA 1
ATOM 5187 C C . ASN B 2 261 ? 74.916 -91.472 -0.661 1.00 39.76 261 ASN B C 1
ATOM 5188 O O . ASN B 2 261 ? 75.393 -90.968 0.358 1.00 34.72 261 ASN B O 1
ATOM 5193 N N . ILE B 2 262 ? 73.875 -92.295 -0.641 1.00 39.56 262 ILE B N 1
ATOM 5194 C CA . ILE B 2 262 ? 73.240 -92.758 0.582 1.00 37.20 262 ILE B CA 1
ATOM 5195 C C . ILE B 2 262 ? 73.859 -94.091 0.939 1.00 37.78 262 ILE B C 1
ATOM 5196 O O . ILE B 2 262 ? 73.688 -95.076 0.217 1.00 37.88 262 ILE B O 1
ATOM 5201 N N . HIS B 2 263 ? 74.600 -94.108 2.032 1.00 38.18 263 HIS B N 1
ATOM 5202 C CA . HIS B 2 263 ? 75.259 -95.308 2.519 1.00 41.49 263 HIS B CA 1
ATOM 5203 C C . HIS B 2 263 ? 76.012 -94.900 3.764 1.00 42.77 263 HIS B C 1
ATOM 5204 O O . HIS B 2 263 ? 75.976 -93.728 4.150 1.00 40.11 263 HIS B O 1
ATOM 5211 N N . GLN B 2 264 ? 76.673 -95.859 4.408 1.00 50.39 264 GLN B N 1
ATOM 5212 C CA . GLN B 2 264 ? 77.314 -95.570 5.685 1.00 55.68 264 GLN B CA 1
ATOM 5213 C C . GLN B 2 264 ? 78.488 -94.608 5.522 1.00 53.43 264 GLN B C 1
ATOM 5214 O O . GLN B 2 264 ? 78.800 -93.857 6.453 1.00 52.55 264 GLN B O 1
ATOM 5220 N N . GLY B 2 265 ? 79.126 -94.589 4.344 1.00 51.56 265 GLY B N 1
ATOM 5221 C CA . GLY B 2 265 ? 80.191 -93.637 4.068 1.00 50.09 265 GLY B CA 1
ATOM 5222 C C . GLY B 2 265 ? 79.734 -92.290 3.549 1.00 48.32 265 GLY B C 1
ATOM 5223 O O . GLY B 2 265 ? 80.543 -91.356 3.454 1.00 48.40 265 GLY B O 1
ATOM 5224 N N . GLY B 2 266 ? 78.463 -92.181 3.188 1.00 45.11 266 GLY B N 1
ATOM 5225 C CA . GLY B 2 266 ? 77.921 -90.943 2.687 1.00 42.40 266 GLY B CA 1
ATOM 5226 C C . GLY B 2 266 ? 76.857 -90.477 3.642 1.00 42.84 266 GLY B C 1
ATOM 5227 O O . GLY B 2 266 ? 77.116 -90.387 4.841 1.00 46.69 266 GLY B O 1
ATOM 5228 N N . THR B 2 267 ? 75.662 -90.202 3.147 1.00 40.17 267 THR B N 1
ATOM 5229 C CA . THR B 2 267 ? 74.568 -89.850 4.030 1.00 42.73 267 THR B CA 1
ATOM 5230 C C . THR B 2 267 ? 73.988 -91.120 4.642 1.00 48.33 267 THR B C 1
ATOM 5231 O O . THR B 2 267 ? 73.623 -92.042 3.900 1.00 51.03 267 THR B O 1
ATOM 5235 N N . PRO B 2 268 ? 73.934 -91.230 5.970 1.00 47.73 268 PRO B N 1
ATOM 5236 C CA . PRO B 2 268 ? 73.398 -92.436 6.613 1.00 47.82 268 PRO B CA 1
ATOM 5237 C C . PRO B 2 268 ? 72.000 -92.761 6.121 1.00 42.89 268 PRO B C 1
ATOM 5238 O O . PRO B 2 268 ? 71.132 -91.878 6.036 1.00 42.97 268 PRO B O 1
ATOM 5242 N N . PRO B 2 269 ? 71.755 -94.024 5.782 1.00 47.72 269 PRO B N 1
ATOM 5243 C CA . PRO B 2 269 ? 70.425 -94.424 5.294 1.00 44.20 269 PRO B CA 1
ATOM 5244 C C . PRO B 2 269 ? 69.269 -93.994 6.184 1.00 48.87 269 PRO B C 1
ATOM 5245 O O . PRO B 2 269 ? 68.245 -93.540 5.657 1.00 48.01 269 PRO B O 1
ATOM 5249 N N . VAL B 2 270 ? 69.388 -94.124 7.512 1.00 51.22 270 VAL B N 1
ATOM 5250 C CA . VAL B 2 270 ? 68.340 -93.623 8.404 1.00 55.12 270 VAL B CA 1
ATOM 5251 C C . VAL B 2 270 ? 68.124 -92.132 8.179 1.00 53.78 270 VAL B C 1
ATOM 5252 O O . VAL B 2 270 ? 66.992 -91.661 8.004 1.00 53.05 270 VAL B O 1
ATOM 5256 N N . GLU B 2 271 ? 69.220 -91.370 8.219 1.00 53.71 271 GLU B N 1
ATOM 5257 C CA . GLU B 2 271 ? 69.172 -89.925 8.035 1.00 54.09 271 GLU B CA 1
ATOM 5258 C C . GLU B 2 271 ? 68.530 -89.571 6.705 1.00 51.00 271 GLU B C 1
ATOM 5259 O O . GLU B 2 271 ? 67.758 -88.609 6.617 1.00 49.50 271 GLU B O 1
ATOM 5265 N N . ALA B 2 272 ? 68.815 -90.365 5.667 1.00 49.88 272 ALA B N 1
ATOM 5266 C CA . ALA B 2 272 ? 68.301 -90.096 4.327 1.00 42.56 272 ALA B CA 1
ATOM 5267 C C . ALA B 2 272 ? 66.782 -90.164 4.290 1.00 48.78 272 ALA B C 1
ATOM 5268 O O . ALA B 2 272 ? 66.117 -89.259 3.767 1.00 48.75 272 ALA B O 1
ATOM 5270 N N . ALA B 2 273 ? 66.218 -91.243 4.832 1.00 48.96 273 ALA B N 1
ATOM 5271 C CA . ALA B 2 273 ? 64.770 -91.402 4.843 1.00 46.50 273 ALA B CA 1
ATOM 5272 C C . ALA B 2 273 ? 64.077 -90.149 5.363 1.00 46.85 273 ALA B C 1
ATOM 5273 O O . ALA B 2 273 ? 63.036 -89.738 4.841 1.00 47.01 273 ALA B O 1
ATOM 5275 N N . ALA B 2 274 ? 64.660 -89.505 6.370 1.00 46.99 274 ALA B N 1
ATOM 5276 C CA . ALA B 2 274 ? 64.025 -88.322 6.928 1.00 47.43 274 ALA B CA 1
ATOM 5277 C C . ALA B 2 274 ? 64.019 -87.168 5.931 1.00 49.60 274 ALA B C 1
ATOM 5278 O O . ALA B 2 274 ? 63.026 -86.434 5.837 1.00 50.53 274 ALA B O 1
ATOM 5280 N N . VAL B 2 275 ? 65.113 -86.980 5.177 1.00 47.85 275 VAL B N 1
ATOM 5281 C CA . VAL B 2 275 ? 65.124 -85.881 4.212 1.00 44.54 275 VAL B CA 1
ATOM 5282 C C . VAL B 2 275 ? 64.187 -86.197 3.054 1.00 44.98 275 VAL B C 1
ATOM 5283 O O . VAL B 2 275 ? 63.577 -85.292 2.462 1.00 42.26 275 VAL B O 1
ATOM 5287 N N . ILE B 2 276 ? 64.030 -87.482 2.736 1.00 46.49 276 ILE B N 1
ATOM 5288 C CA . ILE B 2 276 ? 63.109 -87.889 1.681 1.00 43.20 276 ILE B CA 1
ATOM 5289 C C . ILE B 2 276 ? 61.680 -87.547 2.072 1.00 45.80 276 ILE B C 1
ATOM 5290 O O . ILE B 2 276 ? 60.941 -86.912 1.307 1.00 44.20 276 ILE B O 1
ATOM 5295 N N . VAL B 2 277 ? 61.283 -87.935 3.288 1.00 46.13 277 VAL B N 1
ATOM 5296 C CA . VAL B 2 277 ? 59.953 -87.602 3.788 1.00 47.54 277 VAL B CA 1
ATOM 5297 C C . VAL B 2 277 ? 59.689 -86.112 3.637 1.00 48.11 277 VAL B C 1
ATOM 5298 O O . VAL B 2 277 ? 58.709 -85.700 3.006 1.00 46.96 277 VAL B O 1
ATOM 5302 N N . ASP B 2 278 ? 60.575 -85.279 4.195 1.00 46.85 278 ASP B N 1
ATOM 5303 C CA . ASP B 2 278 ? 60.360 -83.839 4.089 1.00 49.36 278 ASP B CA 1
ATOM 5304 C C . ASP B 2 278 ? 60.242 -83.407 2.635 1.00 49.57 278 ASP B C 1
ATOM 5305 O O . ASP B 2 278 ? 59.398 -82.570 2.295 1.00 50.63 278 ASP B O 1
ATOM 5310 N N . LEU B 2 279 ? 61.075 -83.977 1.760 1.00 49.60 279 LEU B N 1
ATOM 5311 C CA . LEU B 2 279 ? 61.069 -83.584 0.355 1.00 41.76 279 LEU B CA 1
ATOM 5312 C C . LEU B 2 279 ? 59.723 -83.869 -0.296 1.00 46.04 279 LEU B C 1
ATOM 5313 O O . LEU B 2 279 ? 59.191 -83.034 -1.040 1.00 41.96 279 LEU B O 1
ATOM 5318 N N . ALA B 2 280 ? 59.161 -85.052 -0.027 1.00 47.36 280 ALA B N 1
ATOM 5319 C CA . ALA B 2 280 ? 57.858 -85.408 -0.572 1.00 44.58 280 ALA B CA 1
ATOM 5320 C C . ALA B 2 280 ? 56.772 -84.485 -0.053 1.00 45.50 280 ALA B C 1
ATOM 5321 O O . ALA B 2 280 ? 55.818 -84.187 -0.778 1.00 45.64 280 ALA B O 1
ATOM 5323 N N . LYS B 2 281 ? 56.890 -84.046 1.206 1.00 49.50 281 LYS B N 1
ATOM 5324 C CA . LYS B 2 281 ? 55.982 -83.033 1.742 1.00 51.25 281 LYS B CA 1
ATOM 5325 C C . LYS B 2 281 ? 56.034 -81.765 0.908 1.00 45.68 281 LYS B C 1
ATOM 5326 O O . LYS B 2 281 ? 54.999 -81.197 0.548 1.00 46.06 281 LYS B O 1
ATOM 5332 N N . ARG B 2 282 ? 57.246 -81.312 0.590 1.00 45.97 282 ARG B N 1
ATOM 5333 C CA . ARG B 2 282 ? 57.410 -80.089 -0.179 1.00 42.93 282 ARG B CA 1
ATOM 5334 C C . ARG B 2 282 ? 56.925 -80.267 -1.607 1.00 42.29 282 ARG B C 1
ATOM 5335 O O . ARG B 2 282 ? 56.312 -79.361 -2.174 1.00 42.03 282 ARG B O 1
ATOM 5343 N N . MET B 2 283 ? 57.192 -81.425 -2.210 1.00 42.72 283 MET B N 1
ATOM 5344 C CA . MET B 2 283 ? 56.685 -81.673 -3.556 1.00 41.64 283 MET B CA 1
ATOM 5345 C C . MET B 2 283 ? 55.170 -81.655 -3.583 1.00 43.96 283 MET B C 1
ATOM 5346 O O . MET B 2 283 ? 54.566 -81.183 -4.551 1.00 44.71 283 MET B O 1
ATOM 5351 N N . LEU B 2 284 ? 54.537 -82.173 -2.535 1.00 44.51 284 LEU B N 1
ATOM 5352 C CA . LEU B 2 284 ? 53.080 -82.138 -2.469 1.00 46.84 284 LEU B CA 1
ATOM 5353 C C . LEU B 2 284 ? 52.581 -80.718 -2.241 1.00 46.60 284 LEU B C 1
ATOM 5354 O O . LEU B 2 284 ? 51.674 -80.247 -2.940 1.00 45.98 284 LEU B O 1
ATOM 5359 N N . GLU B 2 285 ? 53.188 -80.016 -1.280 1.00 47.15 285 GLU B N 1
ATOM 5360 C CA . GLU B 2 285 ? 52.886 -78.607 -1.049 1.00 48.56 285 GLU B CA 1
ATOM 5361 C C . GLU B 2 285 ? 53.030 -77.785 -2.321 1.00 44.19 285 GLU B C 1
ATOM 5362 O O . GLU B 2 285 ? 52.128 -77.024 -2.688 1.00 44.45 285 GLU B O 1
ATOM 5368 N N . GLN B 2 286 ? 54.162 -77.927 -3.012 1.00 42.73 286 GLN B N 1
ATOM 5369 C CA . GLN B 2 286 ? 54.488 -77.041 -4.123 1.00 41.34 286 GLN B CA 1
ATOM 5370 C C . GLN B 2 286 ? 53.914 -77.511 -5.454 1.00 44.78 286 GLN B C 1
ATOM 5371 O O . GLN B 2 286 ? 53.805 -76.701 -6.385 1.00 44.96 286 GLN B O 1
ATOM 5377 N N . LYS B 2 287 ? 53.539 -78.787 -5.558 1.00 43.93 287 LYS B N 1
ATOM 5378 C CA . LYS B 2 287 ? 53.185 -79.435 -6.825 1.00 43.22 287 LYS B CA 1
ATOM 5379 C C . LYS B 2 287 ? 54.279 -79.222 -7.877 1.00 40.91 287 LYS B C 1
ATOM 5380 O O . LYS B 2 287 ? 54.043 -78.753 -8.994 1.00 40.67 287 LYS B O 1
ATOM 5386 N N . ALA B 2 288 ? 55.497 -79.585 -7.491 1.00 39.20 288 ALA B N 1
ATOM 5387 C CA . ALA B 2 288 ? 56.647 -79.384 -8.349 1.00 37.63 288 ALA B CA 1
ATOM 5388 C C . ALA B 2 288 ? 57.778 -80.244 -7.826 1.00 41.96 288 ALA B C 1
ATOM 5389 O O . ALA B 2 288 ? 57.807 -80.601 -6.644 1.00 39.93 288 ALA B O 1
ATOM 5391 N N . SER B 2 289 ? 58.708 -80.581 -8.714 1.00 36.17 289 SER B N 1
ATOM 5392 C CA . SER B 2 289 ? 59.855 -81.377 -8.318 1.00 37.70 289 SER B CA 1
ATOM 5393 C C . SER B 2 289 ? 61.100 -80.865 -9.041 1.00 35.94 289 SER B C 1
ATOM 5394 O O . SER B 2 289 ? 61.020 -80.063 -9.979 1.00 33.42 289 SER B O 1
ATOM 5397 N N . GLY B 2 290 ? 62.261 -81.305 -8.559 1.00 33.72 290 GLY B N 1
ATOM 5398 C CA . GLY B 2 290 ? 63.522 -80.960 -9.207 1.00 32.28 290 GLY B CA 1
ATOM 5399 C C . GLY B 2 290 ? 63.724 -79.461 -9.295 1.00 34.40 290 GLY B C 1
ATOM 5400 O O . GLY B 2 290 ? 63.538 -78.726 -8.314 1.00 34.37 290 GLY B O 1
ATOM 5401 N N . ILE B 2 291 ? 64.062 -78.981 -10.496 1.00 33.47 291 ILE B N 1
ATOM 5402 C CA . ILE B 2 291 ? 64.399 -77.573 -10.692 1.00 34.25 291 ILE B CA 1
ATOM 5403 C C . ILE B 2 291 ? 63.188 -76.685 -10.494 1.00 35.79 291 ILE B C 1
ATOM 5404 O O . ILE B 2 291 ? 63.311 -75.457 -10.523 1.00 35.14 291 ILE B O 1
ATOM 5409 N N . ASN B 2 292 ? 62.019 -77.280 -10.288 1.00 37.32 292 ASN B N 1
ATOM 5410 C CA . ASN B 2 292 ? 60.802 -76.498 -10.190 1.00 39.52 292 ASN B CA 1
ATOM 5411 C C . ASN B 2 292 ? 60.452 -76.126 -8.764 1.00 39.62 292 ASN B C 1
ATOM 5412 O O . ASN B 2 292 ? 59.499 -75.376 -8.553 1.00 39.50 292 ASN B O 1
ATOM 5417 N N . MET B 2 293 ? 61.197 -76.621 -7.790 1.00 40.33 293 MET B N 1
ATOM 5418 C CA . MET B 2 293 ? 60.919 -76.330 -6.396 1.00 39.41 293 MET B CA 1
ATOM 5419 C C . MET B 2 293 ? 61.596 -75.027 -5.990 1.00 40.90 293 MET B C 1
ATOM 5420 O O . MET B 2 293 ? 62.666 -74.682 -6.490 1.00 40.24 293 MET B O 1
ATOM 5425 N N . THR B 2 294 ? 60.950 -74.292 -5.094 1.00 43.39 294 THR B N 1
ATOM 5426 C CA . THR B 2 294 ? 61.553 -73.071 -4.602 1.00 47.48 294 THR B CA 1
ATOM 5427 C C . THR B 2 294 ? 62.804 -73.396 -3.802 1.00 55.29 294 THR B C 1
ATOM 5428 O O . THR B 2 294 ? 62.963 -74.501 -3.278 1.00 55.64 294 THR B O 1
ATOM 5432 N N . ARG B 2 295 ? 63.680 -72.397 -3.696 1.00 65.43 295 ARG B N 1
ATOM 5433 C CA . ARG B 2 295 ? 65.004 -72.530 -3.082 1.00 71.57 295 ARG B CA 1
ATOM 5434 C C . ARG B 2 295 ? 65.872 -73.474 -3.915 1.00 74.20 295 ARG B C 1
ATOM 5435 O O . ARG B 2 295 ? 66.632 -73.045 -4.794 1.00 74.58 295 ARG B O 1
ATOM 5443 N N . MET C 1 1 ? 110.861 -117.673 1.166 1.00 47.68 1 MET C N 1
ATOM 5444 C CA . MET C 1 1 ? 109.856 -117.015 0.344 1.00 48.73 1 MET C CA 1
ATOM 5445 C C . MET C 1 1 ? 108.477 -117.626 0.518 1.00 47.67 1 MET C C 1
ATOM 5446 O O . MET C 1 1 ? 108.322 -118.850 0.588 1.00 49.40 1 MET C O 1
ATOM 5451 N N . LYS C 1 2 ? 107.476 -116.759 0.590 1.00 44.47 2 LYS C N 1
ATOM 5452 C CA . LYS C 1 2 ? 106.100 -117.195 0.688 1.00 45.27 2 LYS C CA 1
ATOM 5453 C C . LYS C 1 2 ? 105.572 -117.499 -0.702 1.00 40.66 2 LYS C C 1
ATOM 5454 O O . LYS C 1 2 ? 105.927 -116.826 -1.673 1.00 39.30 2 LYS C O 1
ATOM 5460 N N . LEU C 1 3 ? 104.744 -118.529 -0.797 1.00 39.63 3 LEU C N 1
ATOM 5461 C CA . LEU C 1 3 ? 104.006 -118.836 -2.014 1.00 38.67 3 LEU C CA 1
ATOM 5462 C C . LEU C 1 3 ? 102.512 -118.697 -1.774 1.00 39.57 3 LEU C C 1
ATOM 5463 O O . LEU C 1 3 ? 101.700 -119.339 -2.440 1.00 41.04 3 LEU C O 1
ATOM 5468 N N . LYS C 1 4 ? 102.144 -117.852 -0.822 1.00 38.87 4 LYS C N 1
ATOM 5469 C CA . LYS C 1 4 ? 100.771 -117.780 -0.368 1.00 41.40 4 LYS C CA 1
ATOM 5470 C C . LYS C 1 4 ? 100.490 -116.346 0.044 1.00 40.97 4 LYS C C 1
ATOM 5471 O O . LYS C 1 4 ? 101.398 -115.604 0.431 1.00 41.92 4 LYS C O 1
ATOM 5477 N N . THR C 1 5 ? 99.234 -115.943 -0.097 1.00 38.92 5 THR C N 1
ATOM 5478 C CA . THR C 1 5 ? 98.795 -114.708 0.519 1.00 39.24 5 THR C CA 1
ATOM 5479 C C . THR C 1 5 ? 97.299 -114.793 0.754 1.00 37.96 5 THR C C 1
ATOM 5480 O O . THR C 1 5 ? 96.602 -115.631 0.175 1.00 39.90 5 THR C O 1
ATOM 5484 N N . THR C 1 6 ? 96.822 -113.908 1.617 1.00 40.71 6 THR C N 1
ATOM 5485 C CA . THR C 1 6 ? 95.407 -113.782 1.928 1.00 41.50 6 THR C CA 1
ATOM 5486 C C . THR C 1 6 ? 94.881 -112.511 1.272 1.00 39.62 6 THR C C 1
ATOM 5487 O O . THR C 1 6 ? 95.436 -111.428 1.485 1.00 38.59 6 THR C O 1
ATOM 5491 N N . LEU C 1 7 ? 93.841 -112.644 0.449 1.00 39.21 7 LEU C N 1
ATOM 5492 C CA . LEU C 1 7 ? 93.261 -111.502 -0.254 1.00 38.75 7 LEU C CA 1
ATOM 5493 C C . LEU C 1 7 ? 91.752 -111.487 -0.027 1.00 41.90 7 LEU C C 1
ATOM 5494 O O . LEU C 1 7 ? 91.037 -112.393 -0.481 1.00 42.11 7 LEU C O 1
ATOM 5499 N N . PHE C 1 8 ? 91.268 -110.435 0.637 1.00 37.53 8 PHE C N 1
ATOM 5500 C CA . PHE C 1 8 ? 89.902 -110.382 1.138 1.00 40.44 8 PHE C CA 1
ATOM 5501 C C . PHE C 1 8 ? 89.588 -111.641 1.942 1.00 43.59 8 PHE C C 1
ATOM 5502 O O . PHE C 1 8 ? 88.562 -112.291 1.750 1.00 43.95 8 PHE C O 1
ATOM 5510 N N . GLY C 1 9 ? 90.508 -112.004 2.836 1.00 44.53 9 GLY C N 1
ATOM 5511 C CA . GLY C 1 9 ? 90.289 -113.111 3.743 1.00 45.97 9 GLY C CA 1
ATOM 5512 C C . GLY C 1 9 ? 90.425 -114.492 3.139 1.00 47.82 9 GLY C C 1
ATOM 5513 O O . GLY C 1 9 ? 90.288 -115.483 3.870 1.00 49.25 9 GLY C O 1
ATOM 5514 N N . ASN C 1 10 ? 90.695 -114.600 1.844 1.00 46.87 10 ASN C N 1
ATOM 5515 C CA . ASN C 1 10 ? 90.869 -115.889 1.189 1.00 48.44 10 ASN C CA 1
ATOM 5516 C C . ASN C 1 10 ? 92.340 -116.169 0.956 1.00 47.17 10 ASN C C 1
ATOM 5517 O O . ASN C 1 10 ? 93.107 -115.267 0.619 1.00 46.72 10 ASN C O 1
ATOM 5522 N N . VAL C 1 11 ? 92.725 -117.417 1.124 1.00 48.48 11 VAL C N 1
ATOM 5523 C CA . VAL C 1 11 ? 94.109 -117.814 0.935 1.00 46.86 11 VAL C CA 1
ATOM 5524 C C . VAL C 1 11 ? 94.287 -118.254 -0.507 1.00 46.11 11 VAL C C 1
ATOM 5525 O O . VAL C 1 11 ? 93.532 -119.095 -1.006 1.00 43.23 11 VAL C O 1
ATOM 5529 N N . TYR C 1 12 ? 95.251 -117.642 -1.193 1.00 45.18 12 TYR C N 1
ATOM 5530 C CA . TYR C 1 12 ? 95.664 -118.064 -2.524 1.00 42.66 12 TYR C CA 1
ATOM 5531 C C . TYR C 1 12 ? 97.033 -118.709 -2.386 1.00 42.83 12 TYR C C 1
ATOM 5532 O O . TYR C 1 12 ? 97.979 -118.078 -1.904 1.00 43.86 12 TYR C O 1
ATOM 5541 N N . GLN C 1 13 ? 97.122 -119.971 -2.766 1.00 42.65 13 GLN C N 1
ATOM 5542 C CA . GLN C 1 13 ? 98.339 -120.744 -2.618 1.00 45.57 13 GLN C CA 1
ATOM 5543 C C . GLN C 1 13 ? 98.881 -121.051 -4.002 1.00 44.07 13 GLN C C 1
ATOM 5544 O O . GLN C 1 13 ? 98.120 -121.416 -4.904 1.00 43.88 13 GLN C O 1
ATOM 5550 N N . PHE C 1 14 ? 100.183 -120.877 -4.177 1.00 42.78 14 PHE C N 1
ATOM 5551 C CA . PHE C 1 14 ? 100.813 -121.058 -5.471 1.00 40.75 14 PHE C CA 1
ATOM 5552 C C . PHE C 1 14 ? 101.888 -122.132 -5.359 1.00 39.66 14 PHE C C 1
ATOM 5553 O O . PHE C 1 14 ? 102.505 -122.305 -4.305 1.00 38.46 14 PHE C O 1
ATOM 5561 N N . LYS C 1 15 ? 102.109 -122.856 -6.459 1.00 39.71 15 LYS C N 1
ATOM 5562 C CA . LYS C 1 15 ? 102.917 -124.068 -6.372 1.00 42.56 15 LYS C CA 1
ATOM 5563 C C . LYS C 1 15 ? 104.409 -123.772 -6.398 1.00 41.64 15 LYS C C 1
ATOM 5564 O O . LYS C 1 15 ? 105.170 -124.358 -5.625 1.00 43.90 15 LYS C O 1
ATOM 5570 N N . ASP C 1 16 ? 104.853 -122.891 -7.284 1.00 40.47 16 ASP C N 1
ATOM 5571 C CA . ASP C 1 16 ? 106.275 -122.616 -7.438 1.00 39.84 16 ASP C CA 1
ATOM 5572 C C . ASP C 1 16 ? 106.439 -121.194 -7.971 1.00 36.96 16 ASP C C 1
ATOM 5573 O O . ASP C 1 16 ? 105.451 -120.500 -8.245 1.00 35.09 16 ASP C O 1
ATOM 5578 N N . VAL C 1 17 ? 107.704 -120.746 -8.086 1.00 35.62 17 VAL C N 1
ATOM 5579 C CA . VAL C 1 17 ? 107.988 -119.437 -8.682 1.00 33.91 17 VAL C CA 1
ATOM 5580 C C . VAL C 1 17 ? 107.380 -119.350 -10.072 1.00 33.78 17 VAL C C 1
ATOM 5581 O O . VAL C 1 17 ? 106.752 -118.346 -10.435 1.00 33.96 17 VAL C O 1
ATOM 5585 N N . LYS C 1 18 ? 107.552 -120.416 -10.861 1.00 34.21 18 LYS C N 1
ATOM 5586 C CA . LYS C 1 18 ? 107.042 -120.477 -12.229 1.00 33.97 18 LYS C CA 1
ATOM 5587 C C . LYS C 1 18 ? 105.547 -120.173 -12.296 1.00 35.45 18 LYS C C 1
ATOM 5588 O O . LYS C 1 18 ? 105.102 -119.384 -13.139 1.00 32.69 18 LYS C O 1
ATOM 5594 N N . GLU C 1 19 ? 104.751 -120.789 -11.420 1.00 32.36 19 GLU C N 1
ATOM 5595 C CA . GLU C 1 19 ? 103.318 -120.501 -11.451 1.00 32.66 19 GLU C CA 1
ATOM 5596 C C . GLU C 1 19 ? 103.032 -119.054 -11.067 1.00 32.26 19 GLU C C 1
ATOM 5597 O O . GLU C 1 19 ? 102.156 -118.408 -11.658 1.00 31.96 19 GLU C O 1
ATOM 5603 N N . VAL C 1 20 ? 103.760 -118.520 -10.083 1.00 32.75 20 VAL C N 1
ATOM 5604 C CA . VAL C 1 20 ? 103.515 -117.141 -9.670 1.00 32.42 20 VAL C CA 1
ATOM 5605 C C . VAL C 1 20 ? 103.755 -116.190 -10.839 1.00 31.70 20 VAL C C 1
ATOM 5606 O O . VAL C 1 20 ? 102.914 -115.338 -11.158 1.00 31.20 20 VAL C O 1
ATOM 5610 N N . LEU C 1 21 ? 104.913 -116.328 -11.490 1.00 29.69 21 LEU C N 1
ATOM 5611 C CA . LEU C 1 21 ? 105.251 -115.512 -12.653 1.00 27.37 21 LEU C CA 1
ATOM 5612 C C . LEU C 1 21 ? 104.145 -115.548 -13.685 1.00 31.49 21 LEU C C 1
ATOM 5613 O O . LEU C 1 21 ? 103.772 -114.517 -14.256 1.00 32.00 21 LEU C O 1
ATOM 5618 N N . ALA C 1 22 ? 103.638 -116.751 -13.966 1.00 29.95 22 ALA C N 1
ATOM 5619 C CA . ALA C 1 22 ? 102.627 -116.918 -14.998 1.00 28.51 22 ALA C CA 1
ATOM 5620 C C . ALA C 1 22 ? 101.328 -116.242 -14.597 1.00 28.62 22 ALA C C 1
ATOM 5621 O O . ALA C 1 22 ? 100.753 -115.475 -15.372 1.00 27.97 22 ALA C O 1
ATOM 5623 N N . LYS C 1 23 ? 100.846 -116.513 -13.387 1.00 29.50 23 LYS C N 1
ATOM 5624 C CA . LYS C 1 23 ? 99.519 -116.028 -13.026 1.00 29.82 23 LYS C CA 1
ATOM 5625 C C . LYS C 1 23 ? 99.503 -114.519 -12.804 1.00 28.72 23 LYS C C 1
ATOM 5626 O O . LYS C 1 23 ? 98.460 -113.885 -12.990 1.00 29.79 23 LYS C O 1
ATOM 5632 N N . ALA C 1 24 ? 100.642 -113.922 -12.442 1.00 27.95 24 ALA C N 1
ATOM 5633 C CA . ALA C 1 24 ? 100.723 -112.469 -12.283 1.00 26.91 24 ALA C CA 1
ATOM 5634 C C . ALA C 1 24 ? 100.531 -111.698 -13.590 1.00 31.20 24 ALA C C 1
ATOM 5635 O O . ALA C 1 24 ? 100.271 -110.492 -13.540 1.00 30.94 24 ALA C O 1
ATOM 5637 N N . ASN C 1 25 ? 100.671 -112.345 -14.749 1.00 29.12 25 ASN C N 1
ATOM 5638 C CA . ASN C 1 25 ? 100.491 -111.661 -16.029 1.00 27.08 25 ASN C CA 1
ATOM 5639 C C . ASN C 1 25 ? 99.076 -111.112 -16.179 1.00 28.53 25 ASN C C 1
ATOM 5640 O O . ASN C 1 25 ? 98.093 -111.758 -15.798 1.00 27.66 25 ASN C O 1
ATOM 5645 N N . GLU C 1 26 ? 98.966 -109.935 -16.788 1.00 26.16 26 GLU C N 1
ATOM 5646 C CA . GLU C 1 26 ? 97.678 -109.533 -17.334 1.00 26.37 26 GLU C CA 1
ATOM 5647 C C . GLU C 1 26 ? 97.177 -110.598 -18.303 1.00 28.79 26 GLU C C 1
ATOM 5648 O O . GLU C 1 26 ? 97.954 -111.271 -18.982 1.00 26.74 26 GLU C O 1
ATOM 5654 N N . LEU C 1 27 ? 95.859 -110.718 -18.381 1.00 25.49 27 LEU C N 1
ATOM 5655 C CA . LEU C 1 27 ? 95.209 -111.740 -19.188 1.00 26.33 27 LEU C CA 1
ATOM 5656 C C . LEU C 1 27 ? 95.628 -111.675 -20.655 1.00 32.19 27 LEU C C 1
ATOM 5657 O O . LEU C 1 27 ? 95.574 -110.615 -21.289 1.00 30.60 27 LEU C O 1
ATOM 5662 N N . ARG C 1 28 ? 96.045 -112.819 -21.200 1.00 32.29 28 ARG C N 1
ATOM 5663 C CA . ARG C 1 28 ? 96.317 -112.924 -22.628 1.00 26.01 28 ARG C CA 1
ATOM 5664 C C . ARG C 1 28 ? 96.008 -114.341 -23.094 1.00 33.37 28 ARG C C 1
ATOM 5665 O O . ARG C 1 28 ? 96.132 -115.308 -22.336 1.00 33.96 28 ARG C O 1
ATOM 5673 N N . SER C 1 29 ? 95.597 -114.459 -24.356 1.00 33.08 29 SER C N 1
ATOM 5674 C CA . SER C 1 29 ? 95.153 -115.754 -24.865 1.00 28.55 29 SER C CA 1
ATOM 5675 C C . SER C 1 29 ? 96.253 -116.809 -24.779 1.00 28.93 29 SER C C 1
ATOM 5676 O O . SER C 1 29 ? 95.982 -117.980 -24.472 1.00 34.00 29 SER C O 1
ATOM 5679 N N . GLY C 1 30 ? 97.500 -116.422 -25.033 1.00 27.98 30 GLY C N 1
ATOM 5680 C CA . GLY C 1 30 ? 98.568 -117.406 -25.021 1.00 28.33 30 GLY C CA 1
ATOM 5681 C C . GLY C 1 30 ? 98.702 -118.124 -23.693 1.00 31.16 30 GLY C C 1
ATOM 5682 O O . GLY C 1 30 ? 98.903 -119.336 -23.656 1.00 34.86 30 GLY C O 1
ATOM 5683 N N . ASP C 1 31 ? 98.606 -117.384 -22.584 1.00 31.44 31 ASP C N 1
ATOM 5684 C CA . ASP C 1 31 ? 98.723 -118.001 -21.264 1.00 31.58 31 ASP C CA 1
ATOM 5685 C C . ASP C 1 31 ? 97.574 -118.963 -20.996 1.00 33.64 31 ASP C C 1
ATOM 5686 O O . ASP C 1 31 ? 97.771 -120.031 -20.404 1.00 32.97 31 ASP C O 1
ATOM 5691 N N . VAL C 1 32 ? 96.358 -118.583 -21.390 1.00 30.95 32 VAL C N 1
ATOM 5692 C CA . VAL C 1 32 ? 95.224 -119.497 -21.316 1.00 32.39 32 VAL C CA 1
ATOM 5693 C C . VAL C 1 32 ? 95.498 -120.741 -22.144 1.00 36.41 32 VAL C C 1
ATOM 5694 O O . VAL C 1 32 ? 95.328 -121.877 -21.685 1.00 34.53 32 VAL C O 1
ATOM 5698 N N . LEU C 1 33 ? 95.910 -120.533 -23.393 1.00 35.97 33 LEU C N 1
ATOM 5699 C CA . LEU C 1 33 ? 96.303 -121.639 -24.253 1.00 37.06 33 LEU C CA 1
ATOM 5700 C C . LEU C 1 33 ? 97.380 -122.492 -23.600 1.00 36.89 33 LEU C C 1
ATOM 5701 O O . LEU C 1 33 ? 97.358 -123.720 -23.705 1.00 39.72 33 LEU C O 1
ATOM 5706 N N . ALA C 1 34 ? 98.330 -121.859 -22.917 1.00 37.37 34 ALA C N 1
ATOM 5707 C CA . ALA C 1 34 ? 99.392 -122.600 -22.254 1.00 36.85 34 ALA C CA 1
ATOM 5708 C C . ALA C 1 34 ? 98.936 -123.241 -20.953 1.00 39.49 34 ALA C C 1
ATOM 5709 O O . ALA C 1 34 ? 99.677 -124.056 -20.387 1.00 39.66 34 ALA C O 1
ATOM 5711 N N . GLY C 1 35 ? 97.737 -122.909 -20.479 1.00 40.90 35 GLY C N 1
ATOM 5712 C CA . GLY C 1 35 ? 97.251 -123.444 -19.220 1.00 39.12 35 GLY C CA 1
ATOM 5713 C C . GLY C 1 35 ? 97.965 -122.910 -17.998 1.00 37.17 35 GLY C C 1
ATOM 5714 O O . GLY C 1 35 ? 98.037 -123.605 -16.982 1.00 37.10 35 GLY C O 1
ATOM 5715 N N . VAL C 1 36 ? 98.495 -121.687 -18.061 1.00 35.66 36 VAL C N 1
ATOM 5716 C CA . VAL C 1 36 ? 99.273 -121.135 -16.961 1.00 35.80 36 VAL C CA 1
ATOM 5717 C C . VAL C 1 36 ? 98.627 -119.894 -16.356 1.00 39.46 36 VAL C C 1
ATOM 5718 O O . VAL C 1 36 ? 99.216 -119.261 -15.481 1.00 40.45 36 VAL C O 1
ATOM 5722 N N . ALA C 1 37 ? 97.431 -119.530 -16.794 1.00 32.44 37 ALA C N 1
ATOM 5723 C CA . ALA C 1 37 ? 96.888 -118.232 -16.437 1.00 32.32 37 ALA C CA 1
ATOM 5724 C C . ALA C 1 37 ? 96.167 -118.268 -15.095 1.00 33.17 37 ALA C C 1
ATOM 5725 O O . ALA C 1 37 ? 95.733 -119.316 -14.614 1.00 33.85 37 ALA C O 1
ATOM 5727 N N . ALA C 1 38 ? 96.046 -117.089 -14.492 1.00 34.15 38 ALA C N 1
ATOM 5728 C CA . ALA C 1 38 ? 95.226 -116.947 -13.296 1.00 34.92 38 ALA C CA 1
ATOM 5729 C C . ALA C 1 38 ? 93.800 -117.412 -13.570 1.00 39.21 38 ALA C C 1
ATOM 5730 O O . ALA C 1 38 ? 93.263 -117.210 -14.661 1.00 41.92 38 ALA C O 1
ATOM 5732 N N . ALA C 1 39 ? 93.179 -118.037 -12.574 1.00 39.64 39 ALA C N 1
ATOM 5733 C CA . ALA C 1 39 ? 91.784 -118.422 -12.729 1.00 41.16 39 ALA C CA 1
ATOM 5734 C C . ALA C 1 39 ? 90.828 -117.251 -12.550 1.00 41.91 39 ALA C C 1
ATOM 5735 O O . ALA C 1 39 ? 89.717 -117.287 -13.089 1.00 45.37 39 ALA C O 1
ATOM 5737 N N . SER C 1 40 ? 91.218 -116.218 -11.814 1.00 38.51 40 SER C N 1
ATOM 5738 C CA . SER C 1 40 ? 90.316 -115.107 -11.557 1.00 36.32 40 SER C CA 1
ATOM 5739 C C . SER C 1 40 ? 91.135 -113.833 -11.521 1.00 35.06 40 SER C C 1
ATOM 5740 O O . SER C 1 40 ? 92.363 -113.869 -11.416 1.00 34.16 40 SER C O 1
ATOM 5743 N N . SER C 1 41 ? 90.441 -112.697 -11.600 1.00 32.23 41 SER C N 1
ATOM 5744 C CA . SER C 1 41 ? 91.113 -111.425 -11.363 1.00 35.49 41 SER C CA 1
ATOM 5745 C C . SER C 1 41 ? 91.721 -111.396 -9.975 1.00 35.37 41 SER C C 1
ATOM 5746 O O . SER C 1 41 ? 92.849 -110.920 -9.788 1.00 30.42 41 SER C O 1
ATOM 5749 N N . GLN C 1 42 ? 90.995 -111.950 -8.995 1.00 35.99 42 GLN C N 1
ATOM 5750 C CA . GLN C 1 42 ? 91.505 -112.044 -7.633 1.00 37.14 42 GLN C CA 1
ATOM 5751 C C . GLN C 1 42 ? 92.787 -112.858 -7.573 1.00 33.13 42 GLN C C 1
ATOM 5752 O O . GLN C 1 42 ? 93.760 -112.439 -6.939 1.00 32.66 42 GLN C O 1
ATOM 5758 N N . GLU C 1 43 ? 92.798 -114.046 -8.191 1.00 33.75 43 GLU C N 1
ATOM 5759 C CA . GLU C 1 43 ? 94.019 -114.845 -8.195 1.00 35.64 43 GLU C CA 1
ATOM 5760 C C . GLU C 1 43 ? 95.151 -114.124 -8.924 1.00 35.36 43 GLU C C 1
ATOM 5761 O O . GLU C 1 43 ? 96.310 -114.177 -8.497 1.00 35.84 43 GLU C O 1
ATOM 5767 N N . ARG C 1 44 ? 94.838 -113.434 -10.024 1.00 34.36 44 ARG C N 1
ATOM 5768 C CA . ARG C 1 44 ? 95.873 -112.668 -10.709 1.00 33.24 44 ARG C CA 1
ATOM 5769 C C . ARG C 1 44 ? 96.472 -111.625 -9.778 1.00 31.29 44 ARG C C 1
ATOM 5770 O O . ARG C 1 44 ? 97.695 -111.455 -9.736 1.00 30.54 44 ARG C O 1
ATOM 5778 N N . VAL C 1 45 ? 95.634 -110.946 -8.986 1.00 30.08 45 VAL C N 1
ATOM 5779 C CA . VAL C 1 45 ? 96.175 -109.939 -8.080 1.00 30.41 45 VAL C CA 1
ATOM 5780 C C . VAL C 1 45 ? 96.953 -110.598 -6.949 1.00 29.78 45 VAL C C 1
ATOM 5781 O O . VAL C 1 45 ? 97.987 -110.083 -6.519 1.00 29.23 45 VAL C O 1
ATOM 5785 N N . ALA C 1 46 ? 96.484 -111.755 -6.454 1.00 33.31 46 ALA C N 1
ATOM 5786 C CA . ALA C 1 46 ? 97.232 -112.451 -5.410 1.00 31.92 46 ALA C CA 1
ATOM 5787 C C . ALA C 1 46 ? 98.609 -112.862 -5.917 1.00 33.98 46 ALA C C 1
ATOM 5788 O O . ALA C 1 46 ? 99.605 -112.777 -5.184 1.00 34.60 46 ALA C O 1
ATOM 5790 N N . ALA C 1 47 ? 98.683 -113.297 -7.178 1.00 32.22 47 ALA C N 1
ATOM 5791 C CA . ALA C 1 47 ? 99.967 -113.648 -7.772 1.00 30.28 47 ALA C CA 1
ATOM 5792 C C . ALA C 1 47 ? 100.887 -112.443 -7.831 1.00 31.08 47 ALA C C 1
ATOM 5793 O O . ALA C 1 47 ? 102.083 -112.549 -7.533 1.00 28.79 47 ALA C O 1
ATOM 5795 N N . LYS C 1 48 ? 100.355 -111.290 -8.234 1.00 28.17 48 LYS C N 1
ATOM 5796 C CA . LYS C 1 48 ? 101.176 -110.089 -8.274 1.00 27.02 48 LYS C CA 1
ATOM 5797 C C . LYS C 1 48 ? 101.708 -109.746 -6.899 1.00 27.37 48 LYS C C 1
ATOM 5798 O O . LYS C 1 48 ? 102.871 -109.362 -6.755 1.00 27.09 48 LYS C O 1
ATOM 5804 N N . GLN C 1 49 ? 100.867 -109.864 -5.873 1.00 28.34 49 GLN C N 1
ATOM 5805 C CA . GLN C 1 49 ? 101.329 -109.531 -4.535 1.00 30.14 49 GLN C CA 1
ATOM 5806 C C . GLN C 1 49 ? 102.383 -110.523 -4.062 1.00 32.21 49 GLN C C 1
ATOM 5807 O O . GLN C 1 49 ? 103.447 -110.119 -3.582 1.00 32.66 49 GLN C O 1
ATOM 5813 N N . VAL C 1 50 ? 102.113 -111.829 -4.196 1.00 33.49 50 VAL C N 1
ATOM 5814 C CA . VAL C 1 50 ? 103.150 -112.819 -3.904 1.00 30.77 50 VAL C CA 1
ATOM 5815 C C . VAL C 1 50 ? 104.419 -112.468 -4.657 1.00 29.62 50 VAL C C 1
ATOM 5816 O O . VAL C 1 50 ? 105.509 -112.419 -4.083 1.00 29.60 50 VAL C O 1
ATOM 5820 N N . LEU C 1 51 ? 104.287 -112.198 -5.958 1.00 28.68 51 LEU C N 1
ATOM 5821 C CA . LEU C 1 51 ? 105.459 -111.881 -6.758 1.00 29.48 51 LEU C CA 1
ATOM 5822 C C . LEU C 1 51 ? 106.146 -110.621 -6.237 1.00 30.59 51 LEU C C 1
ATOM 5823 O O . LEU C 1 51 ? 107.374 -110.591 -6.097 1.00 30.13 51 LEU C O 1
ATOM 5828 N N . SER C 1 52 ? 105.376 -109.581 -5.914 1.00 26.67 52 SER C N 1
ATOM 5829 C CA . SER C 1 52 ? 105.992 -108.341 -5.454 1.00 26.04 52 SER C CA 1
ATOM 5830 C C . SER C 1 52 ? 106.811 -108.542 -4.189 1.00 30.16 52 SER C C 1
ATOM 5831 O O . SER C 1 52 ? 107.722 -107.750 -3.920 1.00 27.77 52 SER C O 1
ATOM 5834 N N . GLU C 1 53 ? 106.488 -109.566 -3.398 1.00 32.79 53 GLU C N 1
ATOM 5835 C CA . GLU C 1 53 ? 107.114 -109.772 -2.100 1.00 34.99 53 GLU C CA 1
ATOM 5836 C C . GLU C 1 53 ? 108.301 -110.717 -2.177 1.00 32.54 53 GLU C C 1
ATOM 5837 O O . GLU C 1 53 ? 109.055 -110.827 -1.200 1.00 33.84 53 GLU C O 1
ATOM 5843 N N . MET C 1 54 ? 108.485 -111.395 -3.304 1.00 29.21 54 MET C N 1
ATOM 5844 C CA . MET C 1 54 ? 109.670 -112.215 -3.481 1.00 30.40 54 MET C CA 1
ATOM 5845 C C . MET C 1 54 ? 110.902 -111.340 -3.647 1.00 30.46 54 MET C C 1
ATOM 5846 O O . MET C 1 54 ? 110.815 -110.156 -3.971 1.00 29.89 54 MET C O 1
ATOM 5851 N N . THR C 1 55 ? 112.061 -111.940 -3.434 1.00 30.08 55 THR C N 1
ATOM 5852 C CA . THR C 1 55 ? 113.302 -111.204 -3.576 1.00 29.70 55 THR C CA 1
ATOM 5853 C C . THR C 1 55 ? 113.934 -111.499 -4.921 1.00 30.09 55 THR C C 1
ATOM 5854 O O . THR C 1 55 ? 113.582 -112.465 -5.600 1.00 31.67 55 THR C O 1
ATOM 5858 N N . VAL C 1 56 ? 114.872 -110.628 -5.300 1.00 28.99 56 VAL C N 1
ATOM 5859 C CA . VAL C 1 56 ? 115.689 -110.853 -6.487 1.00 26.62 56 VAL C CA 1
ATOM 5860 C C . VAL C 1 56 ? 116.287 -112.254 -6.455 1.00 28.11 56 VAL C C 1
ATOM 5861 O O . VAL C 1 56 ? 116.215 -113.001 -7.436 1.00 29.26 56 VAL C O 1
ATOM 5865 N N . ALA C 1 57 ? 116.847 -112.645 -5.305 1.00 29.39 57 ALA C N 1
ATOM 5866 C CA . ALA C 1 57 ? 117.442 -113.974 -5.168 1.00 29.68 57 ALA C CA 1
ATOM 5867 C C . ALA C 1 57 ? 116.418 -115.079 -5.394 1.00 31.04 57 ALA C C 1
ATOM 5868 O O . ALA C 1 57 ? 116.724 -116.087 -6.043 1.00 32.66 57 ALA C O 1
ATOM 5870 N N . ASP C 1 58 ? 115.208 -114.917 -4.846 1.00 29.62 58 ASP C N 1
ATOM 5871 C CA . ASP C 1 58 ? 114.169 -115.933 -5.003 1.00 31.67 58 ASP C CA 1
ATOM 5872 C C . ASP C 1 58 ? 113.944 -116.264 -6.468 1.00 30.84 58 ASP C C 1
ATOM 5873 O O . ASP C 1 58 ? 113.712 -117.423 -6.830 1.00 29.30 58 ASP C O 1
ATOM 5878 N N . ILE C 1 59 ? 113.981 -115.250 -7.321 1.00 29.61 59 ILE C N 1
ATOM 5879 C CA . ILE C 1 59 ? 113.679 -115.431 -8.731 1.00 29.19 59 ILE C CA 1
ATOM 5880 C C . ILE C 1 59 ? 114.936 -115.728 -9.534 1.00 31.55 59 ILE C C 1
ATOM 5881 O O . ILE C 1 59 ? 114.902 -116.532 -10.472 1.00 33.28 59 ILE C O 1
ATOM 5886 N N . ARG C 1 60 ? 116.064 -115.112 -9.158 1.00 29.76 60 ARG C N 1
ATOM 5887 C CA . ARG C 1 60 ? 117.330 -115.459 -9.792 1.00 29.46 60 ARG C CA 1
ATOM 5888 C C . ARG C 1 60 ? 117.610 -116.942 -9.659 1.00 32.07 60 ARG C C 1
ATOM 5889 O O . ARG C 1 60 ? 118.060 -117.580 -10.617 1.00 31.64 60 ARG C O 1
ATOM 5897 N N . ASN C 1 61 ? 117.342 -117.514 -8.480 1.00 34.31 61 ASN C N 1
ATOM 5898 C CA . ASN C 1 61 ? 117.662 -118.907 -8.191 1.00 36.61 61 ASN C CA 1
ATOM 5899 C C . ASN C 1 61 ? 116.564 -119.879 -8.616 1.00 38.65 61 ASN C C 1
ATOM 5900 O O . ASN C 1 61 ? 116.634 -121.060 -8.270 1.00 40.23 61 ASN C O 1
ATOM 5905 N N . ASN C 1 62 ? 115.539 -119.425 -9.327 1.00 39.18 62 ASN C N 1
ATOM 5906 C CA . ASN C 1 62 ? 114.473 -120.318 -9.792 1.00 40.37 62 ASN C CA 1
ATOM 5907 C C . ASN C 1 62 ? 114.142 -120.019 -11.251 1.00 39.00 62 ASN C C 1
ATOM 5908 O O . ASN C 1 62 ? 113.005 -119.681 -11.592 1.00 40.17 62 ASN C O 1
ATOM 5913 N N . PRO C 1 63 ? 115.122 -120.152 -12.148 1.00 38.27 63 PRO C N 1
ATOM 5914 C CA . PRO C 1 63 ? 114.846 -119.918 -13.570 1.00 35.15 63 PRO C CA 1
ATOM 5915 C C . PRO C 1 63 ? 113.844 -120.944 -14.069 1.00 36.72 63 PRO C C 1
ATOM 5916 O O . PRO C 1 63 ? 113.786 -122.073 -13.575 1.00 39.28 63 PRO C O 1
ATOM 5920 N N . VAL C 1 64 ? 113.033 -120.548 -15.050 1.00 34.31 64 VAL C N 1
ATOM 5921 C CA . VAL C 1 64 ? 111.955 -121.430 -15.468 1.00 33.76 64 VAL C CA 1
ATOM 5922 C C . VAL C 1 64 ? 112.459 -122.696 -16.138 1.00 34.99 64 VAL C C 1
ATOM 5923 O O . VAL C 1 64 ? 111.684 -123.644 -16.273 1.00 36.68 64 VAL C O 1
ATOM 5927 N N . ILE C 1 65 ? 113.730 -122.743 -16.552 1.00 32.54 65 ILE C N 1
ATOM 5928 C CA . ILE C 1 65 ? 114.369 -123.958 -17.051 1.00 33.98 65 ILE C CA 1
ATOM 5929 C C . ILE C 1 65 ? 115.730 -124.086 -16.385 1.00 32.26 65 ILE C C 1
ATOM 5930 O O . ILE C 1 65 ? 116.446 -123.093 -16.235 1.00 32.21 65 ILE C O 1
ATOM 5935 N N . ALA C 1 66 ? 116.094 -125.306 -16.005 1.00 33.85 66 ALA C N 1
ATOM 5936 C CA . ALA C 1 66 ? 117.248 -125.512 -15.139 1.00 35.22 66 ALA C CA 1
ATOM 5937 C C . ALA C 1 66 ? 118.569 -125.303 -15.873 1.00 35.59 66 ALA C C 1
ATOM 5938 O O . ALA C 1 66 ? 118.730 -125.686 -17.035 1.00 35.57 66 ALA C O 1
ATOM 5940 N N . TYR C 1 67 ? 119.522 -124.701 -15.163 1.00 36.05 67 TYR C N 1
ATOM 5941 C CA . TYR C 1 67 ? 120.881 -124.525 -15.656 1.00 37.41 67 TYR C CA 1
ATOM 5942 C C . TYR C 1 67 ? 121.412 -125.769 -16.343 1.00 40.35 67 TYR C C 1
ATOM 5943 O O . TYR C 1 67 ? 121.957 -125.706 -17.447 1.00 40.51 67 TYR C O 1
ATOM 5952 N N . GLU C 1 68 ? 121.259 -126.918 -15.699 1.00 44.83 68 GLU C N 1
ATOM 5953 C CA . GLU C 1 68 ? 121.899 -128.121 -16.210 1.00 50.64 68 GLU C CA 1
ATOM 5954 C C . GLU C 1 68 ? 121.280 -128.601 -17.516 1.00 47.34 68 GLU C C 1
ATOM 5955 O O . GLU C 1 68 ? 121.911 -129.378 -18.243 1.00 48.24 68 GLU C O 1
ATOM 5961 N N . ASP C 1 69 ? 120.089 -128.117 -17.848 1.00 44.34 69 ASP C N 1
ATOM 5962 C CA . ASP C 1 69 ? 119.321 -128.616 -18.975 1.00 44.43 69 ASP C CA 1
ATOM 5963 C C . ASP C 1 69 ? 119.200 -127.639 -20.134 1.00 42.35 69 ASP C C 1
ATOM 5964 O O . ASP C 1 69 ? 118.570 -127.979 -21.142 1.00 43.13 69 ASP C O 1
ATOM 5969 N N . ASP C 1 70 ? 119.772 -126.445 -20.038 1.00 41.18 70 ASP C N 1
ATOM 5970 C CA . ASP C 1 70 ? 119.418 -125.413 -21.000 1.00 29.22 70 ASP C CA 1
ATOM 5971 C C . ASP C 1 70 ? 120.548 -124.411 -21.132 1.00 30.88 70 ASP C C 1
ATOM 5972 O O . ASP C 1 70 ? 120.834 -123.666 -20.188 1.00 32.17 70 ASP C O 1
ATOM 5977 N N . CYS C 1 71 ? 121.148 -124.351 -22.323 1.00 29.32 71 CYS C N 1
ATOM 5978 C CA . CYS C 1 71 ? 122.267 -123.444 -22.573 1.00 29.67 71 CYS C CA 1
ATOM 5979 C C . CYS C 1 71 ? 121.869 -121.966 -22.559 1.00 28.42 71 CYS C C 1
ATOM 5980 O O . CYS C 1 71 ? 122.741 -121.105 -22.379 1.00 25.18 71 CYS C O 1
ATOM 5983 N N . VAL C 1 72 ? 120.593 -121.639 -22.777 1.00 25.73 72 VAL C N 1
ATOM 5984 C CA . VAL C 1 72 ? 120.185 -120.245 -22.630 1.00 26.40 72 VAL C CA 1
ATOM 5985 C C . VAL C 1 72 ? 120.175 -119.866 -21.158 1.00 27.94 72 VAL C C 1
ATOM 5986 O O . VAL C 1 72 ? 120.683 -118.807 -20.776 1.00 27.64 72 VAL C O 1
ATOM 5990 N N . THR C 1 73 ? 119.625 -120.734 -20.299 1.00 28.05 73 THR C N 1
ATOM 5991 C CA . THR C 1 73 ? 119.720 -120.476 -18.868 1.00 25.70 73 THR C CA 1
ATOM 5992 C C . THR C 1 73 ? 121.164 -120.270 -18.452 1.00 29.87 73 THR C C 1
ATOM 5993 O O . THR C 1 73 ? 121.470 -119.341 -17.703 1.00 29.96 73 THR C O 1
ATOM 5997 N N . ARG C 1 74 ? 122.070 -121.134 -18.917 1.00 25.92 74 ARG C N 1
ATOM 5998 C CA . ARG C 1 74 ? 123.462 -121.025 -18.484 1.00 28.11 74 ARG C CA 1
ATOM 5999 C C . ARG C 1 74 ? 124.078 -119.729 -18.960 1.00 27.89 74 ARG C C 1
ATOM 6000 O O . ARG C 1 74 ? 124.832 -119.082 -18.229 1.00 29.39 74 ARG C O 1
ATOM 6008 N N . LEU C 1 75 ? 123.788 -119.355 -20.199 1.00 27.01 75 LEU C N 1
ATOM 6009 C CA . LEU C 1 75 ? 124.302 -118.108 -20.732 1.00 25.22 75 LEU C CA 1
ATOM 6010 C C . LEU C 1 75 ? 123.810 -116.923 -19.913 1.00 25.16 75 LEU C C 1
ATOM 6011 O O . LEU C 1 75 ? 124.587 -116.030 -19.561 1.00 22.25 75 LEU C O 1
ATOM 6016 N N . ILE C 1 76 ? 122.512 -116.909 -19.594 1.00 26.00 76 ILE C N 1
ATOM 6017 C CA . ILE C 1 76 ? 121.943 -115.855 -18.752 1.00 22.40 76 ILE C CA 1
ATOM 6018 C C . ILE C 1 76 ? 122.629 -115.827 -17.383 1.00 26.39 76 ILE C C 1
ATOM 6019 O O . ILE C 1 76 ? 123.084 -114.774 -16.919 1.00 24.84 76 ILE C O 1
ATOM 6024 N N . GLN C 1 77 ? 122.731 -116.991 -16.727 1.00 23.62 77 GLN C N 1
ATOM 6025 C CA . GLN C 1 77 ? 123.277 -117.059 -15.379 1.00 24.06 77 GLN C CA 1
ATOM 6026 C C . GLN C 1 77 ? 124.763 -116.763 -15.356 1.00 26.85 77 GLN C C 1
ATOM 6027 O O . GLN C 1 77 ? 125.257 -116.145 -14.408 1.00 29.30 77 GLN C O 1
ATOM 6033 N N . ASP C 1 78 ? 125.506 -117.219 -16.367 1.00 25.29 78 ASP C N 1
ATOM 6034 C CA . ASP C 1 78 ? 126.952 -117.021 -16.336 1.00 25.57 78 ASP C CA 1
ATOM 6035 C C . ASP C 1 78 ? 127.340 -115.577 -16.596 1.00 26.34 78 ASP C C 1
ATOM 6036 O O . ASP C 1 78 ? 128.476 -115.181 -16.289 1.00 27.43 78 ASP C O 1
ATOM 6041 N N . ASP C 1 79 ? 126.421 -114.780 -17.139 1.00 24.65 79 ASP C N 1
ATOM 6042 C CA . ASP C 1 79 ? 126.716 -113.397 -17.498 1.00 22.88 79 ASP C CA 1
ATOM 6043 C C . ASP C 1 79 ? 126.420 -112.409 -16.382 1.00 23.18 79 ASP C C 1
ATOM 6044 O O . ASP C 1 79 ? 126.713 -111.220 -16.527 1.00 23.40 79 ASP C O 1
ATOM 6049 N N . VAL C 1 80 ? 125.883 -112.876 -15.265 1.00 23.90 80 VAL C N 1
ATOM 6050 C CA . VAL C 1 80 ? 125.569 -111.991 -14.157 1.00 25.03 80 VAL C CA 1
ATOM 6051 C C . VAL C 1 80 ? 126.848 -111.433 -13.553 1.00 25.73 80 VAL C C 1
ATOM 6052 O O . VAL C 1 80 ? 127.852 -112.149 -13.391 1.00 25.65 80 VAL C O 1
ATOM 6056 N N . ASN C 1 81 ? 126.828 -110.134 -13.251 1.00 23.14 81 ASN C N 1
ATOM 6057 C CA . ASN C 1 81 ? 127.850 -109.506 -12.427 1.00 22.75 81 ASN C CA 1
ATOM 6058 C C . ASN C 1 81 ? 127.526 -109.823 -10.970 1.00 23.35 81 ASN C C 1
ATOM 6059 O O . ASN C 1 81 ? 126.548 -109.298 -10.423 1.00 21.95 81 ASN C O 1
ATOM 6064 N N . GLU C 1 82 ? 128.333 -110.685 -10.332 1.00 22.75 82 GLU C N 1
ATOM 6065 C CA . GLU C 1 82 ? 127.932 -111.152 -9.003 1.00 26.49 82 GLU C CA 1
ATOM 6066 C C . GLU C 1 82 ? 128.032 -110.054 -7.946 1.00 28.09 82 GLU C C 1
ATOM 6067 O O . GLU C 1 82 ? 127.335 -110.117 -6.923 1.00 26.32 82 GLU C O 1
ATOM 6073 N N . THR C 1 83 ? 128.851 -109.033 -8.183 1.00 28.61 83 THR C N 1
ATOM 6074 C CA . THR C 1 83 ? 128.919 -107.929 -7.242 1.00 23.22 83 THR C CA 1
ATOM 6075 C C . THR C 1 83 ? 127.642 -107.114 -7.282 1.00 23.01 83 THR C C 1
ATOM 6076 O O . THR C 1 83 ? 127.075 -106.791 -6.231 1.00 24.31 83 THR C O 1
ATOM 6080 N N . ALA C 1 84 ? 127.146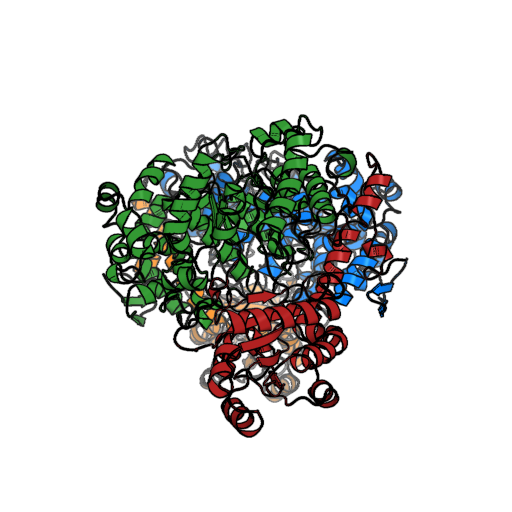 -106.828 -8.486 1.00 21.95 84 ALA C N 1
ATOM 6081 C CA . ALA C 1 84 ? 125.871 -106.144 -8.633 1.00 21.50 84 ALA C CA 1
ATOM 6082 C C . ALA C 1 84 ? 124.716 -107.001 -8.146 1.00 26.42 84 ALA C C 1
ATOM 6083 O O . ALA C 1 84 ? 123.739 -106.467 -7.608 1.00 24.87 84 ALA C O 1
ATOM 6085 N N . TYR C 1 85 ? 124.799 -108.319 -8.342 1.00 22.43 85 TYR C N 1
ATOM 6086 C CA . TYR C 1 85 ? 123.760 -109.206 -7.836 1.00 23.04 85 TYR C CA 1
ATOM 6087 C C . TYR C 1 85 ? 123.686 -109.124 -6.324 1.00 27.87 85 TYR C C 1
ATOM 6088 O O . TYR C 1 85 ? 122.612 -108.901 -5.743 1.00 24.04 85 TYR C O 1
ATOM 6097 N N . ASN C 1 86 ? 124.841 -109.284 -5.674 1.00 24.31 86 ASN C N 1
ATOM 6098 C CA . ASN C 1 86 ? 124.917 -109.304 -4.221 1.00 25.65 86 ASN C CA 1
ATOM 6099 C C . ASN C 1 86 ? 124.393 -108.026 -3.589 1.00 26.29 86 ASN C C 1
ATOM 6100 O O . ASN C 1 86 ? 123.929 -108.055 -2.451 1.00 30.76 86 ASN C O 1
ATOM 6105 N N . GLN C 1 87 ? 124.432 -106.909 -4.301 1.00 25.80 87 GLN C N 1
ATOM 6106 C CA . GLN C 1 87 ? 123.894 -105.680 -3.737 1.00 26.08 87 GLN C CA 1
ATOM 6107 C C . GLN C 1 87 ? 122.382 -105.681 -3.698 1.00 26.98 87 GLN C C 1
ATOM 6108 O O . GLN C 1 87 ? 121.795 -105.074 -2.801 1.00 29.31 87 GLN C O 1
ATOM 6114 N N . ILE C 1 88 ? 121.732 -106.325 -4.663 1.00 23.57 88 ILE C N 1
ATOM 6115 C CA . ILE C 1 88 ? 120.282 -106.279 -4.777 1.00 23.47 88 ILE C CA 1
ATOM 6116 C C . ILE C 1 88 ? 119.621 -107.605 -4.489 1.00 27.47 88 ILE C C 1
ATOM 6117 O O . ILE C 1 88 ? 118.387 -107.682 -4.541 1.00 29.63 88 ILE C O 1
ATOM 6122 N N . LYS C 1 89 ? 120.382 -108.650 -4.176 1.00 24.89 89 LYS C N 1
ATOM 6123 C CA . LYS C 1 89 ? 119.785 -109.974 -4.081 1.00 25.61 89 LYS C CA 1
ATOM 6124 C C . LYS C 1 89 ? 118.656 -110.035 -3.061 1.00 26.36 89 LYS C C 1
ATOM 6125 O O . LYS C 1 89 ? 117.745 -110.845 -3.213 1.00 27.40 89 LYS C O 1
ATOM 6131 N N . ASN C 1 90 ? 118.684 -109.195 -2.030 1.00 26.63 90 ASN C N 1
ATOM 6132 C CA . ASN C 1 90 ? 117.654 -109.226 -1.002 1.00 28.75 90 ASN C CA 1
ATOM 6133 C C . ASN C 1 90 ? 116.579 -108.166 -1.191 1.00 29.79 90 ASN C C 1
ATOM 6134 O O . ASN C 1 90 ? 115.722 -108.018 -0.313 1.00 32.59 90 ASN C O 1
ATOM 6139 N N . TRP C 1 91 ? 116.585 -107.439 -2.310 1.00 27.65 91 TRP C N 1
ATOM 6140 C CA . TRP C 1 91 ? 115.476 -106.547 -2.600 1.00 27.94 91 TRP C CA 1
ATOM 6141 C C . TRP C 1 91 ? 114.263 -107.352 -3.024 1.00 25.46 91 TRP C C 1
ATOM 6142 O O . TRP C 1 91 ? 114.376 -108.367 -3.704 1.00 26.08 91 TRP C O 1
ATOM 6153 N N . SER C 1 92 ? 113.096 -106.884 -2.615 1.00 29.34 92 SER C N 1
ATOM 6154 C CA . SER C 1 92 ? 111.859 -107.433 -3.137 1.00 27.80 92 SER C CA 1
ATOM 6155 C C . SER C 1 92 ? 111.650 -106.959 -4.567 1.00 28.03 92 SER C C 1
ATOM 6156 O O . SER C 1 92 ? 112.209 -105.948 -5.009 1.00 26.59 92 SER C O 1
ATOM 6159 N N . ILE C 1 93 ? 110.842 -107.713 -5.309 1.00 27.71 93 ILE C N 1
ATOM 6160 C CA . ILE C 1 93 ? 110.492 -107.248 -6.644 1.00 26.54 93 ILE C CA 1
ATOM 6161 C C . ILE C 1 93 ? 109.745 -105.920 -6.559 1.00 25.48 93 ILE C C 1
ATOM 6162 O O . ILE C 1 93 ? 109.869 -105.069 -7.451 1.00 24.70 93 ILE C O 1
ATOM 6167 N N . SER C 1 94 ? 108.992 -105.702 -5.472 1.00 26.14 94 SER C N 1
ATOM 6168 C CA . SER C 1 94 ? 108.359 -104.403 -5.256 1.00 25.21 94 SER C CA 1
ATOM 6169 C C . SER C 1 94 ? 109.395 -103.294 -5.129 1.00 25.87 94 SER C C 1
ATOM 6170 O O . SER C 1 94 ? 109.242 -102.217 -5.713 1.00 26.46 94 SER C O 1
ATOM 6173 N N . GLU C 1 95 ? 110.447 -103.533 -4.345 1.00 24.35 95 GLU C N 1
ATOM 6174 C CA . GLU C 1 95 ? 111.479 -102.520 -4.172 1.00 23.71 95 GLU C CA 1
ATOM 6175 C C . GLU C 1 95 ? 112.257 -102.280 -5.450 1.00 24.68 95 GLU C C 1
ATOM 6176 O O . GLU C 1 95 ? 112.731 -101.163 -5.670 1.00 22.88 95 GLU C O 1
ATOM 6182 N N . LEU C 1 96 ? 112.430 -103.317 -6.278 1.00 25.78 96 LEU C N 1
ATOM 6183 C CA . LEU C 1 96 ? 113.139 -103.153 -7.543 1.00 23.87 96 LEU C CA 1
ATOM 6184 C C . LEU C 1 96 ? 112.315 -102.345 -8.526 1.00 23.21 96 LEU C C 1
ATOM 6185 O O . LEU C 1 96 ? 112.847 -101.468 -9.215 1.00 21.63 96 LEU C O 1
ATOM 6190 N N . ARG C 1 97 ? 111.016 -102.631 -8.613 1.00 20.40 97 ARG C N 1
ATOM 6191 C CA . ARG C 1 97 ? 110.129 -101.793 -9.406 1.00 19.77 97 ARG C CA 1
ATOM 6192 C C . ARG C 1 97 ? 110.263 -100.328 -9.014 1.00 19.37 97 ARG C C 1
ATOM 6193 O O . ARG C 1 97 ? 110.413 -99.458 -9.874 1.00 22.72 97 ARG C O 1
ATOM 6201 N N . GLU C 1 98 ? 110.211 -100.026 -7.717 1.00 19.96 98 GLU C N 1
ATOM 6202 C CA . GLU C 1 98 ? 110.229 -98.617 -7.323 1.00 20.10 98 GLU C CA 1
ATOM 6203 C C . GLU C 1 98 ? 111.578 -97.986 -7.601 1.00 19.19 98 GLU C C 1
ATOM 6204 O O . GLU C 1 98 ? 111.662 -96.785 -7.875 1.00 19.83 98 GLU C O 1
ATOM 6210 N N . TYR C 1 99 ? 112.629 -98.791 -7.571 1.00 21.39 99 TYR C N 1
ATOM 6211 C CA . TYR C 1 99 ? 113.969 -98.319 -7.873 1.00 21.82 99 TYR C CA 1
ATOM 6212 C C . TYR C 1 99 ? 114.084 -97.893 -9.326 1.00 22.38 99 TYR C C 1
ATOM 6213 O O . TYR C 1 99 ? 114.616 -96.817 -9.635 1.00 17.64 99 TYR C O 1
ATOM 6222 N N . VAL C 1 100 ? 113.579 -98.734 -10.236 1.00 20.12 100 VAL C N 1
ATOM 6223 C CA . VAL C 1 100 ? 113.651 -98.437 -11.662 1.00 17.18 100 VAL C CA 1
ATOM 6224 C C . VAL C 1 100 ? 112.896 -97.154 -11.980 1.00 23.15 100 VAL C C 1
ATOM 6225 O O . VAL C 1 100 ? 113.344 -96.337 -12.796 1.00 22.69 100 VAL C O 1
ATOM 6229 N N . LEU C 1 101 ? 111.732 -96.960 -11.355 1.00 16.98 101 LEU C N 1
ATOM 6230 C CA . LEU C 1 101 ? 110.863 -95.832 -11.687 1.00 16.57 101 LEU C CA 1
ATOM 6231 C C . LEU C 1 101 ? 111.302 -94.527 -11.053 1.00 16.49 101 LEU C C 1
ATOM 6232 O O . LEU C 1 101 ? 110.890 -93.460 -11.516 1.00 19.81 101 LEU C O 1
ATOM 6237 N N . SER C 1 102 ? 112.107 -94.589 -10.005 1.00 17.75 102 SER C N 1
ATOM 6238 C CA . SER C 1 102 ? 112.414 -93.403 -9.228 1.00 18.72 102 SER C CA 1
ATOM 6239 C C . SER C 1 102 ? 113.165 -92.383 -10.072 1.00 17.83 102 SER C C 1
ATOM 6240 O O . SER C 1 102 ? 114.043 -92.730 -10.865 1.00 17.82 102 SER C O 1
ATOM 6243 N N . ASP C 1 103 ? 112.820 -91.107 -9.904 1.00 18.61 103 ASP C N 1
ATOM 6244 C CA . ASP C 1 103 ? 113.590 -90.075 -10.580 1.00 18.04 103 ASP C CA 1
ATOM 6245 C C . ASP C 1 103 ? 114.964 -89.877 -9.946 1.00 18.93 103 ASP C C 1
ATOM 6246 O O . ASP C 1 103 ? 115.828 -89.245 -10.557 1.00 17.34 103 ASP C O 1
ATOM 6251 N N . GLU C 1 104 ? 115.187 -90.379 -8.735 1.00 18.65 104 GLU C N 1
ATOM 6252 C CA . GLU C 1 104 ? 116.513 -90.323 -8.141 1.00 20.89 104 GLU C CA 1
ATOM 6253 C C . GLU C 1 104 ? 117.409 -91.454 -8.611 1.00 19.47 104 GLU C C 1
ATOM 6254 O O . GLU C 1 104 ? 118.574 -91.488 -8.227 1.00 20.98 104 GLU C O 1
ATOM 6260 N N . THR C 1 105 ? 116.900 -92.387 -9.410 1.00 20.07 105 THR C N 1
ATOM 6261 C CA . THR C 1 105 ? 117.724 -93.415 -10.036 1.00 20.77 105 THR C CA 1
ATOM 6262 C C . THR C 1 105 ? 118.185 -92.917 -11.398 1.00 20.28 105 THR C C 1
ATOM 6263 O O . THR C 1 105 ? 117.358 -92.625 -12.262 1.00 20.34 105 THR C O 1
ATOM 6267 N N . SER C 1 106 ? 119.495 -92.811 -11.590 1.00 20.67 106 SER C N 1
ATOM 6268 C CA . SER C 1 106 ? 120.025 -92.278 -12.835 1.00 18.36 106 SER C CA 1
ATOM 6269 C C . SER C 1 106 ? 120.240 -93.393 -13.851 1.00 18.30 106 SER C C 1
ATOM 6270 O O . SER C 1 106 ? 120.139 -94.586 -13.551 1.00 17.19 106 SER C O 1
ATOM 6273 N N . VAL C 1 107 ? 120.525 -92.986 -15.080 1.00 16.36 107 VAL C N 1
ATOM 6274 C CA . VAL C 1 107 ? 120.838 -93.958 -16.113 1.00 18.49 107 VAL C CA 1
ATOM 6275 C C . VAL C 1 107 ? 122.045 -94.791 -15.704 1.00 18.84 107 VAL C C 1
ATOM 6276 O O . VAL C 1 107 ? 122.065 -96.011 -15.898 1.00 16.65 107 VAL C O 1
ATOM 6280 N N . ASP C 1 108 ? 123.049 -94.159 -15.099 1.00 15.37 108 ASP C N 1
ATOM 6281 C CA . ASP C 1 108 ? 124.235 -94.905 -14.685 1.00 22.81 108 ASP C CA 1
ATOM 6282 C C . ASP C 1 108 ? 123.987 -95.772 -13.453 1.00 21.57 108 ASP C C 1
ATOM 6283 O O . ASP C 1 108 ? 124.623 -96.824 -13.306 1.00 23.33 108 ASP C O 1
ATOM 6288 N N . ASP C 1 109 ? 123.069 -95.380 -12.564 1.00 21.37 109 ASP C N 1
ATOM 6289 C CA . ASP C 1 109 ? 122.661 -96.303 -11.502 1.00 20.25 109 ASP C CA 1
ATOM 6290 C C . ASP C 1 109 ? 122.123 -97.602 -12.094 1.00 18.93 109 ASP C C 1
ATOM 6291 O O . ASP C 1 109 ? 122.519 -98.700 -11.680 1.00 19.34 109 ASP C O 1
ATOM 6296 N N . ILE C 1 110 ? 121.208 -97.492 -13.067 1.00 19.11 110 ILE C N 1
ATOM 6297 C CA . ILE C 1 110 ? 120.606 -98.677 -13.678 1.00 18.57 110 ILE C CA 1
ATOM 6298 C C . ILE C 1 110 ? 121.633 -99.443 -14.494 1.00 18.91 110 ILE C C 1
ATOM 6299 O O . ILE C 1 110 ? 121.587 -100.676 -14.563 1.00 19.65 110 ILE C O 1
ATOM 6304 N N . ALA C 1 111 ? 122.578 -98.733 -15.116 1.00 16.16 111 ALA C N 1
ATOM 6305 C CA . ALA C 1 111 ? 123.628 -99.403 -15.867 1.00 16.18 111 ALA C CA 1
ATOM 6306 C C . ALA C 1 111 ? 124.300 -100.478 -15.026 1.00 20.46 111 ALA C C 1
ATOM 6307 O O . ALA C 1 111 ? 124.516 -101.599 -15.497 1.00 19.83 111 ALA C O 1
ATOM 6309 N N . PHE C 1 112 ? 124.599 -100.181 -13.765 1.00 21.84 112 PHE C N 1
ATOM 6310 C CA . PHE C 1 112 ? 125.226 -101.211 -12.941 1.00 17.90 112 PHE C CA 1
ATOM 6311 C C . PHE C 1 112 ? 124.199 -102.186 -12.382 1.00 18.29 112 PHE C C 1
ATOM 6312 O O . PHE C 1 112 ? 124.430 -103.396 -12.368 1.00 18.70 112 PHE C O 1
ATOM 6320 N N . THR C 1 113 ? 123.057 -101.681 -11.934 1.00 18.22 113 THR C N 1
ATOM 6321 C CA . THR C 1 113 ? 122.081 -102.551 -11.289 1.00 19.93 113 THR C CA 1
ATOM 6322 C C . THR C 1 113 ? 121.604 -103.652 -12.225 1.00 20.21 113 THR C C 1
ATOM 6323 O O . THR C 1 113 ? 121.398 -104.795 -11.791 1.00 22.56 113 THR C O 1
ATOM 6327 N N . ARG C 1 114 ? 121.450 -103.346 -13.523 1.00 18.47 114 ARG C N 1
ATOM 6328 C CA . ARG C 1 114 ? 120.897 -104.339 -14.442 1.00 18.00 114 ARG C CA 1
ATOM 6329 C C . ARG C 1 114 ? 121.842 -105.519 -14.646 1.00 18.64 114 ARG C C 1
ATOM 6330 O O . ARG C 1 114 ? 121.376 -106.619 -14.950 1.00 20.49 114 ARG C O 1
ATOM 6338 N N . LYS C 1 115 ? 123.157 -105.330 -14.467 1.00 18.46 115 LYS C N 1
ATOM 6339 C CA . LYS C 1 115 ? 124.089 -106.450 -14.584 1.00 18.91 115 LYS C CA 1
ATOM 6340 C C . LYS C 1 115 ? 123.890 -107.499 -13.492 1.00 19.73 115 LYS C C 1
ATOM 6341 O O . LYS C 1 115 ? 124.339 -108.639 -13.654 1.00 20.17 115 LYS C O 1
ATOM 6347 N N . GLY C 1 116 ? 123.257 -107.142 -12.379 1.00 21.44 116 GLY C N 1
ATOM 6348 C CA . GLY C 1 116 ? 122.932 -108.113 -11.365 1.00 20.82 116 GLY C CA 1
ATOM 6349 C C . GLY C 1 116 ? 121.646 -108.860 -11.591 1.00 23.30 116 GLY C C 1
ATOM 6350 O O . GLY C 1 116 ? 121.261 -109.681 -10.756 1.00 23.91 116 GLY C O 1
ATOM 6351 N N . LEU C 1 117 ? 120.962 -108.623 -12.703 1.00 23.86 117 LEU C N 1
ATOM 6352 C CA . LEU C 1 117 ? 119.662 -109.225 -12.967 1.00 25.23 117 LEU C CA 1
ATOM 6353 C C . LEU C 1 117 ? 119.787 -110.473 -13.831 1.00 26.60 117 LEU C C 1
ATOM 6354 O O . LEU C 1 117 ? 120.771 -110.669 -14.545 1.00 30.54 117 LEU C O 1
ATOM 6359 N N . THR C 1 118 ? 118.769 -111.320 -13.766 1.00 22.79 118 THR C N 1
ATOM 6360 C CA . THR C 1 118 ? 118.564 -112.308 -14.807 1.00 23.87 118 THR C CA 1
ATOM 6361 C C . THR C 1 118 ? 117.214 -112.040 -15.444 1.00 25.28 118 THR C C 1
ATOM 6362 O O . THR C 1 118 ? 116.444 -111.197 -14.979 1.00 21.20 118 THR C O 1
ATOM 6366 N N . SER C 1 119 ? 116.939 -112.772 -16.524 1.00 23.93 119 SER C N 1
ATOM 6367 C CA . SER C 1 119 ? 115.760 -112.466 -17.326 1.00 22.90 119 SER C CA 1
ATOM 6368 C C . SER C 1 119 ? 114.486 -112.709 -16.542 1.00 23.37 119 SER C C 1
ATOM 6369 O O . SER C 1 119 ? 113.555 -111.905 -16.628 1.00 26.37 119 SER C O 1
ATOM 6372 N N . GLU C 1 120 ? 114.417 -113.801 -15.770 1.00 22.76 120 GLU C N 1
ATOM 6373 C CA . GLU C 1 120 ? 113.233 -114.021 -14.941 1.00 23.39 120 GLU C CA 1
ATOM 6374 C C . GLU C 1 120 ? 112.989 -112.858 -13.983 1.00 25.52 120 GLU C C 1
ATOM 6375 O O . GLU C 1 120 ? 111.837 -112.515 -13.697 1.00 23.15 120 GLU C O 1
ATOM 6381 N N . VAL C 1 121 ? 114.051 -112.227 -13.485 1.00 24.52 121 VAL C N 1
ATOM 6382 C CA . VAL C 1 121 ? 113.869 -111.074 -12.607 1.00 26.95 121 VAL C CA 1
ATOM 6383 C C . VAL C 1 121 ? 113.341 -109.880 -13.401 1.00 25.93 121 VAL C C 1
ATOM 6384 O O . VAL C 1 121 ? 112.444 -109.157 -12.944 1.00 21.35 121 VAL C O 1
ATOM 6388 N N . VAL C 1 122 ? 113.882 -109.670 -14.608 1.00 20.79 122 VAL C N 1
ATOM 6389 C CA . VAL C 1 122 ? 113.381 -108.646 -15.525 1.00 20.70 122 VAL C CA 1
ATOM 6390 C C . VAL C 1 122 ? 111.897 -108.853 -15.794 1.00 20.98 122 VAL C C 1
ATOM 6391 O O . VAL C 1 122 ? 111.114 -107.896 -15.809 1.00 19.83 122 VAL C O 1
ATOM 6395 N N . ALA C 1 123 ? 111.495 -110.105 -16.042 1.00 20.92 123 ALA C N 1
ATOM 6396 C CA . ALA C 1 123 ? 110.086 -110.381 -16.300 1.00 21.27 123 ALA C CA 1
ATOM 6397 C C . ALA C 1 123 ? 109.245 -110.065 -15.080 1.00 23.37 123 ALA C C 1
ATOM 6398 O O . ALA C 1 123 ? 108.141 -109.524 -15.197 1.00 23.08 123 ALA C O 1
ATOM 6400 N N . ALA C 1 124 ? 109.754 -110.416 -13.898 1.00 22.20 124 ALA C N 1
ATOM 6401 C CA . ALA C 1 124 ? 109.014 -110.194 -12.665 1.00 25.59 124 ALA C CA 1
ATOM 6402 C C . ALA C 1 124 ? 108.682 -108.724 -12.483 1.00 22.00 124 ALA C C 1
ATOM 6403 O O . ALA C 1 124 ? 107.555 -108.370 -12.114 1.00 22.21 124 ALA C O 1
ATOM 6405 N N . VAL C 1 125 ? 109.651 -107.849 -12.726 1.00 21.21 125 VAL C N 1
ATOM 6406 C CA . VAL C 1 125 ? 109.386 -106.426 -12.569 1.00 20.57 125 VAL C CA 1
ATOM 6407 C C . VAL C 1 125 ? 108.279 -105.998 -13.517 1.00 24.84 125 VAL C C 1
ATOM 6408 O O . VAL C 1 125 ? 107.335 -105.308 -13.122 1.00 20.17 125 VAL C O 1
ATOM 6412 N N . ALA C 1 126 ? 108.359 -106.428 -14.777 1.00 23.26 126 ALA C N 1
ATOM 6413 C CA . ALA C 1 126 ? 107.340 -106.023 -15.742 1.00 21.35 126 ALA C CA 1
ATOM 6414 C C . ALA C 1 126 ? 105.936 -106.444 -15.312 1.00 22.31 126 ALA C C 1
ATOM 6415 O O . ALA C 1 126 ? 104.973 -105.713 -15.555 1.00 24.84 126 ALA C O 1
ATOM 6417 N N . LYS C 1 127 ? 105.796 -107.588 -14.642 1.00 23.47 127 LYS C N 1
ATOM 6418 C CA . LYS C 1 127 ? 104.462 -108.115 -14.367 1.00 21.95 127 LYS C CA 1
ATOM 6419 C C . LYS C 1 127 ? 103.693 -107.255 -13.365 1.00 29.10 127 LYS C C 1
ATOM 6420 O O . LYS C 1 127 ? 102.453 -107.244 -13.377 1.00 26.45 127 LYS C O 1
ATOM 6426 N N . ILE C 1 128 ? 104.397 -106.520 -12.505 1.00 28.30 128 ILE C N 1
ATOM 6427 C CA . ILE C 1 128 ? 103.740 -105.678 -11.511 1.00 24.52 128 ILE C CA 1
ATOM 6428 C C . ILE C 1 128 ? 103.847 -104.211 -11.918 1.00 24.48 128 ILE C C 1
ATOM 6429 O O . ILE C 1 128 ? 103.823 -103.316 -11.063 1.00 24.40 128 ILE C O 1
ATOM 6434 N N . CYS C 1 129 ? 103.968 -103.942 -13.221 1.00 23.99 129 CYS C N 1
ATOM 6435 C CA . CYS C 1 129 ? 103.958 -102.577 -13.741 1.00 21.52 129 CYS C CA 1
ATOM 6436 C C . CYS C 1 129 ? 102.690 -102.310 -14.535 1.00 23.01 129 CYS C C 1
ATOM 6437 O O . CYS C 1 129 ? 102.291 -103.119 -15.377 1.00 24.46 129 CYS C O 1
ATOM 6440 N N . SER C 1 130 ? 102.078 -101.159 -14.283 1.00 21.25 130 SER C N 1
ATOM 6441 C CA . SER C 1 130 ? 100.997 -100.693 -15.124 1.00 22.36 130 SER C CA 1
ATOM 6442 C C . SER C 1 130 ? 101.547 -100.248 -16.474 1.00 22.07 130 SER C C 1
ATOM 6443 O O . SER C 1 130 ? 102.756 -100.175 -16.690 1.00 25.24 130 SER C O 1
ATOM 6446 N N . ASN C 1 131 ? 100.642 -99.958 -17.411 1.00 21.64 131 ASN C N 1
ATOM 6447 C CA . ASN C 1 131 ? 101.088 -99.541 -18.741 1.00 19.37 131 ASN C CA 1
ATOM 6448 C C . ASN C 1 131 ? 101.949 -98.286 -18.684 1.00 22.93 131 ASN C C 1
ATOM 6449 O O . ASN C 1 131 ? 102.943 -98.177 -19.408 1.00 15.79 131 ASN C O 1
ATOM 6454 N N . ALA C 1 132 ? 101.577 -97.315 -17.861 1.00 16.18 132 ALA C N 1
ATOM 6455 C CA . ALA C 1 132 ? 102.386 -96.114 -17.821 1.00 18.15 132 ALA C CA 1
ATOM 6456 C C . ALA C 1 132 ? 103.710 -96.347 -17.096 1.00 19.51 132 ALA C C 1
ATOM 6457 O O . ALA C 1 132 ? 104.697 -95.683 -17.424 1.00 15.10 132 ALA C O 1
ATOM 6459 N N . ASP C 1 133 ? 103.752 -97.283 -16.131 1.00 19.43 133 ASP C N 1
ATOM 6460 C CA . ASP C 1 133 ? 105.022 -97.696 -15.530 1.00 17.86 133 ASP C CA 1
ATOM 6461 C C . ASP C 1 133 ? 105.959 -98.237 -16.596 1.00 18.25 133 ASP C C 1
ATOM 6462 O O . ASP C 1 133 ? 107.161 -97.948 -16.596 1.00 19.60 133 ASP C O 1
ATOM 6467 N N . LEU C 1 134 ? 105.428 -99.084 -17.475 1.00 19.80 134 LEU C N 1
ATOM 6468 C CA . LEU C 1 134 ? 106.238 -99.693 -18.524 1.00 18.99 134 LEU C CA 1
ATOM 6469 C C . LEU C 1 134 ? 106.748 -98.641 -19.502 1.00 17.26 134 LEU C C 1
ATOM 6470 O O . LEU C 1 134 ? 107.868 -98.744 -20.017 1.00 15.95 134 LEU C O 1
ATOM 6475 N N . ILE C 1 135 ? 105.947 -97.611 -19.763 1.00 17.57 135 ILE C N 1
ATOM 6476 C CA . ILE C 1 135 ? 106.383 -96.569 -20.686 1.00 14.28 135 ILE C CA 1
ATOM 6477 C C . ILE C 1 135 ? 107.405 -95.657 -20.026 1.00 14.00 135 ILE C C 1
ATOM 6478 O O . ILE C 1 135 ? 108.477 -95.402 -20.592 1.00 13.68 135 ILE C O 1
ATOM 6483 N N . TYR C 1 136 ? 107.092 -95.141 -18.830 1.00 14.19 136 TYR C N 1
ATOM 6484 C CA . TYR C 1 136 ? 108.023 -94.240 -18.151 1.00 17.03 136 TYR C CA 1
ATOM 6485 C C . TYR C 1 136 ? 109.313 -94.954 -17.775 1.00 18.40 136 TYR C C 1
ATOM 6486 O O . TYR C 1 136 ? 110.404 -94.380 -17.893 1.00 17.61 136 TYR C O 1
ATOM 6495 N N . GLY C 1 137 ? 109.214 -96.187 -17.273 1.00 14.71 137 GLY C N 1
ATOM 6496 C CA . GLY C 1 137 ? 110.419 -96.901 -16.892 1.00 14.94 137 GLY C CA 1
ATOM 6497 C C . GLY C 1 137 ? 111.339 -97.159 -18.065 1.00 15.96 137 GLY C C 1
ATOM 6498 O O . GLY C 1 137 ? 112.551 -96.980 -17.967 1.00 14.50 137 GLY C O 1
ATOM 6499 N N . ALA C 1 138 ? 110.773 -97.566 -19.199 1.00 17.28 138 ALA C N 1
ATOM 6500 C CA . ALA C 1 138 ? 111.576 -97.774 -20.396 1.00 16.86 138 ALA C CA 1
ATOM 6501 C C . ALA C 1 138 ? 112.199 -96.474 -20.887 1.00 16.03 138 ALA C C 1
ATOM 6502 O O . ALA C 1 138 ? 113.352 -96.458 -21.335 1.00 14.88 138 ALA C O 1
ATOM 6504 N N . LYS C 1 139 ? 111.452 -95.368 -20.829 1.00 15.04 139 LYS C N 1
ATOM 6505 C CA . LYS C 1 139 ? 111.984 -94.102 -21.330 1.00 14.17 139 LYS C CA 1
ATOM 6506 C C . LYS C 1 139 ? 113.250 -93.702 -20.591 1.00 16.87 139 LYS C C 1
ATOM 6507 O O . LYS C 1 139 ? 114.162 -93.113 -21.189 1.00 17.99 139 LYS C O 1
ATOM 6513 N N . LYS C 1 140 ? 113.338 -94.008 -19.301 1.00 16.58 140 LYS C N 1
ATOM 6514 C CA . LYS C 1 140 ? 114.468 -93.568 -18.511 1.00 18.08 140 LYS C CA 1
ATOM 6515 C C . LYS C 1 140 ? 115.579 -94.602 -18.527 1.00 16.88 140 LYS C C 1
ATOM 6516 O O . LYS C 1 140 ? 116.575 -94.447 -17.810 1.00 16.52 140 LYS C O 1
ATOM 6522 N N . MET C 1 141 ? 115.453 -95.617 -19.385 1.00 16.45 141 MET C N 1
ATOM 6523 C CA . MET C 1 141 ? 116.492 -96.625 -19.608 1.00 17.46 141 MET C CA 1
ATOM 6524 C C . MET C 1 141 ? 116.896 -96.661 -21.088 1.00 17.58 141 MET C C 1
ATOM 6525 O O . MET C 1 141 ? 116.685 -97.668 -21.785 1.00 15.64 141 MET C O 1
ATOM 6530 N N . PRO C 1 142 ? 117.484 -95.574 -21.604 1.00 15.28 142 PRO C N 1
ATOM 6531 C CA . PRO C 1 142 ? 117.945 -95.577 -22.998 1.00 16.74 142 PRO C CA 1
ATOM 6532 C C . PRO C 1 142 ? 119.069 -96.576 -23.237 1.00 15.20 142 PRO C C 1
ATOM 6533 O O . PRO C 1 142 ? 119.916 -96.809 -22.379 1.00 13.61 142 PRO C O 1
ATOM 6537 N N . VAL C 1 143 ? 119.104 -97.133 -24.448 1.00 17.12 143 VAL C N 1
ATOM 6538 C CA . VAL C 1 143 ? 120.182 -98.030 -24.861 1.00 17.07 143 VAL C CA 1
ATOM 6539 C C . VAL C 1 143 ? 120.659 -97.579 -26.238 1.00 16.57 143 VAL C C 1
ATOM 6540 O O . VAL C 1 143 ? 119.867 -97.543 -27.198 1.00 14.35 143 VAL C O 1
ATOM 6544 N N . ILE C 1 144 ? 121.945 -97.242 -26.337 1.00 14.00 144 ILE C N 1
ATOM 6545 C CA . ILE C 1 144 ? 122.494 -96.613 -27.525 1.00 14.46 144 ILE C CA 1
ATOM 6546 C C . ILE C 1 144 ? 123.504 -97.576 -28.136 1.00 16.38 144 ILE C C 1
ATOM 6547 O O . ILE C 1 144 ? 124.392 -98.091 -27.438 1.00 17.44 144 ILE C O 1
ATOM 6552 N N . LYS C 1 145 ? 123.359 -97.826 -29.437 1.00 16.07 145 LYS C N 1
ATOM 6553 C CA . LYS C 1 145 ? 124.258 -98.691 -30.186 1.00 16.58 145 LYS C CA 1
ATOM 6554 C C . LYS C 1 145 ? 124.602 -97.980 -31.482 1.00 16.68 145 LYS C C 1
ATOM 6555 O O . LYS C 1 145 ? 123.949 -97.006 -31.868 1.00 13.78 145 LYS C O 1
ATOM 6561 N N . LYS C 1 146 ? 125.623 -98.478 -32.174 1.00 14.66 146 LYS C N 1
ATOM 6562 C CA . LYS C 1 146 ? 126.041 -97.836 -33.418 1.00 16.79 146 LYS C CA 1
ATOM 6563 C C . LYS C 1 146 ? 126.560 -98.849 -34.432 1.00 18.02 146 LYS C C 1
ATOM 6564 O O . LYS C 1 146 ? 127.464 -99.649 -34.147 1.00 17.51 146 LYS C O 1
ATOM 6570 N N . ALA C 1 147 ? 125.989 -98.783 -35.630 1.00 17.68 147 ALA C N 1
ATOM 6571 C CA . ALA C 1 147 ? 126.484 -99.494 -36.799 1.00 17.94 147 ALA C CA 1
ATOM 6572 C C . ALA C 1 147 ? 127.085 -98.440 -37.718 1.00 21.46 147 ALA C C 1
ATOM 6573 O O . ALA C 1 147 ? 128.149 -97.895 -37.421 1.00 15.65 147 ALA C O 1
ATOM 6575 N N . ASN C 1 148 ? 126.402 -98.114 -38.824 1.00 15.68 148 ASN C N 1
ATOM 6576 C CA . ASN C 1 148 ? 126.771 -96.919 -39.565 1.00 15.73 148 ASN C CA 1
ATOM 6577 C C . ASN C 1 148 ? 125.889 -95.742 -39.190 1.00 15.35 148 ASN C C 1
ATOM 6578 O O . ASN C 1 148 ? 126.205 -94.609 -39.553 1.00 15.25 148 ASN C O 1
ATOM 6583 N N . THR C 1 149 ? 124.787 -95.997 -38.488 1.00 14.88 149 THR C N 1
ATOM 6584 C CA . THR C 1 149 ? 123.984 -94.990 -37.819 1.00 17.95 149 THR C CA 1
ATOM 6585 C C . THR C 1 149 ? 124.038 -95.236 -36.314 1.00 16.58 149 THR C C 1
ATOM 6586 O O . THR C 1 149 ? 124.259 -96.364 -35.854 1.00 15.14 149 THR C O 1
ATOM 6590 N N . THR C 1 150 ? 123.818 -94.182 -35.532 1.00 13.77 150 THR C N 1
ATOM 6591 C CA . THR C 1 150 ? 123.637 -94.337 -34.095 1.00 13.53 150 THR C CA 1
ATOM 6592 C C . THR C 1 150 ? 122.154 -94.399 -33.790 1.00 13.25 150 THR C C 1
ATOM 6593 O O . THR C 1 150 ? 121.382 -93.571 -34.279 1.00 14.77 150 THR C O 1
ATOM 6597 N N . ILE C 1 151 ? 121.766 -95.362 -32.972 1.00 13.26 151 ILE C N 1
ATOM 6598 C CA . ILE C 1 151 ? 120.371 -95.592 -32.637 1.00 13.10 151 ILE C CA 1
ATOM 6599 C C . ILE C 1 151 ? 120.219 -95.544 -31.119 1.00 15.24 151 ILE C C 1
ATOM 6600 O O . ILE C 1 151 ? 121.108 -95.984 -30.379 1.00 15.24 151 ILE C O 1
ATOM 6605 N N . GLY C 1 152 ? 119.112 -94.972 -30.657 1.00 12.69 152 GLY C N 1
ATOM 6606 C CA . GLY C 1 152 ? 118.758 -95.002 -29.255 1.00 16.68 152 GLY C CA 1
ATOM 6607 C C . GLY C 1 152 ? 118.980 -93.706 -28.506 1.00 16.21 152 GLY C C 1
ATOM 6608 O O . GLY C 1 152 ? 118.575 -93.610 -27.335 1.00 16.57 152 GLY C O 1
ATOM 6609 N N . ILE C 1 153 ? 119.655 -92.735 -29.105 1.00 15.01 153 ILE C N 1
ATOM 6610 C CA . ILE C 1 153 ? 119.841 -91.460 -28.408 1.00 14.71 153 ILE C CA 1
ATOM 6611 C C . ILE C 1 153 ? 118.474 -90.886 -28.082 1.00 13.09 153 ILE C C 1
ATOM 6612 O O . ILE C 1 153 ? 117.623 -90.767 -28.986 1.00 13.02 153 ILE C O 1
ATOM 6617 N N . PRO C 1 154 ? 118.210 -90.532 -26.830 1.00 13.90 154 PRO C N 1
ATOM 6618 C CA . PRO C 1 154 ? 116.952 -89.859 -26.491 1.00 15.17 154 PRO C CA 1
ATOM 6619 C C . PRO C 1 154 ? 116.752 -88.628 -27.348 1.00 14.81 154 PRO C C 1
ATOM 6620 O O . PRO C 1 154 ? 117.660 -87.821 -27.513 1.00 15.35 154 PRO C O 1
ATOM 6624 N N . GLY C 1 155 ? 115.548 -88.481 -27.892 1.00 14.52 155 GLY C N 1
ATOM 6625 C CA . GLY C 1 155 ? 115.273 -87.422 -28.843 1.00 14.41 155 GLY C CA 1
ATOM 6626 C C . GLY C 1 155 ? 115.379 -87.853 -30.288 1.00 14.92 155 GLY C C 1
ATOM 6627 O O . GLY C 1 155 ? 115.180 -87.022 -31.184 1.00 14.70 155 GLY C O 1
ATOM 6628 N N . THR C 1 156 ? 115.736 -89.110 -30.539 1.00 13.68 156 THR C N 1
ATOM 6629 C CA . THR C 1 156 ? 115.765 -89.678 -31.868 1.00 12.90 156 THR C CA 1
ATOM 6630 C C . THR C 1 156 ? 114.797 -90.846 -31.937 1.00 15.29 156 THR C C 1
ATOM 6631 O O . THR C 1 156 ? 114.285 -91.331 -30.919 1.00 18.50 156 THR C O 1
ATOM 6635 N N . PHE C 1 157 ? 114.536 -91.281 -33.169 1.00 15.56 157 PHE C N 1
ATOM 6636 C CA . PHE C 1 157 ? 113.571 -92.340 -33.450 1.00 14.50 157 PHE C CA 1
ATOM 6637 C C . PHE C 1 157 ? 113.943 -92.878 -34.817 1.00 15.65 157 PHE C C 1
ATOM 6638 O O . PHE C 1 157 ? 114.008 -92.100 -35.779 1.00 14.63 157 PHE C O 1
ATOM 6646 N N . SER C 1 158 ? 114.206 -94.178 -34.913 1.00 15.11 158 SER C N 1
ATOM 6647 C CA . SER C 1 158 ? 114.715 -94.778 -36.139 1.00 14.71 158 SER C CA 1
ATOM 6648 C C . SER C 1 158 ? 113.674 -95.722 -36.706 1.00 16.06 158 SER C C 1
ATOM 6649 O O . SER C 1 158 ? 112.645 -95.984 -36.080 1.00 16.66 158 SER C O 1
ATOM 6652 N N . ALA C 1 159 ? 113.926 -96.215 -37.916 1.00 13.78 159 ALA C N 1
ATOM 6653 C CA . ALA C 1 159 ? 112.963 -97.100 -38.556 1.00 17.79 159 ALA C CA 1
ATOM 6654 C C . ALA C 1 159 ? 113.674 -98.052 -39.504 1.00 19.42 159 ALA C C 1
ATOM 6655 O O . ALA C 1 159 ? 114.577 -97.644 -40.249 1.00 17.57 159 ALA C O 1
ATOM 6657 N N . ARG C 1 160 ? 113.249 -99.321 -39.463 1.00 15.15 160 ARG C N 1
ATOM 6658 C CA . ARG C 1 160 ? 113.686 -100.328 -40.420 1.00 16.09 160 ARG C CA 1
ATOM 6659 C C . ARG C 1 160 ? 112.856 -100.189 -41.688 1.00 18.05 160 ARG C C 1
ATOM 6660 O O . ARG C 1 160 ? 111.620 -100.206 -41.636 1.00 17.78 160 ARG C O 1
ATOM 6668 N N . LEU C 1 161 ? 113.522 -100.024 -42.822 1.00 16.46 161 LEU C N 1
ATOM 6669 C CA . LEU C 1 161 ? 112.831 -100.088 -44.100 1.00 17.00 161 LEU C CA 1
ATOM 6670 C C . LEU C 1 161 ? 112.698 -101.557 -44.473 1.00 17.72 161 LEU C C 1
ATOM 6671 O O . LEU C 1 161 ? 113.715 -102.245 -44.640 1.00 19.57 161 LEU C O 1
ATOM 6676 N N . GLN C 1 162 ? 111.449 -102.047 -44.582 1.00 18.06 162 GLN C N 1
ATOM 6677 C CA . GLN C 1 162 ? 111.172 -103.470 -44.818 1.00 21.06 162 GLN C CA 1
ATOM 6678 C C . GLN C 1 162 ? 110.625 -103.695 -46.232 1.00 23.02 162 GLN C C 1
ATOM 6679 O O . GLN C 1 162 ? 109.404 -103.795 -46.426 1.00 23.57 162 GLN C O 1
ATOM 6685 N N . PRO C 1 163 ? 111.472 -103.777 -47.237 1.00 22.85 163 PRO C N 1
ATOM 6686 C CA . PRO C 1 163 ? 110.972 -103.842 -48.627 1.00 23.90 163 PRO C CA 1
ATOM 6687 C C . PRO C 1 163 ? 110.808 -105.267 -49.167 1.00 27.09 163 PRO C C 1
ATOM 6688 O O . PRO C 1 163 ? 111.585 -105.773 -49.987 1.00 29.47 163 PRO C O 1
ATOM 6692 N N . ASN C 1 164 ? 109.769 -105.953 -48.709 1.00 26.69 164 ASN C N 1
ATOM 6693 C CA . ASN C 1 164 ? 109.641 -107.369 -49.017 1.00 25.29 164 ASN C CA 1
ATOM 6694 C C . ASN C 1 164 ? 108.886 -107.580 -50.322 1.00 27.59 164 ASN C C 1
ATOM 6695 O O . ASN C 1 164 ? 108.118 -106.725 -50.769 1.00 27.82 164 ASN C O 1
ATOM 6700 N N . ASP C 1 165 ? 109.103 -108.747 -50.930 1.00 29.19 165 ASP C N 1
ATOM 6701 C CA . ASP C 1 165 ? 108.451 -109.042 -52.195 1.00 31.72 165 ASP C CA 1
ATOM 6702 C C . ASP C 1 165 ? 108.126 -110.526 -52.282 1.00 34.94 165 ASP C C 1
ATOM 6703 O O . ASP C 1 165 ? 108.838 -111.375 -51.731 1.00 35.42 165 ASP C O 1
ATOM 6708 N N . THR C 1 166 ? 107.044 -110.831 -53.004 1.00 34.27 166 THR C N 1
ATOM 6709 C CA . THR C 1 166 ? 106.558 -112.199 -53.068 1.00 33.70 166 THR C CA 1
ATOM 6710 C C . THR C 1 166 ? 107.426 -113.078 -53.966 1.00 35.02 166 THR C C 1
ATOM 6711 O O . THR C 1 166 ? 107.377 -114.308 -53.844 1.00 35.86 166 THR C O 1
ATOM 6715 N N . ARG C 1 167 ? 108.248 -112.485 -54.839 1.00 34.56 167 ARG C N 1
ATOM 6716 C CA A ARG C 1 167 ? 109.176 -113.240 -55.674 0.55 35.24 167 ARG C CA 1
ATOM 6717 C CA B ARG C 1 167 ? 109.181 -113.242 -55.666 0.45 35.18 167 ARG C CA 1
ATOM 6718 C C . ARG C 1 167 ? 110.625 -112.814 -55.444 1.00 34.51 167 ARG C C 1
ATOM 6719 O O . ARG C 1 167 ? 111.515 -113.274 -56.166 1.00 34.36 167 ARG C O 1
ATOM 6734 N N . ASP C 1 168 ? 110.887 -111.958 -54.452 1.00 34.69 168 ASP C N 1
ATOM 6735 C CA . ASP C 1 168 ? 112.201 -111.337 -54.282 1.00 34.64 168 ASP C CA 1
ATOM 6736 C C . ASP C 1 168 ? 112.583 -110.581 -55.537 1.00 34.31 168 ASP C C 1
ATOM 6737 O O . ASP C 1 168 ? 113.761 -110.479 -55.883 1.00 35.85 168 ASP C O 1
ATOM 6742 N N . ASP C 1 169 ? 111.575 -110.091 -56.238 1.00 32.07 169 ASP C N 1
ATOM 6743 C CA . ASP C 1 169 ? 111.819 -109.311 -57.433 1.00 33.69 169 ASP C CA 1
ATOM 6744 C C . ASP C 1 169 ? 112.597 -108.068 -57.052 1.00 31.32 169 ASP C C 1
ATOM 6745 O O . ASP C 1 169 ? 112.140 -107.274 -56.225 1.00 27.65 169 ASP C O 1
ATOM 6750 N N . VAL C 1 170 ? 113.794 -107.918 -57.627 1.00 32.38 170 VAL C N 1
ATOM 6751 C CA . VAL C 1 170 ? 114.663 -106.818 -57.230 1.00 31.25 170 VAL C CA 1
ATOM 6752 C C . VAL C 1 170 ? 114.084 -105.466 -57.614 1.00 31.82 170 VAL C C 1
ATOM 6753 O O . VAL C 1 170 ? 114.403 -104.455 -56.981 1.00 31.90 170 VAL C O 1
ATOM 6757 N N . GLN C 1 171 ? 113.235 -105.418 -58.635 1.00 32.32 171 GLN C N 1
ATOM 6758 C CA . GLN C 1 171 ? 112.619 -104.157 -59.027 1.00 33.77 171 GLN C CA 1
ATOM 6759 C C . GLN C 1 171 ? 111.578 -103.720 -58.019 1.00 28.93 171 GLN C C 1
ATOM 6760 O O . GLN C 1 171 ? 111.453 -102.526 -57.728 1.00 28.56 171 GLN C O 1
ATOM 6766 N N . SER C 1 172 ? 110.780 -104.669 -57.528 1.00 28.56 172 SER C N 1
ATOM 6767 C CA . SER C 1 172 ? 109.809 -104.361 -56.483 1.00 27.23 172 SER C CA 1
ATOM 6768 C C . SER C 1 172 ? 110.506 -103.960 -55.188 1.00 25.79 172 SER C C 1
ATOM 6769 O O . SER C 1 172 ? 110.105 -102.996 -54.525 1.00 24.76 172 SER C O 1
ATOM 6772 N N . ILE C 1 173 ? 111.562 -104.691 -54.818 1.00 25.17 173 ILE C N 1
ATOM 6773 C CA . ILE C 1 173 ? 112.361 -104.337 -53.649 1.00 23.99 173 ILE C CA 1
ATOM 6774 C C . ILE C 1 173 ? 112.919 -102.928 -53.792 1.00 23.20 173 ILE C C 1
ATOM 6775 O O . ILE C 1 173 ? 112.793 -102.102 -52.886 1.00 24.99 173 ILE C O 1
ATOM 6780 N N . ALA C 1 174 ? 113.541 -102.631 -54.934 1.00 23.80 174 ALA C N 1
ATOM 6781 C CA . ALA C 1 174 ? 114.137 -101.312 -55.135 1.00 25.76 174 ALA C CA 1
ATOM 6782 C C . ALA C 1 174 ? 113.093 -100.214 -55.072 1.00 25.07 174 ALA C C 1
ATOM 6783 O O . ALA C 1 174 ? 113.330 -99.156 -54.485 1.00 26.88 174 ALA C O 1
ATOM 6785 N N . ALA C 1 175 ? 111.925 -100.446 -55.655 1.00 24.96 175 ALA C N 1
ATOM 6786 C CA . ALA C 1 175 ? 110.899 -99.417 -55.633 1.00 23.14 175 ALA C CA 1
ATOM 6787 C C . ALA C 1 175 ? 110.478 -99.090 -54.205 1.00 26.34 175 ALA C C 1
ATOM 6788 O O . ALA C 1 175 ? 110.307 -97.917 -53.858 1.00 25.43 175 ALA C O 1
ATOM 6790 N N . GLN C 1 176 ? 110.321 -100.111 -53.354 1.00 24.32 176 GLN C N 1
ATOM 6791 C CA . GLN C 1 176 ? 109.924 -99.854 -51.971 1.00 23.45 176 GLN C CA 1
ATOM 6792 C C . GLN C 1 176 ? 111.015 -99.140 -51.199 1.00 21.70 176 GLN C C 1
ATOM 6793 O O . GLN C 1 176 ? 110.728 -98.384 -50.262 1.00 21.57 176 GLN C O 1
ATOM 6799 N N . ILE C 1 177 ? 112.266 -99.365 -51.577 1.00 21.91 177 ILE C N 1
ATOM 6800 C CA . ILE C 1 177 ? 113.373 -98.690 -50.921 1.00 19.79 177 ILE C CA 1
ATOM 6801 C C . ILE C 1 177 ? 113.325 -97.194 -51.197 1.00 21.67 177 ILE C C 1
ATOM 6802 O O . ILE C 1 177 ? 113.457 -96.376 -50.279 1.00 21.72 177 ILE C O 1
ATOM 6807 N N . TYR C 1 178 ? 113.161 -96.809 -52.468 1.00 21.48 178 TYR C N 1
ATOM 6808 C CA . TYR C 1 178 ? 113.118 -95.383 -52.787 1.00 19.90 178 TYR C CA 1
ATOM 6809 C C . TYR C 1 178 ? 111.956 -94.700 -52.083 1.00 21.71 178 TYR C C 1
ATOM 6810 O O . TYR C 1 178 ? 112.085 -93.570 -51.587 1.00 20.75 178 TYR C O 1
ATOM 6819 N N . GLU C 1 179 ? 110.811 -95.373 -52.026 1.00 22.49 179 GLU C N 1
ATOM 6820 C CA . GLU C 1 179 ? 109.663 -94.815 -51.323 1.00 23.13 179 GLU C CA 1
ATOM 6821 C C . GLU C 1 179 ? 109.970 -94.650 -49.840 1.00 19.28 179 GLU C C 1
ATOM 6822 O O . GLU C 1 179 ? 109.722 -93.589 -49.258 1.00 18.91 179 GLU C O 1
ATOM 6828 N N . GLY C 1 180 ? 110.556 -95.673 -49.221 1.00 17.99 180 GLY C N 1
ATOM 6829 C CA . GLY C 1 180 ? 110.878 -95.577 -47.805 1.00 17.23 180 GLY C CA 1
ATOM 6830 C C . GLY C 1 180 ? 111.852 -94.452 -47.503 1.00 19.80 180 GLY C C 1
ATOM 6831 O O . GLY C 1 180 ? 111.615 -93.626 -46.614 1.00 16.94 180 GLY C O 1
ATOM 6832 N N . LEU C 1 181 ? 112.962 -94.402 -48.247 1.00 19.33 181 LEU C N 1
ATOM 6833 C CA . LEU C 1 181 ? 113.940 -93.342 -48.054 1.00 19.55 181 LEU C CA 1
ATOM 6834 C C . LEU C 1 181 ? 113.297 -91.969 -48.152 1.00 20.45 181 LEU C C 1
ATOM 6835 O O . LEU C 1 181 ? 113.663 -91.055 -47.405 1.00 16.02 181 LEU C O 1
ATOM 6840 N N . SER C 1 182 ? 112.334 -91.808 -49.077 1.00 21.03 182 SER C N 1
ATOM 6841 C CA . SER C 1 182 ? 111.698 -90.519 -49.335 1.00 17.69 182 SER C CA 1
ATOM 6842 C C . SER C 1 182 ? 110.859 -90.043 -48.163 1.00 18.92 182 SER C C 1
ATOM 6843 O O . SER C 1 182 ? 110.537 -88.850 -48.105 1.00 20.27 182 SER C O 1
ATOM 6846 N N . PHE C 1 183 ? 110.523 -90.939 -47.226 1.00 15.84 183 PHE C N 1
ATOM 6847 C CA . PHE C 1 183 ? 109.879 -90.583 -45.972 1.00 15.21 183 PHE C CA 1
ATOM 6848 C C . PHE C 1 183 ? 110.851 -90.535 -44.803 1.00 18.19 183 PHE C C 1
ATOM 6849 O O . PHE C 1 183 ? 110.416 -90.300 -43.671 1.00 15.73 183 PHE C O 1
ATOM 6857 N N . GLY C 1 184 ? 112.145 -90.763 -45.036 1.00 20.75 184 GLY C N 1
ATOM 6858 C CA . GLY C 1 184 ? 113.111 -90.767 -43.952 1.00 14.45 184 GLY C CA 1
ATOM 6859 C C . GLY C 1 184 ? 113.238 -92.082 -43.209 1.00 18.24 184 GLY C C 1
ATOM 6860 O O . GLY C 1 184 ? 113.754 -92.100 -42.086 1.00 20.06 184 GLY C O 1
ATOM 6861 N N . VAL C 1 185 ? 112.773 -93.187 -43.793 1.00 15.98 185 VAL C N 1
ATOM 6862 C CA . VAL C 1 185 ? 112.844 -94.515 -43.189 1.00 14.93 185 VAL C CA 1
ATOM 6863 C C . VAL C 1 185 ? 114.108 -95.189 -43.672 1.00 19.03 185 VAL C C 1
ATOM 6864 O O . VAL C 1 185 ? 114.494 -95.041 -44.835 1.00 18.99 185 VAL C O 1
ATOM 6868 N N . GLY C 1 186 ? 114.761 -95.922 -42.780 1.00 19.37 186 GLY C N 1
ATOM 6869 C CA . GLY C 1 186 ? 115.894 -96.722 -43.174 1.00 18.32 186 GLY C CA 1
ATOM 6870 C C . GLY C 1 186 ? 117.148 -96.516 -42.346 1.00 19.14 186 GLY C C 1
ATOM 6871 O O . GLY C 1 186 ? 118.166 -97.145 -42.658 1.00 17.33 186 GLY C O 1
ATOM 6872 N N . ASP C 1 187 ? 117.101 -95.681 -41.289 1.00 14.69 187 ASP C N 1
ATOM 6873 C CA . ASP C 1 187 ? 118.280 -95.469 -40.457 1.00 17.09 187 ASP C CA 1
ATOM 6874 C C . ASP C 1 187 ? 118.564 -96.648 -39.530 1.00 17.77 187 ASP C C 1
ATOM 6875 O O . ASP C 1 187 ? 119.715 -96.825 -39.113 1.00 17.56 187 ASP C O 1
ATOM 6880 N N . ALA C 1 188 ? 117.561 -97.465 -39.208 1.00 18.98 188 ALA C N 1
ATOM 6881 C CA . ALA C 1 188 ? 117.832 -98.688 -38.453 1.00 16.50 188 ALA C CA 1
ATOM 6882 C C . ALA C 1 188 ? 118.514 -99.729 -39.332 1.00 17.89 188 ALA C C 1
ATOM 6883 O O . ALA C 1 188 ? 119.592 -100.232 -38.996 1.00 16.61 188 ALA C O 1
ATOM 6885 N N . VAL C 1 189 ? 117.889 -100.066 -40.459 1.00 21.89 189 VAL C N 1
ATOM 6886 C CA . VAL C 1 189 ? 118.389 -101.053 -41.412 1.00 16.34 189 VAL C CA 1
ATOM 6887 C C . VAL C 1 189 ? 117.447 -101.030 -42.605 1.00 18.55 189 VAL C C 1
ATOM 6888 O O . VAL C 1 189 ? 116.267 -100.672 -42.469 1.00 17.69 189 VAL C O 1
ATOM 6892 N N . ILE C 1 190 ? 117.977 -101.364 -43.783 1.00 19.33 190 ILE C N 1
ATOM 6893 C CA . ILE C 1 190 ? 117.185 -101.769 -44.945 1.00 21.32 190 ILE C CA 1
ATOM 6894 C C . ILE C 1 190 ? 117.229 -103.297 -44.966 1.00 20.67 190 ILE C C 1
ATOM 6895 O O . ILE C 1 190 ? 118.245 -103.914 -45.340 1.00 20.18 190 ILE C O 1
ATOM 6900 N N . GLY C 1 191 ? 116.151 -103.915 -44.495 1.00 18.56 191 GLY C N 1
ATOM 6901 C CA . GLY C 1 191 ? 116.152 -105.327 -44.195 1.00 19.06 191 GLY C CA 1
ATOM 6902 C C . GLY C 1 191 ? 115.033 -106.079 -44.876 1.00 21.54 191 GLY C C 1
ATOM 6903 O O . GLY C 1 191 ? 113.859 -105.714 -44.754 1.00 22.30 191 GLY C O 1
ATOM 6904 N N . VAL C 1 192 ? 115.391 -107.141 -45.591 1.00 23.38 192 VAL C N 1
ATOM 6905 C CA . VAL C 1 192 ? 114.480 -107.856 -46.476 1.00 23.44 192 VAL C CA 1
ATOM 6906 C C . VAL C 1 192 ? 114.318 -109.275 -45.959 1.00 23.95 192 VAL C C 1
ATOM 6907 O O . VAL C 1 192 ? 115.312 -109.992 -45.781 1.00 23.21 192 VAL C O 1
ATOM 6911 N N . ASN C 1 193 ? 113.069 -109.686 -45.748 1.00 23.26 193 ASN C N 1
ATOM 6912 C CA . ASN C 1 193 ? 112.731 -111.089 -45.536 1.00 26.91 193 ASN C CA 1
ATOM 6913 C C . ASN C 1 193 ? 112.629 -111.792 -46.880 1.00 28.10 193 ASN C C 1
ATOM 6914 O O . ASN C 1 193 ? 111.659 -111.570 -47.618 1.00 29.05 193 ASN C O 1
ATOM 6919 N N . PRO C 1 194 ? 113.596 -112.640 -47.228 1.00 30.05 194 PRO C N 1
ATOM 6920 C CA . PRO C 1 194 ? 113.594 -113.270 -48.551 1.00 32.89 194 PRO C CA 1
ATOM 6921 C C . PRO C 1 194 ? 112.638 -114.445 -48.622 1.00 34.67 194 PRO C C 1
ATOM 6922 O O . PRO C 1 194 ? 112.415 -115.165 -47.643 1.00 33.23 194 PRO C O 1
ATOM 6926 N N . VAL C 1 195 ? 112.085 -114.631 -49.821 1.00 35.62 195 VAL C N 1
ATOM 6927 C CA . VAL C 1 195 ? 111.268 -115.802 -50.104 1.00 36.01 195 VAL C CA 1
ATOM 6928 C C . VAL C 1 195 ? 112.143 -117.040 -50.229 1.00 39.26 195 VAL C C 1
ATOM 6929 O O . VAL C 1 195 ? 111.814 -118.100 -49.688 1.00 41.19 195 VAL C O 1
ATOM 6933 N N . THR C 1 196 ? 113.269 -116.936 -50.928 1.00 41.14 196 THR C N 1
ATOM 6934 C CA . THR C 1 196 ? 114.134 -118.085 -51.133 1.00 48.44 196 THR C CA 1
ATOM 6935 C C . THR C 1 196 ? 115.421 -117.928 -50.340 1.00 51.26 196 THR C C 1
ATOM 6936 O O . THR C 1 196 ? 116.034 -116.851 -50.312 1.00 51.42 196 THR C O 1
ATOM 6940 N N . ASP C 1 197 ? 115.815 -119.034 -49.715 1.00 53.80 197 ASP C N 1
ATOM 6941 C CA . ASP C 1 197 ? 116.922 -119.096 -48.771 1.00 54.63 197 ASP C CA 1
ATOM 6942 C C . ASP C 1 197 ? 118.124 -119.737 -49.455 1.00 51.93 197 ASP C C 1
ATOM 6943 O O . ASP C 1 197 ? 118.517 -120.857 -49.155 1.00 52.97 197 ASP C O 1
ATOM 6948 N N . ASP C 1 198 ? 118.701 -119.011 -50.411 1.00 50.08 198 ASP C N 1
ATOM 6949 C CA . ASP C 1 198 ? 119.839 -119.571 -51.122 1.00 49.00 198 ASP C CA 1
ATOM 6950 C C . ASP C 1 198 ? 120.853 -118.475 -51.382 1.00 45.94 198 ASP C C 1
ATOM 6951 O O . ASP C 1 198 ? 120.504 -117.301 -51.506 1.00 47.01 198 ASP C O 1
ATOM 6956 N N . VAL C 1 199 ? 122.119 -118.885 -51.443 1.00 43.78 199 VAL C N 1
ATOM 6957 C CA . VAL C 1 199 ? 123.223 -117.932 -51.468 1.00 41.45 199 VAL C CA 1
ATOM 6958 C C . VAL C 1 199 ? 123.107 -117.005 -52.668 1.00 40.92 199 VAL C C 1
ATOM 6959 O O . VAL C 1 199 ? 123.329 -115.793 -52.556 1.00 39.12 199 VAL C O 1
ATOM 6963 N N . GLU C 1 200 ? 122.744 -117.544 -53.831 1.00 41.61 200 GLU C N 1
ATOM 6964 C CA . GLU C 1 200 ? 122.649 -116.680 -55.000 1.00 42.06 200 GLU C CA 1
ATOM 6965 C C . GLU C 1 200 ? 121.511 -115.675 -54.869 1.00 37.94 200 GLU C C 1
ATOM 6966 O O . GLU C 1 200 ? 121.637 -114.522 -55.307 1.00 35.80 200 GLU C O 1
ATOM 6972 N N . ASN C 1 201 ? 120.398 -116.079 -54.271 1.00 36.34 201 ASN C N 1
ATOM 6973 C CA . ASN C 1 201 ? 119.315 -115.121 -54.156 1.00 33.10 201 ASN C CA 1
ATOM 6974 C C . ASN C 1 201 ? 119.619 -114.084 -53.088 1.00 31.23 201 ASN C C 1
ATOM 6975 O O . ASN C 1 201 ? 119.323 -112.899 -53.268 1.00 30.58 201 ASN C O 1
ATOM 6980 N N . LEU C 1 202 ? 120.233 -114.500 -51.983 1.00 30.29 202 LEU C N 1
ATOM 6981 C CA . LEU C 1 202 ? 120.597 -113.538 -50.947 1.00 30.58 202 LEU C CA 1
ATOM 6982 C C . LEU C 1 202 ? 121.555 -112.495 -51.481 1.00 30.78 202 LEU C C 1
ATOM 6983 O O . LEU C 1 202 ? 121.410 -111.300 -51.194 1.00 29.83 202 LEU C O 1
ATOM 6988 N N . SER C 1 203 ? 122.569 -112.941 -52.227 1.00 30.61 203 SER C N 1
ATOM 6989 C CA . SER C 1 203 ? 123.534 -112.020 -52.811 1.00 30.49 203 SER C CA 1
ATOM 6990 C C . SER C 1 203 ? 122.850 -111.069 -53.775 1.00 29.78 203 SER C C 1
ATOM 6991 O O . SER C 1 203 ? 123.132 -109.864 -53.768 1.00 28.79 203 SER C O 1
ATOM 6994 N N . ARG C 1 204 ? 121.931 -111.593 -54.600 1.00 30.09 204 ARG C N 1
ATOM 6995 C CA . ARG C 1 204 ? 121.153 -110.741 -55.497 1.00 31.28 204 ARG C CA 1
ATOM 6996 C C . ARG C 1 204 ? 120.395 -109.671 -54.720 1.00 29.42 204 ARG C C 1
ATOM 6997 O O . ARG C 1 204 ? 120.405 -108.491 -55.089 1.00 28.27 204 ARG C O 1
ATOM 7005 N N . VAL C 1 205 ? 119.728 -110.066 -53.636 1.00 29.74 205 VAL C N 1
ATOM 7006 C CA . VAL C 1 205 ? 118.967 -109.101 -52.858 1.00 25.32 205 VAL C CA 1
ATOM 7007 C C . VAL C 1 205 ? 119.901 -108.111 -52.182 1.00 28.41 205 VAL C C 1
ATOM 7008 O O . VAL C 1 205 ? 119.642 -106.904 -52.172 1.00 28.35 205 VAL C O 1
ATOM 7012 N N . LEU C 1 206 ? 120.999 -108.604 -51.608 1.00 27.47 206 LEU C N 1
ATOM 7013 C CA . LEU C 1 206 ? 121.984 -107.719 -50.987 1.00 27.69 206 LEU C CA 1
ATOM 7014 C C . LEU C 1 206 ? 122.606 -106.760 -52.001 1.00 23.77 206 LEU C C 1
ATOM 7015 O O . LEU C 1 206 ? 122.769 -105.570 -51.712 1.00 24.82 206 LEU C O 1
ATOM 7020 N N . ASP C 1 207 ? 122.952 -107.252 -53.192 1.00 24.76 207 ASP C N 1
ATOM 7021 C CA . ASP C 1 207 ? 123.483 -106.366 -54.219 1.00 27.43 207 ASP C CA 1
ATOM 7022 C C . ASP C 1 207 ? 122.496 -105.257 -54.537 1.00 26.83 207 ASP C C 1
ATOM 7023 O O . ASP C 1 207 ? 122.888 -104.110 -54.777 1.00 24.52 207 ASP C O 1
ATOM 7028 N N . THR C 1 208 ? 121.202 -105.579 -54.528 1.00 26.06 208 THR C N 1
ATOM 7029 C CA . THR C 1 208 ? 120.189 -104.572 -54.804 1.00 26.15 208 THR C CA 1
ATOM 7030 C C . THR C 1 208 ? 120.185 -103.491 -53.739 1.00 23.38 208 THR C C 1
ATOM 7031 O O . THR C 1 208 ? 120.196 -102.299 -54.056 1.00 23.15 208 THR C O 1
ATOM 7035 N N . ILE C 1 209 ? 120.158 -103.893 -52.465 1.00 28.75 209 ILE C N 1
ATOM 7036 C CA . ILE C 1 209 ? 120.158 -102.934 -51.359 1.00 21.69 209 ILE C CA 1
ATOM 7037 C C . ILE C 1 209 ? 121.396 -102.053 -51.403 1.00 21.49 209 ILE C C 1
ATOM 7038 O O . ILE C 1 209 ? 121.315 -100.824 -51.292 1.00 21.01 209 ILE C O 1
ATOM 7043 N N . TYR C 1 210 ? 122.568 -102.673 -51.529 1.00 23.93 210 TYR C N 1
ATOM 7044 C CA . TYR C 1 210 ? 123.803 -101.914 -51.503 1.00 21.76 210 TYR C CA 1
ATOM 7045 C C . TYR C 1 210 ? 124.019 -101.095 -52.764 1.00 26.22 210 TYR C C 1
ATOM 7046 O O . TYR C 1 210 ? 124.743 -100.098 -52.715 1.00 25.23 210 TYR C O 1
ATOM 7055 N N . GLY C 1 211 ? 123.392 -101.466 -53.876 1.00 23.06 211 GLY C N 1
ATOM 7056 C CA . GLY C 1 211 ? 123.414 -100.595 -55.032 1.00 23.58 211 GLY C CA 1
ATOM 7057 C C . GLY C 1 211 ? 122.808 -99.240 -54.724 1.00 30.16 211 GLY C C 1
ATOM 7058 O O . GLY C 1 211 ? 123.345 -98.208 -55.125 1.00 27.78 211 GLY C O 1
ATOM 7059 N N . VAL C 1 212 ? 121.689 -99.220 -53.989 1.00 22.26 212 VAL C N 1
ATOM 7060 C CA . VAL C 1 212 ? 121.075 -97.950 -53.623 1.00 21.60 212 VAL C CA 1
ATOM 7061 C C . VAL C 1 212 ? 121.927 -97.226 -52.583 1.00 24.31 212 VAL C C 1
ATOM 7062 O O . VAL C 1 212 ? 122.193 -96.024 -52.710 1.00 23.17 212 VAL C O 1
ATOM 7066 N N . ILE C 1 213 ? 122.374 -97.955 -51.546 1.00 26.24 213 ILE C N 1
ATOM 7067 C CA . ILE C 1 213 ? 123.247 -97.388 -50.512 1.00 23.19 213 ILE C CA 1
ATOM 7068 C C . ILE C 1 213 ? 124.464 -96.728 -51.146 1.00 23.55 213 ILE C C 1
ATOM 7069 O O . ILE C 1 213 ? 124.791 -95.571 -50.847 1.00 19.98 213 ILE C O 1
ATOM 7074 N N . ASP C 1 214 ? 125.141 -97.449 -52.042 1.00 21.12 214 ASP C N 1
ATOM 7075 C CA . ASP C 1 214 ? 126.377 -96.939 -52.630 1.00 24.68 214 ASP C CA 1
ATOM 7076 C C . ASP C 1 214 ? 126.122 -95.793 -53.596 1.00 25.82 214 ASP C C 1
ATOM 7077 O O . ASP C 1 214 ? 126.961 -94.891 -53.712 1.00 24.85 214 ASP C O 1
ATOM 7082 N N . LYS C 1 215 ? 124.998 -95.817 -54.315 1.00 22.23 215 LYS C N 1
ATOM 7083 C CA . LYS C 1 215 ? 124.774 -94.773 -55.311 1.00 25.89 215 LYS C CA 1
ATOM 7084 C C . LYS C 1 215 ? 124.559 -93.420 -54.642 1.00 24.78 215 LYS C C 1
ATOM 7085 O O . LYS C 1 215 ? 125.065 -92.400 -55.122 1.00 23.35 215 LYS C O 1
ATOM 7091 N N . PHE C 1 216 ? 123.837 -93.384 -53.521 1.00 21.09 216 PHE C N 1
ATOM 7092 C CA . PHE C 1 216 ? 123.590 -92.120 -52.846 1.00 20.45 216 PHE C CA 1
ATOM 7093 C C . PHE C 1 216 ? 124.396 -91.976 -51.567 1.00 22.62 216 PHE C C 1
ATOM 7094 O O . PHE C 1 216 ? 124.150 -91.041 -50.802 1.00 23.21 216 PHE C O 1
ATOM 7102 N N . ASN C 1 217 ? 125.366 -92.866 -51.334 1.00 22.29 217 ASN C N 1
ATOM 7103 C CA . ASN C 1 217 ? 126.253 -92.826 -50.171 1.00 22.67 217 ASN C CA 1
ATOM 7104 C C . ASN C 1 217 ? 125.448 -92.703 -48.886 1.00 20.35 217 ASN C C 1
ATOM 7105 O O . ASN C 1 217 ? 125.685 -91.828 -48.052 1.00 19.93 217 ASN C O 1
ATOM 7110 N N . ILE C 1 218 ? 124.491 -93.608 -48.726 1.00 18.45 218 ILE C N 1
ATOM 7111 C CA . ILE C 1 218 ? 123.554 -93.537 -47.606 1.00 21.92 218 ILE C CA 1
ATOM 7112 C C . ILE C 1 218 ? 124.228 -94.088 -46.352 1.00 21.66 218 ILE C C 1
ATOM 7113 O O . ILE C 1 218 ? 124.704 -95.235 -46.368 1.00 19.99 218 ILE C O 1
ATOM 7118 N N . PRO C 1 219 ? 124.256 -93.346 -45.256 1.00 16.72 219 PRO C N 1
ATOM 7119 C CA . PRO C 1 219 ? 124.743 -93.924 -44.006 1.00 25.08 219 PRO C CA 1
ATOM 7120 C C . PRO C 1 219 ? 123.677 -94.826 -43.440 1.00 28.20 219 PRO C C 1
ATOM 7121 O O . PRO C 1 219 ? 122.728 -94.347 -42.814 1.00 28.44 219 PRO C O 1
ATOM 7125 N N . THR C 1 220 ? 123.783 -96.115 -43.717 1.00 16.43 220 THR C N 1
ATOM 7126 C CA . THR C 1 220 ? 122.861 -97.114 -43.188 1.00 16.28 220 THR C CA 1
ATOM 7127 C C . THR C 1 220 ? 123.507 -98.476 -43.423 1.00 16.78 220 THR C C 1
ATOM 7128 O O . THR C 1 220 ? 124.703 -98.567 -43.722 1.00 17.10 220 THR C O 1
ATOM 7132 N N . GLN C 1 221 ? 122.726 -99.534 -43.256 1.00 16.88 221 GLN C N 1
ATOM 7133 C CA . GLN C 1 221 ? 123.219 -100.887 -43.443 1.00 20.30 221 GLN C CA 1
ATOM 7134 C C . GLN C 1 221 ? 122.083 -101.743 -43.984 1.00 18.89 221 GLN C C 1
ATOM 7135 O O . GLN C 1 221 ? 120.917 -101.519 -43.661 1.00 17.99 221 GLN C O 1
ATOM 7141 N N . GLY C 1 222 ? 122.436 -102.736 -44.804 1.00 21.59 222 GLY C N 1
ATOM 7142 C CA . GLY C 1 222 ? 121.474 -103.682 -45.321 1.00 18.94 222 GLY C CA 1
ATOM 7143 C C . GLY C 1 222 ? 121.515 -105.005 -44.578 1.00 19.14 222 GLY C C 1
ATOM 7144 O O . GLY C 1 222 ? 122.431 -105.280 -43.812 1.00 23.05 222 GLY C O 1
ATOM 7145 N N . CYS C 1 223 ? 120.508 -105.837 -44.850 1.00 19.55 223 CYS C N 1
ATOM 7146 C CA . CYS C 1 223 ? 120.357 -107.127 -44.185 1.00 19.84 223 CYS C CA 1
ATOM 7147 C C . CYS C 1 223 ? 119.343 -107.964 -44.952 1.00 20.55 223 CYS C C 1
ATOM 7148 O O . CYS C 1 223 ? 118.372 -107.425 -45.481 1.00 20.53 223 CYS C O 1
ATOM 7151 N N . VAL C 1 224 ? 119.572 -109.280 -45.022 1.00 21.24 224 VAL C N 1
ATOM 7152 C CA A VAL C 1 224 ? 118.580 -110.235 -45.531 0.50 23.89 224 VAL C CA 1
ATOM 7153 C CA B VAL C 1 224 ? 118.563 -110.212 -45.520 0.50 23.88 224 VAL C CA 1
ATOM 7154 C C . VAL C 1 224 ? 118.302 -111.243 -44.423 1.00 23.31 224 VAL C C 1
ATOM 7155 O O . VAL C 1 224 ? 119.217 -111.945 -43.973 1.00 22.25 224 VAL C O 1
ATOM 7162 N N . LEU C 1 225 ? 117.053 -111.304 -43.977 1.00 24.63 225 LEU C N 1
ATOM 7163 C CA . LEU C 1 225 ? 116.675 -112.017 -42.760 1.00 21.98 225 LEU C CA 1
ATOM 7164 C C . LEU C 1 225 ? 116.443 -113.496 -43.021 1.00 27.62 225 LEU C C 1
ATOM 7165 O O . LEU C 1 225 ? 115.446 -114.093 -42.614 1.00 28.32 225 LEU C O 1
ATOM 7170 N N . ALA C 1 226 ? 117.395 -114.092 -43.722 1.00 26.54 226 ALA C N 1
ATOM 7171 C CA . ALA C 1 226 ? 117.424 -115.527 -43.910 1.00 24.57 226 ALA C CA 1
ATOM 7172 C C . ALA C 1 226 ? 117.954 -116.185 -42.646 1.00 24.46 226 ALA C C 1
ATOM 7173 O O . ALA C 1 226 ? 118.277 -115.524 -41.659 1.00 25.15 226 ALA C O 1
ATOM 7175 N N . HIS C 1 227 ? 118.009 -117.509 -42.653 1.00 25.37 227 HIS C N 1
ATOM 7176 C CA . HIS C 1 227 ? 118.682 -118.200 -41.572 1.00 25.40 227 HIS C CA 1
ATOM 7177 C C . HIS C 1 227 ? 120.128 -117.714 -41.497 1.00 25.96 227 HIS C C 1
ATOM 7178 O O . HIS C 1 227 ? 120.745 -117.393 -42.518 1.00 25.31 227 HIS C O 1
ATOM 7185 N N . VAL C 1 228 ? 120.658 -117.634 -40.272 1.00 24.40 228 VAL C N 1
ATOM 7186 C CA . VAL C 1 228 ? 121.989 -117.062 -40.053 1.00 26.84 228 VAL C CA 1
ATOM 7187 C C . VAL C 1 228 ? 123.058 -117.842 -40.812 1.00 27.74 228 VAL C C 1
ATOM 7188 O O . VAL C 1 228 ? 124.084 -117.281 -41.218 1.00 29.34 228 VAL C O 1
ATOM 7192 N N . THR C 1 229 ? 122.834 -119.133 -41.048 1.00 26.89 229 THR C N 1
ATOM 7193 C CA . THR C 1 229 ? 123.842 -119.923 -41.737 1.00 26.31 229 THR C CA 1
ATOM 7194 C C . THR C 1 229 ? 123.994 -119.489 -43.185 1.00 27.42 229 THR C C 1
ATOM 7195 O O . THR C 1 229 ? 125.114 -119.441 -43.712 1.00 27.02 229 THR C O 1
ATOM 7199 N N . THR C 1 230 ? 122.881 -119.210 -43.862 1.00 26.66 230 THR C N 1
ATOM 7200 C CA . THR C 1 230 ? 122.982 -118.853 -45.269 1.00 31.28 230 THR C CA 1
ATOM 7201 C C . THR C 1 230 ? 123.483 -117.432 -45.429 1.00 29.14 230 THR C C 1
ATOM 7202 O O . THR C 1 230 ? 124.163 -117.132 -46.413 1.00 29.91 230 THR C O 1
ATOM 7206 N N . GLN C 1 231 ? 123.166 -116.558 -44.469 1.00 29.16 231 GLN C N 1
ATOM 7207 C CA . GLN C 1 231 ? 123.770 -115.229 -44.429 1.00 24.29 231 GLN C CA 1
ATOM 7208 C C . GLN C 1 231 ? 125.281 -115.322 -44.324 1.00 24.33 231 GLN C C 1
ATOM 7209 O O . GLN C 1 231 ? 126.013 -114.648 -45.048 1.00 24.28 231 GLN C O 1
ATOM 7215 N N . ILE C 1 232 ? 125.761 -116.145 -43.399 1.00 25.92 232 ILE C N 1
ATOM 7216 C CA . ILE C 1 232 ? 127.193 -116.285 -43.185 1.00 27.36 232 ILE C CA 1
ATOM 7217 C C . ILE C 1 232 ? 127.867 -116.781 -44.454 1.00 30.11 232 ILE C C 1
ATOM 7218 O O . ILE C 1 232 ? 128.924 -116.278 -44.855 1.00 30.73 232 ILE C O 1
ATOM 7223 N N . GLU C 1 233 ? 127.256 -117.763 -45.118 1.00 30.37 233 GLU C N 1
ATOM 7224 C CA A GLU C 1 233 ? 127.841 -118.326 -46.329 0.46 32.09 233 GLU C CA 1
ATOM 7225 C CA B GLU C 1 233 ? 127.892 -118.303 -46.311 0.54 32.09 233 GLU C CA 1
ATOM 7226 C C . GLU C 1 233 ? 127.848 -117.304 -47.457 1.00 31.14 233 GLU C C 1
ATOM 7227 O O . GLU C 1 233 ? 128.832 -117.177 -48.192 1.00 30.61 233 GLU C O 1
ATOM 7238 N N . ALA C 1 234 ? 126.741 -116.570 -47.608 1.00 26.67 234 ALA C N 1
ATOM 7239 C CA . ALA C 1 234 ? 126.677 -115.533 -48.636 1.00 26.58 234 ALA C CA 1
ATOM 7240 C C . ALA C 1 234 ? 127.757 -114.478 -48.425 1.00 25.94 234 ALA C C 1
ATOM 7241 O O . ALA C 1 234 ? 128.395 -114.027 -49.380 1.00 26.27 234 ALA C O 1
ATOM 7243 N N . ILE C 1 235 ? 127.970 -114.066 -47.181 1.00 25.10 235 ILE C N 1
ATOM 7244 C CA . ILE C 1 235 ? 128.946 -113.022 -46.908 1.00 24.51 235 ILE C CA 1
ATOM 7245 C C . ILE C 1 235 ? 130.352 -113.563 -47.089 1.00 28.46 235 ILE C C 1
ATOM 7246 O O . ILE C 1 235 ? 131.196 -112.933 -47.737 1.00 27.38 235 ILE C O 1
ATOM 7251 N N . ARG C 1 236 ? 130.618 -114.756 -46.554 1.00 25.45 236 ARG C N 1
ATOM 7252 C CA . ARG C 1 236 ? 131.899 -115.399 -46.809 1.00 27.91 236 ARG C CA 1
ATOM 7253 C C . ARG C 1 236 ? 132.196 -115.499 -48.293 1.00 31.20 236 ARG C C 1
ATOM 7254 O O . ARG C 1 236 ? 133.366 -115.476 -48.693 1.00 32.06 236 ARG C O 1
ATOM 7262 N N . ARG C 1 237 ? 131.168 -115.637 -49.120 1.00 27.33 237 ARG C N 1
ATOM 7263 C CA . ARG C 1 237 ? 131.374 -115.751 -50.549 1.00 31.02 237 ARG C CA 1
ATOM 7264 C C . ARG C 1 237 ? 131.376 -114.415 -51.254 1.00 32.67 237 ARG C C 1
ATOM 7265 O O . ARG C 1 237 ? 131.453 -114.387 -52.488 1.00 34.61 237 ARG C O 1
ATOM 7273 N N . GLY C 1 238 ? 131.269 -113.313 -50.514 1.00 29.85 238 GLY C N 1
ATOM 7274 C CA . GLY C 1 238 ? 131.451 -111.999 -51.095 1.00 28.90 238 GLY C CA 1
ATOM 7275 C C . GLY C 1 238 ? 130.231 -111.108 -51.158 1.00 28.93 238 GLY C C 1
ATOM 7276 O O . GLY C 1 238 ? 130.355 -109.971 -51.627 1.00 28.44 238 GLY C O 1
ATOM 7277 N N . ALA C 1 239 ? 129.062 -111.560 -50.725 1.00 25.85 239 ALA C N 1
ATOM 7278 C CA . ALA C 1 239 ? 127.933 -110.645 -50.675 1.00 25.24 239 ALA C CA 1
ATOM 7279 C C . ALA C 1 239 ? 128.235 -109.545 -49.661 1.00 27.34 239 ALA C C 1
ATOM 7280 O O . ALA C 1 239 ? 128.925 -109.787 -48.668 1.00 25.09 239 ALA C O 1
ATOM 7282 N N . PRO C 1 240 ? 127.762 -108.323 -49.891 1.00 27.26 240 PRO C N 1
ATOM 7283 C CA . PRO C 1 240 ? 128.040 -107.249 -48.932 1.00 22.80 240 PRO C CA 1
ATOM 7284 C C . PRO C 1 240 ? 127.350 -107.536 -47.613 1.00 26.93 240 PRO C C 1
ATOM 7285 O O . PRO C 1 240 ? 126.161 -107.843 -47.587 1.00 25.37 240 PRO C O 1
ATOM 7289 N N . GLY C 1 241 ? 128.118 -107.456 -46.528 1.00 26.30 241 GLY C N 1
ATOM 7290 C CA . GLY C 1 241 ? 127.627 -107.745 -45.197 1.00 21.11 241 GLY C CA 1
ATOM 7291 C C . GLY C 1 241 ? 127.349 -106.460 -44.441 1.00 24.07 241 GLY C C 1
ATOM 7292 O O . GLY C 1 241 ? 128.196 -105.567 -44.366 1.00 20.01 241 GLY C O 1
ATOM 7293 N N . GLY C 1 242 ? 126.147 -106.383 -43.893 1.00 19.82 242 GLY C N 1
ATOM 7294 C CA . GLY C 1 242 ? 125.692 -105.239 -43.132 1.00 19.03 242 GLY C CA 1
ATOM 7295 C C . GLY C 1 242 ? 125.348 -105.649 -41.715 1.00 18.62 242 GLY C C 1
ATOM 7296 O O . GLY C 1 242 ? 126.241 -105.750 -40.876 1.00 18.49 242 GLY C O 1
ATOM 7297 N N . LEU C 1 243 ? 124.080 -105.907 -41.425 1.00 18.49 243 LEU C N 1
ATOM 7298 C CA . LEU C 1 243 ? 123.717 -106.590 -40.193 1.00 18.34 243 LEU C CA 1
ATOM 7299 C C . LEU C 1 243 ? 123.540 -108.077 -40.478 1.00 19.06 243 LEU C C 1
ATOM 7300 O O . LEU C 1 243 ? 123.125 -108.473 -41.562 1.00 22.35 243 LEU C O 1
ATOM 7305 N N . ILE C 1 244 ? 123.868 -108.905 -39.498 1.00 19.16 244 ILE C N 1
ATOM 7306 C CA . ILE C 1 244 ? 123.625 -110.335 -39.590 1.00 19.86 244 ILE C CA 1
ATOM 7307 C C . ILE C 1 244 ? 122.476 -110.645 -38.653 1.00 22.30 244 ILE C C 1
ATOM 7308 O O . ILE C 1 244 ? 122.518 -110.254 -37.476 1.00 20.49 244 ILE C O 1
ATOM 7313 N N . PHE C 1 245 ? 121.445 -111.308 -39.179 1.00 20.20 245 PHE C N 1
ATOM 7314 C CA . PHE C 1 245 ? 120.178 -111.484 -38.483 1.00 22.93 245 PHE C CA 1
ATOM 7315 C C . PHE C 1 245 ? 119.998 -112.921 -38.019 1.00 23.28 245 PHE C C 1
ATOM 7316 O O . PHE C 1 245 ? 120.431 -113.871 -38.684 1.00 22.51 245 PHE C O 1
ATOM 7324 N N . GLN C 1 246 ? 119.325 -113.072 -36.878 1.00 21.78 246 GLN C N 1
ATOM 7325 C CA . GLN C 1 246 ? 118.748 -114.367 -36.550 1.00 21.42 246 GLN C CA 1
ATOM 7326 C C . GLN C 1 246 ? 117.540 -114.204 -35.633 1.00 24.34 246 GLN C C 1
ATOM 7327 O O . GLN C 1 246 ? 117.527 -113.376 -34.710 1.00 20.56 246 GLN C O 1
ATOM 7333 N N . SER C 1 247 ? 116.490 -114.938 -35.979 1.00 24.77 247 SER C N 1
ATOM 7334 C CA A SER C 1 247 ? 115.349 -115.166 -35.104 0.50 26.69 247 SER C CA 1
ATOM 7335 C CA B SER C 1 247 ? 115.368 -115.091 -35.073 0.50 26.57 247 SER C CA 1
ATOM 7336 C C . SER C 1 247 ? 115.797 -115.971 -33.894 1.00 27.83 247 SER C C 1
ATOM 7337 O O . SER C 1 247 ? 116.486 -116.981 -34.056 1.00 28.26 247 SER C O 1
ATOM 7342 N N . ILE C 1 248 ? 115.422 -115.557 -32.685 1.00 25.77 248 ILE C N 1
ATOM 7343 C CA . ILE C 1 248 ? 115.849 -116.276 -31.493 1.00 24.64 248 ILE C CA 1
ATOM 7344 C C . ILE C 1 248 ? 114.636 -116.705 -30.673 1.00 25.61 248 ILE C C 1
ATOM 7345 O O . ILE C 1 248 ? 113.528 -116.199 -30.824 1.00 25.20 248 ILE C O 1
ATOM 7350 N N . CYS C 1 249 ? 114.889 -117.642 -29.769 1.00 28.18 249 CYS C N 1
ATOM 7351 C CA . CYS C 1 249 ? 113.901 -118.157 -28.837 1.00 28.98 249 CYS C CA 1
ATOM 7352 C C . CYS C 1 249 ? 114.583 -118.307 -27.485 1.00 29.73 249 CYS C C 1
ATOM 7353 O O . CYS C 1 249 ? 115.798 -118.497 -27.414 1.00 31.15 249 CYS C O 1
ATOM 7356 N N . GLY C 1 250 ? 113.800 -118.221 -26.414 1.00 29.98 250 GLY C N 1
ATOM 7357 C CA . GLY C 1 250 ? 114.367 -118.220 -25.082 1.00 28.60 250 GLY C CA 1
ATOM 7358 C C . GLY C 1 250 ? 114.674 -119.560 -24.434 1.00 28.11 250 GLY C C 1
ATOM 7359 O O . GLY C 1 250 ? 114.848 -119.606 -23.213 1.00 29.02 250 GLY C O 1
ATOM 7360 N N . SER C 1 251 ? 114.775 -120.651 -25.193 1.00 27.89 251 SER C N 1
ATOM 7361 C CA . SER C 1 251 ? 115.190 -121.913 -24.601 1.00 29.56 251 SER C CA 1
ATOM 7362 C C . SER C 1 251 ? 116.055 -122.679 -25.589 1.00 30.37 251 SER C C 1
ATOM 7363 O O . SER C 1 251 ? 116.045 -122.407 -26.791 1.00 30.51 251 SER C O 1
ATOM 7366 N N . GLU C 1 252 ? 116.826 -123.631 -25.059 1.00 30.53 252 GLU C N 1
ATOM 7367 C CA . GLU C 1 252 ? 117.613 -124.503 -25.925 1.00 31.77 252 GLU C CA 1
ATOM 7368 C C . GLU C 1 252 ? 116.712 -125.252 -26.884 1.00 28.97 252 GLU C C 1
ATOM 7369 O O . GLU C 1 252 ? 116.973 -125.293 -28.089 1.00 28.94 252 GLU C O 1
ATOM 7375 N N . LYS C 1 253 ? 115.628 -125.830 -26.369 1.00 29.75 253 LYS C N 1
ATOM 7376 C CA . LYS C 1 253 ? 114.709 -126.544 -27.244 1.00 34.53 253 LYS C CA 1
ATOM 7377 C C . LYS C 1 253 ? 114.146 -125.616 -28.312 1.00 35.24 253 LYS C C 1
ATOM 7378 O O . LYS C 1 253 ? 114.037 -125.999 -29.479 1.00 38.10 253 LYS C O 1
ATOM 7384 N N . GLY C 1 254 ? 113.801 -124.384 -27.934 1.00 33.76 254 GLY C N 1
ATOM 7385 C CA . GLY C 1 254 ? 113.292 -123.432 -28.911 1.00 32.35 254 GLY C CA 1
ATOM 7386 C C . GLY C 1 254 ? 114.311 -123.091 -29.984 1.00 30.06 254 GLY C C 1
ATOM 7387 O O . GLY C 1 254 ? 113.981 -123.027 -31.168 1.00 28.86 254 GLY C O 1
ATOM 7388 N N . LEU C 1 255 ? 115.565 -122.874 -29.586 1.00 28.93 255 LEU C N 1
ATOM 7389 C CA . LEU C 1 255 ? 116.618 -122.625 -30.564 1.00 26.83 255 LEU C CA 1
ATOM 7390 C C . LEU C 1 255 ? 116.763 -123.802 -31.529 1.00 27.85 255 LEU C C 1
ATOM 7391 O O . LEU C 1 255 ? 117.001 -123.602 -32.726 1.00 27.88 255 LEU C O 1
ATOM 7396 N N . LYS C 1 256 ? 116.634 -125.036 -31.026 1.00 30.61 256 LYS C N 1
ATOM 7397 C CA . LYS C 1 256 ? 116.751 -126.219 -31.886 1.00 33.35 256 LYS C CA 1
ATOM 7398 C C . LYS C 1 256 ? 115.641 -126.254 -32.931 1.00 35.13 256 LYS C C 1
ATOM 7399 O O . LYS C 1 256 ? 115.878 -126.548 -34.107 1.00 37.72 256 LYS C O 1
ATOM 7405 N N . GLU C 1 257 ? 114.413 -125.983 -32.506 1.00 35.44 257 GLU C N 1
ATOM 7406 C CA . GLU C 1 257 ? 113.303 -125.869 -33.438 1.00 39.15 257 GLU C CA 1
ATOM 7407 C C . GLU C 1 257 ? 113.656 -124.957 -34.610 1.00 37.23 257 GLU C C 1
ATOM 7408 O O . GLU C 1 257 ? 113.368 -125.279 -35.769 1.00 37.37 257 GLU C O 1
ATOM 7414 N N . PHE C 1 258 ? 114.305 -123.824 -34.326 1.00 34.75 258 PHE C N 1
ATOM 7415 C CA . PHE C 1 258 ? 114.792 -122.892 -35.338 1.00 32.37 258 PHE C CA 1
ATOM 7416 C C . PHE C 1 258 ? 116.058 -123.362 -36.040 1.00 32.32 258 PHE C C 1
ATOM 7417 O O . PHE C 1 258 ? 116.499 -122.694 -36.980 1.00 34.57 258 PHE C O 1
ATOM 7425 N N . GLY C 1 259 ? 116.689 -124.437 -35.574 1.00 31.80 259 GLY C N 1
ATOM 7426 C CA . GLY C 1 259 ? 117.941 -124.873 -36.153 1.00 30.08 259 GLY C CA 1
ATOM 7427 C C . GLY C 1 259 ? 119.119 -123.991 -35.815 1.00 31.84 259 GLY C C 1
ATOM 7428 O O . GLY C 1 259 ? 120.067 -123.922 -36.601 1.00 33.84 259 GLY C O 1
ATOM 7429 N N . VAL C 1 260 ? 119.100 -123.321 -34.661 1.00 29.67 260 VAL C N 1
ATOM 7430 C CA . VAL C 1 260 ? 120.169 -122.412 -34.256 1.00 29.38 260 VAL C CA 1
ATOM 7431 C C . VAL C 1 260 ? 120.935 -123.035 -33.104 1.00 29.91 260 VAL C C 1
ATOM 7432 O O . VAL C 1 260 ? 120.328 -123.549 -32.160 1.00 32.09 260 VAL C O 1
ATOM 7436 N N . GLU C 1 261 ? 122.263 -123.006 -33.193 1.00 29.87 261 GLU C N 1
ATOM 7437 C CA . GLU C 1 261 ? 123.144 -123.233 -32.059 1.00 31.47 261 GLU C CA 1
ATOM 7438 C C . GLU C 1 261 ? 123.770 -121.908 -31.662 1.00 30.52 261 GLU C C 1
ATOM 7439 O O . GLU C 1 261 ? 123.952 -121.025 -32.498 1.00 32.47 261 GLU C O 1
ATOM 7445 N N . LEU C 1 262 ? 124.097 -121.770 -30.380 1.00 29.88 262 LEU C N 1
ATOM 7446 C CA . LEU C 1 262 ? 124.781 -120.563 -29.932 1.00 28.94 262 LEU C CA 1
ATOM 7447 C C . LEU C 1 262 ? 126.106 -120.375 -30.656 1.00 28.58 262 LEU C C 1
ATOM 7448 O O . LEU C 1 262 ? 126.574 -119.244 -30.821 1.00 27.38 262 LEU C O 1
ATOM 7453 N N . ALA C 1 263 ? 126.720 -121.472 -31.098 1.00 28.26 263 ALA C N 1
ATOM 7454 C CA . ALA C 1 263 ? 127.967 -121.373 -31.841 1.00 29.30 263 ALA C CA 1
ATOM 7455 C C . ALA C 1 263 ? 127.786 -120.636 -33.163 1.00 29.67 263 ALA C C 1
ATOM 7456 O O . ALA C 1 263 ? 128.730 -120.005 -33.644 1.00 28.70 263 ALA C O 1
ATOM 7458 N N . MET C 1 264 ? 126.595 -120.702 -33.773 1.00 24.78 264 MET C N 1
ATOM 7459 C CA . MET C 1 264 ? 126.372 -119.936 -34.995 1.00 24.46 264 MET C CA 1
ATOM 7460 C C . MET C 1 264 ? 126.387 -118.442 -34.729 1.00 28.09 264 MET C C 1
ATOM 7461 O O . MET C 1 264 ? 126.829 -117.663 -35.579 1.00 27.13 264 MET C O 1
ATOM 7466 N N . LEU C 1 265 ? 125.862 -118.019 -33.588 1.00 27.10 265 LEU C N 1
ATOM 7467 C CA . LEU C 1 265 ? 125.849 -116.605 -33.278 1.00 22.04 265 LEU C CA 1
ATOM 7468 C C . LEU C 1 265 ? 127.236 -116.115 -32.910 1.00 21.74 265 LEU C C 1
ATOM 7469 O O . LEU C 1 265 ? 127.566 -114.953 -33.168 1.00 22.74 265 LEU C O 1
ATOM 7474 N N . ASP C 1 266 ? 128.058 -116.969 -32.293 1.00 26.10 266 ASP C N 1
ATOM 7475 C CA . ASP C 1 266 ? 129.465 -116.616 -32.132 1.00 27.84 266 ASP C CA 1
ATOM 7476 C C . ASP C 1 266 ? 130.137 -116.487 -33.498 1.00 26.80 266 ASP C C 1
ATOM 7477 O O . ASP C 1 266 ? 130.980 -115.606 -33.705 1.00 21.87 266 ASP C O 1
ATOM 7482 N N . GLU C 1 267 ? 129.736 -117.338 -34.453 1.00 26.45 267 GLU C N 1
ATOM 7483 C CA . GLU C 1 267 ? 130.266 -117.269 -35.813 1.00 26.43 267 GLU C CA 1
ATOM 7484 C C . GLU C 1 267 ? 129.807 -116.002 -36.530 1.00 27.03 267 GLU C C 1
ATOM 7485 O O . GLU C 1 267 ? 130.595 -115.349 -37.224 1.00 26.81 267 GLU C O 1
ATOM 7491 N N . ALA C 1 268 ? 128.526 -115.658 -36.400 1.00 22.17 268 ALA C N 1
ATOM 7492 C CA . ALA C 1 268 ? 128.025 -114.400 -36.942 1.00 21.55 268 ALA C CA 1
ATOM 7493 C C . ALA C 1 268 ? 128.874 -113.219 -36.485 1.00 20.90 268 ALA C C 1
ATOM 7494 O O . ALA C 1 268 ? 129.248 -112.359 -37.290 1.00 20.74 268 ALA C O 1
ATOM 7496 N N . ARG C 1 269 ? 129.199 -113.172 -35.190 1.00 21.95 269 ARG C N 1
ATOM 7497 C CA . ARG C 1 269 ? 130.033 -112.094 -34.673 1.00 22.52 269 ARG C CA 1
ATOM 7498 C C . ARG C 1 269 ? 131.389 -112.098 -35.333 1.00 22.30 269 ARG C C 1
ATOM 7499 O O . ARG C 1 269 ? 131.896 -111.047 -35.734 1.00 21.89 269 ARG C O 1
ATOM 7507 N N . ALA C 1 270 ? 132.008 -113.275 -35.435 1.00 22.21 270 ALA C N 1
ATOM 7508 C CA . ALA C 1 270 ? 133.344 -113.344 -36.010 1.00 23.60 270 ALA C CA 1
ATOM 7509 C C . ALA C 1 270 ? 133.318 -112.992 -37.493 1.00 24.16 270 ALA C C 1
ATOM 7510 O O . ALA C 1 270 ? 134.221 -112.302 -37.990 1.00 23.95 270 ALA C O 1
ATOM 7512 N N . VAL C 1 271 ? 132.284 -113.454 -38.209 1.00 24.35 271 VAL C N 1
ATOM 7513 C CA . VAL C 1 271 ? 132.147 -113.132 -39.626 1.00 25.95 271 VAL C CA 1
ATOM 7514 C C . VAL C 1 271 ? 131.870 -111.645 -39.811 1.00 25.35 271 VAL C C 1
ATOM 7515 O O . VAL C 1 271 ? 132.387 -111.022 -40.745 1.00 25.44 271 VAL C O 1
ATOM 7519 N N . GLY C 1 272 ? 131.056 -111.055 -38.936 1.00 20.77 272 GLY C N 1
ATOM 7520 C CA . GLY C 1 272 ? 130.828 -109.618 -39.011 1.00 20.13 272 GLY C CA 1
ATOM 7521 C C . GLY C 1 272 ? 132.118 -108.820 -38.903 1.00 25.68 272 GLY C C 1
ATOM 7522 O O . GLY C 1 272 ? 132.379 -107.922 -39.706 1.00 19.97 272 GLY C O 1
ATOM 7523 N N . ALA C 1 273 ? 132.967 -109.175 -37.931 1.00 20.06 273 ALA C N 1
ATOM 7524 C CA . ALA C 1 273 ? 134.222 -108.466 -37.716 1.00 23.08 273 ALA C CA 1
ATOM 7525 C C . ALA C 1 273 ? 135.182 -108.594 -38.897 1.00 25.17 273 ALA C C 1
ATOM 7526 O O . ALA C 1 273 ? 135.949 -107.659 -39.173 1.00 24.68 273 ALA C O 1
ATOM 7528 N N . GLU C 1 274 ? 135.168 -109.735 -39.601 1.00 25.76 274 GLU C N 1
ATOM 7529 C CA . GLU C 1 274 ? 136.098 -109.924 -40.713 1.00 24.15 274 GLU C CA 1
ATOM 7530 C C . GLU C 1 274 ? 135.605 -109.259 -41.993 1.00 21.98 274 GLU C C 1
ATOM 7531 O O . GLU C 1 274 ? 136.416 -108.756 -42.777 1.00 24.89 274 GLU C O 1
ATOM 7537 N N . PHE C 1 275 ? 134.294 -109.236 -42.224 1.00 21.73 275 PHE C N 1
ATOM 7538 C CA . PHE C 1 275 ? 133.768 -108.886 -43.536 1.00 21.99 275 PHE C CA 1
ATOM 7539 C C . PHE C 1 275 ? 132.886 -107.656 -43.598 1.00 21.36 275 PHE C C 1
ATOM 7540 O O . PHE C 1 275 ? 132.801 -107.065 -44.669 1.00 23.29 275 PHE C O 1
ATOM 7548 N N . ASN C 1 276 ? 132.166 -107.299 -42.539 1.00 20.67 276 ASN C N 1
ATOM 7549 C CA . ASN C 1 276 ? 130.998 -106.438 -42.725 1.00 20.18 276 ASN C CA 1
ATOM 7550 C C . ASN C 1 276 ? 131.348 -104.951 -42.824 1.00 26.67 276 ASN C C 1
ATOM 7551 O O . ASN C 1 276 ? 132.334 -104.472 -42.255 1.00 23.80 276 ASN C O 1
ATOM 7556 N N . ARG C 1 277 ? 130.517 -104.226 -43.577 1.00 28.29 277 ARG C N 1
ATOM 7557 C CA . ARG C 1 277 ? 130.736 -102.809 -43.878 1.00 19.44 277 ARG C CA 1
ATOM 7558 C C . ARG C 1 277 ? 130.060 -101.942 -42.816 1.00 19.63 277 ARG C C 1
ATOM 7559 O O . ARG C 1 277 ? 129.061 -101.251 -43.047 1.00 18.82 277 ARG C O 1
ATOM 7567 N N . ILE C 1 278 ? 130.630 -101.995 -41.611 1.00 20.94 278 ILE C N 1
ATOM 7568 C CA . ILE C 1 278 ? 130.049 -101.353 -40.432 1.00 19.69 278 ILE C CA 1
ATOM 7569 C C . ILE C 1 278 ? 131.127 -100.531 -39.743 1.00 19.42 278 ILE C C 1
ATOM 7570 O O . ILE C 1 278 ? 132.184 -101.063 -39.381 1.00 17.80 278 ILE C O 1
ATOM 7575 N N . ALA C 1 279 ? 130.854 -99.245 -39.542 1.00 17.12 279 ALA C N 1
ATOM 7576 C CA . ALA C 1 279 ? 131.842 -98.371 -38.927 1.00 18.88 279 ALA C CA 1
ATOM 7577 C C . ALA C 1 279 ? 131.872 -98.523 -37.410 1.00 16.70 279 ALA C C 1
ATOM 7578 O O . ALA C 1 279 ? 132.946 -98.494 -36.805 1.00 16.87 279 ALA C O 1
ATOM 7580 N N . GLY C 1 280 ? 130.722 -98.660 -36.779 1.00 18.15 280 GLY C N 1
ATOM 7581 C CA . GLY C 1 280 ? 130.633 -98.784 -35.334 1.00 19.04 280 GLY C CA 1
ATOM 7582 C C . GLY C 1 280 ? 130.891 -100.203 -34.879 1.00 17.29 280 GLY C C 1
ATOM 7583 O O . GLY C 1 280 ? 131.358 -101.052 -35.641 1.00 17.31 280 GLY C O 1
ATOM 7584 N N . GLU C 1 281 ? 130.548 -100.486 -33.626 1.00 16.02 281 GLU C N 1
ATOM 7585 C CA . GLU C 1 281 ? 130.974 -101.772 -33.095 1.00 21.29 281 GLU C CA 1
ATOM 7586 C C . GLU C 1 281 ? 129.876 -102.821 -33.078 1.00 20.35 281 GLU C C 1
ATOM 7587 O O . GLU C 1 281 ? 130.172 -103.983 -32.789 1.00 19.82 281 GLU C O 1
ATOM 7593 N N . ASN C 1 282 ? 128.635 -102.467 -33.423 1.00 16.67 282 ASN C N 1
ATOM 7594 C CA . ASN C 1 282 ? 127.494 -103.371 -33.310 1.00 16.12 282 ASN C CA 1
ATOM 7595 C C . ASN C 1 282 ? 126.988 -103.771 -34.688 1.00 20.43 282 ASN C C 1
ATOM 7596 O O . ASN C 1 282 ? 126.681 -102.902 -35.512 1.00 20.38 282 ASN C O 1
ATOM 7601 N N . CYS C 1 283 ? 126.864 -105.090 -34.937 1.00 18.74 283 CYS C N 1
ATOM 7602 C CA . CYS C 1 283 ? 126.431 -105.544 -36.256 1.00 17.20 283 CYS C CA 1
ATOM 7603 C C . CYS C 1 283 ? 125.391 -106.658 -36.252 1.00 17.50 283 CYS C C 1
ATOM 7604 O O . CYS C 1 283 ? 124.967 -107.070 -37.332 1.00 20.33 283 CYS C O 1
ATOM 7607 N N . LEU C 1 284 ? 124.944 -107.148 -35.104 1.00 17.96 284 LEU C N 1
ATOM 7608 C CA . LEU C 1 284 ? 123.958 -108.219 -35.118 1.00 17.83 284 LEU C CA 1
ATOM 7609 C C . LEU C 1 284 ? 122.540 -107.659 -34.949 1.00 19.44 284 LEU C C 1
ATOM 7610 O O . LEU C 1 284 ? 122.350 -106.544 -34.455 1.00 16.90 284 LEU C O 1
ATOM 7615 N N . TYR C 1 285 ? 121.549 -108.441 -35.409 1.00 17.88 285 TYR C N 1
ATOM 7616 C CA . TYR C 1 285 ? 120.133 -108.062 -35.439 1.00 17.69 285 TYR C CA 1
ATOM 7617 C C . TYR C 1 285 ? 119.294 -109.276 -35.045 1.00 23.52 285 TYR C C 1
ATOM 7618 O O . TYR C 1 285 ? 119.350 -110.299 -35.730 1.00 22.62 285 TYR C O 1
ATOM 7627 N N . PHE C 1 286 ? 118.500 -109.187 -33.969 1.00 18.03 286 PHE C N 1
ATOM 7628 C CA . PHE C 1 286 ? 117.638 -110.298 -33.578 1.00 18.61 286 PHE C CA 1
ATOM 7629 C C . PHE C 1 286 ? 116.176 -109.874 -33.547 1.00 21.17 286 PHE C C 1
ATOM 7630 O O . PHE C 1 286 ? 115.847 -108.711 -33.281 1.00 20.79 286 PHE C O 1
ATOM 7638 N N . GLU C 1 287 ? 115.292 -110.839 -33.783 1.00 22.20 287 GLU C N 1
ATOM 7639 C CA . GLU C 1 287 ? 113.862 -110.609 -33.616 1.00 21.60 287 GLU C CA 1
ATOM 7640 C C . GLU C 1 287 ? 113.295 -111.657 -32.676 1.00 21.38 287 GLU C C 1
ATOM 7641 O O . GLU C 1 287 ? 113.789 -112.794 -32.598 1.00 21.27 287 GLU C O 1
ATOM 7647 N N . THR C 1 288 ? 112.280 -111.228 -31.924 1.00 19.56 288 THR C N 1
ATOM 7648 C CA . THR C 1 288 ? 111.702 -111.983 -30.822 1.00 22.83 288 THR C CA 1
ATOM 7649 C C . THR C 1 288 ? 110.187 -111.798 -30.898 1.00 24.90 288 THR C C 1
ATOM 7650 O O . THR C 1 288 ? 109.667 -111.138 -31.803 1.00 24.88 288 THR C O 1
ATOM 7654 N N . GLY C 1 289 ? 109.459 -112.321 -29.918 1.00 20.67 289 GLY C N 1
ATOM 7655 C CA . GLY C 1 289 ? 108.031 -112.056 -29.884 1.00 20.82 289 GLY C CA 1
ATOM 7656 C C . GLY C 1 289 ? 107.303 -113.078 -29.055 1.00 21.68 289 GLY C C 1
ATOM 7657 O O . GLY C 1 289 ? 107.655 -114.259 -29.097 1.00 23.05 289 GLY C O 1
ATOM 7658 N N . GLN C 1 290 ? 106.289 -112.638 -28.305 1.00 25.72 290 GLN C N 1
ATOM 7659 C CA . GLN C 1 290 ? 105.633 -113.511 -27.336 1.00 23.73 290 GLN C CA 1
ATOM 7660 C C . GLN C 1 290 ? 104.907 -114.652 -28.032 1.00 25.62 290 GLN C C 1
ATOM 7661 O O . GLN C 1 290 ? 104.226 -114.456 -29.042 1.00 28.01 290 GLN C O 1
ATOM 7667 N N . GLY C 1 291 ? 105.047 -115.847 -27.471 1.00 24.39 291 GLY C N 1
ATOM 7668 C CA . GLY C 1 291 ? 104.392 -117.041 -27.970 1.00 25.53 291 GLY C CA 1
ATOM 7669 C C . GLY C 1 291 ? 105.292 -117.965 -28.753 1.00 25.96 291 GLY C C 1
ATOM 7670 O O . GLY C 1 291 ? 104.904 -119.122 -29.014 1.00 27.06 291 GLY C O 1
ATOM 7671 N N . SER C 1 292 ? 106.483 -117.488 -29.129 1.00 28.26 292 SER C N 1
ATOM 7672 C CA . SER C 1 292 ? 107.416 -118.287 -29.917 1.00 29.98 292 SER C CA 1
ATOM 7673 C C . SER C 1 292 ? 107.768 -119.584 -29.206 1.00 32.67 292 SER C C 1
ATOM 7674 O O . SER C 1 292 ? 107.663 -120.667 -29.790 1.00 34.26 292 SER C O 1
ATOM 7677 N N . ALA C 1 293 ? 108.169 -119.501 -27.934 1.00 32.55 293 ALA C N 1
ATOM 7678 C CA . ALA C 1 293 ? 108.578 -120.700 -27.206 1.00 33.45 293 ALA C CA 1
ATOM 7679 C C . ALA C 1 293 ? 107.425 -121.685 -27.045 1.00 34.25 293 ALA C C 1
ATOM 7680 O O . ALA C 1 293 ? 107.609 -122.902 -27.183 1.00 35.66 293 ALA C O 1
ATOM 7682 N N . LEU C 1 294 ? 106.228 -121.180 -26.740 1.00 33.16 294 LEU C N 1
ATOM 7683 C CA . LEU C 1 294 ? 105.069 -122.055 -26.596 1.00 33.34 294 LEU C CA 1
ATOM 7684 C C . LEU C 1 294 ? 104.688 -122.709 -27.922 1.00 34.70 294 LEU C C 1
ATOM 7685 O O . LEU C 1 294 ? 104.219 -123.861 -27.945 1.00 35.68 294 LEU C O 1
ATOM 7690 N N . SER C 1 295 ? 104.865 -121.987 -29.032 1.00 32.56 295 SER C N 1
ATOM 7691 C CA . SER C 1 295 ? 104.595 -122.551 -30.347 1.00 36.05 295 SER C CA 1
ATOM 7692 C C . SER C 1 295 ? 105.552 -123.688 -30.667 1.00 40.21 295 SER C C 1
ATOM 7693 O O . SER C 1 295 ? 105.184 -124.626 -31.385 1.00 42.96 295 SER C O 1
ATOM 7696 N N . ALA C 1 296 ? 106.775 -123.632 -30.147 1.00 40.85 296 ALA C N 1
ATOM 7697 C CA . ALA C 1 296 ? 107.731 -124.713 -30.347 1.00 43.72 296 ALA C CA 1
ATOM 7698 C C . ALA C 1 296 ? 107.572 -125.841 -29.331 1.00 47.56 296 ALA C C 1
ATOM 7699 O O . ALA C 1 296 ? 108.359 -126.795 -29.349 1.00 50.01 296 ALA C O 1
ATOM 7701 N N . GLY C 1 297 ? 106.565 -125.768 -28.466 1.00 46.00 297 GLY C N 1
ATOM 7702 C CA . GLY C 1 297 ? 106.492 -126.708 -27.362 1.00 44.10 297 GLY C CA 1
ATOM 7703 C C . GLY C 1 297 ? 107.721 -126.632 -26.484 1.00 41.45 297 GLY C C 1
ATOM 7704 O O . GLY C 1 297 ? 108.174 -127.658 -25.961 1.00 40.95 297 GLY C O 1
ATOM 7705 N N . ALA C 1 298 ? 108.275 -125.428 -26.306 1.00 38.42 298 ALA C N 1
ATOM 7706 C CA . ALA C 1 298 ? 109.564 -125.247 -25.646 1.00 36.21 298 ALA C CA 1
ATOM 7707 C C . ALA C 1 298 ? 109.494 -124.165 -24.575 1.00 34.81 298 ALA C C 1
ATOM 7708 O O . ALA C 1 298 ? 110.492 -123.499 -24.300 1.00 34.29 298 ALA C O 1
ATOM 7710 N N . ASN C 1 299 ? 108.307 -123.968 -23.982 1.00 34.05 299 ASN C N 1
ATOM 7711 C CA . ASN C 1 299 ? 108.103 -123.046 -22.871 1.00 32.28 299 ASN C CA 1
ATOM 7712 C C . ASN C 1 299 ? 108.167 -123.736 -21.518 1.00 35.13 299 ASN C C 1
ATOM 7713 O O . ASN C 1 299 ? 108.208 -123.047 -20.493 1.00 37.19 299 ASN C O 1
ATOM 7718 N N . PHE C 1 300 ? 108.138 -125.068 -21.495 1.00 36.15 300 PHE C N 1
ATOM 7719 C CA . PHE C 1 300 ? 108.272 -125.867 -20.274 1.00 37.04 300 PHE C CA 1
ATOM 7720 C C . PHE C 1 300 ? 107.338 -125.370 -19.170 1.00 38.01 300 PHE C C 1
ATOM 7721 O O . PHE C 1 300 ? 107.746 -125.148 -18.028 1.00 39.11 300 PHE C O 1
ATOM 7729 N N . GLY C 1 301 ? 106.072 -125.167 -19.529 1.00 37.21 301 GLY C N 1
ATOM 7730 C CA . GLY C 1 301 ? 105.106 -124.646 -18.588 1.00 36.27 301 GLY C CA 1
ATOM 7731 C C . GLY C 1 301 ? 105.318 -123.210 -18.135 1.00 35.83 301 GLY C C 1
ATOM 7732 O O . GLY C 1 301 ? 104.665 -122.772 -17.183 1.00 38.05 301 GLY C O 1
ATOM 7733 N N . ALA C 1 302 ? 106.212 -122.458 -18.773 1.00 32.72 302 ALA C N 1
ATOM 7734 C CA . ALA C 1 302 ? 106.345 -121.054 -18.405 1.00 32.95 302 ALA C CA 1
ATOM 7735 C C . ALA C 1 302 ? 105.473 -120.180 -19.298 1.00 33.16 302 ALA C C 1
ATOM 7736 O O . ALA C 1 302 ? 105.081 -120.566 -20.401 1.00 34.33 302 ALA C O 1
ATOM 7738 N N . ASP C 1 303 ? 105.178 -118.983 -18.804 1.00 33.52 303 ASP C N 1
ATOM 7739 C CA . ASP C 1 303 ? 104.335 -118.067 -19.545 1.00 32.71 303 ASP C CA 1
ATOM 7740 C C . ASP C 1 303 ? 105.150 -117.355 -20.608 1.00 30.56 303 ASP C C 1
ATOM 7741 O O . ASP C 1 303 ? 106.379 -117.262 -20.535 1.00 25.89 303 ASP C O 1
ATOM 7746 N N . GLN C 1 304 ? 104.433 -116.812 -21.588 1.00 29.93 304 GLN C N 1
ATOM 7747 C CA . GLN C 1 304 ? 105.093 -116.218 -22.736 1.00 28.55 304 GLN C CA 1
ATOM 7748 C C . GLN C 1 304 ? 105.844 -114.933 -22.405 1.00 27.90 304 GLN C C 1
ATOM 7749 O O . GLN C 1 304 ? 106.744 -114.560 -23.165 1.00 26.02 304 GLN C O 1
ATOM 7755 N N . VAL C 1 305 ? 105.523 -114.251 -21.302 1.00 23.73 305 VAL C N 1
ATOM 7756 C CA . VAL C 1 305 ? 106.278 -113.040 -20.973 1.00 22.71 305 VAL C CA 1
ATOM 7757 C C . VAL C 1 305 ? 107.654 -113.393 -20.436 1.00 22.68 305 VAL C C 1
ATOM 7758 O O . VAL C 1 305 ? 108.660 -112.748 -20.774 1.00 21.92 305 VAL C O 1
ATOM 7762 N N . THR C 1 306 ? 107.713 -114.411 -19.578 1.00 25.58 306 THR C N 1
ATOM 7763 C CA . THR C 1 306 ? 108.991 -114.857 -19.031 1.00 28.08 306 THR C CA 1
ATOM 7764 C C . THR C 1 306 ? 109.874 -115.435 -20.127 1.00 28.42 306 THR C C 1
ATOM 7765 O O . THR C 1 306 ? 111.082 -115.176 -20.160 1.00 23.13 306 THR C O 1
ATOM 7769 N N . MET C 1 307 ? 109.278 -116.193 -21.055 1.00 28.28 307 MET C N 1
ATOM 7770 C CA . MET C 1 307 ? 110.049 -116.744 -22.167 1.00 27.22 307 MET C CA 1
ATOM 7771 C C . MET C 1 307 ? 110.555 -115.656 -23.104 1.00 25.58 307 MET C C 1
ATOM 7772 O O . MET C 1 307 ? 111.665 -115.771 -23.638 1.00 26.31 307 MET C O 1
ATOM 7777 N N . GLU C 1 308 ? 109.777 -114.583 -23.288 1.00 24.37 308 GLU C N 1
ATOM 7778 C CA . GLU C 1 308 ? 110.227 -113.459 -24.099 1.00 21.49 308 GLU C CA 1
ATOM 7779 C C . GLU C 1 308 ? 111.362 -112.710 -23.417 1.00 21.89 308 GLU C C 1
ATOM 7780 O O . GLU C 1 308 ? 112.333 -112.320 -24.066 1.00 21.59 308 GLU C O 1
ATOM 7786 N N . ALA C 1 309 ? 111.276 -112.515 -22.105 1.00 21.96 309 ALA C N 1
ATOM 7787 C CA . ALA C 1 309 ? 112.374 -111.862 -21.420 1.00 20.44 309 ALA C CA 1
ATOM 7788 C C . ALA C 1 309 ? 113.657 -112.674 -21.517 1.00 20.71 309 ALA C C 1
ATOM 7789 O O . ALA C 1 309 ? 114.746 -112.099 -21.558 1.00 20.19 309 ALA C O 1
ATOM 7791 N N . ARG C 1 310 ? 113.566 -114.002 -21.572 1.00 26.32 310 ARG C N 1
ATOM 7792 C CA . ARG C 1 310 ? 114.793 -114.783 -21.707 1.00 22.61 310 ARG C CA 1
ATOM 7793 C C . ARG C 1 310 ? 115.440 -114.580 -23.078 1.00 22.23 310 ARG C C 1
ATOM 7794 O O . ARG C 1 310 ? 116.661 -114.712 -23.204 1.00 21.31 310 ARG C O 1
ATOM 7802 N N . ASN C 1 311 ? 114.654 -114.261 -24.112 1.00 21.19 311 ASN C N 1
ATOM 7803 C CA . ASN C 1 311 ? 115.235 -113.823 -25.390 1.00 22.61 311 ASN C CA 1
ATOM 7804 C C . ASN C 1 311 ? 116.225 -112.675 -25.190 1.00 21.45 311 ASN C C 1
ATOM 7805 O O . ASN C 1 311 ? 117.329 -112.667 -25.750 1.00 19.72 311 ASN C O 1
ATOM 7810 N N . TYR C 1 312 ? 115.809 -111.661 -24.429 1.00 19.40 312 TYR C N 1
ATOM 7811 C CA . TYR C 1 312 ? 116.638 -110.483 -24.248 1.00 18.67 312 TYR C CA 1
ATOM 7812 C C . TYR C 1 312 ? 117.878 -110.806 -23.424 1.00 23.72 312 TYR C C 1
ATOM 7813 O O . TYR C 1 312 ? 118.936 -110.215 -23.646 1.00 24.15 312 TYR C O 1
ATOM 7822 N N . GLY C 1 313 ? 117.775 -111.750 -22.488 1.00 23.62 313 GLY C N 1
ATOM 7823 C CA . GLY C 1 313 ? 118.956 -112.171 -21.755 1.00 22.69 313 GLY C CA 1
ATOM 7824 C C . GLY C 1 313 ? 119.944 -112.875 -22.659 1.00 22.95 313 GLY C C 1
ATOM 7825 O O . GLY C 1 313 ? 121.154 -112.669 -22.554 1.00 24.07 313 GLY C O 1
ATOM 7826 N N . LEU C 1 314 ? 119.436 -113.697 -23.573 1.00 23.70 314 LEU C N 1
ATOM 7827 C CA . LEU C 1 314 ? 120.257 -114.256 -24.644 1.00 23.86 314 LEU C CA 1
ATOM 7828 C C . LEU C 1 314 ? 120.811 -113.161 -25.554 1.00 23.37 314 LEU C C 1
ATOM 7829 O O . LEU C 1 314 ? 122.017 -113.115 -25.828 1.00 22.66 314 LEU C O 1
ATOM 7834 N N . ALA C 1 315 ? 119.946 -112.265 -26.041 1.00 22.40 315 ALA C N 1
ATOM 7835 C CA . ALA C 1 315 ? 120.407 -111.250 -26.987 1.00 21.69 315 ALA C CA 1
ATOM 7836 C C . ALA C 1 315 ? 121.533 -110.416 -26.387 1.00 21.36 315 ALA C C 1
ATOM 7837 O O . ALA C 1 315 ? 122.514 -110.098 -27.073 1.00 19.01 315 ALA C O 1
ATOM 7839 N N . ARG C 1 316 ? 121.442 -110.101 -25.089 1.00 18.16 316 ARG C N 1
ATOM 7840 C CA . ARG C 1 316 ? 122.387 -109.162 -24.488 1.00 21.15 316 ARG C CA 1
ATOM 7841 C C . ARG C 1 316 ? 123.822 -109.674 -24.535 1.00 18.05 316 ARG C C 1
ATOM 7842 O O . ARG C 1 316 ? 124.757 -108.876 -24.650 1.00 18.57 316 ARG C O 1
ATOM 7850 N N . HIS C 1 317 ? 124.011 -110.992 -24.456 1.00 18.70 317 HIS C N 1
ATOM 7851 C CA . HIS C 1 317 ? 125.351 -111.581 -24.535 1.00 19.80 317 HIS C CA 1
ATOM 7852 C C . HIS C 1 317 ? 126.067 -111.206 -25.831 1.00 21.16 317 HIS C C 1
ATOM 7853 O O . HIS C 1 317 ? 127.291 -111.036 -25.846 1.00 20.92 317 HIS C O 1
ATOM 7860 N N . TYR C 1 318 ? 125.333 -111.076 -26.927 1.00 20.60 318 TYR C N 1
ATOM 7861 C CA . TYR C 1 318 ? 125.931 -110.839 -28.231 1.00 20.56 318 TYR C CA 1
ATOM 7862 C C . TYR C 1 318 ? 125.961 -109.369 -28.622 1.00 21.51 318 TYR C C 1
ATOM 7863 O O . TYR C 1 318 ? 126.463 -109.052 -29.707 1.00 23.19 318 TYR C O 1
ATOM 7872 N N . ASP C 1 319 ? 125.479 -108.459 -27.734 1.00 19.86 319 ASP C N 1
ATOM 7873 C CA . ASP C 1 319 ? 125.498 -106.995 -27.874 1.00 18.23 319 ASP C CA 1
ATOM 7874 C C . ASP C 1 319 ? 125.107 -106.582 -29.287 1.00 19.97 319 ASP C C 1
ATOM 7875 O O . ASP C 1 319 ? 125.933 -106.029 -30.029 1.00 19.28 319 ASP C O 1
ATOM 7880 N N . PRO C 1 320 ? 123.858 -106.829 -29.687 1.00 18.74 320 PRO C N 1
ATOM 7881 C CA . PRO C 1 320 ? 123.449 -106.549 -31.067 1.00 16.57 320 PRO C CA 1
ATOM 7882 C C . PRO C 1 320 ? 123.259 -105.057 -31.319 1.00 16.23 320 PRO C C 1
ATOM 7883 O O . PRO C 1 320 ? 123.110 -104.241 -30.403 1.00 15.62 320 PRO C O 1
ATOM 7887 N N . PHE C 1 321 ? 123.267 -104.697 -32.601 1.00 17.44 321 PHE C N 1
ATOM 7888 C CA . PHE C 1 321 ? 122.930 -103.324 -32.945 1.00 15.49 321 PHE C CA 1
ATOM 7889 C C . PHE C 1 321 ? 121.458 -103.042 -32.664 1.00 20.91 321 PHE C C 1
ATOM 7890 O O . PHE C 1 321 ? 121.121 -101.977 -32.120 1.00 18.61 321 PHE C O 1
ATOM 7898 N N . ILE C 1 322 ? 120.574 -103.988 -32.996 1.00 15.59 322 ILE C N 1
ATOM 7899 C CA . ILE C 1 322 ? 119.144 -103.803 -32.799 1.00 15.45 322 ILE C CA 1
ATOM 7900 C C . ILE C 1 322 ? 118.492 -105.141 -32.449 1.00 17.29 322 ILE C C 1
ATOM 7901 O O . ILE C 1 322 ? 118.899 -106.207 -32.935 1.00 17.51 322 ILE C O 1
ATOM 7906 N N . VAL C 1 323 ? 117.437 -105.070 -31.624 1.00 15.86 323 VAL C N 1
ATOM 7907 C CA . VAL C 1 323 ? 116.506 -106.172 -31.370 1.00 19.29 323 VAL C CA 1
ATOM 7908 C C . VAL C 1 323 ? 115.098 -105.596 -31.432 1.00 18.37 323 VAL C C 1
ATOM 7909 O O . VAL C 1 323 ? 114.866 -104.475 -30.973 1.00 17.51 323 VAL C O 1
ATOM 7913 N N . ASN C 1 324 ? 114.155 -106.331 -32.017 1.00 19.48 324 ASN C N 1
ATOM 7914 C CA . ASN C 1 324 ? 112.771 -105.912 -31.860 1.00 18.62 324 ASN C CA 1
ATOM 7915 C C . ASN C 1 324 ? 111.891 -107.125 -31.662 1.00 17.72 324 ASN C C 1
ATOM 7916 O O . ASN C 1 324 ? 112.161 -108.207 -32.190 1.00 18.96 324 ASN C O 1
ATOM 7921 N N . THR C 1 325 ? 110.879 -106.947 -30.840 1.00 17.27 325 THR C N 1
ATOM 7922 C CA . THR C 1 325 ? 109.792 -107.891 -30.844 1.00 20.59 325 THR C CA 1
ATOM 7923 C C . THR C 1 325 ? 108.935 -107.628 -32.077 1.00 23.09 325 THR C C 1
ATOM 7924 O O . THR C 1 325 ? 108.884 -106.509 -32.612 1.00 22.89 325 THR C O 1
ATOM 7928 N N . VAL C 1 326 ? 108.304 -108.690 -32.562 1.00 22.23 326 VAL C N 1
ATOM 7929 C CA . VAL C 1 326 ? 107.353 -108.603 -33.656 1.00 21.91 326 VAL C CA 1
ATOM 7930 C C . VAL C 1 326 ? 106.014 -108.895 -33.007 1.00 23.17 326 VAL C C 1
ATOM 7931 O O . VAL C 1 326 ? 105.580 -110.053 -32.927 1.00 23.16 326 VAL C O 1
ATOM 7935 N N . VAL C 1 327 ? 105.374 -107.839 -32.516 1.00 23.79 327 VAL C N 1
ATOM 7936 C CA . VAL C 1 327 ? 104.573 -107.970 -31.307 1.00 23.22 327 VAL C CA 1
ATOM 7937 C C . VAL C 1 327 ? 103.335 -108.821 -31.562 1.00 21.54 327 VAL C C 1
ATOM 7938 O O . VAL C 1 327 ? 103.052 -109.756 -30.804 1.00 21.62 327 VAL C O 1
ATOM 7942 N N . GLY C 1 328 ? 102.630 -108.590 -32.664 1.00 23.73 328 GLY C N 1
ATOM 7943 C CA . GLY C 1 328 ? 101.465 -109.396 -32.988 1.00 21.14 328 GLY C CA 1
ATOM 7944 C C . GLY C 1 328 ? 101.651 -110.166 -34.280 1.00 21.75 328 GLY C C 1
ATOM 7945 O O . GLY C 1 328 ? 100.713 -110.325 -35.062 1.00 22.41 328 GLY C O 1
ATOM 7946 N N . PHE C 1 329 ? 102.857 -110.685 -34.503 1.00 21.75 329 PHE C N 1
ATOM 7947 C CA . PHE C 1 329 ? 103.170 -111.311 -35.778 1.00 22.29 329 PHE C CA 1
ATOM 7948 C C . PHE C 1 329 ? 102.477 -112.648 -35.985 1.00 25.16 329 PHE C C 1
ATOM 7949 O O . PHE C 1 329 ? 102.297 -113.073 -37.137 1.00 25.34 329 PHE C O 1
ATOM 7957 N N . ILE C 1 330 ? 102.099 -113.338 -34.918 1.00 27.34 330 ILE C N 1
ATOM 7958 C CA . ILE C 1 330 ? 101.754 -114.746 -35.093 1.00 29.64 330 ILE C CA 1
ATOM 7959 C C . ILE C 1 330 ? 100.254 -114.951 -35.199 1.00 30.63 330 ILE C C 1
ATOM 7960 O O . ILE C 1 330 ? 99.761 -115.514 -36.185 1.00 28.26 330 ILE C O 1
ATOM 7965 N N . GLY C 1 331 ? 99.513 -114.525 -34.196 1.00 25.73 331 GLY C N 1
ATOM 7966 C CA . GLY C 1 331 ? 98.094 -114.656 -34.311 1.00 29.23 331 GLY C CA 1
ATOM 7967 C C . GLY C 1 331 ? 97.360 -114.604 -33.005 1.00 30.25 331 GLY C C 1
ATOM 7968 O O . GLY C 1 331 ? 97.939 -114.543 -31.913 1.00 26.16 331 GLY C O 1
ATOM 7969 N N . PRO C 1 332 ? 96.035 -114.662 -33.115 1.00 30.24 332 PRO C N 1
ATOM 7970 C CA . PRO C 1 332 ? 95.186 -114.426 -31.947 1.00 30.19 332 PRO C CA 1
ATOM 7971 C C . PRO C 1 332 ? 95.311 -115.501 -30.886 1.00 31.31 332 PRO C C 1
ATOM 7972 O O . PRO C 1 332 ? 94.906 -115.268 -29.736 1.00 30.94 332 PRO C O 1
ATOM 7976 N N . GLU C 1 333 ? 95.863 -116.667 -31.228 1.00 31.20 333 GLU C N 1
ATOM 7977 C CA . GLU C 1 333 ? 96.014 -117.709 -30.231 1.00 31.05 333 GLU C CA 1
ATOM 7978 C C . GLU C 1 333 ? 97.005 -117.310 -29.143 1.00 31.66 333 GLU C C 1
ATOM 7979 O O . GLU C 1 333 ? 96.926 -117.849 -28.034 1.00 33.91 333 GLU C O 1
ATOM 7985 N N . TYR C 1 334 ? 97.910 -116.364 -29.414 1.00 29.80 334 TYR C N 1
ATOM 7986 C CA . TYR C 1 334 ? 98.886 -115.907 -28.419 1.00 30.56 334 TYR C CA 1
ATOM 7987 C C . TYR C 1 334 ? 98.591 -114.518 -27.873 1.00 31.58 334 TYR C C 1
ATOM 7988 O O . TYR C 1 334 ? 98.788 -114.274 -26.678 1.00 30.12 334 TYR C O 1
ATOM 7997 N N . LEU C 1 335 ? 98.167 -113.592 -28.732 1.00 34.11 335 LEU C N 1
ATOM 7998 C CA . LEU C 1 335 ? 97.684 -112.280 -28.320 1.00 24.39 335 LEU C CA 1
ATOM 7999 C C . LEU C 1 335 ? 96.461 -111.985 -29.165 1.00 28.00 335 LEU C C 1
ATOM 8000 O O . LEU C 1 335 ? 96.564 -111.932 -30.394 1.00 24.63 335 LEU C O 1
ATOM 8005 N N . TYR C 1 336 ? 95.314 -111.788 -28.499 1.00 29.61 336 TYR C N 1
ATOM 8006 C CA . TYR C 1 336 ? 94.007 -111.858 -29.146 1.00 30.29 336 TYR C CA 1
ATOM 8007 C C . TYR C 1 336 ? 93.577 -110.540 -29.787 1.00 32.64 336 TYR C C 1
ATOM 8008 O O . TYR C 1 336 ? 93.098 -110.538 -30.927 1.00 35.21 336 TYR C O 1
ATOM 8017 N N . ASN C 1 337 ? 93.704 -109.417 -29.065 1.00 30.48 337 ASN C N 1
ATOM 8018 C CA . ASN C 1 337 ? 93.048 -108.161 -29.428 1.00 28.51 337 ASN C CA 1
ATOM 8019 C C . ASN C 1 337 ? 93.974 -106.979 -29.135 1.00 27.60 337 ASN C C 1
ATOM 8020 O O . ASN C 1 337 ? 95.126 -107.158 -28.721 1.00 28.39 337 ASN C O 1
ATOM 8025 N N . ASP C 1 338 ? 93.452 -105.762 -29.362 1.00 25.83 338 ASP C N 1
ATOM 8026 C CA . ASP C 1 338 ? 94.213 -104.525 -29.146 1.00 25.72 338 ASP C CA 1
ATOM 8027 C C . ASP C 1 338 ? 94.847 -104.491 -27.772 1.00 24.71 338 ASP C C 1
ATOM 8028 O O . ASP C 1 338 ? 96.046 -104.228 -27.617 1.00 22.33 338 ASP C O 1
ATOM 8033 N N . ARG C 1 339 ? 94.001 -104.642 -26.754 1.00 25.59 339 ARG C N 1
ATOM 8034 C CA . ARG C 1 339 ? 94.412 -104.627 -25.362 1.00 24.49 339 ARG C CA 1
ATOM 8035 C C . ARG C 1 339 ? 95.659 -105.476 -25.160 1.00 21.80 339 ARG C C 1
ATOM 8036 O O . ARG C 1 339 ? 96.686 -104.997 -24.663 1.00 23.98 339 ARG C O 1
ATOM 8044 N N . GLN C 1 340 ? 95.591 -106.732 -25.588 1.00 21.76 340 GLN C N 1
ATOM 8045 C CA . GLN C 1 340 ? 96.691 -107.656 -25.347 1.00 23.28 340 GLN C CA 1
ATOM 8046 C C . GLN C 1 340 ? 97.907 -107.304 -26.197 1.00 24.73 340 GLN C C 1
ATOM 8047 O O . GLN C 1 340 ? 99.047 -107.440 -25.745 1.00 25.07 340 GLN C O 1
ATOM 8053 N N . ILE C 1 341 ? 97.691 -106.815 -27.415 1.00 20.62 341 ILE C N 1
ATOM 8054 C CA . ILE C 1 341 ? 98.826 -106.482 -28.268 1.00 23.19 341 ILE C CA 1
ATOM 8055 C C . ILE C 1 341 ? 99.543 -105.235 -27.758 1.00 22.23 341 ILE C C 1
ATOM 8056 O O . ILE C 1 341 ? 100.774 -105.220 -27.672 1.00 19.60 341 ILE C O 1
ATOM 8061 N N . ILE C 1 342 ? 98.800 -104.199 -27.341 1.00 24.29 342 ILE C N 1
ATOM 8062 C CA . ILE C 1 342 ? 99.460 -103.026 -26.745 1.00 22.78 342 ILE C CA 1
ATOM 8063 C C . ILE C 1 342 ? 100.242 -103.419 -25.492 1.00 25.71 342 ILE C C 1
ATOM 8064 O O . ILE C 1 342 ? 101.423 -103.064 -25.331 1.00 23.44 342 ILE C O 1
ATOM 8069 N N . ARG C 1 343 ? 99.581 -104.131 -24.574 1.00 18.59 343 ARG C N 1
ATOM 8070 C CA . ARG C 1 343 ? 100.233 -104.560 -23.347 1.00 18.79 343 ARG C CA 1
ATOM 8071 C C . ARG C 1 343 ? 101.514 -105.308 -23.660 1.00 18.77 343 ARG C C 1
ATOM 8072 O O . ARG C 1 343 ? 102.578 -105.003 -23.109 1.00 18.38 343 ARG C O 1
ATOM 8080 N N . ALA C 1 344 ? 101.442 -106.275 -24.574 1.00 19.24 344 ALA C N 1
ATOM 8081 C CA . ALA C 1 344 ? 102.626 -107.069 -24.869 1.00 20.53 344 ALA C CA 1
ATOM 8082 C C . ALA C 1 344 ? 103.734 -106.187 -25.420 1.00 21.88 344 ALA C C 1
ATOM 8083 O O . ALA C 1 344 ? 104.897 -106.321 -25.032 1.00 26.33 344 ALA C O 1
ATOM 8085 N N . GLY C 1 345 ? 103.380 -105.233 -26.277 1.00 19.33 345 GLY C N 1
ATOM 8086 C CA . GLY C 1 345 ? 104.388 -104.355 -26.840 1.00 17.17 345 GLY C CA 1
ATOM 8087 C C . GLY C 1 345 ? 105.097 -103.531 -25.789 1.00 17.54 345 GLY C C 1
ATOM 8088 O O . GLY C 1 345 ? 106.322 -103.407 -25.800 1.00 17.46 345 GLY C O 1
ATOM 8089 N N . LEU C 1 346 ? 104.332 -102.935 -24.877 1.00 18.98 346 LEU C N 1
ATOM 8090 C CA . LEU C 1 346 ? 104.936 -102.179 -23.781 1.00 16.25 346 LEU C CA 1
ATOM 8091 C C . LEU C 1 346 ? 105.819 -103.064 -22.903 1.00 18.46 346 LEU C C 1
ATOM 8092 O O . LEU C 1 346 ? 106.912 -102.640 -22.483 1.00 16.27 346 LEU C O 1
ATOM 8097 N N . GLU C 1 347 ? 105.331 -104.269 -22.568 1.00 19.10 347 GLU C N 1
ATOM 8098 C CA . GLU C 1 347 ? 106.110 -105.227 -21.785 1.00 17.83 347 GLU C CA 1
ATOM 8099 C C . GLU C 1 347 ? 107.415 -105.557 -22.473 1.00 17.61 347 GLU C C 1
ATOM 8100 O O . GLU C 1 347 ? 108.481 -105.513 -21.858 1.00 17.49 347 GLU C O 1
ATOM 8106 N N . ASP C 1 348 ? 107.339 -105.949 -23.740 1.00 20.39 348 ASP C N 1
ATOM 8107 C CA . ASP C 1 348 ? 108.528 -106.382 -24.464 1.00 17.55 348 ASP C CA 1
ATOM 8108 C C . ASP C 1 348 ? 109.563 -105.278 -24.521 1.00 16.79 348 ASP C C 1
ATOM 8109 O O . ASP C 1 348 ? 110.750 -105.509 -24.273 1.00 18.12 348 ASP C O 1
ATOM 8114 N N . HIS C 1 349 ? 109.134 -104.066 -24.857 1.00 16.24 349 HIS C N 1
ATOM 8115 C CA . HIS C 1 349 ? 110.074 -102.957 -24.934 1.00 15.58 349 HIS C CA 1
ATOM 8116 C C . HIS C 1 349 ? 110.714 -102.692 -23.581 1.00 19.43 349 HIS C C 1
ATOM 8117 O O . HIS C 1 349 ? 111.939 -102.527 -23.476 1.00 16.58 349 HIS C O 1
ATOM 8124 N N . PHE C 1 350 ? 109.891 -102.628 -22.528 1.00 16.81 350 PHE C N 1
ATOM 8125 C CA . PHE C 1 350 ? 110.421 -102.345 -21.197 1.00 18.55 350 PHE C CA 1
ATOM 8126 C C . PHE C 1 350 ? 111.424 -103.412 -20.766 1.00 16.76 350 PHE C C 1
ATOM 8127 O O . PHE C 1 350 ? 112.528 -103.095 -20.305 1.00 16.10 350 PHE C O 1
ATOM 8135 N N . MET C 1 351 ? 111.072 -104.680 -20.941 1.00 16.84 351 MET C N 1
ATOM 8136 C CA . MET C 1 351 ? 111.981 -105.749 -20.565 1.00 17.31 351 MET C CA 1
ATOM 8137 C C . MET C 1 351 ? 113.253 -105.706 -21.393 1.00 17.56 351 MET C C 1
ATOM 8138 O O . MET C 1 351 ? 114.347 -105.935 -20.869 1.00 17.22 351 MET C O 1
ATOM 8143 N N . GLY C 1 352 ? 113.134 -105.410 -22.690 1.00 17.84 352 GLY C N 1
ATOM 8144 C CA . GLY C 1 352 ? 114.328 -105.253 -23.501 1.00 16.32 352 GLY C CA 1
ATOM 8145 C C . GLY C 1 352 ? 115.229 -104.130 -23.015 1.00 19.64 352 GLY C C 1
ATOM 8146 O O . GLY C 1 352 ? 116.443 -104.310 -22.874 1.00 15.87 352 GLY C O 1
ATOM 8147 N N . LYS C 1 353 ? 114.654 -102.947 -22.761 1.00 15.41 353 LYS C N 1
ATOM 8148 C CA . LYS C 1 353 ? 115.469 -101.837 -22.264 1.00 15.03 353 LYS C CA 1
ATOM 8149 C C . LYS C 1 353 ? 116.055 -102.152 -20.886 1.00 19.32 353 LYS C C 1
ATOM 8150 O O . LYS C 1 353 ? 117.225 -101.845 -20.605 1.00 18.32 353 LYS C O 1
ATOM 8156 N N . LEU C 1 354 ? 115.266 -102.761 -20.008 1.00 19.98 354 LEU C N 1
ATOM 8157 C CA . LEU C 1 354 ? 115.823 -103.164 -18.723 1.00 16.27 354 LEU C CA 1
ATOM 8158 C C . LEU C 1 354 ? 116.978 -104.150 -18.906 1.00 18.19 354 LEU C C 1
ATOM 8159 O O . LEU C 1 354 ? 117.942 -104.117 -18.140 1.00 18.46 354 LEU C O 1
ATOM 8164 N N . SER C 1 355 ? 116.922 -105.016 -19.926 1.00 18.52 355 SER C N 1
ATOM 8165 C CA . SER C 1 355 ? 118.033 -105.949 -20.124 1.00 18.17 355 SER C CA 1
ATOM 8166 C C . SER C 1 355 ? 119.255 -105.314 -20.757 1.00 16.59 355 SER C C 1
ATOM 8167 O O . SER C 1 355 ? 120.259 -106.008 -20.934 1.00 19.86 355 SER C O 1
ATOM 8170 N N . GLY C 1 356 ? 119.199 -104.041 -21.133 1.00 16.01 356 GLY C N 1
ATOM 8171 C CA . GLY C 1 356 ? 120.346 -103.394 -21.746 1.00 17.55 356 GLY C CA 1
ATOM 8172 C C . GLY C 1 356 ? 120.522 -103.643 -23.227 1.00 15.55 356 GLY C C 1
ATOM 8173 O O . GLY C 1 356 ? 121.648 -103.583 -23.723 1.00 15.51 356 GLY C O 1
ATOM 8174 N N . ILE C 1 357 ? 119.461 -103.951 -23.959 1.00 15.54 357 ILE C N 1
ATOM 8175 C CA . ILE C 1 357 ? 119.601 -104.180 -25.389 1.00 15.49 357 ILE C CA 1
ATOM 8176 C C . ILE C 1 357 ? 118.867 -103.085 -26.143 1.00 18.72 357 ILE C C 1
ATOM 8177 O O . ILE C 1 357 ? 117.951 -102.431 -25.636 1.00 16.56 357 ILE C O 1
ATOM 8182 N N . SER C 1 358 ? 119.265 -102.913 -27.402 1.00 20.63 358 SER C N 1
ATOM 8183 C CA . SER C 1 358 ? 118.820 -101.808 -28.247 1.00 18.94 358 SER C CA 1
ATOM 8184 C C . SER C 1 358 ? 117.434 -102.147 -28.800 1.00 14.58 358 SER C C 1
ATOM 8185 O O . SER C 1 358 ? 117.282 -102.619 -29.921 1.00 15.61 358 SER C O 1
ATOM 8188 N N . MET C 1 359 ? 116.406 -101.897 -27.992 1.00 14.50 359 MET C N 1
ATOM 8189 C CA . MET C 1 359 ? 115.112 -102.542 -28.180 1.00 17.95 359 MET C CA 1
ATOM 8190 C C . MET C 1 359 ? 114.164 -101.692 -29.021 1.00 18.49 359 MET C C 1
ATOM 8191 O O . MET C 1 359 ? 113.895 -100.524 -28.700 1.00 14.07 359 MET C O 1
ATOM 8196 N N . GLY C 1 360 ? 113.648 -102.298 -30.087 1.00 16.12 360 GLY C N 1
ATOM 8197 C CA . GLY C 1 360 ? 112.625 -101.688 -30.897 1.00 16.65 360 GLY C CA 1
ATOM 8198 C C . GLY C 1 360 ? 111.399 -102.569 -30.936 1.00 19.31 360 GLY C C 1
ATOM 8199 O O . GLY C 1 360 ? 111.352 -103.612 -30.262 1.00 15.55 360 GLY C O 1
ATOM 8200 N N . CYS C 1 361 ? 110.412 -102.205 -31.752 1.00 19.47 361 CYS C N 1
ATOM 8201 C CA . CYS C 1 361 ? 109.200 -103.016 -31.831 1.00 19.71 361 CYS C CA 1
ATOM 8202 C C . CYS C 1 361 ? 108.600 -102.957 -33.230 1.00 18.87 361 CYS C C 1
ATOM 8203 O O . CYS C 1 361 ? 108.415 -101.870 -33.792 1.00 15.45 361 CYS C O 1
ATOM 8206 N N . ASP C 1 362 ? 108.304 -104.132 -33.792 1.00 18.93 362 ASP C N 1
ATOM 8207 C CA . ASP C 1 362 ? 107.444 -104.197 -34.968 1.00 19.54 362 ASP C CA 1
ATOM 8208 C C . ASP C 1 362 ? 105.997 -104.154 -34.485 1.00 18.45 362 ASP C C 1
ATOM 8209 O O . ASP C 1 362 ? 105.437 -105.168 -34.073 1.00 21.26 362 ASP C O 1
ATOM 8214 N N . CYS C 1 363 ? 105.388 -102.975 -34.520 1.00 17.89 363 CYS C N 1
ATOM 8215 C CA . CYS C 1 363 ? 103.997 -102.834 -34.115 1.00 17.55 363 CYS C CA 1
ATOM 8216 C C . CYS C 1 363 ? 103.128 -103.381 -35.232 1.00 19.49 363 CYS C C 1
ATOM 8217 O O . CYS C 1 363 ? 103.025 -102.769 -36.303 1.00 20.65 363 CYS C O 1
ATOM 8220 N N . CYS C 1 364 ? 102.509 -104.531 -35.004 1.00 19.69 364 CYS C N 1
ATOM 8221 C CA . CYS C 1 364 ? 101.849 -105.218 -36.103 1.00 20.41 364 CYS C CA 1
ATOM 8222 C C . CYS C 1 364 ? 100.699 -106.048 -35.561 1.00 20.03 364 CYS C C 1
ATOM 8223 O O . CYS C 1 364 ? 100.502 -106.164 -34.350 1.00 19.57 364 CYS C O 1
ATOM 8226 N N . TYR C 1 365 ? 99.940 -106.622 -36.489 1.00 20.38 365 TYR C N 1
ATOM 8227 C CA . TYR C 1 365 ? 98.825 -107.505 -36.175 1.00 25.23 365 TYR C CA 1
ATOM 8228 C C . TYR C 1 365 ? 98.552 -108.340 -37.414 1.00 26.56 365 TYR C C 1
ATOM 8229 O O . TYR C 1 365 ? 99.030 -108.028 -38.508 1.00 25.05 365 TYR C O 1
ATOM 8238 N N . THR C 1 366 ? 97.768 -109.400 -37.238 1.00 26.39 366 THR C N 1
ATOM 8239 C CA . THR C 1 366 ? 97.390 -110.242 -38.357 1.00 26.93 366 THR C CA 1
ATOM 8240 C C . THR C 1 366 ? 95.903 -110.071 -38.632 1.00 28.13 366 THR C C 1
ATOM 8241 O O . THR C 1 366 ? 95.139 -109.500 -37.842 1.00 28.26 366 THR C O 1
ATOM 8245 N N . ASN C 1 367 ? 95.507 -110.550 -39.801 1.00 28.93 367 ASN C N 1
ATOM 8246 C CA . ASN C 1 367 ? 94.137 -110.397 -40.236 1.00 29.57 367 ASN C CA 1
ATOM 8247 C C . ASN C 1 367 ? 93.207 -111.399 -39.580 1.00 31.11 367 ASN C C 1
ATOM 8248 O O . ASN C 1 367 ? 91.989 -111.204 -39.642 1.00 33.19 367 ASN C O 1
ATOM 8253 N N . HIS C 1 368 ? 93.736 -112.433 -38.919 1.00 29.71 368 HIS C N 1
ATOM 8254 C CA . HIS C 1 368 ? 92.889 -113.322 -38.138 1.00 28.48 368 HIS C CA 1
ATOM 8255 C C . HIS C 1 368 ? 92.872 -112.969 -36.656 1.00 29.47 368 HIS C C 1
ATOM 8256 O O . HIS C 1 368 ? 92.265 -113.691 -35.865 1.00 31.24 368 HIS C O 1
ATOM 8263 N N . ALA C 1 369 ? 93.456 -111.839 -36.276 1.00 28.71 369 ALA C N 1
ATOM 8264 C CA . ALA C 1 369 ? 93.395 -111.315 -34.919 1.00 30.09 369 ALA C CA 1
ATOM 8265 C C . ALA C 1 369 ? 92.387 -110.172 -34.845 1.00 29.80 369 ALA C C 1
ATOM 8266 O O . ALA C 1 369 ? 92.036 -109.564 -35.858 1.00 31.08 369 ALA C O 1
ATOM 8268 N N . ASP C 1 370 ? 91.916 -109.882 -33.629 1.00 29.93 370 ASP C N 1
ATOM 8269 C CA . ASP C 1 370 ? 90.880 -108.859 -33.448 1.00 32.58 370 ASP C CA 1
ATOM 8270 C C . ASP C 1 370 ? 91.591 -107.518 -33.285 1.00 29.06 370 ASP C C 1
ATOM 8271 O O . ASP C 1 370 ? 91.704 -106.947 -32.197 1.00 27.18 370 ASP C O 1
ATOM 8276 N N . ALA C 1 371 ? 92.057 -107.003 -34.419 1.00 28.20 371 ALA C N 1
ATOM 8277 C CA . ALA C 1 371 ? 92.970 -105.877 -34.457 1.00 25.59 371 ALA C CA 1
ATOM 8278 C C . ALA C 1 371 ? 92.764 -105.144 -35.767 1.00 25.50 371 ALA C C 1
ATOM 8279 O O . ALA C 1 371 ? 92.276 -105.714 -36.746 1.00 26.77 371 ALA C O 1
ATOM 8281 N N . ASP C 1 372 ? 93.167 -103.881 -35.797 1.00 23.62 372 ASP C N 1
ATOM 8282 C CA . ASP C 1 372 ? 93.179 -103.194 -37.075 1.00 23.50 372 ASP C CA 1
ATOM 8283 C C . ASP C 1 372 ? 94.303 -102.167 -37.075 1.00 20.95 372 ASP C C 1
ATOM 8284 O O . ASP C 1 372 ? 95.081 -102.060 -36.121 1.00 20.82 372 ASP C O 1
ATOM 8289 N N . GLN C 1 373 ? 94.370 -101.384 -38.149 1.00 20.58 373 GLN C N 1
ATOM 8290 C CA . GLN C 1 373 ? 95.482 -100.463 -38.303 1.00 22.94 373 GLN C CA 1
ATOM 8291 C C . GLN C 1 373 ? 95.463 -99.355 -37.271 1.00 21.93 373 GLN C C 1
ATOM 8292 O O . GLN C 1 373 ? 96.532 -98.813 -36.955 1.00 21.06 373 GLN C O 1
ATOM 8298 N N . ASN C 1 374 ? 94.287 -99.014 -36.734 1.00 21.16 374 ASN C N 1
ATOM 8299 C CA . ASN C 1 374 ? 94.243 -98.037 -35.655 1.00 19.50 374 ASN C CA 1
ATOM 8300 C C . ASN C 1 374 ? 94.954 -98.563 -34.433 1.00 20.38 374 ASN C C 1
ATOM 8301 O O . ASN C 1 374 ? 95.475 -97.780 -33.643 1.00 19.59 374 ASN C O 1
ATOM 8306 N N . LEU C 1 375 ? 95.008 -99.881 -34.278 1.00 20.65 375 LEU C N 1
ATOM 8307 C CA . LEU C 1 375 ? 95.809 -100.444 -33.200 1.00 21.19 375 LEU C CA 1
ATOM 8308 C C . LEU C 1 375 ? 97.291 -100.145 -33.404 1.00 17.16 375 LEU C C 1
ATOM 8309 O O . LEU C 1 375 ? 97.973 -99.684 -32.475 1.00 19.13 375 LEU C O 1
ATOM 8314 N N . ASN C 1 376 ? 97.819 -100.388 -34.610 1.00 17.71 376 ASN C N 1
ATOM 8315 C CA . ASN C 1 376 ? 99.245 -100.131 -34.831 1.00 17.96 376 ASN C CA 1
ATOM 8316 C C . ASN C 1 376 ? 99.580 -98.675 -34.566 1.00 17.97 376 ASN C C 1
ATOM 8317 O O . ASN C 1 376 ? 100.675 -98.362 -34.073 1.00 17.38 376 ASN C O 1
ATOM 8322 N N . GLU C 1 377 ? 98.660 -97.766 -34.891 1.00 16.86 377 GLU C N 1
ATOM 8323 C CA . GLU C 1 377 ? 98.944 -96.345 -34.713 1.00 15.14 377 GLU C CA 1
ATOM 8324 C C . GLU C 1 377 ? 98.916 -95.950 -33.237 1.00 16.73 377 GLU C C 1
ATOM 8325 O O . GLU C 1 377 ? 99.745 -95.137 -32.795 1.00 17.48 377 GLU C O 1
ATOM 8331 N N . ASN C 1 378 ? 97.987 -96.528 -32.452 1.00 16.34 378 ASN C N 1
ATOM 8332 C CA . ASN C 1 378 ? 98.022 -96.395 -30.994 1.00 15.06 378 ASN C CA 1
ATOM 8333 C C . ASN C 1 378 ? 99.363 -96.860 -30.416 1.00 15.29 378 ASN C C 1
ATOM 8334 O O . ASN C 1 378 ? 99.992 -96.157 -29.625 1.00 14.77 378 ASN C O 1
ATOM 8339 N N . LEU C 1 379 ? 99.799 -98.069 -30.769 1.00 18.32 379 LEU C N 1
ATOM 8340 C CA . LEU C 1 379 ? 100.967 -98.651 -30.112 1.00 16.97 379 LEU C CA 1
ATOM 8341 C C . LEU C 1 379 ? 102.256 -97.945 -30.516 1.00 17.09 379 LEU C C 1
ATOM 8342 O O . LEU C 1 379 ? 103.155 -97.741 -29.689 1.00 15.92 379 LEU C O 1
ATOM 8347 N N . MET C 1 380 ? 102.382 -97.572 -31.783 1.00 17.17 380 MET C N 1
ATOM 8348 C CA . MET C 1 380 ? 103.637 -96.975 -32.210 1.00 17.89 380 MET C CA 1
ATOM 8349 C C . MET C 1 380 ? 103.851 -95.635 -31.516 1.00 17.31 380 MET C C 1
ATOM 8350 O O . MET C 1 380 ? 104.984 -95.288 -31.162 1.00 14.33 380 MET C O 1
ATOM 8355 N N . ILE C 1 381 ? 102.764 -94.882 -31.269 1.00 16.59 381 ILE C N 1
ATOM 8356 C CA . ILE C 1 381 ? 102.914 -93.604 -30.579 1.00 16.12 381 ILE C CA 1
ATOM 8357 C C . ILE C 1 381 ? 103.212 -93.826 -29.098 1.00 15.34 381 ILE C C 1
ATOM 8358 O O . ILE C 1 381 ? 104.106 -93.187 -28.528 1.00 16.56 381 ILE C O 1
ATOM 8363 N N . LEU C 1 382 ? 102.498 -94.749 -28.454 1.00 13.39 382 LEU C N 1
ATOM 8364 C CA . LEU C 1 382 ? 102.852 -95.100 -27.080 1.00 13.50 382 LEU C CA 1
ATOM 8365 C C . LEU C 1 382 ? 104.320 -95.500 -26.969 1.00 13.38 382 LEU C C 1
ATOM 8366 O O . LEU C 1 382 ? 105.030 -95.048 -26.065 1.00 15.76 382 LEU C O 1
ATOM 8371 N N . LEU C 1 383 ? 104.783 -96.380 -27.853 1.00 19.21 383 LEU C N 1
ATOM 8372 C CA . LEU C 1 383 ? 106.155 -96.866 -27.755 1.00 13.53 383 LEU C CA 1
ATOM 8373 C C . LEU C 1 383 ? 107.159 -95.784 -28.104 1.00 14.09 383 LEU C C 1
ATOM 8374 O O . LEU C 1 383 ? 108.252 -95.732 -27.524 1.00 14.98 383 LEU C O 1
ATOM 8379 N N . ALA C 1 384 ? 106.826 -94.906 -29.050 1.00 12.78 384 ALA C N 1
ATOM 8380 C CA . ALA C 1 384 ? 107.694 -93.763 -29.279 1.00 16.45 384 ALA C CA 1
ATOM 8381 C C . ALA C 1 384 ? 107.862 -92.935 -28.011 1.00 17.92 384 ALA C C 1
ATOM 8382 O O . ALA C 1 384 ? 108.980 -92.501 -27.700 1.00 16.08 384 ALA C O 1
ATOM 8384 N N . THR C 1 385 ? 106.767 -92.693 -27.255 1.00 16.19 385 THR C N 1
ATOM 8385 C CA . THR C 1 385 ? 106.932 -91.936 -26.014 1.00 16.17 385 THR C CA 1
ATOM 8386 C C . THR C 1 385 ? 107.778 -92.698 -25.010 1.00 16.55 385 THR C C 1
ATOM 8387 O O . THR C 1 385 ? 108.427 -92.070 -24.181 1.00 15.97 385 THR C O 1
ATOM 8391 N N . ALA C 1 386 ? 107.825 -94.024 -25.099 1.00 14.56 386 ALA C N 1
ATOM 8392 C CA . ALA C 1 386 ? 108.699 -94.827 -24.261 1.00 12.87 386 ALA C CA 1
ATOM 8393 C C . ALA C 1 386 ? 110.151 -94.824 -24.725 1.00 16.78 386 ALA C C 1
ATOM 8394 O O . ALA C 1 386 ? 110.970 -95.495 -24.091 1.00 18.00 386 ALA C O 1
ATOM 8396 N N . GLY C 1 387 ? 110.487 -94.124 -25.813 1.00 16.15 387 GLY C N 1
ATOM 8397 C CA . GLY C 1 387 ? 111.842 -94.144 -26.336 1.00 15.52 387 GLY C CA 1
ATOM 8398 C C . GLY C 1 387 ? 112.181 -95.428 -27.063 1.00 16.97 387 GLY C C 1
ATOM 8399 O O . GLY C 1 387 ? 113.356 -95.803 -27.132 1.00 16.66 387 GLY C O 1
ATOM 8400 N N . CYS C 1 388 ? 111.169 -96.116 -27.600 1.00 14.40 388 CYS C N 1
ATOM 8401 C CA . CYS C 1 388 ? 111.377 -97.243 -28.506 1.00 16.56 388 CYS C CA 1
ATOM 8402 C C . CYS C 1 388 ? 112.436 -96.901 -29.546 1.00 17.47 388 CYS C C 1
ATOM 8403 O O . CYS C 1 388 ? 112.419 -95.812 -30.132 1.00 18.54 388 CYS C O 1
ATOM 8406 N N . ASN C 1 389 ? 113.399 -97.804 -29.752 1.00 15.76 389 ASN C N 1
ATOM 8407 C CA . ASN C 1 389 ? 114.523 -97.397 -30.601 1.00 15.65 389 ASN C CA 1
ATOM 8408 C C . ASN C 1 389 ? 114.116 -97.300 -32.071 1.00 17.69 389 ASN C C 1
ATOM 8409 O O . ASN C 1 389 ? 114.627 -96.434 -32.800 1.00 16.03 389 ASN C O 1
ATOM 8414 N N . TYR C 1 390 ? 113.217 -98.171 -32.526 1.00 16.75 390 TYR C N 1
ATOM 8415 C CA . TYR C 1 390 ? 112.814 -98.138 -33.916 1.00 15.70 390 TYR C CA 1
ATOM 8416 C C . TYR C 1 390 ? 111.539 -98.944 -34.096 1.00 14.00 390 TYR C C 1
ATOM 8417 O O . TYR C 1 390 ? 111.166 -99.769 -33.256 1.00 18.50 390 TYR C O 1
ATOM 8426 N N . ILE C 1 391 ? 110.869 -98.691 -35.213 1.00 15.81 391 ILE C N 1
ATOM 8427 C CA . ILE C 1 391 ? 109.728 -99.480 -35.664 1.00 18.21 391 ILE C CA 1
ATOM 8428 C C . ILE C 1 391 ? 110.005 -99.918 -37.099 1.00 17.86 391 ILE C C 1
ATOM 8429 O O . ILE C 1 391 ? 111.066 -99.628 -37.640 1.00 17.08 391 ILE C O 1
ATOM 8434 N N . MET C 1 392 ? 109.053 -100.622 -37.715 1.00 17.14 392 MET C N 1
ATOM 8435 C CA . MET C 1 392 ? 109.229 -100.995 -39.115 1.00 18.39 392 MET C CA 1
ATOM 8436 C C . MET C 1 392 ? 108.617 -99.950 -40.044 1.00 18.48 392 MET C C 1
ATOM 8437 O O . MET C 1 392 ? 107.904 -99.034 -39.627 1.00 20.77 392 MET C O 1
ATOM 8442 N N . GLY C 1 393 ? 108.878 -100.120 -41.333 1.00 17.55 393 GLY C N 1
ATOM 8443 C CA . GLY C 1 393 ? 108.156 -99.350 -42.323 1.00 19.45 393 GLY C CA 1
ATOM 8444 C C . GLY C 1 393 ? 107.954 -100.090 -43.626 1.00 22.15 393 GLY C C 1
ATOM 8445 O O . GLY C 1 393 ? 108.909 -100.647 -44.183 1.00 21.22 393 GLY C O 1
ATOM 8446 N N . MET C 1 394 ? 106.717 -100.090 -44.115 1.00 22.83 394 MET C N 1
ATOM 8447 C CA . MET C 1 394 ? 106.310 -100.622 -45.405 1.00 23.00 394 MET C CA 1
ATOM 8448 C C . MET C 1 394 ? 105.325 -99.635 -46.005 1.00 23.50 394 MET C C 1
ATOM 8449 O O . MET C 1 394 ? 104.724 -98.840 -45.276 1.00 19.00 394 MET C O 1
ATOM 8454 N N . PRO C 1 395 ? 105.155 -99.636 -47.339 1.00 24.86 395 PRO C N 1
ATOM 8455 C CA . PRO C 1 395 ? 104.148 -98.737 -47.933 1.00 23.40 395 PRO C CA 1
ATOM 8456 C C . PRO C 1 395 ? 102.778 -99.019 -47.341 1.00 19.23 395 PRO C C 1
ATOM 8457 O O . PRO C 1 395 ? 102.228 -100.105 -47.535 1.00 19.93 395 PRO C O 1
ATOM 8461 N N . LEU C 1 396 ? 102.269 -98.073 -46.550 1.00 20.97 396 LEU C N 1
ATOM 8462 C CA . LEU C 1 396 ? 101.019 -98.165 -45.794 1.00 20.97 396 LEU C CA 1
ATOM 8463 C C . LEU C 1 396 ? 100.975 -99.333 -44.821 1.00 21.39 396 LEU C C 1
ATOM 8464 O O . LEU C 1 396 ? 99.915 -99.606 -44.253 1.00 20.46 396 LEU C O 1
ATOM 8469 N N . GLY C 1 397 ? 102.085 -100.030 -44.606 1.00 22.37 397 GLY C N 1
ATOM 8470 C CA . GLY C 1 397 ? 102.131 -101.108 -43.647 1.00 18.77 397 GLY C CA 1
ATOM 8471 C C . GLY C 1 397 ? 101.720 -102.469 -44.162 1.00 24.54 397 GLY C C 1
ATOM 8472 O O . GLY C 1 397 ? 101.724 -103.430 -43.384 1.00 23.91 397 GLY C O 1
ATOM 8473 N N . ASP C 1 398 ? 101.408 -102.597 -45.448 1.00 20.41 398 ASP C N 1
ATOM 8474 C CA . ASP C 1 398 ? 100.916 -103.850 -46.018 1.00 24.26 398 ASP C CA 1
ATOM 8475 C C . ASP C 1 398 ? 102.099 -104.681 -46.487 1.00 24.48 398 ASP C C 1
ATOM 8476 O O . ASP C 1 398 ? 102.733 -104.356 -47.496 1.00 21.97 398 ASP C O 1
ATOM 8481 N N . ASP C 1 399 ? 102.395 -105.757 -45.761 1.00 23.24 399 ASP C N 1
ATOM 8482 C CA . ASP C 1 399 ? 103.414 -106.682 -46.216 1.00 23.87 399 ASP C CA 1
ATOM 8483 C C . ASP C 1 399 ? 102.785 -107.673 -47.186 1.00 27.67 399 ASP C C 1
ATOM 8484 O O . ASP C 1 399 ? 101.914 -108.472 -46.807 1.00 28.18 399 ASP C O 1
ATOM 8489 N N . ILE C 1 400 ? 103.258 -107.637 -48.436 1.00 29.61 400 ILE C N 1
ATOM 8490 C CA . ILE C 1 400 ? 102.662 -108.414 -49.519 1.00 31.86 400 ILE C CA 1
ATOM 8491 C C . ILE C 1 400 ? 103.151 -109.847 -49.557 1.00 31.40 400 ILE C C 1
ATOM 8492 O O . ILE C 1 400 ? 102.662 -110.629 -50.382 1.00 31.11 400 ILE C O 1
ATOM 8497 N N . MET C 1 401 ? 104.107 -110.220 -48.706 1.00 29.83 401 MET C N 1
ATOM 8498 C CA . MET C 1 401 ? 104.574 -111.598 -48.721 1.00 31.51 401 MET C CA 1
ATOM 8499 C C . MET C 1 401 ? 104.580 -112.195 -47.319 1.00 30.55 401 MET C C 1
ATOM 8500 O O . MET C 1 401 ? 104.470 -113.416 -47.174 1.00 30.30 401 MET C O 1
ATOM 8505 N N . LEU C 1 402 ? 104.686 -111.374 -46.273 1.00 26.10 402 LEU C N 1
ATOM 8506 C CA . LEU C 1 402 ? 104.539 -111.946 -44.941 1.00 26.22 402 LEU C CA 1
ATOM 8507 C C . LEU C 1 402 ? 103.092 -111.981 -44.469 1.00 26.90 402 LEU C C 1
ATOM 8508 O O . LEU C 1 402 ? 102.817 -112.606 -43.441 1.00 27.45 402 LEU C O 1
ATOM 8513 N N . ASN C 1 403 ? 102.168 -111.350 -45.199 1.00 29.01 403 ASN C N 1
ATOM 8514 C CA . ASN C 1 403 ? 100.727 -111.447 -44.943 1.00 30.20 403 ASN C CA 1
ATOM 8515 C C . ASN C 1 403 ? 100.371 -110.959 -43.546 1.00 27.49 403 ASN C C 1
ATOM 8516 O O . ASN C 1 403 ? 99.811 -111.686 -42.728 1.00 29.16 403 ASN C O 1
ATOM 8521 N N . TYR C 1 404 ? 100.717 -109.712 -43.288 1.00 24.05 404 TYR C N 1
ATOM 8522 C CA . TYR C 1 404 ? 100.376 -109.076 -42.031 1.00 23.29 404 TYR C CA 1
ATOM 8523 C C . TYR C 1 404 ? 100.498 -107.588 -42.286 1.00 22.36 404 TYR C C 1
ATOM 8524 O O . TYR C 1 404 ? 100.924 -107.172 -43.361 1.00 25.16 404 TYR C O 1
ATOM 8533 N N . GLN C 1 405 ? 100.072 -106.781 -41.328 1.00 21.67 405 GLN C N 1
ATOM 8534 C CA . GLN C 1 405 ? 100.207 -105.336 -41.467 1.00 23.32 405 GLN C CA 1
ATOM 8535 C C . GLN C 1 405 ? 101.085 -104.787 -40.350 1.00 24.85 405 GLN C C 1
ATOM 8536 O O . GLN C 1 405 ? 100.844 -105.053 -39.167 1.00 25.74 405 GLN C O 1
ATOM 8542 N N . THR C 1 406 ? 102.111 -104.030 -40.735 1.00 22.39 406 THR C N 1
ATOM 8543 C CA . THR C 1 406 ? 102.994 -103.342 -39.827 1.00 21.32 406 THR C CA 1
ATOM 8544 C C . THR C 1 406 ? 102.699 -101.841 -39.933 1.00 19.52 406 THR C C 1
ATOM 8545 O O . THR C 1 406 ? 101.590 -101.440 -40.332 1.00 20.65 406 THR C O 1
ATOM 8549 N N . THR C 1 407 ? 103.660 -101.019 -39.537 1.00 20.45 407 THR C N 1
ATOM 8550 C CA . THR C 1 407 ? 103.508 -99.577 -39.650 1.00 19.47 407 THR C CA 1
ATOM 8551 C C . THR C 1 407 ? 103.937 -99.080 -41.035 1.00 20.56 407 THR C C 1
ATOM 8552 O O . THR C 1 407 ? 104.824 -99.639 -41.684 1.00 24.35 407 THR C O 1
ATOM 8556 N N . ALA C 1 408 ? 103.290 -98.011 -41.479 1.00 20.79 408 ALA C N 1
ATOM 8557 C CA . ALA C 1 408 ? 103.537 -97.356 -42.753 1.00 20.34 408 ALA C CA 1
ATOM 8558 C C . ALA C 1 408 ? 104.799 -96.506 -42.678 1.00 15.96 408 ALA C C 1
ATOM 8559 O O . ALA C 1 408 ? 105.215 -96.104 -41.597 1.00 18.29 408 ALA C O 1
ATOM 8561 N N . PHE C 1 409 ? 105.413 -96.220 -43.835 1.00 16.19 409 PHE C N 1
ATOM 8562 C CA . PHE C 1 409 ? 106.460 -95.194 -43.859 1.00 15.73 409 PHE C CA 1
ATOM 8563 C C . PHE C 1 409 ? 105.951 -93.882 -43.265 1.00 21.57 409 PHE C C 1
ATOM 8564 O O . PHE C 1 409 ? 106.683 -93.178 -42.563 1.00 18.00 409 PHE C O 1
ATOM 8572 N N . HIS C 1 410 ? 104.691 -93.533 -43.555 1.00 15.31 410 HIS C N 1
ATOM 8573 C CA . HIS C 1 410 ? 104.080 -92.328 -43.003 1.00 14.84 410 HIS C CA 1
ATOM 8574 C C . HIS C 1 410 ? 104.201 -92.268 -41.490 1.00 15.39 410 HIS C C 1
ATOM 8575 O O . HIS C 1 410 ? 104.344 -91.188 -40.907 1.00 15.73 410 HIS C O 1
ATOM 8582 N N . ASP C 1 411 ? 104.089 -93.414 -40.828 1.00 14.91 411 ASP C N 1
ATOM 8583 C CA . ASP C 1 411 ? 103.983 -93.414 -39.374 1.00 15.05 411 ASP C CA 1
ATOM 8584 C C . ASP C 1 411 ? 105.260 -92.939 -38.694 1.00 14.75 411 ASP C C 1
ATOM 8585 O O . ASP C 1 411 ? 105.194 -92.272 -37.651 1.00 16.34 411 ASP C O 1
ATOM 8590 N N . THR C 1 412 ? 106.426 -93.251 -39.264 1.00 15.74 412 THR C N 1
ATOM 8591 C CA . THR C 1 412 ? 107.678 -92.751 -38.710 1.00 16.66 412 THR C CA 1
ATOM 8592 C C . THR C 1 412 ? 107.780 -91.237 -38.861 1.00 17.01 412 THR C C 1
ATOM 8593 O O . THR C 1 412 ? 108.208 -90.536 -37.931 1.00 15.66 412 THR C O 1
ATOM 8597 N N . ALA C 1 413 ? 107.381 -90.716 -40.021 1.00 16.30 413 ALA C N 1
ATOM 8598 C CA . ALA C 1 413 ? 107.374 -89.274 -40.203 1.00 17.09 413 ALA C CA 1
ATOM 8599 C C . ALA C 1 413 ? 106.374 -88.616 -39.273 1.00 15.93 413 ALA C C 1
ATOM 8600 O O . ALA C 1 413 ? 106.634 -87.523 -38.760 1.00 15.47 413 ALA C O 1
ATOM 8602 N N . THR C 1 414 ? 105.211 -89.250 -39.083 1.00 12.80 414 THR C N 1
ATOM 8603 C CA . THR C 1 414 ? 104.219 -88.746 -38.139 1.00 12.57 414 THR C CA 1
ATOM 8604 C C . THR C 1 414 ? 104.782 -88.696 -36.723 1.00 14.74 414 THR C C 1
ATOM 8605 O O . THR C 1 414 ? 104.752 -87.648 -36.070 1.00 18.32 414 THR C O 1
ATOM 8609 N N . VAL C 1 415 ? 105.313 -89.827 -36.235 1.00 14.14 415 VAL C N 1
ATOM 8610 C CA . VAL C 1 415 ? 105.875 -89.905 -34.882 1.00 12.33 415 VAL C CA 1
ATOM 8611 C C . VAL C 1 415 ? 106.931 -88.829 -34.671 1.00 11.73 415 VAL C C 1
ATOM 8612 O O . VAL C 1 415 ? 106.937 -88.142 -33.653 1.00 15.82 415 VAL C O 1
ATOM 8616 N N . ARG C 1 416 ? 107.852 -88.684 -35.627 1.00 16.29 416 ARG C N 1
ATOM 8617 C CA . ARG C 1 416 ? 108.960 -87.733 -35.488 1.00 11.62 416 ARG C CA 1
ATOM 8618 C C . ARG C 1 416 ? 108.468 -86.288 -35.417 1.00 13.10 416 ARG C C 1
ATOM 8619 O O . ARG C 1 416 ? 108.960 -85.485 -34.609 1.00 12.21 416 ARG C O 1
ATOM 8627 N N . GLN C 1 417 ? 107.524 -85.929 -36.293 1.00 13.84 417 GLN C N 1
ATOM 8628 C CA . GLN C 1 417 ? 107.010 -84.568 -36.336 1.00 13.14 417 GLN C CA 1
ATOM 8629 C C . GLN C 1 417 ? 106.063 -84.286 -35.178 1.00 12.87 417 GLN C C 1
ATOM 8630 O O . GLN C 1 417 ? 106.045 -83.164 -34.674 1.00 11.70 417 GLN C O 1
ATOM 8636 N N . LEU C 1 418 ? 105.308 -85.295 -34.731 1.00 16.05 418 LEU C N 1
ATOM 8637 C CA . LEU C 1 418 ? 104.431 -85.157 -33.566 1.00 16.92 418 LEU C CA 1
ATOM 8638 C C . LEU C 1 418 ? 105.232 -84.905 -32.297 1.00 19.70 418 LEU C C 1
ATOM 8639 O O . LEU C 1 418 ? 104.881 -84.045 -31.481 1.00 10.93 418 LEU C O 1
ATOM 8644 N N . LEU C 1 419 ? 106.302 -85.660 -32.103 1.00 11.06 419 LEU C N 1
ATOM 8645 C CA . LEU C 1 419 ? 107.020 -85.646 -30.846 1.00 12.00 419 LEU C CA 1
ATOM 8646 C C . LEU C 1 419 ? 108.316 -84.871 -30.921 1.00 12.53 419 LEU C C 1
ATOM 8647 O O . LEU C 1 419 ? 109.069 -84.884 -29.951 1.00 14.31 419 LEU C O 1
ATOM 8652 N N . ASN C 1 420 ? 108.607 -84.220 -32.048 1.00 12.98 420 ASN C N 1
ATOM 8653 C CA A ASN C 1 420 ? 109.841 -83.448 -32.199 0.62 13.99 420 ASN C CA 1
ATOM 8654 C CA B ASN C 1 420 ? 109.837 -83.450 -32.217 0.38 14.10 420 ASN C CA 1
ATOM 8655 C C . ASN C 1 420 ? 111.061 -84.342 -32.007 1.00 13.18 420 ASN C C 1
ATOM 8656 O O . ASN C 1 420 ? 112.004 -83.988 -31.309 1.00 15.97 420 ASN C O 1
ATOM 8665 N N . LEU C 1 421 ? 111.019 -85.536 -32.596 1.00 13.68 421 LEU C N 1
ATOM 8666 C CA . LEU C 1 421 ? 112.119 -86.487 -32.556 1.00 13.92 421 LEU C CA 1
ATOM 8667 C C . LEU C 1 421 ? 112.815 -86.446 -33.909 1.00 15.84 421 LEU C C 1
ATOM 8668 O O . LEU C 1 421 ? 112.199 -86.110 -34.926 1.00 16.04 421 LEU C O 1
ATOM 8673 N N . ARG C 1 422 ? 114.113 -86.752 -33.915 1.00 16.10 422 ARG C N 1
ATOM 8674 C CA . ARG C 1 422 ? 114.926 -86.731 -35.120 1.00 14.99 422 ARG C CA 1
ATOM 8675 C C . ARG C 1 422 ? 115.323 -88.151 -35.538 1.00 15.70 422 ARG C C 1
ATOM 8676 O O . ARG C 1 422 ? 115.263 -89.096 -34.743 1.00 15.02 422 ARG C O 1
ATOM 8684 N N . PRO C 1 423 ? 115.757 -88.332 -36.783 1.00 14.02 423 PRO C N 1
ATOM 8685 C CA . PRO C 1 423 ? 116.329 -89.635 -37.182 1.00 15.45 423 PRO C CA 1
ATOM 8686 C C . PRO C 1 423 ? 117.687 -89.864 -36.541 1.00 15.86 423 PRO C C 1
ATOM 8687 O O . PRO C 1 423 ? 118.173 -88.982 -35.824 1.00 16.60 423 PRO C O 1
ATOM 8691 N N . SER C 1 424 ? 118.302 -91.027 -36.768 1.00 14.16 424 SER C N 1
ATOM 8692 C CA . SER C 1 424 ? 119.699 -91.208 -36.392 1.00 15.07 424 SER C CA 1
ATOM 8693 C C . SER C 1 424 ? 120.521 -90.042 -36.935 1.00 13.87 424 SER C C 1
ATOM 8694 O O . SER C 1 424 ? 120.405 -89.708 -38.120 1.00 14.15 424 SER C O 1
ATOM 8697 N N . PRO C 1 425 ? 121.356 -89.415 -36.127 1.00 15.59 425 PRO C N 1
ATOM 8698 C CA . PRO C 1 425 ? 122.042 -88.193 -36.590 1.00 14.78 425 PRO C CA 1
ATOM 8699 C C . PRO C 1 425 ? 122.800 -88.331 -37.910 1.00 17.27 425 PRO C C 1
ATOM 8700 O O . PRO C 1 425 ? 122.826 -87.376 -38.703 1.00 16.62 425 PRO C O 1
ATOM 8704 N N . GLU C 1 426 ? 123.431 -89.477 -38.175 1.00 13.82 426 GLU C N 1
ATOM 8705 C CA . GLU C 1 426 ? 124.135 -89.632 -39.450 1.00 16.16 426 GLU C CA 1
ATOM 8706 C C . GLU C 1 426 ? 123.154 -89.658 -40.622 1.00 16.55 426 GLU C C 1
ATOM 8707 O O . GLU C 1 426 ? 123.400 -89.058 -41.684 1.00 17.39 426 GLU C O 1
ATOM 8713 N N . PHE C 1 427 ? 122.051 -90.386 -40.454 1.00 16.03 427 PHE C N 1
ATOM 8714 C CA . PHE C 1 427 ? 121.039 -90.476 -41.490 1.00 14.37 427 PHE C CA 1
ATOM 8715 C C . PHE C 1 427 ? 120.288 -89.155 -41.646 1.00 15.95 427 PHE C C 1
ATOM 8716 O O . PHE C 1 427 ? 119.918 -88.781 -42.762 1.00 17.39 427 PHE C O 1
ATOM 8724 N N . GLU C 1 428 ? 120.041 -88.432 -40.543 1.00 16.42 428 GLU C N 1
ATOM 8725 C CA . GLU C 1 428 ? 119.426 -87.108 -40.661 1.00 15.35 428 GLU C CA 1
ATOM 8726 C C . GLU C 1 428 ? 120.266 -86.173 -41.530 1.00 17.24 428 GLU C C 1
ATOM 8727 O O . GLU C 1 428 ? 119.727 -85.412 -42.343 1.00 18.74 428 GLU C O 1
ATOM 8733 N N . ARG C 1 429 ? 121.593 -86.226 -41.396 1.00 16.21 429 ARG C N 1
ATOM 8734 C CA . ARG C 1 429 ? 122.431 -85.382 -42.240 1.00 17.90 429 ARG C CA 1
ATOM 8735 C C . ARG C 1 429 ? 122.261 -85.742 -43.711 1.00 17.66 429 ARG C C 1
ATOM 8736 O O . ARG C 1 429 ? 122.243 -84.857 -44.578 1.00 16.86 429 ARG C O 1
ATOM 8744 N N . TRP C 1 430 ? 122.122 -87.041 -44.013 1.00 16.73 430 TRP C N 1
ATOM 8745 C CA . TRP C 1 430 ? 121.957 -87.461 -45.401 1.00 17.76 430 TRP C CA 1
ATOM 8746 C C . TRP C 1 430 ? 120.608 -87.020 -45.956 1.00 18.86 430 TRP C C 1
ATOM 8747 O O . TRP C 1 430 ? 120.529 -86.595 -47.113 1.00 22.01 430 TRP C O 1
ATOM 8758 N N . LEU C 1 431 ? 119.540 -87.101 -45.152 1.00 15.28 431 LEU C N 1
ATOM 8759 C CA . LEU C 1 431 ? 118.225 -86.641 -45.594 1.00 15.23 431 LEU C CA 1
ATOM 8760 C C . LEU C 1 431 ? 118.215 -85.141 -45.820 1.00 19.63 431 LEU C C 1
ATOM 8761 O O . LEU C 1 431 ? 117.569 -84.652 -46.750 1.00 19.42 431 LEU C O 1
ATOM 8766 N N . GLU C 1 432 ? 118.920 -84.397 -44.974 1.00 17.05 432 GLU C N 1
ATOM 8767 C CA . GLU C 1 432 ? 119.081 -82.972 -45.218 1.00 17.11 432 GLU C CA 1
ATOM 8768 C C . GLU C 1 432 ? 119.759 -82.727 -46.552 1.00 20.45 432 GLU C C 1
ATOM 8769 O O . GLU C 1 432 ? 119.257 -81.959 -47.378 1.00 22.12 432 GLU C O 1
ATOM 8775 N N . SER C 1 433 ? 120.883 -83.404 -46.804 1.00 19.32 433 SER C N 1
ATOM 8776 C CA A SER C 1 433 ? 121.591 -83.213 -48.066 0.29 20.90 433 SER C CA 1
ATOM 8777 C CA B SER C 1 433 ? 121.580 -83.187 -48.064 0.71 20.78 433 SER C CA 1
ATOM 8778 C C . SER C 1 433 ? 120.769 -83.687 -49.257 1.00 21.67 433 SER C C 1
ATOM 8779 O O . SER C 1 433 ? 120.943 -83.183 -50.375 1.00 21.91 433 SER C O 1
ATOM 8784 N N . MET C 1 434 ? 119.880 -84.656 -49.052 1.00 20.95 434 MET C N 1
ATOM 8785 C CA . MET C 1 434 ? 119.025 -85.096 -50.143 1.00 22.77 434 MET C CA 1
ATOM 8786 C C . MET C 1 434 ? 117.861 -84.151 -50.398 1.00 22.19 434 MET C C 1
ATOM 8787 O O . MET C 1 434 ? 117.159 -84.318 -51.405 1.00 21.75 434 MET C O 1
ATOM 8792 N N . GLY C 1 435 ? 117.661 -83.147 -49.545 1.00 21.44 435 GLY C N 1
ATOM 8793 C CA . GLY C 1 435 ? 116.506 -82.280 -49.672 1.00 20.08 435 GLY C CA 1
ATOM 8794 C C . GLY C 1 435 ? 115.220 -82.878 -49.154 1.00 21.59 435 GLY C C 1
ATOM 8795 O O . GLY C 1 435 ? 114.149 -82.292 -49.367 1.00 21.64 435 GLY C O 1
ATOM 8796 N N . ILE C 1 436 ? 115.300 -84.021 -48.472 1.00 22.57 436 ILE C N 1
ATOM 8797 C CA . ILE C 1 436 ? 114.133 -84.714 -47.939 1.00 15.69 436 ILE C CA 1
ATOM 8798 C C . ILE C 1 436 ? 113.723 -84.184 -46.563 1.00 14.99 436 ILE C C 1
ATOM 8799 O O . ILE C 1 436 ? 112.538 -84.183 -46.221 1.00 14.72 436 ILE C O 1
ATOM 8804 N N . MET C 1 437 ? 114.672 -83.737 -45.748 1.00 14.74 437 MET C N 1
ATOM 8805 C CA . MET C 1 437 ? 114.334 -83.301 -44.400 1.00 19.07 437 MET C CA 1
ATOM 8806 C C . MET C 1 437 ? 114.945 -81.938 -44.114 1.00 17.59 437 MET C C 1
ATOM 8807 O O . MET C 1 437 ? 116.067 -81.649 -44.532 1.00 15.72 437 MET C O 1
ATOM 8812 N N . ALA C 1 438 ? 114.203 -81.108 -43.391 1.00 18.24 438 ALA C N 1
ATOM 8813 C CA . ALA C 1 438 ? 114.750 -79.875 -42.854 1.00 20.24 438 ALA C CA 1
ATOM 8814 C C . ALA C 1 438 ? 114.168 -79.678 -41.468 1.00 20.11 438 ALA C C 1
ATOM 8815 O O . ALA C 1 438 ? 112.948 -79.747 -41.293 1.00 20.37 438 ALA C O 1
ATOM 8817 N N . ASN C 1 439 ? 115.042 -79.494 -40.481 1.00 21.05 439 ASN C N 1
ATOM 8818 C CA . ASN C 1 439 ? 114.650 -79.372 -39.071 1.00 22.91 439 ASN C CA 1
ATOM 8819 C C . ASN C 1 439 ? 113.715 -80.491 -38.612 1.00 20.34 439 ASN C C 1
ATOM 8820 O O . ASN C 1 439 ? 112.682 -80.253 -37.984 1.00 19.95 439 ASN C O 1
ATOM 8825 N N . GLY C 1 440 ? 114.096 -81.731 -38.890 1.00 16.89 440 GLY C N 1
ATOM 8826 C CA . GLY C 1 440 ? 113.303 -82.844 -38.445 1.00 15.24 440 GLY C CA 1
ATOM 8827 C C . GLY C 1 440 ? 112.020 -83.062 -39.196 1.00 18.91 440 GLY C C 1
ATOM 8828 O O . GLY C 1 440 ? 111.313 -84.038 -38.896 1.00 21.25 440 GLY C O 1
ATOM 8829 N N . ARG C 1 441 ? 111.697 -82.213 -40.177 1.00 18.20 441 ARG C N 1
ATOM 8830 C CA . ARG C 1 441 ? 110.439 -82.307 -40.895 1.00 19.15 441 ARG C CA 1
ATOM 8831 C C . ARG C 1 441 ? 110.671 -82.602 -42.358 1.00 16.91 441 ARG C C 1
ATOM 8832 O O . ARG C 1 441 ? 111.620 -82.108 -42.981 1.00 16.89 441 ARG C O 1
ATOM 8840 N N . LEU C 1 442 ? 109.743 -83.370 -42.899 1.00 16.92 442 LEU C N 1
ATOM 8841 C CA . LEU C 1 442 ? 109.707 -83.581 -44.331 1.00 16.46 442 LEU C CA 1
ATOM 8842 C C . LEU C 1 442 ? 109.481 -82.263 -45.053 1.00 16.33 442 LEU C C 1
ATOM 8843 O O . LEU C 1 442 ? 108.553 -81.508 -44.734 1.00 16.45 442 LEU C O 1
ATOM 8848 N N . THR C 1 443 ? 110.331 -81.999 -46.036 1.00 14.44 443 THR C N 1
ATOM 8849 C CA . THR C 1 443 ? 110.154 -80.887 -46.938 1.00 15.99 443 THR C CA 1
ATOM 8850 C C . THR C 1 443 ? 108.939 -81.138 -47.821 1.00 17.01 443 THR C C 1
ATOM 8851 O O . THR C 1 443 ? 108.344 -82.224 -47.808 1.00 17.06 443 THR C O 1
ATOM 8855 N N . LYS C 1 444 ? 108.569 -80.132 -48.623 1.00 18.26 444 LYS C N 1
ATOM 8856 C CA . LYS C 1 444 ? 107.480 -80.331 -49.582 1.00 21.75 444 LYS C CA 1
ATOM 8857 C C . LYS C 1 444 ? 107.814 -81.433 -50.570 1.00 19.83 444 LYS C C 1
ATOM 8858 O O . LYS C 1 444 ? 106.943 -82.218 -50.946 1.00 21.78 444 LYS C O 1
ATOM 8864 N N . ARG C 1 445 ? 109.067 -81.529 -50.996 1.00 18.09 445 ARG C N 1
ATOM 8865 C CA . ARG C 1 445 ? 109.360 -82.523 -52.021 1.00 22.81 445 ARG C CA 1
ATOM 8866 C C . ARG C 1 445 ? 109.559 -83.943 -51.475 1.00 21.74 445 ARG C C 1
ATOM 8867 O O . ARG C 1 445 ? 109.776 -84.867 -52.271 1.00 21.40 445 ARG C O 1
ATOM 8875 N N . ALA C 1 446 ? 109.475 -84.156 -50.164 1.00 19.46 446 ALA C N 1
ATOM 8876 C CA . ALA C 1 446 ? 109.633 -85.489 -49.607 1.00 20.85 446 ALA C CA 1
ATOM 8877 C C . ALA C 1 446 ? 108.385 -86.329 -49.849 1.00 21.53 446 ALA C C 1
ATOM 8878 O O . ALA C 1 446 ? 107.324 -85.822 -50.218 1.00 16.60 446 ALA C O 1
ATOM 8880 N N . GLY C 1 447 ? 108.516 -87.635 -49.601 1.00 20.11 447 GLY C N 1
ATOM 8881 C CA . GLY C 1 447 ? 107.424 -88.563 -49.861 1.00 16.79 447 GLY C CA 1
ATOM 8882 C C . GLY C 1 447 ? 107.283 -88.980 -51.306 1.00 22.01 447 GLY C C 1
ATOM 8883 O O . GLY C 1 447 ? 106.300 -89.640 -51.663 1.00 24.15 447 GLY C O 1
ATOM 8884 N N . ASP C 1 448 ? 108.242 -88.619 -52.151 1.00 20.16 448 ASP C N 1
ATOM 8885 C CA . ASP C 1 448 ? 108.164 -88.815 -53.595 1.00 20.57 448 ASP C CA 1
ATOM 8886 C C . ASP C 1 448 ? 109.388 -89.609 -54.021 1.00 23.21 448 ASP C C 1
ATOM 8887 O O . ASP C 1 448 ? 110.488 -89.043 -54.145 1.00 23.07 448 ASP C O 1
ATOM 8892 N N . PRO C 1 449 ? 109.240 -90.915 -54.244 1.00 19.78 449 PRO C N 1
ATOM 8893 C CA . PRO C 1 449 ? 110.395 -91.729 -54.629 1.00 20.19 449 PRO C CA 1
ATOM 8894 C C . PRO C 1 449 ? 111.014 -91.304 -55.929 1.00 20.99 449 PRO C C 1
ATOM 8895 O O . PRO C 1 449 ? 112.187 -91.600 -56.145 1.00 23.26 449 PRO C O 1
ATOM 8899 N N . SER C 1 450 ? 110.285 -90.612 -56.810 1.00 24.58 450 SER C N 1
ATOM 8900 C CA . SER C 1 450 ? 110.894 -90.181 -58.069 1.00 24.33 450 SER C CA 1
ATOM 8901 C C . SER C 1 450 ? 111.975 -89.123 -57.858 1.00 23.86 450 SER C C 1
ATOM 8902 O O . SER C 1 450 ? 112.695 -88.786 -58.809 1.00 25.90 450 SER C O 1
ATOM 8905 N N . LEU C 1 451 ? 112.103 -88.599 -56.636 1.00 23.18 451 LEU C N 1
ATOM 8906 C CA . LEU C 1 451 ? 113.125 -87.600 -56.344 1.00 23.46 451 LEU C CA 1
ATOM 8907 C C . LEU C 1 451 ? 114.525 -88.160 -56.527 1.00 23.25 451 LEU C C 1
ATOM 8908 O O . LEU C 1 451 ? 115.467 -87.402 -56.788 1.00 23.40 451 LEU C O 1
ATOM 8913 N N . PHE C 1 452 ? 114.683 -89.478 -56.408 1.00 23.69 452 PHE C N 1
ATOM 8914 C CA . PHE C 1 452 ? 115.978 -90.124 -56.595 1.00 26.85 452 PHE C CA 1
ATOM 8915 C C . PHE C 1 452 ? 116.353 -90.321 -58.059 1.00 31.86 452 PHE C C 1
ATOM 8916 O O . PHE C 1 452 ? 117.462 -90.798 -58.344 1.00 31.65 452 PHE C O 1
ATOM 8924 N N . PHE C 1 453 ? 115.480 -89.969 -58.992 1.00 33.70 453 PHE C N 1
ATOM 8925 C CA . PHE C 1 453 ? 115.744 -90.250 -60.400 1.00 34.42 453 PHE C CA 1
ATOM 8926 C C . PHE C 1 453 ? 115.943 -88.992 -61.227 1.00 40.40 453 PHE C C 1
ATOM 8927 O O . PHE C 1 453 ? 116.207 -89.112 -62.425 1.00 44.93 453 PHE C O 1
ATOM 8936 N N . ALA D 2 44 ? 83.469 -91.152 -59.564 1.00 54.99 44 ALA D N 1
ATOM 8937 C CA . ALA D 2 44 ? 82.871 -92.478 -59.380 1.00 54.23 44 ALA D CA 1
ATOM 8938 C C . ALA D 2 44 ? 83.914 -93.618 -59.349 1.00 53.84 44 ALA D C 1
ATOM 8939 O O . ALA D 2 44 ? 84.317 -94.100 -60.407 1.00 57.41 44 ALA D O 1
ATOM 8941 N N . LEU D 2 45 ? 84.314 -94.089 -58.156 1.00 48.36 45 LEU D N 1
ATOM 8942 C CA . LEU D 2 45 ? 85.442 -95.018 -58.002 1.00 42.67 45 LEU D CA 1
ATOM 8943 C C . LEU D 2 45 ? 85.098 -96.233 -57.145 1.00 39.74 45 LEU D C 1
ATOM 8944 O O . LEU D 2 45 ? 84.588 -96.087 -56.033 1.00 41.34 45 LEU D O 1
ATOM 8949 N N . ASP D 2 46 ? 85.408 -97.425 -57.639 1.00 35.53 46 ASP D N 1
ATOM 8950 C CA . ASP D 2 46 ? 85.305 -98.660 -56.867 1.00 34.80 46 ASP D CA 1
ATOM 8951 C C . ASP D 2 46 ? 86.681 -98.944 -56.278 1.00 32.98 46 ASP D C 1
ATOM 8952 O O . ASP D 2 46 ? 87.627 -99.209 -57.023 1.00 34.05 46 ASP D O 1
ATOM 8957 N N . LEU D 2 47 ? 86.790 -98.905 -54.948 1.00 29.66 47 LEU D N 1
ATOM 8958 C CA . LEU D 2 47 ? 88.095 -99.039 -54.312 1.00 29.41 47 LEU D CA 1
ATOM 8959 C C . LEU D 2 47 ? 88.711 -100.411 -54.533 1.00 32.03 47 LEU D C 1
ATOM 8960 O O . LEU D 2 47 ? 89.914 -100.576 -54.295 1.00 27.95 47 LEU D O 1
ATOM 8965 N N . GLY D 2 48 ? 87.920 -101.393 -54.980 1.00 29.89 48 GLY D N 1
ATOM 8966 C CA . GLY D 2 48 ? 88.427 -102.682 -55.390 1.00 30.62 48 GLY D CA 1
ATOM 8967 C C . GLY D 2 48 ? 88.848 -102.775 -56.841 1.00 34.89 48 GLY D C 1
ATOM 8968 O O . GLY D 2 48 ? 89.308 -103.837 -57.271 1.00 35.25 48 GLY D O 1
ATOM 8969 N N . SER D 2 49 ? 88.709 -101.699 -57.613 1.00 31.43 49 SER D N 1
ATOM 8970 C CA . SER D 2 49 ? 89.042 -101.734 -59.027 1.00 32.35 49 SER D CA 1
ATOM 8971 C C . SER D 2 49 ? 90.556 -101.731 -59.250 1.00 34.64 49 SER D C 1
ATOM 8972 O O . SER D 2 49 ? 91.349 -101.349 -58.384 1.00 30.65 49 SER D O 1
ATOM 8975 N N . ALA D 2 50 ? 90.948 -102.164 -60.450 1.00 34.84 50 ALA D N 1
ATOM 8976 C CA . ALA D 2 50 ? 92.321 -101.983 -60.912 1.00 36.02 50 ALA D CA 1
ATOM 8977 C C . ALA D 2 50 ? 92.723 -100.514 -60.887 1.00 36.97 50 ALA D C 1
ATOM 8978 O O . ALA D 2 50 ? 93.833 -100.158 -60.472 1.00 35.39 50 ALA D O 1
ATOM 8980 N N . GLU D 2 51 ? 91.828 -99.648 -61.360 1.00 40.19 51 GLU D N 1
ATOM 8981 C CA . GLU D 2 51 ? 92.111 -98.222 -61.400 1.00 40.39 51 GLU D CA 1
ATOM 8982 C C . GLU D 2 51 ? 92.438 -97.688 -60.012 1.00 36.18 51 GLU D C 1
ATOM 8983 O O . GLU D 2 51 ? 93.397 -96.924 -59.848 1.00 32.19 51 GLU D O 1
ATOM 8989 N N . ALA D 2 52 ? 91.662 -98.092 -58.997 1.00 34.65 52 ALA D N 1
ATOM 8990 C CA . ALA D 2 52 ? 91.948 -97.661 -57.631 1.00 31.39 52 ALA D CA 1
ATOM 8991 C C . ALA D 2 52 ? 93.315 -98.150 -57.179 1.00 30.70 52 ALA D C 1
ATOM 8992 O O . ALA D 2 52 ? 94.067 -97.402 -56.543 1.00 28.98 52 ALA D O 1
ATOM 8994 N N . LYS D 2 53 ? 93.667 -99.394 -57.521 1.00 30.42 53 LYS D N 1
ATOM 8995 C CA . LYS D 2 53 ? 94.956 -99.933 -57.103 1.00 32.24 53 LYS D CA 1
ATOM 8996 C C . LYS D 2 53 ? 96.121 -99.244 -57.808 1.00 32.85 53 LYS D C 1
ATOM 8997 O O . LYS D 2 53 ? 97.223 -99.183 -57.260 1.00 34.66 53 LYS D O 1
ATOM 9003 N N . ALA D 2 54 ? 95.915 -98.755 -59.026 1.00 34.60 54 ALA D N 1
ATOM 9004 C CA . ALA D 2 54 ? 96.976 -98.126 -59.798 1.00 33.05 54 ALA D CA 1
ATOM 9005 C C . ALA D 2 54 ? 97.137 -96.645 -59.484 1.00 32.72 54 ALA D C 1
ATOM 9006 O O . ALA D 2 54 ? 98.012 -95.991 -60.066 1.00 34.49 54 ALA D O 1
ATOM 9008 N N . TRP D 2 55 ? 96.323 -96.106 -58.583 1.00 30.27 55 TRP D N 1
ATOM 9009 C CA . TRP D 2 55 ? 96.237 -94.662 -58.400 1.00 30.03 55 TRP D CA 1
ATOM 9010 C C . TRP D 2 55 ? 97.554 -94.086 -57.888 1.00 26.83 55 TRP D C 1
ATOM 9011 O O . TRP D 2 55 ? 98.113 -94.572 -56.901 1.00 25.44 55 TRP D O 1
ATOM 9022 N N . ILE D 2 56 ? 98.054 -93.051 -58.563 1.00 25.54 56 ILE D N 1
ATOM 9023 C CA . ILE D 2 56 ? 99.211 -92.295 -58.091 1.00 25.11 56 ILE D CA 1
ATOM 9024 C C . ILE D 2 56 ? 98.687 -91.039 -57.415 1.00 23.12 56 ILE D C 1
ATOM 9025 O O . ILE D 2 56 ? 97.920 -90.273 -58.013 1.00 27.89 56 ILE D O 1
ATOM 9030 N N . GLY D 2 57 ? 99.087 -90.833 -56.161 1.00 22.10 57 GLY D N 1
ATOM 9031 C CA . GLY D 2 57 ? 98.685 -89.663 -55.401 1.00 21.32 57 GLY D CA 1
ATOM 9032 C C . GLY D 2 57 ? 99.777 -88.684 -55.037 1.00 26.79 57 GLY D C 1
ATOM 9033 O O . GLY D 2 57 ? 99.495 -87.707 -54.329 1.00 24.01 57 GLY D O 1
ATOM 9034 N N . VAL D 2 58 ? 101.022 -88.907 -55.478 1.00 27.16 58 VAL D N 1
ATOM 9035 C CA . VAL D 2 58 ? 102.085 -87.937 -55.245 1.00 26.82 58 VAL D CA 1
ATOM 9036 C C . VAL D 2 58 ? 101.764 -86.656 -55.997 1.00 28.20 58 VAL D C 1
ATOM 9037 O O . VAL D 2 58 ? 101.469 -86.685 -57.192 1.00 29.03 58 VAL D O 1
ATOM 9041 N N . GLU D 2 59 ? 101.821 -85.527 -55.304 1.00 33.64 59 GLU D N 1
ATOM 9042 C CA . GLU D 2 59 ? 101.559 -84.236 -55.924 1.00 38.02 59 GLU D CA 1
ATOM 9043 C C . GLU D 2 59 ? 102.869 -83.589 -56.331 1.00 37.26 59 GLU D C 1
ATOM 9044 O O . GLU D 2 59 ? 103.878 -83.713 -55.626 1.00 34.95 59 GLU D O 1
ATOM 9050 N N . ASN D 2 60 ? 102.847 -82.922 -57.488 1.00 37.96 60 ASN D N 1
ATOM 9051 C CA . ASN D 2 60 ? 103.992 -82.196 -58.016 1.00 40.41 60 ASN D CA 1
ATOM 9052 C C . ASN D 2 60 ? 105.266 -83.068 -58.048 1.00 39.08 60 ASN D C 1
ATOM 9053 O O . ASN D 2 60 ? 106.325 -82.634 -57.587 1.00 38.52 60 ASN D O 1
ATOM 9058 N N . PRO D 2 61 ? 105.175 -84.276 -58.593 1.00 37.90 61 PRO D N 1
ATOM 9059 C CA . PRO D 2 61 ? 106.311 -85.196 -58.511 1.00 33.46 61 PRO D CA 1
ATOM 9060 C C . PRO D 2 61 ? 107.502 -84.686 -59.297 1.00 32.08 61 PRO D C 1
ATOM 9061 O O . PRO D 2 61 ? 107.366 -83.935 -60.264 1.00 32.55 61 PRO D O 1
ATOM 9065 N N . HIS D 2 62 ? 108.682 -85.112 -58.858 1.00 30.23 62 HIS D N 1
ATOM 9066 C CA . HIS D 2 62 ? 109.906 -84.768 -59.561 1.00 32.06 62 HIS D CA 1
ATOM 9067 C C . HIS D 2 62 ? 109.917 -85.363 -60.964 1.00 35.76 62 HIS D C 1
ATOM 9068 O O . HIS D 2 62 ? 110.337 -84.700 -61.920 1.00 40.08 62 HIS D O 1
ATOM 9075 N N . ARG D 2 63 ? 109.446 -86.612 -61.108 1.00 33.43 63 ARG D N 1
ATOM 9076 C CA . ARG D 2 63 ? 109.375 -87.308 -62.402 1.00 30.84 63 ARG D CA 1
ATOM 9077 C C . ARG D 2 63 ? 108.181 -88.264 -62.340 1.00 30.03 63 ARG D C 1
ATOM 9078 O O . ARG D 2 63 ? 108.313 -89.428 -61.939 1.00 28.20 63 ARG D O 1
ATOM 9086 N N . ALA D 2 64 ? 107.019 -87.768 -62.777 1.00 29.97 64 ALA D N 1
ATOM 9087 C CA . ALA D 2 64 ? 105.813 -88.587 -62.761 1.00 32.76 64 ALA D CA 1
ATOM 9088 C C . ALA D 2 64 ? 105.916 -89.820 -63.650 1.00 34.26 64 ALA D C 1
ATOM 9089 O O . ALA D 2 64 ? 105.196 -90.796 -63.418 1.00 36.65 64 ALA D O 1
ATOM 9091 N N . ASP D 2 65 ? 106.777 -89.800 -64.675 1.00 35.26 65 ASP D N 1
ATOM 9092 C CA . ASP D 2 65 ? 106.960 -90.995 -65.497 1.00 37.17 65 ASP D CA 1
ATOM 9093 C C . ASP D 2 65 ? 107.618 -92.108 -64.699 1.00 37.92 65 ASP D C 1
ATOM 9094 O O . ASP D 2 65 ? 107.253 -93.283 -64.834 1.00 39.16 65 ASP D O 1
ATOM 9099 N N . VAL D 2 66 ? 108.598 -91.751 -63.860 1.00 36.31 66 VAL D N 1
ATOM 9100 C CA . VAL D 2 66 ? 109.201 -92.709 -62.938 1.00 32.64 66 VAL D CA 1
ATOM 9101 C C . VAL D 2 66 ? 108.152 -93.258 -61.977 1.00 29.70 66 VAL D C 1
ATOM 9102 O O . VAL D 2 66 ? 108.140 -94.456 -61.669 1.00 28.88 66 VAL D O 1
ATOM 9106 N N . LEU D 2 67 ? 107.233 -92.404 -61.513 1.00 27.93 67 LEU D N 1
ATOM 9107 C CA . LEU D 2 67 ? 106.225 -92.878 -60.572 1.00 28.85 67 LEU D CA 1
ATOM 9108 C C . LEU D 2 67 ? 105.417 -94.029 -61.157 1.00 32.83 67 LEU D C 1
ATOM 9109 O O . LEU D 2 67 ? 105.194 -95.044 -60.487 1.00 34.21 67 LEU D O 1
ATOM 9114 N N . THR D 2 68 ? 104.954 -93.895 -62.404 1.00 35.56 68 THR D N 1
ATOM 9115 C CA . THR D 2 68 ? 104.157 -94.979 -62.979 1.00 35.01 68 THR D CA 1
ATOM 9116 C C . THR D 2 68 ? 105.001 -96.232 -63.174 1.00 34.79 68 THR D C 1
ATOM 9117 O O . THR D 2 68 ? 104.505 -97.345 -62.976 1.00 34.09 68 THR D O 1
ATOM 9121 N N . GLU D 2 69 ? 106.285 -96.071 -63.509 1.00 37.28 69 GLU D N 1
ATOM 9122 C CA . GLU D 2 69 ? 107.190 -97.216 -63.615 1.00 41.71 69 GLU D CA 1
ATOM 9123 C C . GLU D 2 69 ? 107.358 -97.921 -62.264 1.00 37.39 69 GLU D C 1
ATOM 9124 O O . GLU D 2 69 ? 107.278 -99.156 -62.181 1.00 34.02 69 GLU D O 1
ATOM 9130 N N . LEU D 2 70 ? 107.551 -97.156 -61.185 1.00 34.52 70 LEU D N 1
ATOM 9131 C CA . LEU D 2 70 ? 107.649 -97.773 -59.864 1.00 30.74 70 LEU D CA 1
ATOM 9132 C C . LEU D 2 70 ? 106.340 -98.458 -59.476 1.00 30.30 70 LEU D C 1
ATOM 9133 O O . LEU D 2 70 ? 106.355 -99.569 -58.934 1.00 28.22 70 LEU D O 1
ATOM 9138 N N . ARG D 2 71 ? 105.192 -97.823 -59.780 1.00 30.77 71 ARG D N 1
ATOM 9139 C CA . ARG D 2 71 ? 103.896 -98.383 -59.392 1.00 30.55 71 ARG D CA 1
ATOM 9140 C C . ARG D 2 71 ? 103.646 -99.732 -60.049 1.00 33.30 71 ARG D C 1
ATOM 9141 O O . ARG D 2 71 ? 103.121 -100.650 -59.411 1.00 36.26 71 ARG D O 1
ATOM 9149 N N . ARG D 2 72 ? 103.974 -99.872 -61.328 1.00 33.81 72 ARG D N 1
ATOM 9150 C CA A ARG D 2 72 ? 103.756 -101.156 -61.978 0.55 36.63 72 ARG D CA 1
ATOM 9151 C CA B ARG D 2 72 ? 103.756 -101.155 -61.978 0.45 36.67 72 ARG D CA 1
ATOM 9152 C C . ARG D 2 72 ? 104.853 -102.158 -61.663 1.00 36.55 72 ARG D C 1
ATOM 9153 O O . ARG D 2 72 ? 104.688 -103.348 -61.954 1.00 35.56 72 ARG D O 1
ATOM 9168 N N . SER D 2 73 ? 105.950 -101.713 -61.053 1.00 35.39 73 SER D N 1
ATOM 9169 C CA . SER D 2 73 ? 107.043 -102.612 -60.728 1.00 36.00 73 SER D CA 1
ATOM 9170 C C . SER D 2 73 ? 106.807 -103.385 -59.444 1.00 33.73 73 SER D C 1
ATOM 9171 O O . SER D 2 73 ? 107.594 -104.284 -59.141 1.00 32.99 73 SER D O 1
ATOM 9174 N N . THR D 2 74 ? 105.752 -103.075 -58.692 1.00 33.67 74 THR D N 1
ATOM 9175 C CA . THR D 2 74 ? 105.522 -103.757 -57.429 1.00 31.84 74 THR D CA 1
ATOM 9176 C C . THR D 2 74 ? 104.038 -103.858 -57.135 1.00 33.57 74 THR D C 1
ATOM 9177 O O . THR D 2 74 ? 103.241 -103.026 -57.572 1.00 34.13 74 THR D O 1
ATOM 9181 N N . VAL D 2 75 ? 103.686 -104.876 -56.348 1.00 31.67 75 VAL D N 1
ATOM 9182 C CA . VAL D 2 75 ? 102.347 -104.986 -55.785 1.00 30.20 75 VAL D CA 1
ATOM 9183 C C . VAL D 2 75 ? 102.212 -104.219 -54.473 1.00 29.44 75 VAL D C 1
ATOM 9184 O O . VAL D 2 75 ? 101.081 -103.946 -54.036 1.00 29.66 75 VAL D O 1
ATOM 9188 N N . ALA D 2 76 ? 103.324 -103.819 -53.848 1.00 25.07 76 ALA D N 1
ATOM 9189 C CA . ALA D 2 76 ? 103.251 -102.966 -52.665 1.00 29.95 76 ALA D CA 1
ATOM 9190 C C . ALA D 2 76 ? 102.570 -101.630 -52.987 1.00 28.39 76 ALA D C 1
ATOM 9191 O O . ALA D 2 76 ? 102.545 -101.168 -54.132 1.00 28.16 76 ALA D O 1
ATOM 9193 N N . ARG D 2 77 ? 102.032 -100.997 -51.942 1.00 26.85 77 ARG D N 1
ATOM 9194 C CA . ARG D 2 77 ? 101.184 -99.811 -52.088 1.00 28.35 77 ARG D CA 1
ATOM 9195 C C . ARG D 2 77 ? 102.022 -98.537 -52.167 1.00 27.68 77 ARG D C 1
ATOM 9196 O O . ARG D 2 77 ? 101.887 -97.611 -51.369 1.00 28.09 77 ARG D O 1
ATOM 9204 N N . VAL D 2 78 ? 102.883 -98.482 -53.172 1.00 27.65 78 VAL D N 1
ATOM 9205 C CA . VAL D 2 78 ? 103.797 -97.352 -53.283 1.00 25.05 78 VAL D CA 1
ATOM 9206 C C . VAL D 2 78 ? 103.104 -96.186 -53.990 1.00 26.95 78 VAL D C 1
ATOM 9207 O O . VAL D 2 78 ? 101.976 -96.322 -54.477 1.00 26.65 78 VAL D O 1
ATOM 9211 N N . CYS D 2 79 ? 103.758 -95.018 -54.002 1.00 25.55 79 CYS D N 1
ATOM 9212 C CA . CYS D 2 79 ? 103.391 -93.859 -54.820 1.00 23.87 79 CYS D CA 1
ATOM 9213 C C . CYS D 2 79 ? 102.021 -93.291 -54.490 1.00 22.25 79 CYS D C 1
ATOM 9214 O O . CYS D 2 79 ? 101.448 -92.599 -55.321 1.00 21.64 79 CYS D O 1
ATOM 9217 N N . THR D 2 80 ? 101.464 -93.527 -53.303 1.00 22.67 80 THR D N 1
ATOM 9218 C CA . THR D 2 80 ? 100.175 -92.918 -52.993 1.00 23.66 80 THR D CA 1
ATOM 9219 C C . THR D 2 80 ? 100.294 -91.513 -52.407 1.00 23.25 80 THR D C 1
ATOM 9220 O O . THR D 2 80 ? 99.260 -90.894 -52.134 1.00 23.14 80 THR D O 1
ATOM 9224 N N . GLY D 2 81 ? 101.512 -91.000 -52.187 1.00 20.35 81 GLY D N 1
ATOM 9225 C CA . GLY D 2 81 ? 101.656 -89.624 -51.735 1.00 19.72 81 GLY D CA 1
ATOM 9226 C C . GLY D 2 81 ? 101.351 -89.438 -50.258 1.00 19.28 81 GLY D C 1
ATOM 9227 O O . GLY D 2 81 ? 101.428 -90.369 -49.452 1.00 19.07 81 GLY D O 1
ATOM 9228 N N . ARG D 2 82 ? 101.005 -88.204 -49.894 1.00 17.29 82 ARG D N 1
ATOM 9229 C CA . ARG D 2 82 ? 100.806 -87.910 -48.489 1.00 16.53 82 ARG D CA 1
ATOM 9230 C C . ARG D 2 82 ? 99.997 -86.639 -48.329 1.00 22.12 82 ARG D C 1
ATOM 9231 O O . ARG D 2 82 ? 99.827 -85.860 -49.271 1.00 23.88 82 ARG D O 1
ATOM 9239 N N . ALA D 2 83 ? 99.495 -86.455 -47.111 1.00 18.93 83 ALA D N 1
ATOM 9240 C CA . ALA D 2 83 ? 98.906 -85.202 -46.642 1.00 17.48 83 ALA D CA 1
ATOM 9241 C C . ALA D 2 83 ? 99.664 -84.887 -45.356 1.00 17.98 83 ALA D C 1
ATOM 9242 O O . ALA D 2 83 ? 99.403 -85.507 -44.320 1.00 17.87 83 ALA D O 1
ATOM 9244 N N . GLY D 2 84 ? 100.608 -83.947 -45.418 1.00 16.79 84 GLY D N 1
ATOM 9245 C CA . GLY D 2 84 ? 101.578 -83.816 -44.354 1.00 18.71 84 GLY D CA 1
ATOM 9246 C C . GLY D 2 84 ? 102.281 -85.150 -44.229 1.00 14.02 84 GLY D C 1
ATOM 9247 O O . GLY D 2 84 ? 102.667 -85.729 -45.241 1.00 15.51 84 GLY D O 1
ATOM 9248 N N . PRO D 2 85 ? 102.430 -85.689 -43.023 1.00 14.24 85 PRO D N 1
ATOM 9249 C CA . PRO D 2 85 ? 103.039 -87.014 -42.864 1.00 15.50 85 PRO D CA 1
ATOM 9250 C C . PRO D 2 85 ? 102.044 -88.161 -42.860 1.00 15.30 85 PRO D C 1
ATOM 9251 O O . PRO D 2 85 ? 102.448 -89.289 -42.558 1.00 14.69 85 PRO D O 1
ATOM 9255 N N . ARG D 2 86 ? 100.751 -87.901 -43.181 1.00 16.58 86 ARG D N 1
ATOM 9256 C CA . ARG D 2 86 ? 99.697 -88.897 -43.105 1.00 15.40 86 ARG D CA 1
ATOM 9257 C C . ARG D 2 86 ? 99.334 -89.437 -44.484 1.00 18.26 86 ARG D C 1
ATOM 9258 O O . ARG D 2 86 ? 99.572 -88.790 -45.507 1.00 18.50 86 ARG D O 1
ATOM 9266 N N . PRO D 2 87 ? 98.741 -90.636 -44.550 1.00 19.40 87 PRO D N 1
ATOM 9267 C CA . PRO D 2 87 ? 98.247 -91.145 -45.834 1.00 16.93 87 PRO D CA 1
ATOM 9268 C C . PRO D 2 87 ? 97.209 -90.215 -46.438 1.00 18.83 87 PRO D C 1
ATOM 9269 O O . PRO D 2 87 ? 96.507 -89.493 -45.731 1.00 17.30 87 PRO D O 1
ATOM 9273 N N . ARG D 2 88 ? 97.116 -90.252 -47.761 1.00 17.44 88 ARG D N 1
ATOM 9274 C CA . ARG D 2 88 ? 96.045 -89.562 -48.451 1.00 17.82 88 ARG D CA 1
ATOM 9275 C C . ARG D 2 88 ? 94.733 -90.327 -48.274 1.00 21.51 88 ARG D C 1
ATOM 9276 O O . ARG D 2 88 ? 94.715 -91.529 -47.995 1.00 22.77 88 ARG D O 1
ATOM 9284 N N . THR D 2 89 ? 93.619 -89.611 -48.429 1.00 21.06 89 THR D N 1
ATOM 9285 C CA . THR D 2 89 ? 92.315 -90.185 -48.096 1.00 18.84 89 THR D CA 1
ATOM 9286 C C . THR D 2 89 ? 92.033 -91.435 -48.921 1.00 20.60 89 THR D C 1
ATOM 9287 O O . THR D 2 89 ? 91.606 -92.468 -48.395 1.00 21.90 89 THR D O 1
ATOM 9291 N N . GLN D 2 90 ? 92.275 -91.366 -50.222 1.00 22.57 90 GLN D N 1
ATOM 9292 C CA . GLN D 2 90 ? 91.947 -92.503 -51.067 1.00 23.54 90 GLN D CA 1
ATOM 9293 C C . GLN D 2 90 ? 92.741 -93.736 -50.667 1.00 22.78 90 GLN D C 1
ATOM 9294 O O . GLN D 2 90 ? 92.221 -94.855 -50.698 1.00 23.69 90 GLN D O 1
ATOM 9300 N N . ALA D 2 91 ? 94.008 -93.551 -50.301 1.00 22.38 91 ALA D N 1
ATOM 9301 C CA . ALA D 2 91 ? 94.852 -94.682 -49.945 1.00 22.80 91 ALA D CA 1
ATOM 9302 C C . ALA D 2 91 ? 94.387 -95.304 -48.645 1.00 24.80 91 ALA D C 1
ATOM 9303 O O . ALA D 2 91 ? 94.418 -96.533 -48.483 1.00 25.49 91 ALA D O 1
ATOM 9305 N N . LEU D 2 92 ? 93.985 -94.455 -47.694 1.00 23.52 92 LEU D N 1
ATOM 9306 C CA . LEU D 2 92 ? 93.418 -94.934 -46.440 1.00 23.08 92 LEU D CA 1
ATOM 9307 C C . LEU D 2 92 ? 92.102 -95.675 -46.685 1.00 26.14 92 LEU D C 1
ATOM 9308 O O . LEU D 2 92 ? 91.866 -96.739 -46.101 1.00 20.75 92 LEU D O 1
ATOM 9313 N N . LEU D 2 93 ? 91.246 -95.137 -47.568 1.00 20.89 93 LEU D N 1
ATOM 9314 C CA . LEU D 2 93 ? 89.985 -95.801 -47.890 1.00 21.82 93 LEU D CA 1
ATOM 9315 C C . LEU D 2 93 ? 90.231 -97.140 -48.563 1.00 22.71 93 LEU D C 1
ATOM 9316 O O . LEU D 2 93 ? 89.576 -98.136 -48.239 1.00 30.52 93 LEU D O 1
ATOM 9321 N N . ARG D 2 94 ? 91.176 -97.195 -49.497 1.00 22.84 94 ARG D N 1
ATOM 9322 C CA . ARG D 2 94 ? 91.406 -98.472 -50.162 1.00 27.59 94 ARG D CA 1
ATOM 9323 C C . ARG D 2 94 ? 92.020 -99.481 -49.209 1.00 26.38 94 ARG D C 1
ATOM 9324 O O . ARG D 2 94 ? 91.743 -100.686 -49.314 1.00 25.95 94 ARG D O 1
ATOM 9332 N N . PHE D 2 95 ? 92.846 -99.009 -48.276 1.00 24.06 95 PHE D N 1
ATOM 9333 C CA . PHE D 2 95 ? 93.388 -99.879 -47.237 1.00 22.29 95 PHE D CA 1
ATOM 9334 C C . PHE D 2 95 ? 92.270 -100.487 -46.386 1.00 22.66 95 PHE D C 1
ATOM 9335 O O . PHE D 2 95 ? 92.256 -101.694 -46.110 1.00 23.27 95 PHE D O 1
ATOM 9343 N N . LEU D 2 96 ? 91.336 -99.654 -45.934 1.00 22.65 96 LEU D N 1
ATOM 9344 C CA . LEU D 2 96 ? 90.242 -100.163 -45.117 1.00 23.50 96 LEU D CA 1
ATOM 9345 C C . LEU D 2 96 ? 89.336 -101.075 -45.922 1.00 24.03 96 LEU D C 1
ATOM 9346 O O . LEU D 2 96 ? 88.869 -102.093 -45.406 1.00 24.87 96 LEU D O 1
ATOM 9351 N N . ALA D 2 97 ? 89.073 -100.727 -47.184 1.00 28.53 97 ALA D N 1
ATOM 9352 C CA . ALA D 2 97 ? 88.260 -101.591 -48.031 1.00 25.79 97 ALA D CA 1
ATOM 9353 C C . ALA D 2 97 ? 88.900 -102.956 -48.179 1.00 26.42 97 ALA D C 1
ATOM 9354 O O . ALA D 2 97 ? 88.243 -103.984 -47.999 1.00 27.32 97 ALA D O 1
ATOM 9356 N N . ASP D 2 98 ? 90.200 -102.992 -48.480 1.00 25.99 98 ASP D N 1
ATOM 9357 C CA . ASP D 2 98 ? 90.859 -104.285 -48.583 1.00 26.58 98 ASP D CA 1
ATOM 9358 C C . ASP D 2 98 ? 90.828 -105.029 -47.258 1.00 26.45 98 ASP D C 1
ATOM 9359 O O . ASP D 2 98 ? 90.720 -106.261 -47.238 1.00 27.33 98 ASP D O 1
ATOM 9364 N N . HIS D 2 99 ? 90.907 -104.305 -46.141 1.00 25.43 99 HIS D N 1
ATOM 9365 C CA . HIS D 2 99 ? 90.898 -104.986 -44.854 1.00 28.12 99 HIS D CA 1
ATOM 9366 C C . HIS D 2 99 ? 89.556 -105.631 -44.569 1.00 26.31 99 HIS D C 1
ATOM 9367 O O . HIS D 2 99 ? 89.508 -106.727 -44.005 1.00 31.20 99 HIS D O 1
ATOM 9374 N N . SER D 2 100 ? 88.458 -104.960 -44.917 1.00 26.52 100 SER D N 1
ATOM 9375 C CA . SER D 2 100 ? 87.139 -105.554 -44.700 1.00 33.09 100 SER D CA 1
ATOM 9376 C C . SER D 2 100 ? 87.004 -106.880 -45.442 1.00 35.80 100 SER D C 1
ATOM 9377 O O . SER D 2 100 ? 86.437 -107.850 -44.920 1.00 36.81 100 SER D O 1
ATOM 9380 N N . ARG D 2 101 ? 87.564 -106.948 -46.648 1.00 36.02 101 ARG D N 1
ATOM 9381 C CA . ARG D 2 101 ? 87.537 -108.170 -47.440 1.00 36.97 101 ARG D CA 1
ATOM 9382 C C . ARG D 2 101 ? 88.482 -109.220 -46.870 1.00 35.99 101 ARG D C 1
ATOM 9383 O O . ARG D 2 101 ? 88.133 -110.400 -46.781 1.00 33.51 101 ARG D O 1
ATOM 9391 N N . SER D 2 102 ? 89.691 -108.810 -46.489 1.00 33.49 102 SER D N 1
ATOM 9392 C CA . SER D 2 102 ? 90.652 -109.758 -45.932 1.00 29.34 102 SER D CA 1
ATOM 9393 C C . SER D 2 102 ? 90.072 -110.477 -44.718 1.00 33.65 102 SER D C 1
ATOM 9394 O O . SER D 2 102 ? 90.181 -111.702 -44.591 1.00 30.57 102 SER D O 1
ATOM 9397 N N . LYS D 2 103 ? 89.435 -109.724 -43.816 1.00 29.09 103 LYS D N 1
ATOM 9398 C CA . LYS D 2 103 ? 88.878 -110.329 -42.610 1.00 37.60 103 LYS D CA 1
ATOM 9399 C C . LYS D 2 103 ? 87.870 -111.417 -42.953 1.00 39.82 103 LYS D C 1
ATOM 9400 O O . LYS D 2 103 ? 87.844 -112.473 -42.310 1.00 40.85 103 LYS D O 1
ATOM 9406 N N . ASP D 2 104 ? 87.018 -111.167 -43.950 1.00 39.62 104 ASP D N 1
ATOM 9407 C CA . ASP D 2 104 ? 86.033 -112.165 -44.358 1.00 42.26 104 ASP D CA 1
ATOM 9408 C C . ASP D 2 104 ? 86.701 -113.468 -44.786 1.00 43.12 104 ASP D C 1
ATOM 9409 O O . ASP D 2 104 ? 86.189 -114.556 -44.502 1.00 44.16 104 ASP D O 1
ATOM 9414 N N . THR D 2 105 ? 87.862 -113.379 -45.448 1.00 43.06 105 THR D N 1
ATOM 9415 C CA . THR D 2 105 ? 88.528 -114.583 -45.944 1.00 42.26 105 THR D CA 1
ATOM 9416 C C . THR D 2 105 ? 88.995 -115.481 -44.818 1.00 43.04 105 THR D C 1
ATOM 9417 O O . THR D 2 105 ? 89.138 -116.691 -45.017 1.00 46.00 105 THR D O 1
ATOM 9421 N N . VAL D 2 106 ? 89.240 -114.909 -43.641 1.00 40.85 106 VAL D N 1
ATOM 9422 C CA . VAL D 2 106 ? 89.748 -115.690 -42.519 1.00 40.23 106 VAL D CA 1
ATOM 9423 C C . VAL D 2 106 ? 88.752 -116.771 -42.125 1.00 43.67 106 VAL D C 1
ATOM 9424 O O . VAL D 2 106 ? 89.128 -117.913 -41.828 1.00 45.45 106 VAL D O 1
ATOM 9428 N N . LEU D 2 107 ? 87.471 -116.440 -42.128 1.00 47.54 107 LEU D N 1
ATOM 9429 C CA . LEU D 2 107 ? 86.472 -117.353 -41.588 1.00 51.10 107 LEU D CA 1
ATOM 9430 C C . LEU D 2 107 ? 85.812 -118.244 -42.628 1.00 51.03 107 LEU D C 1
ATOM 9431 O O . LEU D 2 107 ? 85.076 -119.170 -42.255 1.00 50.39 107 LEU D O 1
ATOM 9436 N N . LYS D 2 108 ? 86.053 -118.001 -43.909 1.00 50.66 108 LYS D N 1
ATOM 9437 C CA . LYS D 2 108 ? 85.385 -118.801 -44.911 1.00 53.39 108 LYS D CA 1
ATOM 9438 C C . LYS D 2 108 ? 86.000 -120.191 -44.972 1.00 54.67 108 LYS D C 1
ATOM 9439 O O . LYS D 2 108 ? 87.190 -120.395 -44.710 1.00 53.45 108 LYS D O 1
ATOM 9445 N N . GLU D 2 109 ? 85.156 -121.156 -45.301 1.00 58.11 109 GLU D N 1
ATOM 9446 C CA . GLU D 2 109 ? 85.547 -122.551 -45.327 1.00 61.32 109 GLU D CA 1
ATOM 9447 C C . GLU D 2 109 ? 85.168 -123.161 -46.663 1.00 63.96 109 GLU D C 1
ATOM 9448 O O . GLU D 2 109 ? 84.193 -122.756 -47.301 1.00 63.28 109 GLU D O 1
ATOM 9454 N N . VAL D 2 110 ? 85.956 -124.136 -47.081 1.00 67.57 110 VAL D N 1
ATOM 9455 C CA . VAL D 2 110 ? 85.674 -124.835 -48.335 1.00 72.65 110 VAL D CA 1
ATOM 9456 C C . VAL D 2 110 ? 84.606 -125.893 -48.073 1.00 74.97 110 VAL D C 1
ATOM 9457 O O . VAL D 2 110 ? 84.755 -126.683 -47.134 1.00 74.56 110 VAL D O 1
ATOM 9461 N N . PRO D 2 111 ? 83.511 -125.917 -48.836 1.00 78.37 111 PRO D N 1
ATOM 9462 C CA . PRO D 2 111 ? 82.458 -126.915 -48.592 1.00 80.95 111 PRO D CA 1
ATOM 9463 C C . PRO D 2 111 ? 82.969 -128.337 -48.763 1.00 82.72 111 PRO D C 1
ATOM 9464 O O . PRO D 2 111 ? 83.828 -128.614 -49.603 1.00 82.01 111 PRO D O 1
ATOM 9468 N N . GLU D 2 112 ? 82.423 -129.252 -47.949 1.00 84.93 112 GLU D N 1
ATOM 9469 C CA . GLU D 2 112 ? 82.755 -130.666 -48.105 1.00 86.92 112 GLU D CA 1
ATOM 9470 C C . GLU D 2 112 ? 82.389 -131.160 -49.493 1.00 86.04 112 GLU D C 1
ATOM 9471 O O . GLU D 2 112 ? 82.965 -132.146 -49.968 1.00 85.11 112 GLU D O 1
ATOM 9477 N N . GLU D 2 113 ? 81.452 -130.464 -50.146 1.00 86.15 113 GLU D N 1
ATOM 9478 C CA . GLU D 2 113 ? 81.063 -130.758 -51.522 1.00 87.78 113 GLU D CA 1
ATOM 9479 C C . GLU D 2 113 ? 82.234 -130.575 -52.481 1.00 82.35 113 GLU D C 1
ATOM 9480 O O . GLU D 2 113 ? 82.524 -131.453 -53.305 1.00 82.40 113 GLU D O 1
ATOM 9486 N N . TRP D 2 114 ? 82.908 -129.425 -52.394 1.00 75.73 114 TRP D N 1
ATOM 9487 C CA . TRP D 2 114 ? 84.056 -129.164 -53.255 1.00 68.32 114 TRP D CA 1
ATOM 9488 C C . TRP D 2 114 ? 85.116 -130.241 -53.101 1.00 63.47 114 TRP D C 1
ATOM 9489 O O . TRP D 2 114 ? 85.689 -130.700 -54.093 1.00 62.17 114 TRP D O 1
ATOM 9500 N N . VAL D 2 115 ? 85.391 -130.660 -51.864 1.00 62.31 115 VAL D N 1
ATOM 9501 C CA . VAL D 2 115 ? 86.463 -131.632 -51.658 1.00 64.16 115 VAL D CA 1
ATOM 9502 C C . VAL D 2 115 ? 86.076 -132.978 -52.248 1.00 65.77 115 VAL D C 1
ATOM 9503 O O . VAL D 2 115 ? 86.945 -133.742 -52.691 1.00 65.98 115 VAL D O 1
ATOM 9507 N N . LYS D 2 116 ? 84.776 -133.281 -52.287 1.00 65.86 116 LYS D N 1
ATOM 9508 C CA . LYS D 2 116 ? 84.313 -134.498 -52.942 1.00 67.78 116 LYS D CA 1
ATOM 9509 C C . LYS D 2 116 ? 84.376 -134.354 -54.459 1.00 66.92 116 LYS D C 1
ATOM 9510 O O . LYS D 2 116 ? 84.860 -135.253 -55.154 1.00 66.63 116 LYS D O 1
ATOM 9516 N N . ALA D 2 117 ? 83.906 -133.219 -54.992 1.00 66.17 117 ALA D N 1
ATOM 9517 C CA . ALA D 2 117 ? 83.963 -132.991 -56.434 1.00 67.32 117 ALA D CA 1
ATOM 9518 C C . ALA D 2 117 ? 85.384 -133.071 -56.980 1.00 68.52 117 ALA D C 1
ATOM 9519 O O . ALA D 2 117 ? 85.561 -133.227 -58.196 1.00 70.39 117 ALA D O 1
ATOM 9521 N N . GLN D 2 118 ? 86.392 -132.956 -56.114 1.00 68.00 118 GLN D N 1
ATOM 9522 C CA . GLN D 2 118 ? 87.767 -133.288 -56.451 1.00 69.07 118 GLN D CA 1
ATOM 9523 C C . GLN D 2 118 ? 88.126 -134.713 -56.057 1.00 72.70 118 GLN D C 1
ATOM 9524 O O . GLN D 2 118 ? 89.313 -135.060 -56.050 1.00 72.83 118 GLN D O 1
ATOM 9530 N N . GLY D 2 119 ? 87.137 -135.537 -55.721 1.00 75.30 119 GLY D N 1
ATOM 9531 C CA . GLY D 2 119 ? 87.390 -136.940 -55.413 1.00 77.19 119 GLY D CA 1
ATOM 9532 C C . GLY D 2 119 ? 88.387 -137.171 -54.298 1.00 75.99 119 GLY D C 1
ATOM 9533 O O . GLY D 2 119 ? 89.276 -138.025 -54.429 1.00 75.56 119 GLY D O 1
ATOM 9534 N N . LEU D 2 120 ? 88.258 -136.430 -53.199 1.00 74.40 120 LEU D N 1
ATOM 9535 C CA . LEU D 2 120 ? 89.191 -136.503 -52.084 1.00 72.08 120 LEU D CA 1
ATOM 9536 C C . LEU D 2 120 ? 88.511 -136.993 -50.810 1.00 73.76 120 LEU D C 1
ATOM 9537 O O . LEU D 2 120 ? 87.372 -136.611 -50.506 1.00 74.41 120 LEU D O 1
ATOM 9542 N N . LEU D 2 121 ? 89.229 -137.834 -50.067 1.00 74.16 121 LEU D N 1
ATOM 9543 C CA . LEU D 2 121 ? 88.809 -138.238 -48.730 1.00 75.83 121 LEU D CA 1
ATOM 9544 C C . LEU D 2 121 ? 89.066 -137.102 -47.742 1.00 76.04 121 LEU D C 1
ATOM 9545 O O . LEU D 2 121 ? 90.220 -136.704 -47.545 1.00 76.01 121 LEU D O 1
ATOM 9550 N N . GLU D 2 122 ? 88.008 -136.580 -47.109 1.00 75.23 122 GLU D N 1
ATOM 9551 C CA . GLU D 2 122 ? 88.159 -135.506 -46.130 1.00 72.05 122 GLU D CA 1
ATOM 9552 C C . GLU D 2 122 ? 88.142 -136.059 -44.707 1.00 73.81 122 GLU D C 1
ATOM 9553 O O . GLU D 2 122 ? 87.131 -136.613 -44.258 1.00 75.51 122 GLU D O 1
ATOM 9559 N N . VAL D 2 123 ? 89.253 -135.863 -43.999 1.00 73.78 123 VAL D N 1
ATOM 9560 C CA . VAL D 2 123 ? 89.376 -136.163 -42.579 1.00 73.19 123 VAL D CA 1
ATOM 9561 C C . VAL D 2 123 ? 89.621 -134.838 -41.847 1.00 68.46 123 VAL D C 1
ATOM 9562 O O . VAL D 2 123 ? 89.824 -133.795 -42.469 1.00 66.82 123 VAL D O 1
ATOM 9566 N N . ARG D 2 124 ? 89.588 -134.872 -40.511 1.00 64.73 124 ARG D N 1
ATOM 9567 C CA A ARG D 2 124 ? 89.696 -133.645 -39.728 0.53 60.70 124 ARG D CA 1
ATOM 9568 C CA B ARG D 2 124 ? 89.766 -133.637 -39.764 0.47 60.64 124 ARG D CA 1
ATOM 9569 C C . ARG D 2 124 ? 90.487 -133.892 -38.447 1.00 59.30 124 ARG D C 1
ATOM 9570 O O . ARG D 2 124 ? 90.568 -135.020 -37.951 1.00 59.28 124 ARG D O 1
ATOM 9585 N N . SER D 2 125 ? 91.051 -132.806 -37.907 1.00 56.19 125 SER D N 1
ATOM 9586 C CA . SER D 2 125 ? 91.834 -132.822 -36.679 1.00 55.31 125 SER D CA 1
ATOM 9587 C C . SER D 2 125 ? 90.902 -132.773 -35.470 1.00 58.78 125 SER D C 1
ATOM 9588 O O . SER D 2 125 ? 89.685 -132.953 -35.582 1.00 63.85 125 SER D O 1
ATOM 9591 N N . GLU D 2 126 ? 91.462 -132.534 -34.283 1.00 56.29 126 GLU D N 1
ATOM 9592 C CA . GLU D 2 126 ? 90.615 -132.502 -33.099 1.00 57.80 126 GLU D CA 1
ATOM 9593 C C . GLU D 2 126 ? 89.697 -131.291 -33.074 1.00 57.77 126 GLU D C 1
ATOM 9594 O O . GLU D 2 126 ? 88.651 -131.332 -32.414 1.00 59.40 126 GLU D O 1
ATOM 9600 N N . ILE D 2 127 ? 90.047 -130.234 -33.804 1.00 57.21 127 ILE D N 1
ATOM 9601 C CA . ILE D 2 127 ? 89.192 -129.058 -33.875 1.00 57.68 127 ILE D CA 1
ATOM 9602 C C . ILE D 2 127 ? 87.864 -129.434 -34.524 1.00 62.38 127 ILE D C 1
ATOM 9603 O O . ILE D 2 127 ? 87.807 -130.271 -35.433 1.00 64.53 127 ILE D O 1
ATOM 9608 N N . SER D 2 128 ? 86.781 -128.814 -34.060 1.00 64.28 128 SER D N 1
ATOM 9609 C CA . SER D 2 128 ? 85.478 -129.056 -34.652 1.00 68.82 128 SER D CA 1
ATOM 9610 C C . SER D 2 128 ? 84.959 -127.909 -35.518 1.00 68.20 128 SER D C 1
ATOM 9611 O O . SER D 2 128 ? 84.065 -128.146 -36.339 1.00 69.91 128 SER D O 1
ATOM 9614 N N . ASP D 2 129 ? 85.487 -126.688 -35.371 1.00 63.83 129 ASP D N 1
ATOM 9615 C CA . ASP D 2 129 ? 85.009 -125.548 -36.158 1.00 60.96 129 ASP D CA 1
ATOM 9616 C C . ASP D 2 129 ? 86.107 -124.489 -36.284 1.00 55.75 129 ASP D C 1
ATOM 9617 O O . ASP D 2 129 ? 87.166 -124.583 -35.664 1.00 50.97 129 ASP D O 1
ATOM 9622 N N . LYS D 2 130 ? 85.810 -123.446 -37.075 1.00 55.73 130 LYS D N 1
ATOM 9623 C CA . LYS D 2 130 ? 86.770 -122.398 -37.434 1.00 55.98 130 LYS D CA 1
ATOM 9624 C C . LYS D 2 130 ? 87.139 -121.480 -36.273 1.00 55.47 130 LYS D C 1
ATOM 9625 O O . LYS D 2 130 ? 88.206 -120.852 -36.309 1.00 54.81 130 LYS D O 1
ATOM 9631 N N . ASN D 2 131 ? 86.267 -121.342 -35.277 1.00 55.39 131 ASN D N 1
ATOM 9632 C CA . ASN D 2 131 ? 86.576 -120.482 -34.142 1.00 54.53 131 ASN D CA 1
ATOM 9633 C C . ASN D 2 131 ? 87.567 -121.150 -33.203 1.00 52.43 131 ASN D C 1
ATOM 9634 O O . ASN D 2 131 ? 88.560 -120.540 -32.788 1.00 48.82 131 ASN D O 1
ATOM 9639 N N . LEU D 2 132 ? 87.298 -122.405 -32.854 1.00 51.33 132 LEU D N 1
ATOM 9640 C CA . LEU D 2 132 ? 88.249 -123.167 -32.062 1.00 50.11 132 LEU D CA 1
ATOM 9641 C C . LEU D 2 132 ? 89.573 -123.294 -32.794 1.00 47.88 132 LEU D C 1
ATOM 9642 O O . LEU D 2 132 ? 90.644 -123.250 -32.174 1.00 46.08 132 LEU D O 1
ATOM 9647 N N . TYR D 2 133 ? 89.517 -123.451 -34.119 1.00 47.11 133 TYR D N 1
ATOM 9648 C CA . TYR D 2 133 ? 90.743 -123.544 -34.900 1.00 45.99 133 TYR D CA 1
ATOM 9649 C C . TYR D 2 133 ? 91.654 -122.368 -34.609 1.00 46.11 133 TYR D C 1
ATOM 9650 O O . TYR D 2 133 ? 92.862 -122.537 -34.407 1.00 47.72 133 TYR D O 1
ATOM 9659 N N . LEU D 2 134 ? 91.091 -121.161 -34.586 1.00 43.95 134 LEU D N 1
ATOM 9660 C CA . LEU D 2 134 ? 91.925 -119.982 -34.433 1.00 42.87 134 LEU D CA 1
ATOM 9661 C C . LEU D 2 134 ? 92.517 -119.858 -33.043 1.00 42.94 134 LEU D C 1
ATOM 9662 O O . LEU D 2 134 ? 93.522 -119.160 -32.882 1.00 45.01 134 LEU D O 1
ATOM 9667 N N . THR D 2 135 ? 91.940 -120.511 -32.036 1.00 42.15 135 THR D N 1
ATOM 9668 C CA . THR D 2 135 ? 92.500 -120.369 -30.700 1.00 41.35 135 THR D CA 1
ATOM 9669 C C . THR D 2 135 ? 93.311 -121.570 -30.232 1.00 42.42 135 THR D C 1
ATOM 9670 O O . THR D 2 135 ? 94.160 -121.405 -29.352 1.00 45.09 135 THR D O 1
ATOM 9674 N N . ARG D 2 136 ? 93.130 -122.754 -30.817 1.00 41.00 136 ARG D N 1
ATOM 9675 C CA . ARG D 2 136 ? 93.739 -123.976 -30.298 1.00 41.15 136 ARG D CA 1
ATOM 9676 C C . ARG D 2 136 ? 94.662 -124.611 -31.330 1.00 41.04 136 ARG D C 1
ATOM 9677 O O . ARG D 2 136 ? 94.350 -125.675 -31.881 1.00 42.77 136 ARG D O 1
ATOM 9685 N N . PRO D 2 137 ? 95.821 -123.997 -31.595 1.00 40.58 137 PRO D N 1
ATOM 9686 C CA . PRO D 2 137 ? 96.800 -124.629 -32.497 1.00 43.44 137 PRO D CA 1
ATOM 9687 C C . PRO D 2 137 ? 97.242 -126.009 -32.045 1.00 47.12 137 PRO D C 1
ATOM 9688 O O . PRO D 2 137 ? 97.647 -126.828 -32.879 1.00 49.60 137 PRO D O 1
ATOM 9692 N N . ASP D 2 138 ? 97.207 -126.282 -30.740 1.00 47.85 138 ASP D N 1
ATOM 9693 C CA . ASP D 2 138 ? 97.613 -127.593 -30.247 1.00 48.91 138 ASP D CA 1
ATOM 9694 C C . ASP D 2 138 ? 96.683 -128.691 -30.751 1.00 50.47 138 ASP D C 1
ATOM 9695 O O . ASP D 2 138 ? 97.125 -129.818 -30.997 1.00 52.65 138 ASP D O 1
ATOM 9700 N N . MET D 2 139 ? 95.402 -128.387 -30.919 1.00 50.53 139 MET D N 1
ATOM 9701 C CA . MET D 2 139 ? 94.441 -129.381 -31.375 1.00 51.83 139 MET D CA 1
ATOM 9702 C C . MET D 2 139 ? 94.418 -129.536 -32.887 1.00 52.18 139 MET D C 1
ATOM 9703 O O . MET D 2 139 ? 94.079 -130.615 -33.393 1.00 55.45 139 MET D O 1
ATOM 9708 N N . GLY D 2 140 ? 94.722 -128.469 -33.618 1.00 48.67 140 GLY D N 1
ATOM 9709 C CA . GLY D 2 140 ? 94.883 -128.571 -35.049 1.00 46.97 140 GLY D CA 1
ATOM 9710 C C . GLY D 2 140 ? 96.143 -129.283 -35.478 1.00 46.48 140 GLY D C 1
ATOM 9711 O O . GLY D 2 140 ? 96.257 -129.631 -36.658 1.00 47.05 140 GLY D O 1
ATOM 9712 N N . ARG D 2 141 ? 97.091 -129.506 -34.557 1.00 46.50 141 ARG D N 1
ATOM 9713 C CA . ARG D 2 141 ? 98.285 -130.298 -34.838 1.00 47.68 141 ARG D CA 1
ATOM 9714 C C . ARG D 2 141 ? 98.071 -131.796 -34.632 1.00 53.84 141 ARG D C 1
ATOM 9715 O O . ARG D 2 141 ? 99.020 -132.573 -34.818 1.00 53.91 141 ARG D O 1
ATOM 9723 N N . ARG D 2 142 ? 96.864 -132.220 -34.254 1.00 58.22 142 ARG D N 1
ATOM 9724 C CA . ARG D 2 142 ? 96.583 -133.603 -33.887 1.00 64.25 142 ARG D CA 1
ATOM 9725 C C . ARG D 2 142 ? 95.296 -134.068 -34.560 1.00 64.06 142 ARG D C 1
ATOM 9726 O O . ARG D 2 142 ? 94.310 -133.324 -34.620 1.00 61.07 142 ARG D O 1
ATOM 9734 N N . LEU D 2 143 ? 95.312 -135.312 -35.050 1.00 65.78 143 LEU D N 1
ATOM 9735 C CA . LEU D 2 143 ? 94.156 -135.920 -35.706 1.00 64.04 143 LEU D CA 1
ATOM 9736 C C . LEU D 2 143 ? 93.143 -136.425 -34.681 1.00 63.66 143 LEU D C 1
ATOM 9737 O O . LEU D 2 143 ? 93.514 -136.918 -33.611 1.00 62.34 143 LEU D O 1
ATOM 9742 N N . CYS D 2 144 ? 91.859 -136.321 -35.015 1.00 66.30 144 CYS D N 1
ATOM 9743 C CA . CYS D 2 144 ? 90.844 -136.899 -34.145 1.00 72.69 144 CYS D CA 1
ATOM 9744 C C . CYS D 2 144 ? 90.948 -138.430 -34.162 1.00 79.49 144 CYS D C 1
ATOM 9745 O O . CYS D 2 144 ? 91.769 -139.025 -34.867 1.00 78.05 144 CYS D O 1
ATOM 9748 N N . ALA D 2 145 ? 90.106 -139.082 -33.358 1.00 90.06 145 ALA D N 1
ATOM 9749 C CA . ALA D 2 145 ? 90.192 -140.535 -33.215 1.00 94.99 145 ALA D CA 1
ATOM 9750 C C . ALA D 2 145 ? 89.798 -141.249 -34.505 1.00 97.27 145 ALA D C 1
ATOM 9751 O O . ALA D 2 145 ? 90.480 -142.188 -34.943 1.00 98.80 145 ALA D O 1
ATOM 9753 N N . GLU D 2 146 ? 88.684 -140.829 -35.115 1.00 91.86 146 GLU D N 1
ATOM 9754 C CA . GLU D 2 146 ? 88.266 -141.404 -36.390 1.00 87.52 146 GLU D CA 1
ATOM 9755 C C . GLU D 2 146 ? 89.270 -141.106 -37.485 1.00 82.19 146 GLU D C 1
ATOM 9756 O O . GLU D 2 146 ? 89.357 -141.848 -38.468 1.00 81.63 146 GLU D O 1
ATOM 9762 N N . ALA D 2 147 ? 90.021 -140.019 -37.336 1.00 79.28 147 ALA D N 1
ATOM 9763 C CA . ALA D 2 147 ? 90.999 -139.643 -38.346 1.00 76.87 147 ALA D CA 1
ATOM 9764 C C . ALA D 2 147 ? 92.066 -140.716 -38.506 1.00 77.07 147 ALA D C 1
ATOM 9765 O O . ALA D 2 147 ? 92.356 -141.158 -39.623 1.00 75.91 147 ALA D O 1
ATOM 9767 N N . VAL D 2 148 ? 92.661 -141.144 -37.393 1.00 80.83 148 VAL D N 1
ATOM 9768 C CA . VAL D 2 148 ? 93.694 -142.175 -37.431 1.00 88.92 148 VAL D CA 1
ATOM 9769 C C . VAL D 2 148 ? 93.146 -143.471 -38.014 1.00 95.55 148 VAL D C 1
ATOM 9770 O O . VAL D 2 148 ? 93.891 -144.260 -38.612 1.00 97.49 148 VAL D O 1
ATOM 9774 N N . GLU D 2 149 ? 91.839 -143.707 -37.871 1.00 97.92 149 GLU D N 1
ATOM 9775 C CA . GLU D 2 149 ? 91.250 -144.956 -38.343 1.00 99.72 149 GLU D CA 1
ATOM 9776 C C . GLU D 2 149 ? 91.075 -144.959 -39.857 1.00 95.62 149 GLU D C 1
ATOM 9777 O O . GLU D 2 149 ? 91.555 -145.868 -40.540 1.00 95.70 149 GLU D O 1
ATOM 9783 N N . ALA D 2 150 ? 90.403 -143.941 -40.403 1.00 91.37 150 ALA D N 1
ATOM 9784 C CA . ALA D 2 150 ? 90.199 -143.878 -41.845 1.00 88.16 150 ALA D CA 1
ATOM 9785 C C . ALA D 2 150 ? 91.510 -143.811 -42.617 1.00 85.76 150 ALA D C 1
ATOM 9786 O O . ALA D 2 150 ? 91.529 -144.136 -43.808 1.00 86.96 150 ALA D O 1
ATOM 9788 N N . LEU D 2 151 ? 92.607 -143.418 -41.965 1.00 83.61 151 LEU D N 1
ATOM 9789 C CA . LEU D 2 151 ? 93.885 -143.277 -42.659 1.00 83.47 151 LEU D CA 1
ATOM 9790 C C . LEU D 2 151 ? 94.572 -144.624 -42.872 1.00 85.57 151 LEU D C 1
ATOM 9791 O O . LEU D 2 151 ? 95.060 -144.909 -43.969 1.00 86.82 151 LEU D O 1
ATOM 9796 N N . LYS D 2 152 ? 94.639 -145.459 -41.833 1.00 85.62 152 LYS D N 1
ATOM 9797 C CA . LYS D 2 152 ? 95.249 -146.772 -41.998 1.00 85.54 152 LYS D CA 1
ATOM 9798 C C . LYS D 2 152 ? 94.369 -147.698 -42.821 1.00 86.15 152 LYS D C 1
ATOM 9799 O O . LYS D 2 152 ? 94.867 -148.694 -43.360 1.00 87.86 152 LYS D O 1
ATOM 9805 N N . ALA D 2 153 ? 93.083 -147.362 -42.953 1.00 85.03 153 ALA D N 1
ATOM 9806 C CA . ALA D 2 153 ? 92.098 -148.191 -43.635 1.00 86.94 153 ALA D CA 1
ATOM 9807 C C . ALA D 2 153 ? 91.929 -147.843 -45.108 1.00 87.14 153 ALA D C 1
ATOM 9808 O O . ALA D 2 153 ? 91.513 -148.702 -45.893 1.00 89.39 153 ALA D O 1
ATOM 9810 N N . GLN D 2 154 ? 92.224 -146.611 -45.514 1.00 85.07 154 GLN D N 1
ATOM 9811 C CA . GLN D 2 154 ? 91.960 -146.212 -46.886 1.00 85.75 154 GLN D CA 1
ATOM 9812 C C . GLN D 2 154 ? 93.187 -145.722 -47.645 1.00 86.83 154 GLN D C 1
ATOM 9813 O O . GLN D 2 154 ? 93.050 -145.338 -48.813 1.00 88.43 154 GLN D O 1
ATOM 9819 N N . CYS D 2 155 ? 94.377 -145.747 -47.043 1.00 86.20 155 CYS D N 1
ATOM 9820 C CA . CYS D 2 155 ? 95.587 -145.245 -47.681 1.00 85.29 155 CYS D CA 1
ATOM 9821 C C . CYS D 2 155 ? 96.612 -146.356 -47.853 1.00 85.43 155 CYS D C 1
ATOM 9822 O O . CYS D 2 155 ? 96.629 -147.338 -47.103 1.00 87.16 155 CYS D O 1
ATOM 9825 N N . VAL D 2 156 ? 97.495 -146.174 -48.839 1.00 83.88 156 VAL D N 1
ATOM 9826 C CA . VAL D 2 156 ? 98.558 -147.148 -49.056 1.00 84.31 156 VAL D CA 1
ATOM 9827 C C . VAL D 2 156 ? 99.544 -147.073 -47.898 1.00 83.26 156 VAL D C 1
ATOM 9828 O O . VAL D 2 156 ? 99.901 -145.984 -47.421 1.00 81.11 156 VAL D O 1
ATOM 9832 N N . ALA D 2 157 ? 99.942 -148.239 -47.401 1.00 84.76 157 ALA D N 1
ATOM 9833 C CA . ALA D 2 157 ? 100.943 -148.300 -46.349 1.00 84.23 157 ALA D CA 1
ATOM 9834 C C . ALA D 2 157 ? 102.325 -148.023 -46.924 1.00 84.26 157 ALA D C 1
ATOM 9835 O O . ALA D 2 157 ? 102.635 -148.409 -48.056 1.00 86.35 157 ALA D O 1
ATOM 9837 N N . ASN D 2 158 ? 103.151 -147.341 -46.137 1.00 81.44 158 ASN D N 1
ATOM 9838 C CA . ASN D 2 158 ? 104.550 -147.094 -46.456 1.00 79.87 158 ASN D CA 1
ATOM 9839 C C . ASN D 2 158 ? 104.782 -146.589 -47.883 1.00 76.84 158 ASN D C 1
ATOM 9840 O O . ASN D 2 158 ? 105.555 -147.178 -48.643 1.00 77.24 158 ASN D O 1
ATOM 9845 N N . PRO D 2 159 ? 104.149 -145.479 -48.275 1.00 72.74 159 PRO D N 1
ATOM 9846 C CA . PRO D 2 159 ? 104.424 -144.897 -49.583 1.00 70.60 159 PRO D CA 1
ATOM 9847 C C . PRO D 2 159 ? 105.722 -144.113 -49.560 1.00 67.32 159 PRO D C 1
ATOM 9848 O O . PRO D 2 159 ? 106.231 -143.722 -48.510 1.00 63.40 159 PRO D O 1
ATOM 9852 N N . ASP D 2 160 ? 106.253 -143.881 -50.754 1.00 70.14 160 ASP D N 1
ATOM 9853 C CA . ASP D 2 160 ? 107.486 -143.115 -50.848 1.00 72.57 160 ASP D CA 1
ATOM 9854 C C . ASP D 2 160 ? 107.214 -141.619 -50.719 1.00 73.28 160 ASP D C 1
ATOM 9855 O O . ASP D 2 160 ? 108.010 -140.893 -50.112 1.00 71.43 160 ASP D O 1
ATOM 9860 N N . VAL D 2 161 ? 106.094 -141.140 -51.266 1.00 75.73 161 VAL D N 1
ATOM 9861 C CA . VAL D 2 161 ? 105.661 -139.753 -51.105 1.00 74.94 161 VAL D CA 1
ATOM 9862 C C . VAL D 2 161 ? 104.167 -139.739 -50.791 1.00 73.95 161 VAL D C 1
ATOM 9863 O O . VAL D 2 161 ? 103.382 -140.461 -51.417 1.00 75.77 161 VAL D O 1
ATOM 9867 N N . GLN D 2 162 ? 103.780 -138.934 -49.808 1.00 70.28 162 GLN D N 1
ATOM 9868 C CA . GLN D 2 162 ? 102.388 -138.805 -49.398 1.00 67.68 162 GLN D CA 1
ATOM 9869 C C . GLN D 2 162 ? 101.990 -137.342 -49.491 1.00 63.90 162 GLN D C 1
ATOM 9870 O O . GLN D 2 162 ? 102.627 -136.485 -48.869 1.00 59.91 162 GLN D O 1
ATOM 9876 N N . VAL D 2 163 ? 100.933 -137.057 -50.249 1.00 65.31 163 VAL D N 1
ATOM 9877 C CA . VAL D 2 163 ? 100.492 -135.686 -50.488 1.00 64.93 163 VAL D CA 1
ATOM 9878 C C . VAL D 2 163 ? 99.237 -135.410 -49.666 1.00 65.03 163 VAL D C 1
ATOM 9879 O O . VAL D 2 163 ? 98.257 -136.168 -49.728 1.00 66.32 163 VAL D O 1
ATOM 9883 N N . VAL D 2 164 ? 99.270 -134.315 -48.892 1.00 61.38 164 VAL D N 1
ATOM 9884 C CA . VAL D 2 164 ? 98.208 -133.933 -47.965 1.00 57.37 164 VAL D CA 1
ATOM 9885 C C . VAL D 2 164 ? 97.794 -132.497 -48.258 1.00 54.67 164 VAL D C 1
ATOM 9886 O O . VAL D 2 164 ? 98.649 -131.623 -48.460 1.00 51.56 164 VAL D O 1
ATOM 9890 N N . ILE D 2 165 ? 96.482 -132.250 -48.239 1.00 55.16 165 ILE D N 1
ATOM 9891 C CA . ILE D 2 165 ? 95.889 -130.951 -48.549 1.00 48.48 165 ILE D CA 1
ATOM 9892 C C . ILE D 2 165 ? 95.145 -130.455 -47.318 1.00 50.40 165 ILE D C 1
ATOM 9893 O O . ILE D 2 165 ? 94.368 -131.203 -46.716 1.00 48.80 165 ILE D O 1
ATOM 9898 N N . SER D 2 166 ? 95.354 -129.193 -46.953 1.00 49.08 166 SER D N 1
ATOM 9899 C CA . SER D 2 166 ? 94.595 -128.671 -45.831 1.00 49.68 166 SER D CA 1
ATOM 9900 C C . SER D 2 166 ? 94.308 -127.190 -46.032 1.00 48.04 166 SER D C 1
ATOM 9901 O O . SER D 2 166 ? 95.114 -126.452 -46.607 1.00 45.97 166 SER D O 1
ATOM 9904 N N . ASP D 2 167 ? 93.150 -126.757 -45.531 1.00 49.38 167 ASP D N 1
ATOM 9905 C CA . ASP D 2 167 ? 92.794 -125.353 -45.684 1.00 50.43 167 ASP D CA 1
ATOM 9906 C C . ASP D 2 167 ? 93.722 -124.457 -44.873 1.00 51.25 167 ASP D C 1
ATOM 9907 O O . ASP D 2 167 ? 94.049 -123.348 -45.316 1.00 52.22 167 ASP D O 1
ATOM 9912 N N . GLY D 2 168 ? 94.187 -124.922 -43.720 1.00 50.16 168 GLY D N 1
ATOM 9913 C CA . GLY D 2 168 ? 95.114 -124.103 -42.943 1.00 48.00 168 GLY D CA 1
ATOM 9914 C C . GLY D 2 168 ? 94.425 -122.834 -42.505 1.00 47.94 168 GLY D C 1
ATOM 9915 O O . GLY D 2 168 ? 93.307 -122.871 -41.979 1.00 49.48 168 GLY D O 1
ATOM 9916 N N . LEU D 2 169 ? 95.060 -121.689 -42.744 1.00 45.39 169 LEU D N 1
ATOM 9917 C CA . LEU D 2 169 ? 94.443 -120.423 -42.397 1.00 43.18 169 LEU D CA 1
ATOM 9918 C C . LEU D 2 169 ? 93.725 -119.766 -43.566 1.00 43.90 169 LEU D C 1
ATOM 9919 O O . LEU D 2 169 ? 93.105 -118.714 -43.376 1.00 45.41 169 LEU D O 1
ATOM 9924 N N . SER D 2 170 ? 93.775 -120.338 -44.766 1.00 43.62 170 SER D N 1
ATOM 9925 C CA . SER D 2 170 ? 93.138 -119.687 -45.909 1.00 44.83 170 SER D CA 1
ATOM 9926 C C . SER D 2 170 ? 92.523 -120.717 -46.844 1.00 47.68 170 SER D C 1
ATOM 9927 O O . SER D 2 170 ? 93.240 -121.449 -47.535 1.00 49.11 170 SER D O 1
ATOM 9930 N N . THR D 2 171 ? 91.189 -120.737 -46.890 1.00 48.01 171 THR D N 1
ATOM 9931 C CA . THR D 2 171 ? 90.471 -121.595 -47.825 1.00 48.89 171 THR D CA 1
ATOM 9932 C C . THR D 2 171 ? 90.702 -121.164 -49.270 1.00 46.44 171 THR D C 1
ATOM 9933 O O . THR D 2 171 ? 90.877 -122.010 -50.154 1.00 46.30 171 THR D O 1
ATOM 9937 N N . ASP D 2 172 ? 90.721 -119.850 -49.524 1.00 44.67 172 ASP D N 1
ATOM 9938 C CA . ASP D 2 172 ? 90.957 -119.340 -50.872 1.00 45.26 172 ASP D CA 1
ATOM 9939 C C . ASP D 2 172 ? 92.275 -119.837 -51.457 1.00 45.79 172 ASP D C 1
ATOM 9940 O O . ASP D 2 172 ? 92.387 -119.999 -52.678 1.00 46.23 172 ASP D O 1
ATOM 9945 N N . ALA D 2 173 ? 93.281 -120.088 -50.610 1.00 45.48 173 ALA D N 1
ATOM 9946 C CA . ALA D 2 173 ? 94.573 -120.566 -51.100 1.00 43.02 173 ALA D CA 1
ATOM 9947 C C . ALA D 2 173 ? 94.471 -121.967 -51.698 1.00 43.51 173 ALA D C 1
ATOM 9948 O O . ALA D 2 173 ? 95.290 -122.348 -52.547 1.00 41.73 173 ALA D O 1
ATOM 9950 N N . ILE D 2 174 ? 93.471 -122.737 -51.284 1.00 44.33 174 ILE D N 1
ATOM 9951 C CA . ILE D 2 174 ? 93.290 -124.097 -51.790 1.00 47.00 174 ILE D CA 1
ATOM 9952 C C . ILE D 2 174 ? 92.401 -124.124 -53.032 1.00 46.89 174 ILE D C 1
ATOM 9953 O O . ILE D 2 174 ? 92.750 -124.743 -54.039 1.00 48.08 174 ILE D O 1
ATOM 9958 N N . THR D 2 175 ? 91.238 -123.469 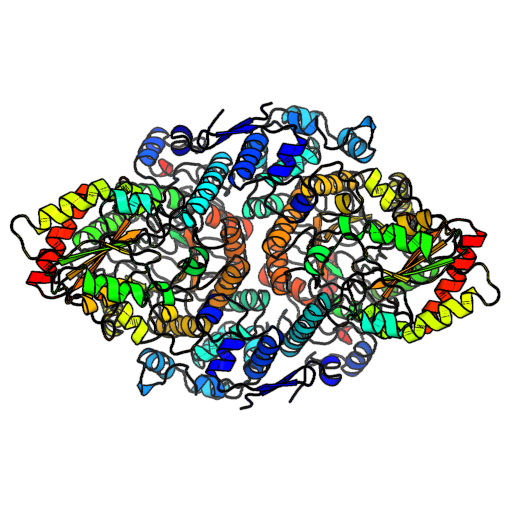-53.012 1.00 46.86 175 THR D N 1
ATOM 9959 C CA . THR D 2 175 ? 90.329 -123.589 -54.154 1.00 48.86 175 THR D CA 1
ATOM 9960 C C . THR D 2 175 ? 90.931 -122.948 -55.398 1.00 48.42 175 THR D C 1
ATOM 9961 O O . THR D 2 175 ? 90.973 -123.567 -56.468 1.00 49.62 175 THR D O 1
ATOM 9965 N N . VAL D 2 176 ? 91.447 -121.724 -55.257 1.00 46.58 176 VAL D N 1
ATOM 9966 C CA . VAL D 2 176 ? 92.015 -120.990 -56.387 1.00 46.97 176 VAL D CA 1
ATOM 9967 C C . VAL D 2 176 ? 93.147 -121.765 -57.052 1.00 48.88 176 VAL D C 1
ATOM 9968 O O . VAL D 2 176 ? 93.239 -121.823 -58.285 1.00 52.14 176 VAL D O 1
ATOM 9972 N N . ASN D 2 177 ? 94.044 -122.345 -56.261 1.00 47.97 177 ASN D N 1
ATOM 9973 C CA . ASN D 2 177 ? 95.262 -122.899 -56.832 1.00 50.06 177 ASN D CA 1
ATOM 9974 C C . ASN D 2 177 ? 95.197 -124.396 -57.087 1.00 52.85 177 ASN D C 1
ATOM 9975 O O . ASN D 2 177 ? 96.063 -124.919 -57.797 1.00 52.39 177 ASN D O 1
ATOM 9980 N N . TYR D 2 178 ? 94.186 -125.083 -56.554 1.00 54.73 178 TYR D N 1
ATOM 9981 C CA . TYR D 2 178 ? 94.177 -126.541 -56.547 1.00 57.76 178 TYR D CA 1
ATOM 9982 C C . TYR D 2 178 ? 94.308 -127.115 -57.947 1.00 61.39 178 TYR D C 1
ATOM 9983 O O . TYR D 2 178 ? 95.268 -127.830 -58.252 1.00 63.57 178 TYR D O 1
ATOM 9992 N N . GLU D 2 179 ? 93.337 -126.815 -58.808 1.00 64.49 179 GLU D N 1
ATOM 9993 C CA . GLU D 2 179 ? 93.239 -127.488 -60.095 1.00 70.34 179 GLU D CA 1
ATOM 9994 C C . GLU D 2 179 ? 94.495 -127.318 -60.935 1.00 69.27 179 GLU D C 1
ATOM 9995 O O . GLU D 2 179 ? 94.776 -128.165 -61.784 1.00 72.92 179 GLU D O 1
ATOM 10001 N N . GLU D 2 180 ? 95.277 -126.277 -60.689 1.00 65.10 180 GLU D N 1
ATOM 10002 C CA . GLU D 2 180 ? 96.457 -125.999 -61.493 1.00 64.18 180 GLU D CA 1
ATOM 10003 C C . GLU D 2 180 ? 97.732 -126.642 -60.954 1.00 62.69 180 GLU D C 1
ATOM 10004 O O . GLU D 2 180 ? 98.683 -126.838 -61.721 1.00 64.47 180 GLU D O 1
ATOM 10010 N N . ILE D 2 181 ? 97.779 -126.995 -59.671 1.00 59.55 181 ILE D N 1
ATOM 10011 C CA . ILE D 2 181 ? 98.993 -127.500 -59.047 1.00 58.75 181 ILE D CA 1
ATOM 10012 C C . ILE D 2 181 ? 98.867 -128.969 -58.668 1.00 60.65 181 ILE D C 1
ATOM 10013 O O . ILE D 2 181 ? 99.830 -129.728 -58.789 1.00 61.04 181 ILE D O 1
ATOM 10018 N N . LEU D 2 182 ? 97.696 -129.378 -58.187 1.00 62.52 182 LEU D N 1
ATOM 10019 C CA . LEU D 2 182 ? 97.550 -130.766 -57.749 1.00 65.44 182 LEU D CA 1
ATOM 10020 C C . LEU D 2 182 ? 97.629 -131.735 -58.920 1.00 68.59 182 LEU D C 1
ATOM 10021 O O . LEU D 2 182 ? 98.440 -132.685 -58.852 1.00 70.54 182 LEU D O 1
ATOM 10026 N N . PRO D 2 183 ? 96.869 -131.580 -60.009 1.00 67.28 183 PRO D N 1
ATOM 10027 C CA . PRO D 2 183 ? 96.958 -132.527 -61.123 1.00 67.53 183 PRO D CA 1
ATOM 10028 C C . PRO D 2 183 ? 98.390 -132.728 -61.600 1.00 66.88 183 PRO D C 1
ATOM 10029 O O . PRO D 2 183 ? 98.858 -133.875 -61.639 1.00 69.84 183 PRO D O 1
ATOM 10033 N N . PRO D 2 184 ? 99.135 -131.669 -61.952 1.00 64.06 184 PRO D N 1
ATOM 10034 C CA . PRO D 2 184 ? 100.500 -131.909 -62.444 1.00 65.70 184 PRO D CA 1
ATOM 10035 C C . PRO D 2 184 ? 101.440 -132.445 -61.382 1.00 66.41 184 PRO D C 1
ATOM 10036 O O . PRO D 2 184 ? 102.473 -133.036 -61.726 1.00 66.43 184 PRO D O 1
ATOM 10040 N N . LEU D 2 185 ? 101.127 -132.257 -60.102 1.00 67.58 185 LEU D N 1
ATOM 10041 C CA . LEU D 2 185 ? 102.003 -132.782 -59.063 1.00 69.35 185 LEU D CA 1
ATOM 10042 C C . LEU D 2 185 ? 101.969 -134.303 -59.043 1.00 71.06 185 LEU D C 1
ATOM 10043 O O . LEU D 2 185 ? 103.018 -134.961 -59.079 1.00 71.27 185 LEU D O 1
ATOM 10048 N N . MET D 2 186 ? 100.768 -134.879 -58.988 1.00 71.99 186 MET D N 1
ATOM 10049 C CA . MET D 2 186 ? 100.652 -136.330 -58.908 1.00 74.11 186 MET D CA 1
ATOM 10050 C C . MET D 2 186 ? 101.195 -136.999 -60.168 1.00 75.98 186 MET D C 1
ATOM 10051 O O . MET D 2 186 ? 101.839 -138.051 -60.091 1.00 77.95 186 MET D O 1
ATOM 10056 N N . ALA D 2 187 ? 100.962 -136.395 -61.335 1.00 75.86 187 ALA D N 1
ATOM 10057 C CA . ALA D 2 187 ? 101.554 -136.918 -62.562 1.00 76.69 187 ALA D CA 1
ATOM 10058 C C . ALA D 2 187 ? 103.077 -136.912 -62.480 1.00 75.91 187 ALA D C 1
ATOM 10059 O O . ALA D 2 187 ? 103.728 -137.929 -62.744 1.00 78.27 187 ALA D O 1
ATOM 10061 N N . GLY D 2 188 ? 103.666 -135.776 -62.090 1.00 72.86 188 GLY D N 1
ATOM 10062 C CA . GLY D 2 188 ? 105.115 -135.667 -62.036 1.00 71.08 188 GLY D CA 1
ATOM 10063 C C . GLY D 2 188 ? 105.778 -136.628 -61.067 1.00 71.75 188 GLY D C 1
ATOM 10064 O O . GLY D 2 188 ? 106.975 -136.917 -61.212 1.00 71.27 188 GLY D O 1
ATOM 10065 N N . LEU D 2 189 ? 105.028 -137.127 -60.077 1.00 71.87 189 LEU D N 1
ATOM 10066 C CA . LEU D 2 189 ? 105.546 -138.048 -59.069 1.00 71.30 189 LEU D CA 1
ATOM 10067 C C . LEU D 2 189 ? 105.455 -139.498 -59.494 1.00 75.50 189 LEU D C 1
ATOM 10068 O O . LEU D 2 189 ? 106.294 -140.311 -59.081 1.00 76.19 189 LEU D O 1
ATOM 10073 N N . LYS D 2 190 ? 104.424 -139.844 -60.264 1.00 78.80 190 LYS D N 1
ATOM 10074 C CA . LYS D 2 190 ? 104.343 -141.172 -60.850 1.00 83.22 190 LYS D CA 1
ATOM 10075 C C . LYS D 2 190 ? 105.290 -141.287 -62.038 1.00 88.11 190 LYS D C 1
ATOM 10076 O O . LYS D 2 190 ? 106.039 -142.265 -62.147 1.00 88.48 190 LYS D O 1
ATOM 10082 N N . GLN D 2 191 ? 105.299 -140.282 -62.917 1.00 93.13 191 GLN D N 1
ATOM 10083 C CA . GLN D 2 191 ? 106.193 -140.318 -64.068 1.00 100.86 191 GLN D CA 1
ATOM 10084 C C . GLN D 2 191 ? 107.639 -140.236 -63.617 1.00 108.32 191 GLN D C 1
ATOM 10085 O O . GLN D 2 191 ? 108.012 -139.331 -62.864 1.00 107.20 191 GLN D O 1
ATOM 10091 N N . ALA D 2 192 ? 108.454 -141.168 -64.104 1.00 119.61 192 ALA D N 1
ATOM 10092 C CA . ALA D 2 192 ? 109.807 -141.360 -63.600 1.00 122.33 192 ALA D CA 1
ATOM 10093 C C . ALA D 2 192 ? 109.798 -141.280 -62.078 1.00 121.70 192 ALA D C 1
ATOM 10094 O O . ALA D 2 192 ? 110.513 -140.492 -61.457 1.00 121.51 192 ALA D O 1
ATOM 10096 N N . GLY D 2 193 ? 108.923 -142.078 -61.477 1.00 116.46 193 GLY D N 1
ATOM 10097 C CA . GLY D 2 193 ? 108.675 -141.942 -60.062 1.00 110.77 193 GLY D CA 1
ATOM 10098 C C . GLY D 2 193 ? 108.476 -143.240 -59.316 1.00 106.56 193 GLY D C 1
ATOM 10099 O O . GLY D 2 193 ? 108.991 -144.290 -59.712 1.00 107.64 193 GLY D O 1
ATOM 10100 N N . LEU D 2 194 ? 107.722 -143.172 -58.220 1.00 103.06 194 LEU D N 1
ATOM 10101 C CA . LEU D 2 194 ? 107.682 -144.278 -57.274 1.00 101.77 194 LEU D CA 1
ATOM 10102 C C . LEU D 2 194 ? 106.386 -144.323 -56.475 1.00 97.07 194 LEU D C 1
ATOM 10103 O O . LEU D 2 194 ? 105.348 -143.835 -56.935 1.00 96.96 194 LEU D O 1
ATOM 10108 N N . LYS D 2 195 ? 106.442 -144.902 -55.277 1.00 92.49 195 LYS D N 1
ATOM 10109 C CA . LYS D 2 195 ? 105.240 -145.305 -54.546 1.00 88.81 195 LYS D CA 1
ATOM 10110 C C . LYS D 2 195 ? 104.503 -144.058 -54.076 1.00 83.96 195 LYS D C 1
ATOM 10111 O O . LYS D 2 195 ? 104.868 -143.436 -53.075 1.00 82.00 195 LYS D O 1
ATOM 10117 N N . VAL D 2 196 ? 103.450 -143.700 -54.807 1.00 81.73 196 VAL D N 1
ATOM 10118 C CA . VAL D 2 196 ? 102.678 -142.485 -54.564 1.00 77.05 196 VAL D CA 1
ATOM 10119 C C . VAL D 2 196 ? 101.541 -142.821 -53.605 1.00 75.53 196 VAL D C 1
ATOM 10120 O O . VAL D 2 196 ? 100.611 -143.549 -53.965 1.00 77.68 196 VAL D O 1
ATOM 10124 N N . GLY D 2 197 ? 101.610 -142.286 -52.391 1.00 70.97 197 GLY D N 1
ATOM 10125 C CA . GLY D 2 197 ? 100.570 -142.521 -51.407 1.00 70.65 197 GLY D CA 1
ATOM 10126 C C . GLY D 2 197 ? 99.223 -141.975 -51.846 1.00 69.81 197 GLY D C 1
ATOM 10127 O O . GLY D 2 197 ? 99.090 -141.219 -52.806 1.00 70.61 197 GLY D O 1
ATOM 10128 N N . THR D 2 198 ? 98.205 -142.376 -51.120 1.00 70.48 198 THR D N 1
ATOM 10129 C CA . THR D 2 198 ? 96.895 -141.861 -51.487 1.00 75.60 198 THR D CA 1
ATOM 10130 C C . THR D 2 198 ? 96.753 -140.418 -51.003 1.00 76.02 198 THR D C 1
ATOM 10131 O O . THR D 2 198 ? 97.177 -140.097 -49.891 1.00 76.77 198 THR D O 1
ATOM 10135 N N . PRO D 2 199 ? 96.193 -139.523 -51.818 1.00 74.26 199 PRO D N 1
ATOM 10136 C CA . PRO D 2 199 ? 95.982 -138.142 -51.372 1.00 70.67 199 PRO D CA 1
ATOM 10137 C C . PRO D 2 199 ? 94.638 -137.948 -50.682 1.00 70.91 199 PRO D C 1
ATOM 10138 O O . PRO D 2 199 ? 93.641 -138.598 -51.007 1.00 73.42 199 PRO D O 1
ATOM 10142 N N . PHE D 2 200 ? 94.632 -137.031 -49.703 1.00 67.77 200 PHE D N 1
ATOM 10143 C CA . PHE D 2 200 ? 93.470 -136.787 -48.847 1.00 68.43 200 PHE D CA 1
ATOM 10144 C C . PHE D 2 200 ? 93.526 -135.384 -48.238 1.00 66.84 200 PHE D C 1
ATOM 10145 O O . PHE D 2 200 ? 94.604 -134.804 -48.079 1.00 65.19 200 PHE D O 1
ATOM 10153 N N . PHE D 2 201 ? 92.347 -134.859 -47.884 1.00 65.50 201 PHE D N 1
ATOM 10154 C CA . PHE D 2 201 ? 92.158 -133.529 -47.311 1.00 61.34 201 PHE D CA 1
ATOM 10155 C C . PHE D 2 201 ? 92.030 -133.610 -45.792 1.00 61.61 201 PHE D C 1
ATOM 10156 O O . PHE D 2 201 ? 91.494 -134.580 -45.248 1.00 64.39 201 PHE D O 1
ATOM 10164 N N . VAL D 2 202 ? 92.545 -132.587 -45.107 1.00 60.07 202 VAL D N 1
ATOM 10165 C CA . VAL D 2 202 ? 92.519 -132.496 -43.644 1.00 59.20 202 VAL D CA 1
ATOM 10166 C C . VAL D 2 202 ? 91.933 -131.142 -43.269 1.00 58.32 202 VAL D C 1
ATOM 10167 O O . VAL D 2 202 ? 92.616 -130.117 -43.377 1.00 57.27 202 VAL D O 1
ATOM 10171 N N . ARG D 2 203 ? 90.686 -131.139 -42.808 1.00 59.00 203 ARG D N 1
ATOM 10172 C CA . ARG D 2 203 ? 90.048 -129.911 -42.353 1.00 58.29 203 ARG D CA 1
ATOM 10173 C C . ARG D 2 203 ? 90.637 -129.460 -41.019 1.00 58.84 203 ARG D C 1
ATOM 10174 O O . ARG D 2 203 ? 90.962 -130.288 -40.160 1.00 60.18 203 ARG D O 1
ATOM 10182 N N . TYR D 2 204 ? 90.793 -128.135 -40.858 1.00 56.42 204 TYR D N 1
ATOM 10183 C CA . TYR D 2 204 ? 91.298 -127.520 -39.622 1.00 53.16 204 TYR D CA 1
ATOM 10184 C C . TYR D 2 204 ? 92.696 -128.024 -39.263 1.00 51.88 204 TYR D C 1
ATOM 10185 O O . TYR D 2 204 ? 92.974 -128.381 -38.118 1.00 53.09 204 TYR D O 1
ATOM 10194 N N . GLY D 2 205 ? 93.592 -128.027 -40.242 1.00 50.78 205 GLY D N 1
ATOM 10195 C CA . GLY D 2 205 ? 94.926 -128.568 -40.058 1.00 51.29 205 GLY D CA 1
ATOM 10196 C C . GLY D 2 205 ? 96.001 -127.537 -39.745 1.00 48.39 205 GLY D C 1
ATOM 10197 O O . GLY D 2 205 ? 95.924 -126.389 -40.167 1.00 45.59 205 GLY D O 1
ATOM 10198 N N . ARG D 2 206 ? 97.008 -127.967 -38.978 1.00 47.67 206 ARG D N 1
ATOM 10199 C CA . ARG D 2 206 ? 98.224 -127.208 -38.713 1.00 43.76 206 ARG D CA 1
ATOM 10200 C C . ARG D 2 206 ? 99.413 -128.012 -39.238 1.00 43.99 206 ARG D C 1
ATOM 10201 O O . ARG D 2 206 ? 99.315 -129.222 -39.454 1.00 45.83 206 ARG D O 1
ATOM 10209 N N . VAL D 2 207 ? 100.546 -127.330 -39.446 1.00 43.20 207 VAL D N 1
ATOM 10210 C CA . VAL D 2 207 ? 101.653 -127.925 -40.201 1.00 44.80 207 VAL D CA 1
ATOM 10211 C C . VAL D 2 207 ? 102.164 -129.197 -39.519 1.00 48.84 207 VAL D C 1
ATOM 10212 O O . VAL D 2 207 ? 102.318 -130.243 -40.164 1.00 51.07 207 VAL D O 1
ATOM 10216 N N . LYS D 2 208 ? 102.391 -129.141 -38.195 1.00 49.17 208 LYS D N 1
ATOM 10217 C CA . LYS D 2 208 ? 102.974 -130.255 -37.438 1.00 49.61 208 LYS D CA 1
ATOM 10218 C C . LYS D 2 208 ? 102.125 -131.525 -37.463 1.00 52.34 208 LYS D C 1
ATOM 10219 O O . LYS D 2 208 ? 102.622 -132.578 -37.050 1.00 52.99 208 LYS D O 1
ATOM 10225 N N . ILE D 2 209 ? 100.871 -131.458 -37.927 1.00 53.78 209 ILE D N 1
ATOM 10226 C CA . ILE D 2 209 ? 100.031 -132.643 -38.047 1.00 55.47 209 ILE D CA 1
ATOM 10227 C C . ILE D 2 209 ? 100.585 -133.617 -39.074 1.00 58.83 209 ILE D C 1
ATOM 10228 O O . ILE D 2 209 ? 100.176 -134.786 -39.100 1.00 61.09 209 ILE D O 1
ATOM 10233 N N . GLU D 2 210 ? 101.489 -133.162 -39.947 1.00 59.06 210 GLU D N 1
ATOM 10234 C CA . GLU D 2 210 ? 102.050 -134.066 -40.944 1.00 59.87 210 GLU D CA 1
ATOM 10235 C C . GLU D 2 210 ? 103.002 -135.071 -40.312 1.00 61.56 210 GLU D C 1
ATOM 10236 O O . GLU D 2 210 ? 103.163 -136.183 -40.834 1.00 63.58 210 GLU D O 1
ATOM 10242 N N . ASP D 2 211 ? 103.618 -134.710 -39.182 1.00 60.52 211 ASP D N 1
ATOM 10243 C CA . ASP D 2 211 ? 104.447 -135.662 -38.451 1.00 62.15 211 ASP D CA 1
ATOM 10244 C C . ASP D 2 211 ? 103.663 -136.926 -38.098 1.00 61.86 211 ASP D C 1
ATOM 10245 O O . ASP D 2 211 ? 104.172 -138.042 -38.252 1.00 62.95 211 ASP D O 1
ATOM 10250 N N . GLN D 2 212 ? 102.413 -136.770 -37.646 1.00 60.98 212 GLN D N 1
ATOM 10251 C CA . GLN D 2 212 ? 101.570 -137.923 -37.325 1.00 63.25 212 GLN D CA 1
ATOM 10252 C C . GLN D 2 212 ? 101.214 -138.714 -38.577 1.00 65.75 212 GLN D C 1
ATOM 10253 O O . GLN D 2 212 ? 101.104 -139.948 -38.536 1.00 69.70 212 GLN D O 1
ATOM 10259 N N . ILE D 2 213 ? 101.022 -138.017 -39.696 1.00 63.61 213 ILE D N 1
ATOM 10260 C CA . ILE D 2 213 ? 100.600 -138.682 -40.923 1.00 63.44 213 ILE D CA 1
ATOM 10261 C C . ILE D 2 213 ? 101.740 -139.504 -41.508 1.00 63.72 213 ILE D C 1
ATOM 10262 O O . ILE D 2 213 ? 101.528 -140.621 -41.994 1.00 63.98 213 ILE D O 1
ATOM 10267 N N . GLY D 2 214 ? 102.968 -138.979 -41.450 1.00 63.51 214 GLY D N 1
ATOM 10268 C CA . GLY D 2 214 ? 104.114 -139.747 -41.905 1.00 68.21 214 GLY D CA 1
ATOM 10269 C C . GLY D 2 214 ? 104.363 -140.984 -41.066 1.00 73.07 214 GLY D C 1
ATOM 10270 O O . GLY D 2 214 ? 104.866 -141.992 -41.571 1.00 76.39 214 GLY D O 1
ATOM 10271 N N . GLU D 2 215 ? 104.010 -140.931 -39.781 1.00 74.79 215 GLU D N 1
ATOM 10272 C CA . GLU D 2 215 ? 104.123 -142.104 -38.922 1.00 78.04 215 GLU D CA 1
ATOM 10273 C C . GLU D 2 215 ? 103.006 -143.106 -39.177 1.00 77.80 215 GLU D C 1
ATOM 10274 O O . GLU D 2 215 ? 103.267 -144.294 -39.399 1.00 79.13 215 GLU D O 1
ATOM 10280 N N . ILE D 2 216 ? 101.755 -142.649 -39.106 1.00 75.15 216 ILE D N 1
ATOM 10281 C CA . ILE D 2 216 ? 100.625 -143.557 -39.264 1.00 75.10 216 ILE D CA 1
ATOM 10282 C C . ILE D 2 216 ? 100.738 -144.316 -40.574 1.00 76.07 216 ILE D C 1
ATOM 10283 O O . ILE D 2 216 ? 100.501 -145.530 -40.636 1.00 78.36 216 ILE D O 1
ATOM 10288 N N . LEU D 2 217 ? 101.138 -143.618 -41.633 1.00 73.55 217 LEU D N 1
ATOM 10289 C CA . LEU D 2 217 ? 101.164 -144.179 -42.972 1.00 73.52 217 LEU D CA 1
ATOM 10290 C C . LEU D 2 217 ? 102.539 -144.688 -43.385 1.00 74.49 217 LEU D C 1
ATOM 10291 O O . LEU D 2 217 ? 102.657 -145.308 -44.447 1.00 76.03 217 LEU D O 1
ATOM 10296 N N . GLY D 2 218 ? 103.569 -144.466 -42.567 1.00 74.02 218 GLY D N 1
ATOM 10297 C CA . GLY D 2 218 ? 104.906 -144.961 -42.856 1.00 73.32 218 GLY D CA 1
ATOM 10298 C C . GLY D 2 218 ? 105.619 -144.255 -43.984 1.00 71.21 218 GLY D C 1
ATOM 10299 O O . GLY D 2 218 ? 106.641 -144.757 -44.465 1.00 69.96 218 GLY D O 1
ATOM 10300 N N . ALA D 2 219 ? 105.118 -143.101 -44.413 1.00 69.83 219 ALA D N 1
ATOM 10301 C CA . ALA D 2 219 ? 105.636 -142.443 -45.604 1.00 68.75 219 ALA D CA 1
ATOM 10302 C C . ALA D 2 219 ? 107.047 -141.920 -45.370 1.00 67.71 219 ALA D C 1
ATOM 10303 O O . ALA D 2 219 ? 107.323 -141.252 -44.367 1.00 66.86 219 ALA D O 1
ATOM 10305 N N . LYS D 2 220 ? 107.943 -142.216 -46.311 1.00 68.09 220 LYS D N 1
ATOM 10306 C CA . LYS D 2 220 ? 109.306 -141.714 -46.198 1.00 67.11 220 LYS D CA 1
ATOM 10307 C C . LYS D 2 220 ? 109.368 -140.209 -46.406 1.00 65.97 220 LYS D C 1
ATOM 10308 O O . LYS D 2 220 ? 110.270 -139.551 -45.875 1.00 66.47 220 LYS D O 1
ATOM 10314 N N . VAL D 2 221 ? 108.447 -139.649 -47.186 1.00 63.25 221 VAL D N 1
ATOM 10315 C CA . VAL D 2 221 ? 108.399 -138.208 -47.420 1.00 58.02 221 VAL D CA 1
ATOM 10316 C C . VAL D 2 221 ? 106.944 -137.768 -47.354 1.00 56.87 221 VAL D C 1
ATOM 10317 O O . VAL D 2 221 ? 106.044 -138.496 -47.788 1.00 58.04 221 VAL D O 1
ATOM 10321 N N . VAL D 2 222 ? 106.703 -136.586 -46.785 1.00 52.56 222 VAL D N 1
ATOM 10322 C CA . VAL D 2 222 ? 105.347 -136.072 -46.653 1.00 52.15 222 VAL D CA 1
ATOM 10323 C C . VAL D 2 222 ? 105.306 -134.643 -47.179 1.00 50.55 222 VAL D C 1
ATOM 10324 O O . VAL D 2 222 ? 106.177 -133.824 -46.851 1.00 47.00 222 VAL D O 1
ATOM 10328 N N . ILE D 2 223 ? 104.302 -134.359 -48.012 1.00 51.70 223 ILE D N 1
ATOM 10329 C CA . ILE D 2 223 ? 104.123 -133.068 -48.670 1.00 51.48 223 ILE D CA 1
ATOM 10330 C C . ILE D 2 223 ? 102.773 -132.499 -48.247 1.00 51.97 223 ILE D C 1
ATOM 10331 O O . ILE D 2 223 ? 101.731 -133.139 -48.449 1.00 53.18 223 ILE D O 1
ATOM 10336 N N . LEU D 2 224 ? 102.790 -131.283 -47.696 1.00 51.51 224 LEU D N 1
ATOM 10337 C CA . LEU D 2 224 ? 101.603 -130.617 -47.163 1.00 51.23 224 LEU D CA 1
ATOM 10338 C C . LEU D 2 224 ? 101.345 -129.328 -47.932 1.00 49.42 224 LEU D C 1
ATOM 10339 O O . LEU D 2 224 ? 102.193 -128.427 -47.942 1.00 48.48 224 LEU D O 1
ATOM 10344 N N . LEU D 2 225 ? 100.170 -129.210 -48.537 1.00 47.74 225 LEU D N 1
ATOM 10345 C CA . LEU D 2 225 ? 99.766 -127.953 -49.151 1.00 45.98 225 LEU D CA 1
ATOM 10346 C C . LEU D 2 225 ? 98.725 -127.301 -48.254 1.00 45.96 225 LEU D C 1
ATOM 10347 O O . LEU D 2 225 ? 97.700 -127.916 -47.932 1.00 47.09 225 LEU D O 1
ATOM 10352 N N . VAL D 2 226 ? 98.993 -126.065 -47.840 1.00 43.86 226 VAL D N 1
ATOM 10353 C CA . VAL D 2 226 ? 98.235 -125.465 -46.752 1.00 43.92 226 VAL D CA 1
ATOM 10354 C C . VAL D 2 226 ? 98.158 -123.954 -46.967 1.00 44.23 226 VAL D C 1
ATOM 10355 O O . VAL D 2 226 ? 99.096 -123.331 -47.477 1.00 43.36 226 VAL D O 1
ATOM 10359 N N . GLY D 2 227 ? 97.015 -123.371 -46.611 1.00 43.31 227 GLY D N 1
ATOM 10360 C CA . GLY D 2 227 ? 96.835 -121.945 -46.788 1.00 41.49 227 GLY D CA 1
ATOM 10361 C C . GLY D 2 227 ? 97.561 -121.150 -45.715 1.00 38.95 227 GLY D C 1
ATOM 10362 O O . GLY D 2 227 ? 97.539 -121.489 -44.532 1.00 38.77 227 GLY D O 1
ATOM 10363 N N . GLU D 2 228 ? 98.213 -120.081 -46.140 1.00 38.11 228 GLU D N 1
ATOM 10364 C CA . GLU D 2 228 ? 98.864 -119.174 -45.214 1.00 33.04 228 GLU D CA 1
ATOM 10365 C C . GLU D 2 228 ? 97.845 -118.219 -44.627 1.00 36.07 228 GLU D C 1
ATOM 10366 O O . GLU D 2 228 ? 96.768 -118.017 -45.186 1.00 32.95 228 GLU D O 1
ATOM 10372 N N . ARG D 2 229 ? 98.199 -117.611 -43.501 1.00 35.00 229 ARG D N 1
ATOM 10373 C CA . ARG D 2 229 ? 97.335 -116.580 -42.960 1.00 33.24 229 ARG D CA 1
ATOM 10374 C C . ARG D 2 229 ? 97.110 -115.510 -44.030 1.00 33.58 229 ARG D C 1
ATOM 10375 O O . ARG D 2 229 ? 98.033 -115.203 -44.796 1.00 32.55 229 ARG D O 1
ATOM 10383 N N . PRO D 2 230 ? 95.882 -115.024 -44.188 1.00 34.01 230 PRO D N 1
ATOM 10384 C CA . PRO D 2 230 ? 95.569 -114.062 -45.255 1.00 33.58 230 PRO D CA 1
ATOM 10385 C C . PRO D 2 230 ? 96.328 -112.750 -45.126 1.00 31.02 230 PRO D C 1
ATOM 10386 O O . PRO D 2 230 ? 96.436 -112.182 -44.037 1.00 32.48 230 PRO D O 1
ATOM 10390 N N . GLY D 2 231 ? 96.822 -112.249 -46.263 1.00 29.18 231 GLY D N 1
ATOM 10391 C CA . GLY D 2 231 ? 97.344 -110.901 -46.344 1.00 27.38 231 GLY D CA 1
ATOM 10392 C C . GLY D 2 231 ? 96.229 -109.892 -46.568 1.00 31.97 231 GLY D C 1
ATOM 10393 O O . GLY D 2 231 ? 95.057 -110.240 -46.724 1.00 28.01 231 GLY D O 1
ATOM 10394 N N . LEU D 2 232 ? 96.609 -108.608 -46.577 1.00 28.55 232 LEU D N 1
ATOM 10395 C CA . LEU D 2 232 ? 95.599 -107.553 -46.695 1.00 28.99 232 LEU D CA 1
ATOM 10396 C C . LEU D 2 232 ? 94.984 -107.516 -48.091 1.00 31.00 232 LEU D C 1
ATOM 10397 O O . LEU D 2 232 ? 93.762 -107.360 -48.238 1.00 32.67 232 LEU D O 1
ATOM 10402 N N . GLY D 2 233 ? 95.809 -107.680 -49.122 1.00 31.37 233 GLY D N 1
ATOM 10403 C CA . GLY D 2 233 ? 95.359 -107.615 -50.500 1.00 32.43 233 GLY D CA 1
ATOM 10404 C C . GLY D 2 233 ? 94.952 -108.933 -51.117 1.00 35.55 233 GLY D C 1
ATOM 10405 O O . GLY D 2 233 ? 94.262 -108.915 -52.135 1.00 38.00 233 GLY D O 1
ATOM 10406 N N . GLN D 2 234 ? 95.355 -110.075 -50.563 1.00 36.05 234 GLN D N 1
ATOM 10407 C CA . GLN D 2 234 ? 94.875 -111.319 -51.149 1.00 41.92 234 GLN D CA 1
ATOM 10408 C C . GLN D 2 234 ? 94.997 -112.477 -50.168 1.00 40.69 234 GLN D C 1
ATOM 10409 O O . GLN D 2 234 ? 95.772 -112.440 -49.208 1.00 38.87 234 GLN D O 1
ATOM 10415 N N . SER D 2 235 ? 94.230 -113.527 -50.469 1.00 41.01 235 SER D N 1
ATOM 10416 C CA . SER D 2 235 ? 94.087 -114.708 -49.631 1.00 44.43 235 SER D CA 1
ATOM 10417 C C . SER D 2 235 ? 94.530 -115.981 -50.327 1.00 44.91 235 SER D C 1
ATOM 10418 O O . SER D 2 235 ? 94.269 -117.073 -49.815 1.00 48.30 235 SER D O 1
ATOM 10421 N N . GLU D 2 236 ? 95.167 -115.882 -51.480 1.00 43.58 236 GLU D N 1
ATOM 10422 C CA . GLU D 2 236 ? 95.410 -117.057 -52.297 1.00 43.53 236 GLU D CA 1
ATOM 10423 C C . GLU D 2 236 ? 96.729 -117.731 -51.991 1.00 42.00 236 GLU D C 1
ATOM 10424 O O . GLU D 2 236 ? 96.939 -118.860 -52.437 1.00 42.40 236 GLU D O 1
ATOM 10430 N N . SER D 2 237 ? 97.610 -117.076 -51.243 1.00 40.19 237 SER D N 1
ATOM 10431 C CA . SER D 2 237 ? 98.978 -117.551 -51.121 1.00 39.17 237 SER D CA 1
ATOM 10432 C C . SER D 2 237 ? 99.016 -118.898 -50.422 1.00 39.82 237 SER D C 1
ATOM 10433 O O . SER D 2 237 ? 98.457 -119.065 -49.335 1.00 40.07 237 SER D O 1
ATOM 10436 N N . LEU D 2 238 ? 99.697 -119.849 -51.050 1.00 40.22 238 LEU D N 1
ATOM 10437 C CA . LEU D 2 238 ? 99.703 -121.252 -50.667 1.00 39.66 238 LEU D CA 1
ATOM 10438 C C . LEU D 2 238 ? 101.124 -121.686 -50.325 1.00 37.54 238 LEU D C 1
ATOM 10439 O O . LEU D 2 238 ? 102.083 -121.251 -50.967 1.00 36.46 238 LEU D O 1
ATOM 10444 N N . SER D 2 239 ? 101.265 -122.531 -49.309 1.00 37.24 239 SER D N 1
ATOM 10445 C CA . SER D 2 239 ? 102.566 -123.019 -48.884 1.00 36.78 239 SER D CA 1
ATOM 10446 C C . SER D 2 239 ? 102.636 -124.540 -48.949 1.00 45.55 239 SER D C 1
ATOM 10447 O O . SER D 2 239 ? 101.641 -125.245 -48.746 1.00 46.42 239 SER D O 1
ATOM 10450 N N . CYS D 2 240 ? 103.848 -125.021 -49.209 1.00 45.20 240 CYS D N 1
ATOM 10451 C CA . CYS D 2 240 ? 104.217 -126.427 -49.116 1.00 47.76 240 CYS D CA 1
ATOM 10452 C C . CYS D 2 240 ? 105.164 -126.637 -47.934 1.00 45.53 240 CYS D C 1
ATOM 10453 O O . CYS D 2 240 ? 106.201 -125.971 -47.844 1.00 42.71 240 CYS D O 1
ATOM 10456 N N . TYR D 2 241 ? 104.811 -127.550 -47.027 1.00 46.57 241 TYR D N 1
ATOM 10457 C CA . TYR D 2 241 ? 105.694 -127.962 -45.937 1.00 46.13 241 TYR D CA 1
ATOM 10458 C C . TYR D 2 241 ? 106.007 -129.445 -46.116 1.00 47.04 241 TYR D C 1
ATOM 10459 O O . TYR D 2 241 ? 105.089 -130.275 -46.190 1.00 47.12 241 TYR D O 1
ATOM 10468 N N . ALA D 2 242 ? 107.301 -129.774 -46.209 1.00 47.28 242 ALA D N 1
ATOM 10469 C CA . ALA D 2 242 ? 107.752 -131.100 -46.621 1.00 49.54 242 ALA D CA 1
ATOM 10470 C C . ALA D 2 242 ? 108.813 -131.635 -45.667 1.00 52.43 242 ALA D C 1
ATOM 10471 O O . ALA D 2 242 ? 109.696 -130.887 -45.236 1.00 52.74 242 ALA D O 1
ATOM 10473 N N . VAL D 2 243 ? 108.742 -132.930 -45.349 1.00 53.85 243 VAL D N 1
ATOM 10474 C CA . VAL D 2 243 ? 109.638 -133.511 -44.349 1.00 54.55 243 VAL D CA 1
ATOM 10475 C C . VAL D 2 243 ? 109.961 -134.955 -44.732 1.00 58.21 243 VAL D C 1
ATOM 10476 O O . VAL D 2 243 ? 109.083 -135.706 -45.172 1.00 59.29 243 VAL D O 1
ATOM 10480 N N . TYR D 2 244 ? 111.239 -135.340 -44.577 1.00 60.13 244 TYR D N 1
ATOM 10481 C CA . TYR D 2 244 ? 111.689 -136.714 -44.835 1.00 63.42 244 TYR D CA 1
ATOM 10482 C C . TYR D 2 244 ? 111.585 -137.522 -43.550 1.00 66.74 244 TYR D C 1
ATOM 10483 O O . TYR D 2 244 ? 112.313 -137.260 -42.586 1.00 66.86 244 TYR D O 1
ATOM 10492 N N . SER D 2 245 ? 110.707 -138.524 -43.557 1.00 69.35 245 SER D N 1
ATOM 10493 C CA . SER D 2 245 ? 110.518 -139.485 -42.475 1.00 71.56 245 SER D CA 1
ATOM 10494 C C . SER D 2 245 ? 110.249 -138.791 -41.143 1.00 70.90 245 SER D C 1
ATOM 10495 O O . SER D 2 245 ? 111.087 -138.846 -40.231 1.00 70.21 245 SER D O 1
ATOM 10498 N N . PRO D 2 246 ? 109.087 -138.160 -40.986 1.00 70.93 246 PRO D N 1
ATOM 10499 C CA . PRO D 2 246 ? 108.792 -137.449 -39.738 1.00 71.58 246 PRO D CA 1
ATOM 10500 C C . PRO D 2 246 ? 108.533 -138.392 -38.571 1.00 76.63 246 PRO D C 1
ATOM 10501 O O . PRO D 2 246 ? 108.104 -139.539 -38.738 1.00 78.48 246 PRO D O 1
ATOM 10505 N N . ARG D 2 247 ? 108.786 -137.870 -37.369 1.00 80.15 247 ARG D N 1
ATOM 10506 C CA . ARG D 2 247 ? 108.535 -138.574 -36.114 1.00 84.18 247 ARG D CA 1
ATOM 10507 C C . ARG D 2 247 ? 108.034 -137.555 -35.101 1.00 82.26 247 ARG D C 1
ATOM 10508 O O . ARG D 2 247 ? 108.729 -136.574 -34.823 1.00 80.26 247 ARG D O 1
ATOM 10516 N N . MET D 2 248 ? 106.831 -137.780 -34.558 1.00 82.64 248 MET D N 1
ATOM 10517 C CA . MET D 2 248 ? 106.300 -136.889 -33.527 1.00 79.77 248 MET D CA 1
ATOM 10518 C C . MET D 2 248 ? 107.309 -136.674 -32.409 1.00 76.20 248 MET D C 1
ATOM 10519 O O . MET D 2 248 ? 107.472 -135.554 -31.913 1.00 74.48 248 MET D O 1
ATOM 10524 N N . ALA D 2 249 ? 108.000 -137.738 -32.008 1.00 75.01 249 ALA D N 1
ATOM 10525 C CA . ALA D 2 249 ? 108.982 -137.663 -30.939 1.00 72.48 249 ALA D CA 1
ATOM 10526 C C . ALA D 2 249 ? 110.034 -136.599 -31.235 1.00 69.87 249 ALA D C 1
ATOM 10527 O O . ALA D 2 249 ? 110.065 -135.557 -30.572 1.00 69.80 249 ALA D O 1
ATOM 10529 N N . THR D 2 250 ? 110.850 -136.831 -32.267 1.00 67.92 250 THR D N 1
ATOM 10530 C CA . THR D 2 250 ? 112.136 -136.154 -32.416 1.00 63.96 250 THR D CA 1
ATOM 10531 C C . THR D 2 250 ? 112.158 -135.025 -33.441 1.00 62.85 250 THR D C 1
ATOM 10532 O O . THR D 2 250 ? 113.054 -134.175 -33.375 1.00 62.08 250 THR D O 1
ATOM 10536 N N . THR D 2 251 ? 111.210 -134.987 -34.373 1.00 62.94 251 THR D N 1
ATOM 10537 C CA . THR D 2 251 ? 111.285 -134.042 -35.482 1.00 61.95 251 THR D CA 1
ATOM 10538 C C . THR D 2 251 ? 111.090 -132.602 -35.006 1.00 59.22 251 THR D C 1
ATOM 10539 O O . THR D 2 251 ? 110.156 -132.299 -34.253 1.00 58.30 251 THR D O 1
ATOM 10543 N N . VAL D 2 252 ? 112.001 -131.711 -35.449 1.00 57.27 252 VAL D N 1
ATOM 10544 C CA . VAL D 2 252 ? 111.963 -130.278 -35.159 1.00 53.24 252 VAL D CA 1
ATOM 10545 C C . VAL D 2 252 ? 111.526 -129.531 -36.410 1.00 52.08 252 VAL D C 1
ATOM 10546 O O . VAL D 2 252 ? 111.670 -130.019 -37.538 1.00 53.15 252 VAL D O 1
ATOM 10550 N N . GLU D 2 253 ? 110.996 -128.325 -36.209 1.00 49.98 253 GLU D N 1
ATOM 10551 C CA . GLU D 2 253 ? 110.562 -127.508 -37.340 1.00 48.74 253 GLU D CA 1
ATOM 10552 C C . GLU D 2 253 ? 111.686 -127.296 -38.357 1.00 48.93 253 GLU D C 1
ATOM 10553 O O . GLU D 2 253 ? 111.432 -127.248 -39.565 1.00 49.17 253 GLU D O 1
ATOM 10559 N N . ALA D 2 254 ? 112.941 -127.199 -37.899 1.00 46.89 254 ALA D N 1
ATOM 10560 C CA . ALA D 2 254 ? 114.035 -126.948 -38.834 1.00 44.40 254 ALA D CA 1
ATOM 10561 C C . ALA D 2 254 ? 114.245 -128.102 -39.811 1.00 46.69 254 ALA D C 1
ATOM 10562 O O . ALA D 2 254 ? 114.893 -127.910 -40.850 1.00 47.31 254 ALA D O 1
ATOM 10564 N N . ASP D 2 255 ? 113.703 -129.289 -39.506 1.00 48.17 255 ASP D N 1
ATOM 10565 C CA . ASP D 2 255 ? 113.767 -130.465 -40.376 1.00 49.54 255 ASP D CA 1
ATOM 10566 C C . ASP D 2 255 ? 112.792 -130.412 -41.565 1.00 51.55 255 ASP D C 1
ATOM 10567 O O . ASP D 2 255 ? 112.776 -131.369 -42.355 1.00 53.51 255 ASP D O 1
ATOM 10572 N N . ARG D 2 256 ? 111.976 -129.365 -41.717 1.00 50.15 256 ARG D N 1
ATOM 10573 C CA . ARG D 2 256 ? 111.085 -129.235 -42.865 1.00 48.24 256 ARG D CA 1
ATOM 10574 C C . ARG D 2 256 ? 111.695 -128.312 -43.905 1.00 49.09 256 ARG D C 1
ATOM 10575 O O . ARG D 2 256 ? 112.416 -127.364 -43.578 1.00 49.58 256 ARG D O 1
ATOM 10583 N N . THR D 2 257 ? 111.386 -128.584 -45.165 1.00 50.15 257 THR D N 1
ATOM 10584 C CA . THR D 2 257 ? 111.599 -127.619 -46.232 1.00 50.14 257 THR D CA 1
ATOM 10585 C C . THR D 2 257 ? 110.275 -126.905 -46.483 1.00 48.04 257 THR D C 1
ATOM 10586 O O . THR D 2 257 ? 109.201 -127.509 -46.384 1.00 48.78 257 THR D O 1
ATOM 10590 N N . CYS D 2 258 ? 110.346 -125.608 -46.750 1.00 45.66 258 CYS D N 1
ATOM 10591 C CA . CYS D 2 258 ? 109.157 -124.796 -46.957 1.00 46.12 258 CYS D CA 1
ATOM 10592 C C . CYS D 2 258 ? 109.215 -124.160 -48.338 1.00 46.02 258 CYS D C 1
ATOM 10593 O O . CYS D 2 258 ? 110.270 -123.659 -48.745 1.00 47.07 258 CYS D O 1
ATOM 10596 N N . ILE D 2 259 ? 108.092 -124.207 -49.063 1.00 43.50 259 ILE D N 1
ATOM 10597 C CA . ILE D 2 259 ? 107.878 -123.430 -50.285 1.00 40.49 259 ILE D CA 1
ATOM 10598 C C . ILE D 2 259 ? 106.631 -122.577 -50.071 1.00 37.24 259 ILE D C 1
ATOM 10599 O O . ILE D 2 259 ? 105.534 -123.116 -49.904 1.00 38.70 259 ILE D O 1
ATOM 10604 N N . SER D 2 260 ? 106.792 -121.259 -50.068 1.00 36.98 260 SER D N 1
ATOM 10605 C CA . SER D 2 260 ? 105.695 -120.346 -49.770 1.00 40.73 260 SER D CA 1
ATOM 10606 C C . SER D 2 260 ? 105.413 -119.417 -50.947 1.00 42.72 260 SER D C 1
ATOM 10607 O O . SER D 2 260 ? 106.143 -119.379 -51.944 1.00 43.35 260 SER D O 1
ATOM 10610 N N . ASN D 2 261 ? 104.327 -118.658 -50.797 1.00 44.30 261 ASN D N 1
ATOM 10611 C CA . ASN D 2 261 ? 103.861 -117.686 -51.787 1.00 44.05 261 ASN D CA 1
ATOM 10612 C C . ASN D 2 261 ? 103.667 -118.337 -53.159 1.00 41.04 261 ASN D C 1
ATOM 10613 O O . ASN D 2 261 ? 104.082 -117.816 -54.200 1.00 38.98 261 ASN D O 1
ATOM 10618 N N . ILE D 2 262 ? 103.005 -119.491 -53.137 1.00 40.48 262 ILE D N 1
ATOM 10619 C CA . ILE D 2 262 ? 102.516 -120.160 -54.337 1.00 40.22 262 ILE D CA 1
ATOM 10620 C C . ILE D 2 262 ? 101.161 -119.551 -54.668 1.00 39.65 262 ILE D C 1
ATOM 10621 O O . ILE D 2 262 ? 100.194 -119.727 -53.924 1.00 37.66 262 ILE D O 1
ATOM 10626 N N . HIS D 2 263 ? 101.102 -118.824 -55.776 1.00 39.40 263 HIS D N 1
ATOM 10627 C CA . HIS D 2 263 ? 99.872 -118.242 -56.287 1.00 42.73 263 HIS D CA 1
ATOM 10628 C C . HIS D 2 263 ? 100.199 -117.419 -57.516 1.00 46.10 263 HIS D C 1
ATOM 10629 O O . HIS D 2 263 ? 101.374 -117.190 -57.829 1.00 46.67 263 HIS D O 1
ATOM 10636 N N . GLN D 2 264 ? 99.153 -116.974 -58.206 1.00 49.21 264 GLN D N 1
ATOM 10637 C CA A GLN D 2 264 ? 99.347 -116.226 -59.438 0.50 50.20 264 GLN D CA 1
ATOM 10638 C CA B GLN D 2 264 ? 99.235 -116.137 -59.403 0.50 50.13 264 GLN D CA 1
ATOM 10639 C C . GLN D 2 264 ? 100.266 -115.022 -59.237 1.00 50.59 264 GLN D C 1
ATOM 10640 O O . GLN D 2 264 ? 100.934 -114.608 -60.188 1.00 54.61 264 GLN D O 1
ATOM 10651 N N . GLY D 2 265 ? 100.386 -114.504 -58.012 1.00 48.23 265 GLY D N 1
ATOM 10652 C CA . GLY D 2 265 ? 101.292 -113.400 -57.747 1.00 45.83 265 GLY D CA 1
ATOM 10653 C C . GLY D 2 265 ? 102.677 -113.796 -57.265 1.00 45.37 265 GLY D C 1
ATOM 10654 O O . GLY D 2 265 ? 103.610 -112.989 -57.329 1.00 46.06 265 GLY D O 1
ATOM 10655 N N . GLY D 2 266 ? 102.832 -115.014 -56.759 1.00 42.51 266 GLY D N 1
ATOM 10656 C CA . GLY D 2 266 ? 104.131 -115.450 -56.299 1.00 40.98 266 GLY D CA 1
ATOM 10657 C C . GLY D 2 266 ? 104.717 -116.455 -57.258 1.00 42.48 266 GLY D C 1
ATOM 10658 O O . GLY D 2 266 ? 104.951 -116.133 -58.426 1.00 46.25 266 GLY D O 1
ATOM 10659 N N . THR D 2 267 ? 104.955 -117.672 -56.783 1.00 40.41 267 THR D N 1
ATOM 10660 C CA . THR D 2 267 ? 105.358 -118.757 -57.660 1.00 44.24 267 THR D CA 1
ATOM 10661 C C . THR D 2 267 ? 104.111 -119.422 -58.217 1.00 46.81 267 THR D C 1
ATOM 10662 O O . THR D 2 267 ? 103.293 -119.932 -57.436 1.00 47.08 267 THR D O 1
ATOM 10666 N N . PRO D 2 268 ? 103.914 -119.433 -59.530 1.00 48.93 268 PRO D N 1
ATOM 10667 C CA . PRO D 2 268 ? 102.649 -119.931 -60.097 1.00 48.36 268 PRO D CA 1
ATOM 10668 C C . PRO D 2 268 ? 102.430 -121.394 -59.757 1.00 47.63 268 PRO D C 1
ATOM 10669 O O . PRO D 2 268 ? 103.384 -122.186 -59.710 1.00 47.35 268 PRO D O 1
ATOM 10673 N N . PRO D 2 269 ? 101.181 -121.784 -59.505 1.00 48.52 269 PRO D N 1
ATOM 10674 C CA . PRO D 2 269 ? 100.900 -123.179 -59.114 1.00 51.62 269 PRO D CA 1
ATOM 10675 C C . PRO D 2 269 ? 101.522 -124.250 -60.003 1.00 56.55 269 PRO D C 1
ATOM 10676 O O . PRO D 2 269 ? 102.105 -125.208 -59.481 1.00 58.13 269 PRO D O 1
ATOM 10680 N N . VAL D 2 270 ? 101.410 -124.132 -61.329 1.00 58.81 270 VAL D N 1
ATOM 10681 C CA . VAL D 2 270 ? 101.999 -125.150 -62.199 1.00 61.23 270 VAL D CA 1
ATOM 10682 C C . VAL D 2 270 ? 103.505 -125.235 -61.975 1.00 60.56 270 VAL D C 1
ATOM 10683 O O . VAL D 2 270 ? 104.068 -126.327 -61.811 1.00 61.16 270 VAL D O 1
ATOM 10687 N N . GLU D 2 271 ? 104.176 -124.080 -61.955 1.00 60.63 271 GLU D N 1
ATOM 10688 C CA . GLU D 2 271 ? 105.626 -124.030 -61.762 1.00 62.25 271 GLU D CA 1
ATOM 10689 C C . GLU D 2 271 ? 106.024 -124.581 -60.398 1.00 58.23 271 GLU D C 1
ATOM 10690 O O . GLU D 2 271 ? 107.060 -125.247 -60.267 1.00 56.14 271 GLU D O 1
ATOM 10696 N N . ALA D 2 272 ? 105.191 -124.330 -59.383 1.00 56.53 272 ALA D N 1
ATOM 10697 C CA . ALA D 2 272 ? 105.419 -124.854 -58.043 1.00 54.08 272 ALA D CA 1
ATOM 10698 C C . ALA D 2 272 ? 105.255 -126.365 -57.985 1.00 55.20 272 ALA D C 1
ATOM 10699 O O . ALA D 2 272 ? 105.883 -127.018 -57.146 1.00 55.28 272 ALA D O 1
ATOM 10701 N N . ALA D 2 273 ? 104.404 -126.935 -58.84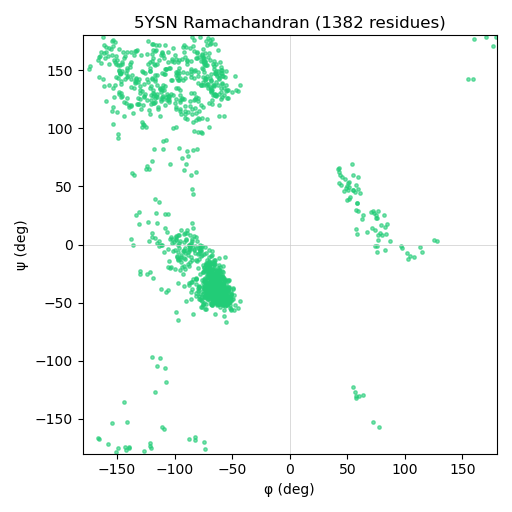1 1.00 57.36 273 ALA D N 1
ATOM 10702 C CA . ALA D 2 273 ? 104.264 -128.385 -58.875 1.00 59.92 273 ALA D CA 1
ATOM 10703 C C . ALA D 2 273 ? 105.599 -129.045 -59.195 1.00 60.80 273 ALA D C 1
ATOM 10704 O O . ALA D 2 273 ? 106.032 -129.971 -58.500 1.00 60.88 273 ALA D O 1
ATOM 10706 N N . ALA D 2 274 ? 106.278 -128.554 -60.236 1.00 61.09 274 ALA D N 1
ATOM 10707 C CA . ALA D 2 274 ? 107.533 -129.157 -60.670 1.00 61.97 274 ALA D CA 1
ATOM 10708 C C . ALA D 2 274 ? 108.650 -128.917 -59.671 1.00 59.71 274 ALA D C 1
ATOM 10709 O O . ALA D 2 274 ? 109.537 -129.765 -59.518 1.00 60.30 274 ALA D O 1
ATOM 10711 N N . VAL D 2 275 ? 108.635 -127.757 -59.013 1.00 56.34 275 VAL D N 1
ATOM 10712 C CA . VAL D 2 275 ? 109.635 -127.450 -57.997 1.00 51.96 275 VAL D CA 1
ATOM 10713 C C . VAL D 2 275 ? 109.543 -128.448 -56.856 1.00 49.86 275 VAL D C 1
ATOM 10714 O O . VAL D 2 275 ? 110.558 -128.921 -56.328 1.00 48.56 275 VAL D O 1
ATOM 10718 N N . ILE D 2 276 ? 108.320 -128.790 -56.468 1.00 50.22 276 ILE D N 1
ATOM 10719 C CA . ILE D 2 276 ? 108.105 -129.721 -55.370 1.00 50.82 276 ILE D CA 1
ATOM 10720 C C . ILE D 2 276 ? 108.576 -131.122 -55.751 1.00 53.80 276 ILE D C 1
ATOM 10721 O O . ILE D 2 276 ? 109.371 -131.739 -55.031 1.00 54.66 276 ILE D O 1
ATOM 10726 N N . VAL D 2 277 ? 108.112 -131.636 -56.895 1.00 56.40 277 VAL D N 1
ATOM 10727 C CA . VAL D 2 277 ? 108.508 -132.962 -57.372 1.00 59.25 277 VAL D CA 1
ATOM 10728 C C . VAL D 2 277 ? 110.022 -133.124 -57.281 1.00 61.30 277 VAL D C 1
ATOM 10729 O O . VAL D 2 277 ? 110.513 -134.094 -56.692 1.00 62.45 277 VAL D O 1
ATOM 10733 N N . ASP D 2 278 ? 110.777 -132.178 -57.848 1.00 61.59 278 ASP D N 1
ATOM 10734 C CA . ASP D 2 278 ? 112.228 -132.301 -57.779 1.00 64.73 278 ASP D CA 1
ATOM 10735 C C . ASP D 2 278 ? 112.705 -132.333 -56.337 1.00 65.06 278 ASP D C 1
ATOM 10736 O O . ASP D 2 278 ? 113.603 -133.112 -55.989 1.00 67.83 278 ASP D O 1
ATOM 10741 N N . LEU D 2 279 ? 112.119 -131.494 -55.482 1.00 61.70 279 LEU D N 1
ATOM 10742 C CA . LEU D 2 279 ? 112.518 -131.485 -54.079 1.00 59.97 279 LEU D CA 1
ATOM 10743 C C . LEU D 2 279 ? 112.287 -132.847 -53.436 1.00 61.72 279 LEU D C 1
ATOM 10744 O O . LEU D 2 279 ? 113.123 -133.327 -52.656 1.00 62.14 279 LEU D O 1
ATOM 10749 N N . ALA D 2 280 ? 111.164 -133.490 -53.764 1.00 61.66 280 ALA D N 1
ATOM 10750 C CA . ALA D 2 280 ? 110.910 -134.834 -53.258 1.00 62.65 280 ALA D CA 1
ATOM 10751 C C . ALA D 2 280 ? 111.986 -135.806 -53.724 1.00 64.02 280 ALA D C 1
ATOM 10752 O O . ALA D 2 280 ? 112.465 -136.633 -52.939 1.00 64.25 280 ALA D O 1
ATOM 10754 N N . LYS D 2 281 ? 112.381 -135.719 -54.999 1.00 65.70 281 LYS D N 1
ATOM 10755 C CA . LYS D 2 281 ? 113.459 -136.568 -55.497 1.00 68.47 281 LYS D CA 1
ATOM 10756 C C . LYS D 2 281 ? 114.746 -136.330 -54.714 1.00 66.37 281 LYS D C 1
ATOM 10757 O O . LYS D 2 281 ? 115.501 -137.271 -54.448 1.00 66.48 281 LYS D O 1
ATOM 10763 N N . ARG D 2 282 ? 114.996 -135.083 -54.304 1.00 63.54 282 ARG D N 1
ATOM 10764 C CA . ARG D 2 282 ? 116.223 -134.782 -53.572 1.00 61.78 282 ARG D CA 1
ATOM 10765 C C . ARG D 2 282 ? 116.171 -135.306 -52.140 1.00 62.55 282 ARG D C 1
ATOM 10766 O O . ARG D 2 282 ? 117.180 -135.801 -51.620 1.00 62.57 282 ARG D O 1
ATOM 10774 N N . MET D 2 283 ? 115.010 -135.204 -51.483 1.00 63.15 283 MET D N 1
ATOM 10775 C CA . MET D 2 283 ? 114.875 -135.749 -50.132 1.00 62.35 283 MET D CA 1
ATOM 10776 C C . MET D 2 283 ? 115.056 -137.261 -50.122 1.00 63.07 283 MET D C 1
ATOM 10777 O O . MET D 2 283 ? 115.651 -137.816 -49.191 1.00 62.81 283 MET D O 1
ATOM 10782 N N . LEU D 2 284 ? 114.526 -137.949 -51.137 1.00 63.97 284 LEU D N 1
ATOM 10783 C CA . LEU D 2 284 ? 114.667 -139.402 -51.197 1.00 66.13 284 LEU D CA 1
ATOM 10784 C C . LEU D 2 284 ? 116.118 -139.809 -51.438 1.00 69.91 284 LEU D C 1
ATOM 10785 O O . LEU D 2 284 ? 116.598 -140.797 -50.863 1.00 70.65 284 LEU D O 1
ATOM 10790 N N . GLU D 2 285 ? 116.830 -139.041 -52.272 1.00 74.33 285 GLU D N 1
ATOM 10791 C CA . GLU D 2 285 ? 118.252 -139.272 -52.523 1.00 78.97 285 GLU D CA 1
ATOM 10792 C C . GLU D 2 285 ? 119.079 -139.082 -51.253 1.00 80.12 285 GLU D C 1
ATOM 10793 O O . GLU D 2 285 ? 119.930 -139.917 -50.918 1.00 82.02 285 GLU D O 1
ATOM 10799 N N . GLN D 2 286 ? 118.840 -137.980 -50.532 1.00 78.23 286 GLN D N 1
ATOM 10800 C CA . GLN D 2 286 ? 119.666 -137.600 -49.392 1.00 75.36 286 GLN D CA 1
ATOM 10801 C C . GLN D 2 286 ? 119.198 -138.219 -48.080 1.00 75.83 286 GLN D C 1
ATOM 10802 O O . GLN D 2 286 ? 119.978 -138.254 -47.118 1.00 76.13 286 GLN D O 1
ATOM 10808 N N . LYS D 2 287 ? 117.960 -138.723 -48.034 1.00 76.96 287 LYS D N 1
ATOM 10809 C CA . LYS D 2 287 ? 117.315 -139.177 -46.797 1.00 77.43 287 LYS D CA 1
ATOM 10810 C C . LYS D 2 287 ? 117.379 -138.097 -45.713 1.00 74.89 287 LYS D C 1
ATOM 10811 O O . LYS D 2 287 ? 117.605 -138.374 -44.530 1.00 75.61 287 LYS D O 1
ATOM 10817 N N . ALA D 2 288 ? 117.164 -136.848 -46.125 1.00 69.71 288 ALA D N 1
ATOM 10818 C CA . ALA D 2 288 ? 117.191 -135.707 -45.223 1.00 63.95 288 ALA D CA 1
ATOM 10819 C C . ALA D 2 288 ? 116.277 -134.630 -45.788 1.00 60.87 288 ALA D C 1
ATOM 10820 O O . ALA D 2 288 ? 115.998 -134.596 -46.991 1.00 62.05 288 ALA D O 1
ATOM 10822 N N . SER D 2 289 ? 115.803 -133.747 -44.909 1.00 56.11 289 SER D N 1
ATOM 10823 C CA . SER D 2 289 ? 114.943 -132.645 -45.322 1.00 52.51 289 SER D CA 1
ATOM 10824 C C . SER D 2 289 ? 115.361 -131.370 -44.593 1.00 51.77 289 SER D C 1
ATOM 10825 O O . SER D 2 289 ? 116.142 -131.397 -43.636 1.00 50.88 289 SER D O 1
ATOM 10828 N N . GLY D 2 290 ? 114.860 -130.238 -45.087 1.00 51.40 290 GLY D N 1
ATOM 10829 C CA . GLY D 2 290 ? 115.117 -128.964 -44.430 1.00 51.57 290 GLY D CA 1
ATOM 10830 C C . GLY D 2 290 ? 116.593 -128.616 -44.349 1.00 52.63 290 GLY D C 1
ATOM 10831 O O . GLY D 2 290 ? 117.326 -128.668 -45.345 1.00 53.49 290 GLY D O 1
ATOM 10832 N N . ILE D 2 291 ? 117.039 -128.252 -43.140 1.00 54.92 291 ILE D N 1
ATOM 10833 C CA . ILE D 2 291 ? 118.420 -127.816 -42.939 1.00 60.26 291 ILE D CA 1
ATOM 10834 C C . ILE D 2 291 ? 119.409 -128.949 -43.164 1.00 61.35 291 ILE D C 1
ATOM 10835 O O . ILE D 2 291 ? 120.594 -128.695 -43.425 1.00 60.54 291 ILE D O 1
ATOM 10840 N N . ASN D 2 292 ? 118.951 -130.192 -43.079 1.00 62.49 292 ASN D N 1
ATOM 10841 C CA . ASN D 2 292 ? 119.805 -131.352 -43.251 1.00 64.85 292 ASN D CA 1
ATOM 10842 C C . ASN D 2 292 ? 120.103 -131.653 -44.711 1.00 65.35 292 ASN D C 1
ATOM 10843 O O . ASN D 2 292 ? 120.852 -132.597 -44.992 1.00 68.76 292 ASN D O 1
ATOM 10848 N N . MET D 2 293 ? 119.539 -130.898 -45.644 1.00 61.45 293 MET D N 1
ATOM 10849 C CA . MET D 2 293 ? 119.800 -131.138 -47.052 1.00 59.00 293 MET D CA 1
ATOM 10850 C C . MET D 2 293 ? 121.066 -130.417 -47.485 1.00 58.23 293 MET D C 1
ATOM 10851 O O . MET D 2 293 ? 121.442 -129.384 -46.924 1.00 56.63 293 MET D O 1
ATOM 10856 N N . THR D 2 294 ? 121.734 -130.983 -48.479 1.00 61.44 294 THR D N 1
ATOM 10857 C CA . THR D 2 294 ? 122.926 -130.328 -48.975 1.00 64.58 294 THR D CA 1
ATOM 10858 C C . THR D 2 294 ? 122.537 -129.118 -49.806 1.00 69.39 294 THR D C 1
ATOM 10859 O O . THR D 2 294 ? 121.426 -129.027 -50.339 1.00 69.85 294 THR D O 1
ATOM 10863 N N . ARG D 2 295 ? 123.484 -128.190 -49.912 1.00 75.49 295 ARG D N 1
ATOM 10864 C CA . ARG D 2 295 ? 123.272 -126.893 -50.535 1.00 80.11 295 ARG D CA 1
ATOM 10865 C C . ARG D 2 295 ? 122.220 -126.118 -49.735 1.00 81.61 295 ARG D C 1
ATOM 10866 O O . ARG D 2 295 ? 122.467 -125.697 -48.596 1.00 81.03 295 ARG D O 1
#

Foldseek 3Di:
DAQWDADPRRIQGDDAPQLLLLQLADDFLQSVVLVRHDPDPVNNVRSLVSQQADFQLRQLVCALDDCVAWVLNVLQNVQAPVVLLVVGRGPGLNRVLCLLLDPVNALVNLVSNLSNHGLSSLSSNLSNADLVSLLSSLLRQFFWFFWLFIFGDPQAEAAEEEQEDQQLPLVSSLVFVLLLVLLLHAAAEDEYAYPDLAQVSVLVSLVSVVVVCVVLVFRHFYYYAHAQVSVLVNQVVPRAAAAREHEDWLTRLLCVVRVDDVVSLVVSQVSCVVGYPTPTNARYEYEFEFPSCVVSVRCSSHHRLSGRSSVLSSVVSSQHNEYEYAYALPARSGGAELVRSLSSRSSNSSSNSSNNHLYAYQQWHAPRHHYDVVSLLVNVLSVVSSSHRYYYAGDCQQDPHSHIGTHHSVSSLVNCVVVVGAHRVSNRVSCVVLQQDDSSHGDPVGSDSVSVD/DDDLLDPCLQQDAQAPPDPDVVVLSVVSVVDSPSPRQHADVPHGDPSVVVSLVVLQVVLVVQQQDDDDPVLQVVVVAAEFEFQDDGSVVLVVCLVRQLHGDPVRLVVCLVPKAAQWQEEEEEEAARGVQLCVVLPVQQPPLLQVLCVVVHTGYMGYHYYYSHDDNNQLVVCVSRVYQKYKYKYFDNADSNGRNKIKIWMAGNHHSVDDDRQQIDMDTRDDPNRNDSNNVSVVVSVQSVQCSVQVGHHPSGDD/DAQWDADPNRIDGDDALQLLLLQLADDFLQSVVLVRYQPDPRNNVRSLVVQQADFQLRQLVCALDDCVAWVLNVLQNVQAPVVLLVVRRGPGLNRVLCQLQDPVQALVNLVSNLSNHGLSSLSSNLSNDDLVSLLNSLLRLFFWFFWLFIFGDPQAEAAEEEQEDQQLPLVSSLLSVLLLVLLLHAAAEPEYAYPDLALVSQLVSLCSVVVVCVVLVFRHFYYYAHAQVSVLVSQVVPRAAAAREDEDWLTRLLCVVVPDDVVSLVVSQVSCVVGYPTDTNAHYEYEFEFPSCVVSVRCSSGHRLSRLSSVLSSVVSSQHREYEYAYALPARSGGAELVRSLSSRSSNSSSNSSNNHLYAYFQWHAPRHHYDVVSQLVNVLSNVSSSHRYYYEGQCQQDPNSHIGTHHSVSSLVSCVVVVGAHRVSNRVSCVVLQQDDSSHGDPSGSDSVSVD/DDDLLDPCVQQDAQAPPDPDVVVLSVVSVVDSDSPRQHADVPHGDPSSVVSLVVLQVVLVVQQFDDDDPVVCVVVVAAEFEWQDDGSVCLVVCQVGLLGGDPVRLVCLLVPKAAAFQEEEEEEAARGVLQCPQQPVQAVVVLQVLQPVVHTGYMDYHYYYSHDDNSVLVSCVSRVYQKYWYKYWDNTDSNGGRKIKIWMAGRHHNPDDDSQQIDMDIRDDPPRNDNNNVSVVVSVQSVQCSVQVGHHPSGDD